Protein 6R1M (pdb70)

InterPro domains:
  IPR002314 Aminoacyl-tRNA synthetase, class II (G/ P/ S/T) [PF00587] (229-406)
  IPR002317 Serine-tRNA ligase, type1 [MF_00176] (1-428)
  IPR002317 Serine-tRNA ligase, type1 [PIRSF001529] (1-428)
  IPR002317 Serine-tRNA ligase, type1 [PR00981] (270-282)
  IPR002317 Serine-tRNA ligase, type1 [PR00981] (282-295)
  IPR002317 Serine-tRNA ligase, type1 [PR00981] (322-335)
  IPR002317 Serine-tRNA ligase, type1 [PR00981] (339-355)
  IPR002317 Serine-tRNA ligase, type1 [PR00981] (357-373)
  IPR002317 Serine-tRNA ligase, type1 [TIGR00414] (1-423)
  IPR006195 Aminoacyl-tRNA synthetase, class II [PS50862] (171-416)
  IPR010978 Class I and II aminoacyl-tRNA synthetase, tRNA-binding arm [SSF46589] (1-112)
  IPR015866 Serine-tRNA synthetase, type1, N-terminal [PF02403] (1-107)
  IPR033729 Serine-tRNA ligase catalytic core domain [cd00770] (119-423)
  IPR042103 Serine-tRNA synthetase, type1, N-terminal domain superfamily [G3DSA:1.10.287.40] (1-104)
  IPR045864 Class II Aminoacyl-tRNA synthetase/Biotinyl protein ligase (BPL) and lipoyl protein ligase (LPL) [G3DSA:3.30.930.10] (105-430)
  IPR045864 Class II Aminoacyl-tRNA synthetase/Biotinyl protein ligase (BPL) and lipoyl protein ligase (LPL) [SSF55681] (116-424)

Solvent-accessible surface area: 35567 Å² total

Foldseek 3Di:
DDDVCCCQPVVVVQQVQLVLQVDHQPNVVLNVLSVVLVVLVVVLVVLVVVLVVLVVVLVVCVVVPHDSVVSVVVNVVSVVVNVVSVVVNVVSVVVSVQSVLVAFDGADPPFARDAAQVRWFFDWWDADFDDDPADFDFPQVLCVVLVAWAQVVVCVVPRAQDIDGDDLLVLLLVLLLVLLVCCCVVPVPADEDDDDQKDFPLLCSLVSCPDPPPVFWAWDQADPVRNPTRRITGAQDVCSVVVLVLFPHAAAQVPPWHKHKYKDKGATPCPPCVPPCRDFNPGGRIFIFIKIKIWHALVCLVVVLVSVVVSLVVSCVLQNWIWTKIKGHSNHDDRQFNTKIFIWTDQVVVRDTHTWKIKGWSRQRSQVSRVRWYDPPDIDGITMIMMTSGGSRVVSSRQLRSQADNVSKGARRPSSCVSSVNDGISD/DDDVCCLQPVVVVQQVLLVLQVDHQPSVVLNVLVVVLVVLVVVLVVLVVVLVVLVVVLVVCVVVVHDCVVSVVVNVVSVVVNVVSVVVNVVSVVVSVVSVLVAFDRADPPFARDAAPVRWFFDWWDADQDDDPAQFDFPVVLCVVLVAWAQVVVCVVPRAQDIDGDDPLVLLLVLLLVLLVCCCVPPVPADEDDFDQKDFPLLCSLVSCPDPPPVFWAWDQDDPVCNPTRGITGAQDVCSVVVLVLFPHAAAQVPDWHKHKYKDKGATPCPPQVVNPRDFNPGGRIFIFIKIKIWHALVCQVVVLVSVVVSLVVSCVLQNWIWTKIKHHSNHDDRQFNTKIFIFTQQVVVRDTHTWKIKGWSRQRSQVSRVRWYAYCHDIDGITMIMMTSGGSRVVSSRQLRSQADNVSKGARRPSSCVSSVNDGISD

Structure (mmCIF, N/CA/C/O backbone):
data_6R1M
#
_entry.id   6R1M
#
_cell.length_a   63.070
_cell.length_b   63.520
_cell.length_c   75.890
_cell.angle_alpha   75.44
_cell.angle_beta   70.25
_cell.angle_gamma   89.20
#
_symmetry.space_group_name_H-M   'P 1'
#
loop_
_entity.id
_entity.type
_entity.pdbx_description
1 polymer 'Serine--tRNA ligase'
2 non-polymer "5'-O-(N-(L-SERYL)-SULFAMOYL)ADENOSINE"
3 non-polymer 'PHOSPHATE ION'
4 non-polymer 1,2-ETHANEDIOL
5 water water
#
loop_
_atom_site.group_PDB
_atom_site.id
_atom_site.type_symbol
_atom_site.label_atom_id
_atom_site.label_alt_id
_atom_site.label_comp_id
_atom_site.label_asym_id
_atom_site.label_entity_id
_atom_site.label_seq_id
_atom_site.pdbx_PDB_ins_code
_atom_site.Cartn_x
_atom_site.Cartn_y
_atom_site.Cartn_z
_atom_site.occupancy
_atom_site.B_iso_or_equiv
_atom_site.auth_seq_id
_atom_site.auth_comp_id
_atom_site.auth_asym_id
_atom_site.auth_atom_id
_atom_site.pdbx_PDB_model_num
ATOM 1 N N . MET A 1 1 ? -8.461 15.351 -23.909 1.00 22.33 1 MET A N 1
ATOM 2 C CA . MET A 1 1 ? -9.117 16.226 -24.896 1.00 24.30 1 MET A CA 1
ATOM 3 C C . MET A 1 1 ? -8.284 16.393 -26.129 1.00 23.38 1 MET A C 1
ATOM 4 O O . MET A 1 1 ? -7.069 16.547 -26.034 1.00 22.14 1 MET A O 1
ATOM 9 N N . LEU A 1 2 ? -8.948 16.457 -27.291 1.00 18.93 2 LEU A N 1
ATOM 10 C CA . LEU A 1 2 ? -8.275 16.772 -28.563 1.00 18.89 2 LEU A CA 1
ATOM 11 C C . LEU A 1 2 ? -8.031 18.280 -28.723 1.00 22.98 2 LEU A C 1
ATOM 12 O O . LEU A 1 2 ? -8.686 19.101 -28.071 1.00 23.30 2 LEU A O 1
ATOM 17 N N . ASP A 1 3 ? -7.131 18.632 -29.639 1.00 20.94 3 ASP A N 1
ATOM 18 C CA . ASP A 1 3 ? -6.854 20.026 -29.975 1.00 22.78 3 ASP A CA 1
ATOM 19 C C . ASP A 1 3 ? -8.182 20.681 -30.468 1.00 25.12 3 ASP A C 1
ATOM 20 O O . ASP A 1 3 ? -8.729 20.260 -31.509 1.00 23.79 3 ASP A O 1
ATOM 25 N N . PRO A 1 4 ? -8.706 21.703 -29.730 1.00 25.73 4 PRO A N 1
ATOM 26 C CA . PRO A 1 4 ? -9.960 22.349 -30.156 1.00 26.78 4 PRO A CA 1
ATOM 27 C C . PRO A 1 4 ? -9.884 22.931 -31.566 1.00 28.51 4 PRO A C 1
ATOM 28 O O . PRO A 1 4 ? -10.921 23.001 -32.225 1.00 27.73 4 PRO A O 1
ATOM 32 N N . ASN A 1 5 ? -8.662 23.304 -32.054 1.00 25.58 5 ASN A N 1
ATOM 33 C CA . ASN A 1 5 ? -8.517 23.858 -33.406 1.00 24.90 5 ASN A CA 1
ATOM 34 C C . ASN A 1 5 ? -8.869 22.806 -34.433 1.00 27.86 5 ASN A C 1
ATOM 35 O O . ASN A 1 5 ? -9.523 23.123 -35.430 1.00 28.02 5 ASN A O 1
ATOM 40 N N . LEU A 1 6 ? -8.473 21.538 -34.169 1.00 23.67 6 LEU A N 1
ATOM 41 C CA . LEU A 1 6 ? -8.745 20.425 -35.075 1.00 23.56 6 LEU A CA 1
ATOM 42 C C . LEU A 1 6 ? -10.234 20.118 -35.092 1.00 26.82 6 LEU A C 1
ATOM 43 O O . LEU A 1 6 ? -10.791 19.910 -36.172 1.00 26.74 6 LEU A O 1
ATOM 48 N N . LEU A 1 7 ? -10.891 20.083 -33.911 1.00 24.08 7 LEU A N 1
ATOM 49 C CA . LEU A 1 7 ? -12.330 19.814 -33.830 1.00 25.01 7 LEU A CA 1
ATOM 50 C C . LEU A 1 7 ? -13.154 20.903 -34.472 1.00 30.08 7 LEU A C 1
ATOM 51 O O . LEU A 1 7 ? -14.184 20.620 -35.089 1.00 30.39 7 LEU A O 1
ATOM 56 N N . ARG A 1 8 ? -12.725 22.162 -34.319 1.00 26.43 8 ARG A N 1
ATOM 57 C CA . ARG A 1 8 ? -13.494 23.245 -34.888 1.00 25.79 8 ARG A CA 1
ATOM 58 C C . ARG A 1 8 ? -13.267 23.391 -36.387 1.00 27.75 8 ARG A C 1
ATOM 59 O O . ARG A 1 8 ? -14.211 23.698 -37.113 1.00 27.29 8 ARG A O 1
ATOM 67 N N . ASN A 1 9 ? -12.010 23.215 -36.841 1.00 24.71 9 ASN A N 1
ATOM 68 C CA . ASN A 1 9 ? -11.659 23.553 -38.224 1.00 23.73 9 ASN A CA 1
ATOM 69 C C . ASN A 1 9 ? -11.360 22.389 -39.149 1.00 25.18 9 ASN A C 1
ATOM 70 O O . ASN A 1 9 ? -11.386 22.598 -40.358 1.00 26.39 9 ASN A O 1
ATOM 75 N N . GLU A 1 10 ? -11.189 21.161 -38.628 1.00 22.96 10 GLU A N 1
ATOM 76 C CA . GLU A 1 10 ? -11.106 20.017 -39.556 1.00 23.44 10 GLU A CA 1
ATOM 77 C C . GLU A 1 10 ? -11.888 18.832 -38.937 1.00 23.00 10 GLU A C 1
ATOM 78 O O . GLU A 1 10 ? -11.359 17.722 -38.792 1.00 22.16 10 GLU A O 1
ATOM 84 N N . PRO A 1 11 ? -13.159 19.085 -38.523 1.00 20.82 11 PRO A N 1
ATOM 85 C CA . PRO A 1 11 ? -13.942 18.040 -37.847 1.00 20.54 11 PRO A CA 1
ATOM 86 C C . PRO A 1 11 ? -14.112 16.775 -38.633 1.00 21.99 11 PRO A C 1
ATOM 87 O O . PRO A 1 11 ? -14.143 15.704 -38.037 1.00 21.33 11 PRO A O 1
ATOM 91 N N . ASP A 1 12 ? -14.287 16.886 -39.959 1.00 21.10 12 ASP A N 1
ATOM 92 C CA . ASP A 1 12 ? -14.463 15.684 -40.740 1.00 20.28 12 ASP A CA 1
ATOM 93 C C . ASP A 1 12 ? -13.182 14.831 -40.838 1.00 23.37 12 ASP A C 1
ATOM 94 O O . ASP A 1 12 ? -13.250 13.598 -40.903 1.00 23.34 12 ASP A O 1
ATOM 99 N N . ALA A 1 13 ? -12.020 15.479 -40.826 1.00 22.01 13 ALA A N 1
ATOM 100 C CA . ALA A 1 13 ? -10.739 14.756 -40.839 1.00 22.94 13 ALA A CA 1
ATOM 101 C C . ALA A 1 13 ? -10.534 14.080 -39.479 1.00 24.47 13 ALA A C 1
ATOM 102 O O . ALA A 1 13 ? -10.084 12.924 -39.423 1.00 22.84 13 ALA A O 1
ATOM 104 N N . VAL A 1 14 ? -10.898 14.783 -38.373 1.00 20.70 14 VAL A N 1
ATOM 105 C CA . VAL A 1 14 ? -10.833 14.167 -37.043 1.00 20.02 14 VAL A CA 1
ATOM 106 C C . VAL A 1 14 ? -11.820 12.967 -37.004 1.00 21.98 14 VAL A C 1
ATOM 107 O O . VAL A 1 14 ? -11.441 11.878 -36.546 1.00 21.88 14 VAL A O 1
ATOM 111 N N . ALA A 1 15 ? -13.057 13.146 -37.551 1.00 19.78 15 ALA A N 1
ATOM 112 C CA . ALA A 1 15 ? -14.050 12.060 -37.552 1.00 19.85 15 ALA A CA 1
ATOM 113 C C . ALA A 1 15 ? -13.544 10.839 -38.281 1.00 23.81 15 ALA A C 1
ATOM 114 O O . ALA A 1 15 ? -13.772 9.722 -37.825 1.00 24.04 15 ALA A O 1
ATOM 116 N N . GLU A 1 16 ? -12.831 11.046 -39.402 1.00 23.47 16 GLU A N 1
ATOM 117 C CA . GLU A 1 16 ? -12.269 9.967 -40.208 1.00 25.66 16 GLU A CA 1
ATOM 118 C C . GLU A 1 16 ? -11.284 9.138 -39.349 1.00 27.87 16 GLU A C 1
ATOM 119 O O . GLU A 1 16 ? -11.355 7.907 -39.320 1.00 28.64 16 GLU A O 1
ATOM 125 N N . LYS A 1 17 ? -10.428 9.819 -38.577 1.00 24.52 17 LYS A N 1
ATOM 126 C CA . LYS A 1 17 ? -9.461 9.126 -37.722 1.00 23.94 17 LYS A CA 1
ATOM 127 C C . LYS A 1 17 ? -10.135 8.410 -36.553 1.00 26.70 17 LYS A C 1
ATOM 128 O O . LYS A 1 17 ? -9.742 7.292 -36.209 1.00 27.51 17 LYS A O 1
ATOM 134 N N . LEU A 1 18 ? -11.124 9.071 -35.918 1.00 22.82 18 LEU A N 1
ATOM 135 C CA . LEU A 1 18 ? -11.881 8.477 -34.805 1.00 22.05 18 LEU A CA 1
ATOM 136 C C . LEU A 1 18 ? -12.685 7.258 -35.229 1.00 25.03 18 LEU A C 1
ATOM 137 O O . LEU A 1 18 ? -12.821 6.316 -34.448 1.00 24.26 18 LEU A O 1
ATOM 142 N N . ALA A 1 19 ? -13.226 7.250 -36.461 1.00 22.16 19 ALA A N 1
ATOM 143 C CA . ALA A 1 19 ? -13.995 6.096 -36.940 1.00 23.93 19 ALA A CA 1
ATOM 144 C C . ALA A 1 19 ? -13.133 4.837 -37.033 1.00 30.73 19 ALA A C 1
ATOM 145 O O . ALA A 1 19 ? -13.668 3.732 -36.873 1.00 30.89 19 ALA A O 1
ATOM 147 N N A ARG A 1 20 ? -11.799 5.011 -37.234 0.81 28.95 20 ARG A N 1
ATOM 148 N N B ARG A 1 20 ? -11.816 4.983 -37.288 0.19 27.90 20 ARG A N 1
ATOM 149 C CA A ARG A 1 20 ? -10.846 3.895 -37.340 0.81 31.34 20 ARG A CA 1
ATOM 150 C CA B ARG A 1 20 ? -10.920 3.827 -37.365 0.19 28.34 20 ARG A CA 1
ATOM 151 C C A ARG A 1 20 ? -10.678 3.202 -35.995 0.81 32.38 20 ARG A C 1
ATOM 152 C C B ARG A 1 20 ? -10.763 3.151 -35.998 0.19 31.82 20 ARG A C 1
ATOM 153 O O A ARG A 1 20 ? -10.322 2.028 -35.966 0.81 33.33 20 ARG A O 1
ATOM 154 O O B ARG A 1 20 ? -10.492 1.952 -35.952 0.19 31.91 20 ARG A O 1
ATOM 167 N N . ARG A 1 21 ? -11.031 3.892 -34.894 1.00 28.10 21 ARG A N 1
ATOM 168 C CA . ARG A 1 21 ? -10.986 3.336 -33.550 1.00 28.45 21 ARG A CA 1
ATOM 169 C C . ARG A 1 21 ? -12.426 3.011 -33.059 1.00 32.91 21 ARG A C 1
ATOM 170 O O . ARG A 1 21 ? -12.609 2.609 -31.918 1.00 35.09 21 ARG A O 1
ATOM 178 N N . GLY A 1 22 ? -13.404 3.074 -33.975 1.00 30.85 22 GLY A N 1
ATOM 179 C CA . GLY A 1 22 ? -14.793 2.703 -33.710 1.00 31.29 22 GLY A CA 1
ATOM 180 C C . GLY A 1 22 ? -15.645 3.752 -33.022 1.00 33.32 22 GLY A C 1
ATOM 181 O O . GLY A 1 22 ? -16.724 3.429 -32.509 1.00 33.85 22 GLY A O 1
ATOM 182 N N . PHE A 1 23 ? -15.212 5.024 -33.067 1.00 26.43 23 PHE A N 1
ATOM 183 C CA . PHE A 1 23 ? -15.937 6.111 -32.444 1.00 24.06 23 PHE A CA 1
ATOM 184 C C . PHE A 1 23 ? -16.526 6.993 -33.540 1.00 27.89 23 PHE A C 1
ATOM 185 O O . PHE A 1 23 ? -15.785 7.450 -34.419 1.00 26.43 23 PHE A O 1
ATOM 193 N N . LYS A 1 24 ? -17.838 7.269 -33.454 1.00 25.48 24 LYS A N 1
ATOM 194 C CA . LYS A 1 24 ? -18.545 8.096 -34.423 1.00 25.35 24 LYS A CA 1
ATOM 195 C C . LYS A 1 24 ? -18.689 9.508 -33.871 1.00 26.33 24 LYS A C 1
ATOM 196 O O . LYS A 1 24 ? -19.494 9.738 -32.972 1.00 27.27 24 LYS A O 1
ATOM 200 N N . LEU A 1 25 ? -17.879 10.437 -34.382 1.00 21.58 25 LEU A N 1
ATOM 201 C CA . LEU A 1 25 ? -17.957 11.827 -33.964 1.00 21.90 25 LEU A CA 1
ATOM 202 C C . LEU A 1 25 ? -19.237 12.456 -34.524 1.00 26.56 25 LEU A C 1
ATOM 203 O O . LEU A 1 25 ? -19.465 12.364 -35.730 1.00 26.21 25 LEU A O 1
ATOM 208 N N . ASP A 1 26 ? -20.068 13.105 -33.676 1.00 24.67 26 ASP A N 1
ATOM 209 C CA . ASP A 1 26 ? -21.276 13.758 -34.185 1.00 26.37 26 ASP A CA 1
ATOM 210 C C . ASP A 1 26 ? -20.864 15.147 -34.673 1.00 28.78 26 ASP A C 1
ATOM 211 O O . ASP A 1 26 ? -21.006 16.142 -33.958 1.00 28.98 26 ASP A O 1
ATOM 216 N N . VAL A 1 27 ? -20.345 15.196 -35.900 1.00 25.35 27 VAL A N 1
ATOM 217 C CA . VAL A 1 27 ? -19.877 16.441 -36.532 1.00 24.26 27 VAL A CA 1
ATOM 218 C C . VAL A 1 27 ? -21.018 17.451 -36.683 1.00 27.65 27 VAL A C 1
ATOM 219 O O . VAL A 1 27 ? -20.810 18.652 -36.478 1.00 25.59 27 VAL A O 1
ATOM 223 N N . ASP A 1 28 ? -22.231 16.981 -37.037 1.00 27.05 28 ASP A N 1
ATOM 224 C CA . ASP A 1 28 ? -23.379 17.886 -37.210 1.00 28.12 28 ASP A CA 1
ATOM 225 C C . ASP A 1 28 ? -23.740 18.636 -35.917 1.00 29.91 28 ASP A C 1
ATOM 226 O O . ASP A 1 28 ? -23.842 19.866 -35.944 1.00 28.60 28 ASP A O 1
ATOM 231 N N . LYS A 1 29 ? -23.867 17.900 -34.782 1.00 29.33 29 LYS A N 1
ATOM 232 C CA . LYS A 1 29 ? -24.195 18.491 -33.473 1.00 29.78 29 LYS A CA 1
ATOM 233 C C . LYS A 1 29 ? -23.125 19.505 -33.051 1.00 30.66 29 LYS A C 1
ATOM 234 O O . LYS A 1 29 ? -23.457 20.653 -32.714 1.00 29.46 29 LYS A O 1
ATOM 237 N N . LEU A 1 30 ? -21.840 19.096 -33.110 1.00 27.47 30 LEU A N 1
ATOM 238 C CA . LEU A 1 30 ? -20.736 19.986 -32.763 1.00 27.07 30 LEU A CA 1
ATOM 239 C C . LEU A 1 30 ? -20.690 21.242 -33.666 1.00 27.59 30 LEU A C 1
ATOM 240 O O . LEU A 1 30 ? -20.537 22.358 -33.171 1.00 26.80 30 LEU A O 1
ATOM 245 N N . GLY A 1 31 ? -20.890 21.050 -34.973 1.00 24.27 31 GLY A N 1
ATOM 246 C CA . GLY A 1 31 ? -20.861 22.132 -35.944 1.00 24.30 31 GLY A CA 1
ATOM 247 C C . GLY A 1 31 ? -21.957 23.139 -35.682 1.00 26.71 31 GLY A C 1
ATOM 248 O O . GLY A 1 31 ? -21.730 24.351 -35.807 1.00 26.29 31 GLY A O 1
ATOM 249 N N . ALA A 1 32 ? -23.143 22.649 -35.261 1.00 24.20 32 ALA A N 1
ATOM 250 C CA . ALA A 1 32 ? -24.280 23.542 -34.967 1.00 25.64 32 ALA A CA 1
ATOM 251 C C . ALA A 1 32 ? -23.994 24.398 -33.734 1.00 25.65 32 ALA A C 1
ATOM 252 O O . ALA A 1 32 ? -24.338 25.590 -33.717 1.00 25.26 32 ALA A O 1
ATOM 254 N N . LEU A 1 33 ? -23.341 23.798 -32.704 1.00 23.12 33 LEU A N 1
ATOM 255 C CA . LEU A 1 33 ? -22.996 24.528 -31.484 1.00 22.56 33 LEU A CA 1
ATOM 256 C C . LEU A 1 33 ? -21.910 25.553 -31.784 1.00 25.53 33 LEU A C 1
ATOM 257 O O . LEU A 1 33 ? -21.980 26.686 -31.302 1.00 25.11 33 LEU A O 1
ATOM 262 N N . GLU A 1 34 ? -20.900 25.158 -32.575 1.00 23.67 34 GLU A N 1
ATOM 263 C CA . GLU A 1 34 ? -19.813 26.060 -32.946 1.00 24.08 34 GLU A CA 1
ATOM 264 C C . GLU A 1 34 ? -20.326 27.259 -33.723 1.00 26.57 34 GLU A C 1
ATOM 265 O O . GLU A 1 34 ? -19.869 28.387 -33.492 1.00 26.47 34 GLU A O 1
ATOM 271 N N . GLU A 1 35 ? -21.336 27.046 -34.578 1.00 23.80 35 GLU A N 1
ATOM 272 C CA . GLU A 1 35 ? -21.883 28.179 -35.335 1.00 22.28 35 GLU A CA 1
ATOM 273 C C . GLU A 1 35 ? -22.648 29.102 -34.384 1.00 27.35 35 GLU A C 1
ATOM 274 O O . GLU A 1 35 ? -22.527 30.330 -34.498 1.00 27.70 35 GLU A O 1
ATOM 280 N N . ARG A 1 36 ? -23.410 28.522 -33.433 1.00 23.53 36 ARG A N 1
ATOM 281 C CA . ARG A 1 36 ? -24.160 29.332 -32.464 1.00 24.02 36 ARG A CA 1
ATOM 282 C C . ARG A 1 36 ? -23.178 30.138 -31.635 1.00 27.30 36 ARG A C 1
ATOM 283 O O . ARG A 1 36 ? -23.438 31.305 -31.365 1.00 25.32 36 ARG A O 1
ATOM 291 N N . ARG A 1 37 ? -22.006 29.540 -31.291 1.00 24.82 37 ARG A N 1
ATOM 292 C CA . ARG A 1 37 ? -20.965 30.227 -30.525 1.00 24.33 37 ARG A CA 1
ATOM 293 C C . ARG A 1 37 ? -20.419 31.444 -31.305 1.00 28.20 37 ARG A C 1
ATOM 294 O O . ARG A 1 37 ? -20.390 32.549 -30.751 1.00 27.84 37 ARG A O 1
ATOM 302 N N . LYS A 1 38 ? -20.020 31.249 -32.582 1.00 25.33 38 LYS A N 1
ATOM 303 C CA . LYS A 1 38 ? -19.473 32.325 -33.412 1.00 26.51 38 LYS A CA 1
ATOM 304 C C . LYS A 1 38 ? -20.505 33.445 -33.614 1.00 29.45 38 LYS A C 1
ATOM 305 O O . LYS A 1 38 ? -20.141 34.614 -33.512 1.00 28.57 38 LYS A O 1
ATOM 307 N N . VAL A 1 39 ? -21.797 33.083 -33.815 1.00 25.89 39 VAL A N 1
ATOM 308 C CA . VAL A 1 39 ? -22.904 34.050 -33.970 1.00 25.26 39 VAL A CA 1
ATOM 309 C C . VAL A 1 39 ? -23.094 34.869 -32.669 1.00 28.54 39 VAL A C 1
ATOM 310 O O . VAL A 1 39 ? -23.224 36.092 -32.731 1.00 28.87 39 VAL A O 1
ATOM 314 N N . LEU A 1 40 ? -23.042 34.209 -31.502 1.00 26.07 40 LEU A N 1
ATOM 315 C CA . LEU A 1 40 ? -23.211 34.886 -30.204 1.00 27.30 40 LEU A CA 1
ATOM 316 C C . LEU A 1 40 ? -22.030 35.832 -29.932 1.00 29.81 40 LEU A C 1
ATOM 317 O O . LEU A 1 40 ? -22.225 36.903 -29.348 1.00 28.11 40 LEU A O 1
ATOM 322 N N . GLN A 1 41 ? -20.796 35.413 -30.301 1.00 26.98 41 GLN A N 1
ATOM 323 C CA . GLN A 1 41 ? -19.595 36.235 -30.147 1.00 26.67 41 GLN A CA 1
ATOM 324 C C . GLN A 1 41 ? -19.759 37.523 -30.941 1.00 27.89 41 GLN A C 1
ATOM 325 O O . GLN A 1 41 ? -19.472 38.600 -30.418 1.00 27.88 41 GLN A O 1
ATOM 331 N N . VAL A 1 42 ? -20.289 37.425 -32.190 1.00 23.51 42 VAL A N 1
ATOM 332 C CA . VAL A 1 42 ? -20.533 38.611 -32.996 1.00 24.39 42 VAL A CA 1
ATOM 333 C C . VAL A 1 42 ? -21.650 39.460 -32.387 1.00 28.75 42 VAL A C 1
ATOM 334 O O . VAL A 1 42 ? -21.508 40.683 -32.309 1.00 28.22 42 VAL A O 1
ATOM 338 N N . LYS A 1 43 ? -22.733 38.823 -31.931 1.00 26.13 43 LYS A N 1
ATOM 339 C CA . LYS A 1 43 ? -23.853 39.541 -31.293 1.00 26.47 43 LYS A CA 1
ATOM 340 C C . LYS A 1 43 ? -23.346 40.349 -30.090 1.00 29.69 43 LYS A C 1
ATOM 341 O O . LYS A 1 43 ? -23.710 41.521 -29.957 1.00 29.21 43 LYS A O 1
ATOM 347 N N . THR A 1 44 ? -22.468 39.756 -29.261 1.00 25.76 44 THR A N 1
ATOM 348 C CA . THR A 1 44 ? -21.890 40.441 -28.082 1.00 25.45 44 THR A CA 1
ATOM 349 C C . THR A 1 44 ? -21.106 41.685 -28.549 1.00 30.12 44 THR A C 1
ATOM 350 O O . THR A 1 44 ? -21.230 42.759 -27.950 1.00 29.62 44 THR A O 1
ATOM 354 N N . GLU A 1 45 ? -20.323 41.537 -29.639 1.00 26.41 45 GLU A N 1
ATOM 355 C CA . GLU A 1 45 ? -19.553 42.645 -30.197 1.00 26.10 45 GLU A CA 1
ATOM 356 C C . GLU A 1 45 ? -20.484 43.753 -30.709 1.00 29.17 45 GLU A C 1
ATOM 357 O O . GLU A 1 45 ? -20.193 44.923 -30.460 1.00 29.62 45 GLU A O 1
ATOM 363 N N . ASN A 1 46 ? -21.597 43.395 -31.392 1.00 26.95 46 ASN A N 1
ATOM 364 C CA . ASN A 1 46 ? -22.572 44.380 -31.904 1.00 25.12 46 ASN A CA 1
ATOM 365 C C . ASN A 1 46 ? -23.110 45.140 -30.699 1.00 25.74 46 ASN A C 1
ATOM 366 O O . ASN A 1 46 ? -23.094 46.372 -30.679 1.00 25.27 46 ASN A O 1
ATOM 371 N N . LEU A 1 47 ? -23.574 44.389 -29.696 1.00 24.38 47 LEU A N 1
ATOM 372 C CA . LEU A 1 47 ? -24.162 45.000 -28.494 1.00 23.67 47 LEU A CA 1
ATOM 373 C C . LEU A 1 47 ? -23.210 45.930 -27.736 1.00 27.22 47 LEU A C 1
ATOM 374 O O . LEU A 1 47 ? -23.650 46.984 -27.257 1.00 25.00 47 LEU A O 1
ATOM 379 N N . GLN A 1 48 ? -21.915 45.545 -27.616 1.00 26.80 48 GLN A N 1
ATOM 380 C CA . GLN A 1 48 ? -20.939 46.364 -26.903 1.00 27.64 48 GLN A CA 1
ATOM 381 C C . GLN A 1 48 ? -20.664 47.662 -27.672 1.00 29.34 48 GLN A C 1
ATOM 382 O O . GLN A 1 48 ? -20.639 48.738 -27.078 1.00 28.12 48 GLN A O 1
ATOM 388 N N . ALA A 1 49 ? -20.559 47.577 -29.005 1.00 25.05 49 ALA A N 1
ATOM 389 C CA . ALA A 1 49 ? -20.364 48.776 -29.826 1.00 24.93 49 ALA A CA 1
ATOM 390 C C . ALA A 1 49 ? -21.548 49.732 -29.656 1.00 25.96 49 ALA A C 1
ATOM 391 O O . ALA A 1 49 ? -21.344 50.931 -29.525 1.00 24.26 49 ALA A O 1
ATOM 393 N N . GLU A 1 50 ? -22.790 49.191 -29.659 1.00 23.08 50 GLU A N 1
ATOM 394 C CA . GLU A 1 50 ? -24.011 49.980 -29.486 1.00 22.04 50 GLU A CA 1
ATOM 395 C C . GLU A 1 50 ? -24.063 50.605 -28.097 1.00 25.87 50 GLU A C 1
ATOM 396 O O . GLU A 1 50 ? -24.384 51.791 -27.977 1.00 24.84 50 GLU A O 1
ATOM 402 N N . ARG A 1 51 ? -23.688 49.842 -27.058 1.00 23.57 51 ARG A N 1
ATOM 403 C CA . ARG A 1 51 ? -23.699 50.369 -25.693 1.00 24.44 51 ARG A CA 1
ATOM 404 C C . ARG A 1 51 ? -22.690 51.525 -25.536 1.00 29.44 51 ARG A C 1
ATOM 405 O O . ARG A 1 51 ? -23.055 52.589 -25.023 1.00 28.61 51 ARG A O 1
ATOM 410 N N . ASN A 1 52 ? -21.462 51.358 -26.069 1.00 28.56 52 ASN A N 1
ATOM 411 C CA . ASN A 1 52 ? -20.429 52.408 -25.998 1.00 28.44 52 ASN A CA 1
ATOM 412 C C . ASN A 1 52 ? -20.853 53.642 -26.784 1.00 31.00 52 ASN A C 1
ATOM 413 O O . ASN A 1 52 ? -20.646 54.763 -26.320 1.00 31.46 52 ASN A O 1
ATOM 418 N N . SER A 1 53 ? -21.475 53.438 -27.969 1.00 26.39 53 SER A N 1
ATOM 419 C CA . SER A 1 53 ? -21.924 54.571 -28.786 1.00 25.22 53 SER A CA 1
ATOM 420 C C . SER A 1 53 ? -23.032 55.368 -28.074 1.00 29.36 53 SER A C 1
ATOM 421 O O . SER A 1 53 ? -22.979 56.603 -28.037 1.00 28.04 53 SER A O 1
ATOM 424 N N . ARG A 1 54 ? -24.042 54.666 -27.521 1.00 26.86 54 ARG A N 1
ATOM 425 C CA . ARG A 1 54 ? -25.143 55.324 -26.803 1.00 26.72 54 ARG A CA 1
ATOM 426 C C . ARG A 1 54 ? -24.661 56.002 -25.515 1.00 31.16 54 ARG A C 1
ATOM 427 O O . ARG A 1 54 ? -25.182 57.067 -25.167 1.00 30.87 54 ARG A O 1
ATOM 435 N N . SER A 1 55 ? -23.625 55.426 -24.851 1.00 29.45 55 SER A N 1
ATOM 436 C CA . SER A 1 55 ? -23.016 56.021 -23.639 1.00 30.15 55 SER A CA 1
ATOM 437 C C . SER A 1 55 ? -22.265 57.309 -23.999 1.00 38.02 55 SER A C 1
ATOM 438 O O . SER A 1 55 ? -22.306 58.283 -23.231 1.00 38.67 55 SER A O 1
ATOM 441 N N . LYS A 1 56 ? -21.581 57.315 -25.166 1.00 37.17 56 LYS A N 1
ATOM 442 C CA . LYS A 1 56 ? -20.871 58.491 -25.690 1.00 37.86 56 LYS A CA 1
ATOM 443 C C . LYS A 1 56 ? -21.894 59.598 -25.990 1.00 42.23 56 LYS A C 1
ATOM 444 O O . LYS A 1 56 ? -21.627 60.766 -25.697 1.00 42.65 56 LYS A O 1
ATOM 447 N N . SER A 1 57 ? -23.088 59.213 -26.520 1.00 38.01 57 SER A N 1
ATOM 448 C CA . SER A 1 57 ? -24.198 60.116 -26.836 1.00 38.13 57 SER A CA 1
ATOM 449 C C . SER A 1 57 ? -24.792 60.770 -25.575 1.00 45.13 57 SER A C 1
ATOM 450 O O . SER A 1 57 ? -25.200 61.931 -25.641 1.00 45.22 57 SER A O 1
ATOM 453 N N . ILE A 1 58 ? -24.798 60.052 -24.422 1.00 44.36 58 ILE A N 1
ATOM 454 C CA . ILE A 1 58 ? -25.281 60.579 -23.128 1.00 46.03 58 ILE A CA 1
ATOM 455 C C . ILE A 1 58 ? -24.431 61.782 -22.698 1.00 53.88 58 ILE A C 1
ATOM 456 O O . ILE A 1 58 ? -24.993 62.824 -22.357 1.00 53.15 58 ILE A O 1
ATOM 461 N N . GLY A 1 59 ? -23.104 61.617 -22.739 1.00 53.83 59 GLY A N 1
ATOM 462 C CA . GLY A 1 59 ? -22.132 62.646 -22.371 1.00 55.03 59 GLY A CA 1
ATOM 463 C C . GLY A 1 59 ? -22.279 63.929 -23.165 1.00 61.02 59 GLY A C 1
ATOM 464 O O . GLY A 1 59 ? -22.204 65.024 -22.595 1.00 61.47 59 GLY A O 1
ATOM 465 N N . GLN A 1 60 ? -22.519 63.793 -24.486 1.00 57.89 60 GLN A N 1
ATOM 466 C CA . GLN A 1 60 ? -22.733 64.905 -25.417 1.00 57.99 60 GLN A CA 1
ATOM 467 C C . GLN A 1 60 ? -24.044 65.632 -25.081 1.00 63.65 60 GLN A C 1
ATOM 468 O O . GLN A 1 60 ? -24.049 66.860 -24.971 1.00 63.33 60 GLN A O 1
ATOM 471 N N . ALA A 1 61 ? -25.142 64.867 -24.885 1.00 61.24 61 ALA A N 1
ATOM 472 C CA . ALA A 1 61 ? -26.466 65.402 -24.544 1.00 61.69 61 ALA A CA 1
ATOM 473 C C . ALA A 1 61 ? -26.509 66.024 -23.138 1.00 67.46 61 ALA A C 1
ATOM 474 O O . ALA A 1 61 ? -27.297 66.944 -22.906 1.00 67.61 61 ALA A O 1
ATOM 476 N N . LYS A 1 62 ? -25.658 65.529 -22.212 1.00 65.14 62 LYS A N 1
ATOM 477 C CA . LYS A 1 62 ? -25.546 66.026 -20.837 1.00 65.46 62 LYS A CA 1
ATOM 478 C C . LYS A 1 62 ? -24.852 67.387 -20.830 1.00 70.95 62 LYS A C 1
ATOM 479 O O . LYS A 1 62 ? -25.296 68.292 -20.121 1.00 70.05 62 LYS A O 1
ATOM 481 N N . ALA A 1 63 ? -23.772 67.529 -21.636 1.00 69.00 63 ALA A N 1
ATOM 482 C CA . ALA A 1 63 ? -23.000 68.766 -21.790 1.00 69.34 63 ALA A CA 1
ATOM 483 C C . ALA A 1 63 ? -23.840 69.863 -22.468 1.00 74.46 63 ALA A C 1
ATOM 484 O O . ALA A 1 63 ? -23.683 71.041 -22.141 1.00 74.28 63 ALA A O 1
ATOM 486 N N . ARG A 1 64 ? -24.734 69.463 -23.398 1.00 71.37 64 ARG A N 1
ATOM 487 C CA . ARG A 1 64 ? -25.629 70.360 -24.135 1.00 71.36 64 ARG A CA 1
ATOM 488 C C . ARG A 1 64 ? -26.866 70.765 -23.320 1.00 76.08 64 ARG A C 1
ATOM 489 O O . ARG A 1 64 ? -27.497 71.773 -23.641 1.00 76.19 64 ARG A O 1
ATOM 493 N N . GLY A 1 65 ? -27.200 69.978 -22.295 1.00 72.75 65 GLY A N 1
ATOM 494 C CA . GLY A 1 65 ? -28.340 70.225 -21.415 1.00 72.42 65 GLY A CA 1
ATOM 495 C C . GLY A 1 65 ? -29.643 69.559 -21.821 1.00 75.94 65 GLY A C 1
ATOM 496 O O . GLY A 1 65 ? -30.697 69.873 -21.260 1.00 75.51 65 GLY A O 1
ATOM 497 N N . GLU A 1 66 ? -29.579 68.625 -22.794 1.00 72.22 66 GLU A N 1
ATOM 498 C CA . GLU A 1 66 ? -30.730 67.877 -23.318 1.00 71.38 66 GLU A CA 1
ATOM 499 C C . GLU A 1 66 ? -31.173 66.785 -22.334 1.00 73.00 66 GLU A C 1
ATOM 500 O O . GLU A 1 66 ? -30.417 66.447 -21.420 1.00 73.02 66 GLU A O 1
ATOM 504 N N . ASP A 1 67 ? -32.396 66.234 -22.523 1.00 67.19 67 ASP A N 1
ATOM 505 C CA . ASP A 1 67 ? -32.945 65.161 -21.686 1.00 65.77 67 ASP A CA 1
ATOM 506 C C . ASP A 1 67 ? -32.173 63.858 -21.971 1.00 66.54 67 ASP A C 1
ATOM 507 O O . ASP A 1 67 ? -32.197 63.363 -23.102 1.00 66.23 67 ASP A O 1
ATOM 512 N N . ILE A 1 68 ? -31.446 63.343 -20.959 1.00 60.32 68 ILE A N 1
ATOM 513 C CA . ILE A 1 68 ? -30.622 62.134 -21.106 1.00 58.98 68 ILE A CA 1
ATOM 514 C C . ILE A 1 68 ? -31.353 60.852 -20.669 1.00 60.02 68 ILE A C 1
ATOM 515 O O . ILE A 1 68 ? -30.801 59.765 -20.854 1.00 59.03 68 ILE A O 1
ATOM 520 N N . GLU A 1 69 ? -32.583 60.975 -20.108 1.00 55.37 69 GLU A N 1
ATOM 521 C CA . GLU A 1 69 ? -33.391 59.842 -19.634 1.00 54.51 69 GLU A CA 1
ATOM 522 C C . GLU A 1 69 ? -33.628 58.742 -20.713 1.00 55.63 69 GLU A C 1
ATOM 523 O O . GLU A 1 69 ? -33.305 57.591 -20.410 1.00 55.52 69 GLU A O 1
ATOM 525 N N . PRO A 1 70 ? -34.127 59.026 -21.954 1.00 49.72 70 PRO A N 1
ATOM 526 C CA . PRO A 1 70 ? -34.324 57.937 -22.932 1.00 48.40 70 PRO A CA 1
ATOM 527 C C . PRO A 1 70 ? -33.044 57.181 -23.295 1.00 49.69 70 PRO A C 1
ATOM 528 O O . PRO A 1 70 ? -33.084 55.953 -23.420 1.00 47.93 70 PRO A O 1
ATOM 532 N N . LEU A 1 71 ? -31.909 57.903 -23.429 1.00 45.02 71 LEU A N 1
ATOM 533 C CA . LEU A 1 71 ? -30.606 57.300 -23.733 1.00 44.75 71 LEU A CA 1
ATOM 534 C C . LEU A 1 71 ? -30.117 56.442 -22.556 1.00 46.81 71 LEU A C 1
ATOM 535 O O . LEU A 1 71 ? -29.531 55.383 -22.786 1.00 44.45 71 LEU A O 1
ATOM 540 N N . ARG A 1 72 ? -30.393 56.875 -21.297 1.00 44.40 72 ARG A N 1
ATOM 541 C CA . ARG A 1 72 ? -30.008 56.106 -20.107 1.00 44.37 72 ARG A CA 1
ATOM 542 C C . ARG A 1 72 ? -30.711 54.738 -20.074 1.00 46.81 72 ARG A C 1
ATOM 543 O O . ARG A 1 72 ? -30.060 53.726 -19.784 1.00 46.30 72 ARG A O 1
ATOM 545 N N . LEU A 1 73 ? -32.024 54.711 -20.418 1.00 42.66 73 LEU A N 1
ATOM 546 C CA . LEU A 1 73 ? -32.829 53.481 -20.465 1.00 42.69 73 LEU A CA 1
ATOM 547 C C . LEU A 1 73 ? -32.319 52.539 -21.561 1.00 45.12 73 LEU A C 1
ATOM 548 O O . LEU A 1 73 ? -32.309 51.321 -21.369 1.00 45.17 73 LEU A O 1
ATOM 550 N N . GLU A 1 74 ? -31.908 53.113 -22.709 1.00 40.17 74 GLU A N 1
ATOM 551 C CA . GLU A 1 74 ? -31.356 52.386 -23.862 1.00 38.86 74 GLU A CA 1
ATOM 552 C C . GLU A 1 74 ? -30.035 51.713 -23.476 1.00 41.54 74 GLU A C 1
ATOM 553 O O . GLU A 1 74 ? -29.823 50.540 -23.809 1.00 39.67 74 GLU A O 1
ATOM 559 N N . VAL A 1 75 ? -29.164 52.449 -22.748 1.00 37.69 75 VAL A N 1
ATOM 560 C CA . VAL A 1 75 ? -27.878 51.935 -22.264 1.00 37.01 75 VAL A CA 1
ATOM 561 C C . VAL A 1 75 ? -28.131 50.762 -21.294 1.00 39.70 75 VAL A C 1
ATOM 562 O O . VAL A 1 75 ? -27.457 49.734 -21.393 1.00 36.57 75 VAL A O 1
ATOM 566 N N . ASN A 1 76 ? -29.147 50.896 -20.408 1.00 37.17 76 ASN A N 1
ATOM 567 C CA . ASN A 1 76 ? -29.515 49.819 -19.476 1.00 37.25 76 ASN A CA 1
ATOM 568 C C . ASN A 1 76 ? -30.030 48.578 -20.223 1.00 39.94 76 ASN A C 1
ATOM 569 O O . ASN A 1 76 ? -29.570 47.480 -19.929 1.00 40.30 76 ASN A O 1
ATOM 574 N N . LYS A 1 77 ? -30.932 48.758 -21.224 1.00 36.92 77 LYS A N 1
ATOM 575 C CA . LYS A 1 77 ? -31.464 47.660 -22.051 1.00 36.70 77 LYS A CA 1
ATOM 576 C C . LYS A 1 77 ? -30.319 46.940 -22.775 1.00 38.01 77 LYS A C 1
ATOM 577 O O . LYS A 1 77 ? -30.305 45.705 -22.835 1.00 36.40 77 LYS A O 1
ATOM 580 N N . LEU A 1 78 ? -29.342 47.713 -23.302 1.00 33.64 78 LEU A N 1
ATOM 581 C CA . LEU A 1 78 ? -28.172 47.133 -23.961 1.00 32.44 78 LEU A CA 1
ATOM 582 C C . LEU A 1 78 ? -27.307 46.345 -22.967 1.00 35.17 78 LEU A C 1
ATOM 583 O O . LEU A 1 78 ? -26.836 45.265 -23.302 1.00 33.85 78 LEU A O 1
ATOM 588 N N . GLY A 1 79 ? -27.187 46.848 -21.733 1.00 35.09 79 GLY A N 1
ATOM 589 C CA . GLY A 1 79 ? -26.452 46.159 -20.676 1.00 34.69 79 GLY A CA 1
ATOM 590 C C . GLY A 1 79 ? -27.064 44.807 -20.360 1.00 37.67 79 GLY A C 1
ATOM 591 O O . GLY A 1 79 ? -26.347 43.809 -20.231 1.00 36.28 79 GLY A O 1
ATOM 592 N N . GLU A 1 80 ? -28.415 44.762 -20.309 1.00 35.55 80 GLU A N 1
ATOM 593 C CA . GLU A 1 80 ? -29.204 43.546 -20.053 1.00 35.20 80 GLU A CA 1
ATOM 594 C C . GLU A 1 80 ? -29.040 42.557 -21.187 1.00 37.90 80 GLU A C 1
ATOM 595 O O . GLU A 1 80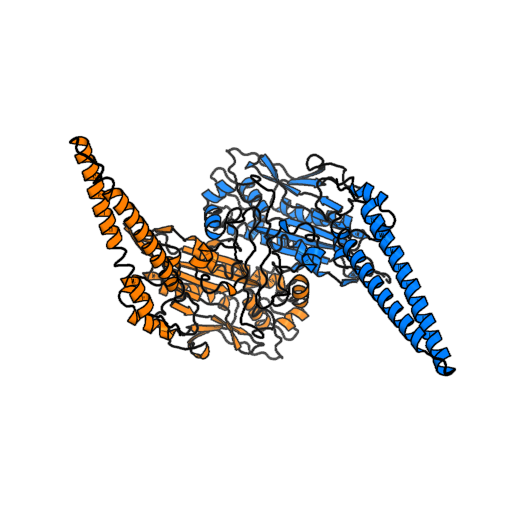 ? -28.888 41.360 -20.928 1.00 37.09 80 GLU A O 1
ATOM 601 N N . GLU A 1 81 ? -29.049 43.050 -22.443 1.00 33.82 81 GLU A N 1
ATOM 602 C CA . GLU A 1 81 ? -28.859 42.193 -23.626 1.00 33.22 81 GLU A CA 1
ATOM 603 C C . GLU A 1 81 ? -27.454 41.602 -23.628 1.00 36.04 81 GLU A C 1
ATOM 604 O O . GLU A 1 81 ? -27.285 40.417 -23.936 1.00 34.60 81 GLU A O 1
ATOM 610 N N . LEU A 1 82 ? -26.447 42.422 -23.260 1.00 33.46 82 LEU A N 1
ATOM 611 C CA . LEU A 1 82 ? -25.056 41.966 -23.147 1.00 33.73 82 LEU A CA 1
ATOM 612 C C . LEU A 1 82 ? -24.942 40.898 -22.071 1.00 38.70 82 LEU A C 1
ATOM 613 O O . LEU A 1 82 ? -24.256 39.894 -22.282 1.00 37.33 82 LEU A O 1
ATOM 618 N N . ASP A 1 83 ? -25.653 41.094 -20.935 1.00 35.90 83 ASP A N 1
ATOM 619 C CA . ASP A 1 83 ? -25.673 40.129 -19.834 1.00 35.64 83 ASP A CA 1
ATOM 620 C C . ASP A 1 83 ? -26.227 38.786 -20.309 1.00 37.91 83 ASP A C 1
ATOM 621 O O . ASP A 1 83 ? -25.593 37.758 -20.074 1.00 37.58 83 ASP A O 1
ATOM 626 N N . ALA A 1 84 ? -27.353 38.807 -21.047 1.00 34.25 84 ALA A N 1
ATOM 627 C CA . ALA A 1 84 ? -27.993 37.609 -21.589 1.00 33.61 84 ALA A CA 1
ATOM 628 C C . ALA A 1 84 ? -27.110 36.932 -22.639 1.00 35.66 84 ALA A C 1
ATOM 629 O O . ALA A 1 84 ? -27.003 35.708 -22.622 1.00 35.02 84 ALA A O 1
ATOM 631 N N . ALA A 1 85 ? -26.462 37.718 -23.531 1.00 31.72 85 ALA A N 1
ATOM 632 C CA . ALA A 1 85 ? -25.561 37.186 -24.574 1.00 31.05 85 ALA A CA 1
ATOM 633 C C . ALA A 1 85 ? -24.397 36.418 -23.927 1.00 36.15 85 ALA A C 1
ATOM 634 O O . ALA A 1 85 ? -24.152 35.267 -24.286 1.00 36.07 85 ALA A O 1
ATOM 636 N N . LYS A 1 86 ? -23.731 37.041 -22.939 1.00 34.55 86 LYS A N 1
ATOM 637 C CA . LYS A 1 86 ? -22.622 36.458 -22.170 1.00 35.16 86 LYS A CA 1
ATOM 638 C C . LYS A 1 86 ? -23.027 35.171 -21.456 1.00 39.59 86 LYS A C 1
ATOM 639 O O . LYS A 1 86 ? -22.268 34.203 -21.510 1.00 39.70 86 LYS A O 1
ATOM 642 N N . ALA A 1 87 ? -24.230 35.137 -20.828 1.00 35.65 87 ALA A N 1
ATOM 643 C CA . ALA A 1 87 ? -24.731 33.937 -20.138 1.00 35.89 87 ALA A CA 1
ATOM 644 C C . ALA A 1 87 ? -24.971 32.811 -21.134 1.00 37.67 87 ALA A C 1
ATOM 645 O O . ALA A 1 87 ? -24.569 31.674 -20.872 1.00 37.23 87 ALA A O 1
ATOM 647 N N . GLU A 1 88 ? -25.595 33.128 -22.293 1.00 32.87 88 GLU A N 1
ATOM 648 C CA . GLU A 1 88 ? -25.850 32.131 -23.324 1.00 31.87 88 GLU A CA 1
ATOM 649 C C . GLU A 1 88 ? -24.523 31.607 -23.885 1.00 34.64 88 GLU A C 1
ATOM 650 O O . GLU A 1 88 ? -24.389 30.401 -24.084 1.00 32.35 88 GLU A O 1
ATOM 656 N N . LEU A 1 89 ? -23.541 32.506 -24.114 1.00 32.01 89 LEU A N 1
ATOM 657 C CA . LEU A 1 89 ? -22.220 32.129 -24.628 1.00 31.98 89 LEU A CA 1
ATOM 658 C C . LEU A 1 89 ? -21.486 31.230 -23.629 1.00 34.45 89 LEU A C 1
ATOM 659 O O . LEU A 1 89 ? -20.927 30.212 -24.033 1.00 32.82 89 LEU A O 1
ATOM 664 N N . ASP A 1 90 ? -21.524 31.568 -22.329 1.00 32.77 90 ASP A N 1
ATOM 665 C CA . ASP A 1 90 ? -20.880 30.716 -21.326 1.00 32.95 90 ASP A CA 1
ATOM 666 C C . ASP A 1 90 ? -21.531 29.319 -21.279 1.00 36.59 90 ASP A C 1
ATOM 667 O O . ASP A 1 90 ? -20.818 28.317 -21.164 1.00 35.67 90 ASP A O 1
ATOM 672 N N . ALA A 1 91 ? -22.877 29.254 -21.399 1.00 33.27 91 ALA A N 1
ATOM 673 C CA . ALA A 1 91 ? -23.613 27.986 -21.372 1.00 33.43 91 ALA A CA 1
ATOM 674 C C . ALA A 1 91 ? -23.246 27.121 -22.582 1.00 36.43 91 ALA A C 1
ATOM 675 O O . ALA A 1 91 ? -23.029 25.911 -22.447 1.00 35.87 91 ALA A O 1
ATOM 677 N N . LEU A 1 92 ? -23.141 27.757 -23.756 1.00 31.23 92 LEU A N 1
ATOM 678 C CA . LEU A 1 92 ? -22.772 27.095 -24.988 1.00 30.63 92 LEU A CA 1
ATOM 679 C C . LEU A 1 92 ? -21.338 26.574 -24.928 1.00 32.71 92 LEU A C 1
ATOM 680 O O . LEU A 1 92 ? -21.087 25.425 -25.297 1.00 30.65 92 LEU A O 1
ATOM 685 N N . GLN A 1 93 ? -20.405 27.402 -24.441 1.00 29.37 93 GLN A N 1
ATOM 686 C CA . GLN A 1 93 ? -19.001 26.993 -24.311 1.00 29.89 93 GLN A CA 1
ATOM 687 C C . GLN A 1 93 ? -18.851 25.819 -23.362 1.00 31.66 93 GLN A C 1
ATOM 688 O O . GLN A 1 93 ? -18.062 24.919 -23.652 1.00 30.33 93 GLN A O 1
ATOM 694 N N . ALA A 1 94 ? -19.674 25.772 -22.289 1.00 30.21 94 ALA A N 1
ATOM 695 C CA . ALA A 1 94 ? -19.666 24.647 -21.345 1.00 31.03 94 ALA A CA 1
ATOM 696 C C . ALA A 1 94 ? -20.191 23.382 -22.050 1.00 34.29 94 ALA A C 1
ATOM 697 O O . ALA A 1 94 ? -19.625 22.298 -21.868 1.00 32.48 94 ALA A O 1
ATOM 699 N N . GLU A 1 95 ? -21.261 23.523 -22.859 1.00 30.54 95 GLU A N 1
ATOM 700 C CA . GLU A 1 95 ? -21.844 22.406 -23.612 1.00 29.36 95 GLU A CA 1
ATOM 701 C C . GLU A 1 95 ? -20.834 21.839 -24.615 1.00 31.15 95 GLU A C 1
ATOM 702 O O . GLU A 1 95 ? -20.703 20.614 -24.722 1.00 30.98 95 GLU A O 1
ATOM 708 N N . ILE A 1 96 ? -20.093 22.722 -25.316 1.00 25.78 96 ILE A N 1
ATOM 709 C CA . ILE A 1 96 ? -19.060 22.309 -26.273 1.00 24.12 96 ILE A CA 1
ATOM 710 C C . ILE A 1 96 ? -17.930 21.568 -25.527 1.00 26.37 96 ILE A C 1
ATOM 711 O O . ILE A 1 96 ? -17.519 20.498 -25.985 1.00 25.15 96 ILE A O 1
ATOM 716 N N A ARG A 1 97 ? -17.448 22.121 -24.390 0.81 24.80 97 ARG A N 1
ATOM 717 N N B ARG A 1 97 ? -17.461 22.125 -24.386 0.19 24.43 97 ARG A N 1
ATOM 718 C CA A ARG A 1 97 ? -16.383 21.468 -23.609 0.81 24.78 97 ARG A CA 1
ATOM 719 C CA B ARG A 1 97 ? -16.406 21.530 -23.558 0.19 24.82 97 ARG A CA 1
ATOM 720 C C A ARG A 1 97 ? -16.847 20.102 -23.101 0.81 29.07 97 ARG A C 1
ATOM 721 C C B ARG A 1 97 ? -16.828 20.154 -23.038 0.19 29.65 97 ARG A C 1
ATOM 722 O O A ARG A 1 97 ? -16.065 19.145 -23.142 0.81 27.32 97 ARG A O 1
ATOM 723 O O B ARG A 1 97 ? -16.004 19.240 -23.024 0.19 28.95 97 ARG A O 1
ATOM 738 N N . ASP A 1 98 ? -18.118 20.001 -22.656 1.00 27.25 98 ASP A N 1
ATOM 739 C CA . ASP A 1 98 ? -18.708 18.738 -22.171 1.00 29.69 98 ASP A CA 1
ATOM 740 C C . ASP A 1 98 ? -18.610 17.661 -23.239 1.00 30.56 98 ASP A C 1
ATOM 741 O O . ASP A 1 98 ? -18.290 16.530 -22.916 1.00 30.44 98 ASP A O 1
ATOM 746 N N . ILE A 1 99 ? -18.884 18.009 -24.500 1.00 27.08 99 ILE A N 1
ATOM 747 C CA . ILE A 1 99 ? -18.795 17.071 -25.619 1.00 23.95 99 ILE A CA 1
ATOM 748 C C . ILE A 1 99 ? -17.324 16.749 -25.885 1.00 24.79 99 ILE A C 1
ATOM 749 O O . ILE A 1 99 ? -16.974 15.589 -26.063 1.00 22.87 99 ILE A O 1
ATOM 754 N N . ALA A 1 100 ? -16.470 17.772 -25.917 1.00 21.62 100 ALA A N 1
ATOM 755 C CA . ALA A 1 100 ? -15.050 17.588 -26.203 1.00 22.75 100 ALA A CA 1
ATOM 756 C C . ALA A 1 100 ? -14.416 16.588 -25.206 1.00 23.27 100 ALA A C 1
ATOM 757 O O . ALA A 1 100 ? -13.545 15.798 -25.573 1.00 22.26 100 ALA A O 1
ATOM 759 N N . LEU A 1 101 ? -14.900 16.597 -23.956 1.00 20.84 101 LEU A N 1
ATOM 760 C CA . LEU A 1 101 ? -14.361 15.726 -22.918 1.00 21.24 101 LEU A CA 1
ATOM 761 C C . LEU A 1 101 ? -14.788 14.265 -23.053 1.00 22.40 101 LEU A C 1
ATOM 762 O O . LEU A 1 101 ? -14.329 13.431 -22.276 1.00 22.44 101 LEU A O 1
ATOM 767 N N . THR A 1 102 ? -15.672 13.958 -24.030 1.00 20.64 102 THR A N 1
ATOM 768 C CA . THR A 1 102 ? -16.143 12.564 -24.219 1.00 20.30 102 THR A CA 1
ATOM 769 C C . THR A 1 102 ? -15.428 11.883 -25.385 1.00 23.27 102 THR A C 1
ATOM 770 O O . THR A 1 102 ? -15.699 10.731 -25.677 1.00 22.23 102 THR A O 1
ATOM 774 N N . ILE A 1 103 ? -14.564 12.614 -26.088 1.00 19.12 103 ILE A N 1
ATOM 775 C CA . ILE A 1 103 ? -13.912 12.132 -27.306 1.00 18.18 103 ILE A CA 1
ATOM 776 C C . ILE A 1 103 ? -12.591 11.441 -27.014 1.00 20.09 103 ILE A C 1
ATOM 777 O O . ILE A 1 103 ? -11.728 12.009 -26.348 1.00 20.07 103 ILE A O 1
ATOM 782 N N . PRO A 1 104 ? -12.397 10.198 -27.514 1.00 17.93 104 PRO A N 1
ATOM 783 C CA . PRO A 1 104 ? -11.128 9.514 -27.269 1.00 18.01 104 PRO A CA 1
ATOM 784 C C . PRO A 1 104 ? -9.980 10.079 -28.083 1.00 18.05 104 PRO A C 1
ATOM 785 O O . PRO A 1 104 ? -10.197 10.876 -29.025 1.00 19.14 104 PRO A O 1
ATOM 789 N N . ASN A 1 105 ? -8.757 9.663 -27.699 1.00 18.00 105 ASN A N 1
ATOM 790 C CA . ASN A 1 105 ? -7.553 10.146 -28.372 1.00 18.53 105 ASN A CA 1
ATOM 791 C C . ASN A 1 105 ? -7.445 9.641 -29.810 1.00 21.85 105 ASN A C 1
ATOM 792 O O . ASN A 1 105 ? -8.029 8.610 -30.175 1.00 20.99 105 ASN A O 1
ATOM 797 N N . LEU A 1 106 ? -6.727 10.396 -30.641 1.00 20.40 106 LEU A N 1
ATOM 798 C CA . LEU A 1 106 ? -6.530 10.001 -32.026 1.00 20.74 106 LEU A CA 1
ATOM 799 C C . LEU A 1 106 ? -5.428 8.947 -32.066 1.00 22.19 106 LEU A C 1
ATOM 800 O O . LEU A 1 106 ? -4.335 9.163 -31.522 1.00 22.20 106 LEU A O 1
ATOM 805 N N . PRO A 1 107 ? -5.662 7.790 -32.689 1.00 21.20 107 PRO A N 1
ATOM 806 C CA . PRO A 1 107 ? -4.590 6.785 -32.754 1.00 20.55 107 PRO A CA 1
ATOM 807 C C . PRO A 1 107 ? -3.412 7.252 -33.597 1.00 22.26 107 PRO A C 1
ATOM 808 O O . PRO A 1 107 ? -3.608 7.979 -34.599 1.00 23.77 107 PRO A O 1
ATOM 812 N N . ALA A 1 108 ? -2.183 6.864 -33.182 1.00 20.48 108 ALA A N 1
ATOM 813 C CA . ALA A 1 108 ? -0.987 7.141 -33.978 1.00 21.92 108 ALA A CA 1
ATOM 814 C C . ALA A 1 108 ? -1.092 6.393 -35.324 1.00 25.03 108 ALA A C 1
ATOM 815 O O . ALA A 1 108 ? -1.776 5.359 -35.410 1.00 24.15 108 ALA A O 1
ATOM 817 N N . ASP A 1 109 ? -0.429 6.915 -36.369 1.00 26.01 109 ASP A N 1
ATOM 818 C CA . ASP A 1 109 ? -0.520 6.345 -37.715 1.00 26.06 109 ASP A CA 1
ATOM 819 C C . ASP A 1 109 ? -0.055 4.904 -37.839 1.00 28.00 109 ASP A C 1
ATOM 820 O O . ASP A 1 109 ? -0.599 4.167 -38.674 1.00 28.30 109 ASP A O 1
ATOM 825 N N . GLU A 1 110 ? 0.927 4.498 -37.030 1.00 24.36 110 GLU A N 1
ATOM 826 C CA . GLU A 1 110 ? 1.484 3.145 -37.072 1.00 24.79 110 GLU A CA 1
ATOM 827 C C . GLU A 1 110 ? 0.647 2.104 -36.325 1.00 27.19 110 GLU A C 1
ATOM 828 O O . GLU A 1 110 ? 0.974 0.915 -36.368 1.00 29.53 110 GLU A O 1
ATOM 834 N N . VAL A 1 111 ? -0.421 2.536 -35.634 1.00 21.63 111 VAL A N 1
ATOM 835 C CA . VAL A 1 111 ? -1.278 1.600 -34.898 1.00 19.91 111 VAL A CA 1
ATOM 836 C C . VAL A 1 111 ? -2.083 0.800 -35.920 1.00 23.35 111 VAL A C 1
ATOM 837 O O . VAL A 1 111 ? -2.737 1.405 -36.781 1.00 22.64 111 VAL A O 1
ATOM 841 N N . PRO A 1 112 ? -2.024 -0.549 -35.888 1.00 20.76 112 PRO A N 1
ATOM 842 C CA . PRO A 1 112 ? -2.795 -1.317 -36.884 1.00 20.83 112 PRO A CA 1
ATOM 843 C C . PRO A 1 112 ? -4.291 -1.091 -36.746 1.00 21.52 112 PRO A C 1
ATOM 844 O O . PRO A 1 112 ? -4.807 -0.989 -35.634 1.00 20.54 112 PRO A O 1
ATOM 848 N N . VAL A 1 113 ? -4.980 -0.963 -37.886 1.00 21.59 113 VAL A N 1
ATOM 849 C CA . VAL A 1 113 ? -6.413 -0.771 -37.837 1.00 21.95 113 VAL A CA 1
ATOM 850 C C . VAL A 1 113 ? -7.057 -2.114 -37.500 1.00 25.34 113 VAL A C 1
ATOM 851 O O . VAL A 1 113 ? -6.698 -3.150 -38.068 1.00 26.95 113 VAL A O 1
ATOM 855 N N . GLY A 1 114 ? -8.018 -2.080 -36.595 1.00 20.76 114 GLY A N 1
ATOM 856 C CA . GLY A 1 114 ? -8.719 -3.300 -36.213 1.00 22.16 114 GLY A CA 1
ATOM 857 C C . GLY A 1 114 ? -9.957 -2.991 -35.416 1.00 26.16 114 GLY A C 1
ATOM 858 O O . GLY A 1 114 ? -10.106 -1.883 -34.907 1.00 25.85 114 GLY A O 1
ATOM 859 N N . LYS A 1 115 ? -10.816 -3.997 -35.260 1.00 23.80 115 LYS A N 1
ATOM 860 C CA . LYS A 1 115 ? -12.114 -3.861 -34.618 1.00 23.39 115 LYS A CA 1
ATOM 861 C C . LYS A 1 115 ? -12.095 -4.149 -33.144 1.00 26.97 115 LYS A C 1
ATOM 862 O O . LYS A 1 115 ? -12.834 -3.512 -32.378 1.00 26.95 115 LYS A O 1
ATOM 868 N N . ASP A 1 116 ? -11.339 -5.190 -32.745 1.00 23.12 116 ASP A N 1
ATOM 869 C CA . ASP A 1 116 ? -11.337 -5.666 -31.376 1.00 23.37 116 ASP A CA 1
ATOM 870 C C . ASP A 1 116 ? -10.023 -6.389 -31.084 1.00 24.44 116 ASP A C 1
ATOM 871 O O . ASP A 1 116 ? -9.117 -6.372 -31.929 1.00 23.20 116 ASP A O 1
ATOM 876 N N . GLU A 1 117 ? -9.953 -7.078 -29.932 1.00 24.11 117 GLU A N 1
ATOM 877 C CA . GLU A 1 117 ? -8.743 -7.756 -29.469 1.00 24.70 117 GLU A CA 1
ATOM 878 C C . GLU A 1 117 ? -8.262 -8.840 -30.458 1.00 27.73 117 GLU A C 1
ATOM 879 O O . GLU A 1 117 ? -7.062 -9.115 -30.491 1.00 27.60 117 GLU A O 1
ATOM 885 N N . ASN A 1 118 ? -9.155 -9.385 -31.330 1.00 25.50 118 ASN A N 1
ATOM 886 C CA . ASN A 1 118 ? -8.705 -10.373 -32.307 1.00 25.28 118 ASN A CA 1
ATOM 887 C C . ASN A 1 118 ? -7.864 -9.759 -33.423 1.00 27.39 118 ASN A C 1
ATOM 888 O O . ASN A 1 118 ? -7.220 -10.487 -34.172 1.00 29.16 118 ASN A O 1
ATOM 893 N N . ASP A 1 119 ? -7.830 -8.408 -33.522 1.00 22.12 119 ASP A N 1
ATOM 894 C CA . ASP A 1 119 ? -7.047 -7.742 -34.545 1.00 21.28 119 ASP A CA 1
ATOM 895 C C . ASP A 1 119 ? -5.755 -7.140 -33.975 1.00 20.37 119 ASP A C 1
ATOM 896 O O . ASP A 1 119 ? -5.020 -6.476 -34.718 1.00 22.43 119 ASP A O 1
ATOM 901 N N . ASN A 1 120 ? -5.432 -7.453 -32.711 1.00 19.81 120 ASN A N 1
ATOM 902 C CA . ASN A 1 120 ? -4.165 -7.007 -32.129 1.00 18.89 120 ASN A CA 1
ATOM 903 C C . ASN A 1 120 ? -3.015 -7.747 -32.832 1.00 22.43 120 ASN A C 1
ATOM 904 O O . ASN A 1 120 ? -3.243 -8.804 -33.434 1.00 22.69 120 ASN A O 1
ATOM 909 N N . VAL A 1 121 ? -1.803 -7.164 -32.818 1.00 20.06 121 VAL A N 1
ATOM 910 C CA . VAL A 1 121 ? -0.673 -7.709 -33.590 1.00 20.09 121 VAL A CA 1
ATOM 911 C C . VAL A 1 121 ? 0.477 -8.013 -32.652 1.00 21.86 121 VAL A C 1
ATOM 912 O O . VAL A 1 121 ? 0.890 -7.162 -31.863 1.00 20.57 121 VAL A O 1
ATOM 916 N N . GLU A 1 122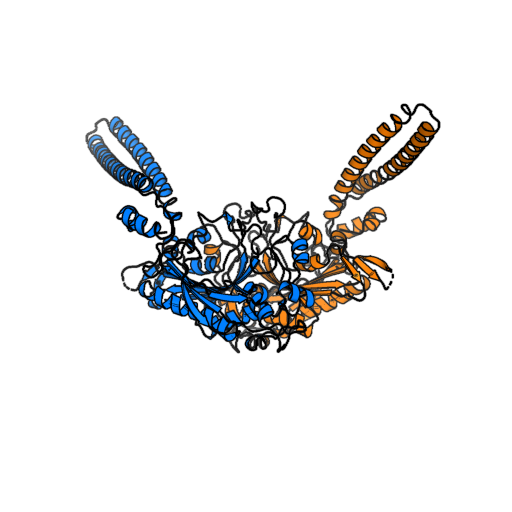 ? 0.984 -9.241 -32.718 1.00 19.76 122 GLU A N 1
ATOM 917 C CA . GLU A 1 122 ? 2.142 -9.612 -31.913 1.00 18.81 122 GLU A CA 1
ATOM 918 C C . GLU A 1 122 ? 3.402 -8.977 -32.514 1.00 23.52 122 GLU A C 1
ATOM 919 O O . GLU A 1 122 ? 3.651 -9.089 -33.731 1.00 23.43 122 GLU A O 1
ATOM 925 N N . VAL A 1 123 ? 4.187 -8.320 -31.647 1.00 20.26 123 VAL A N 1
ATOM 926 C CA . VAL A 1 123 ? 5.425 -7.635 -32.009 1.00 20.95 123 VAL A CA 1
ATOM 927 C C . VAL A 1 123 ? 6.630 -8.536 -31.738 1.00 24.27 123 VAL A C 1
ATOM 928 O O . VAL A 1 123 ? 7.566 -8.602 -32.551 1.00 24.59 123 VAL A O 1
ATOM 932 N N . SER A 1 124 ? 6.649 -9.169 -30.563 1.00 21.41 124 SER A N 1
ATOM 933 C CA . SER A 1 124 ? 7.793 -9.972 -30.168 1.00 20.13 124 SER A CA 1
ATOM 934 C C . SER A 1 124 ? 7.395 -10.927 -29.080 1.00 21.37 124 SER A C 1
ATOM 935 O O . SER A 1 124 ? 6.301 -10.840 -28.521 1.00 20.43 124 SER A O 1
ATOM 938 N N . ARG A 1 125 ? 8.267 -11.879 -28.806 1.00 20.71 125 ARG A N 1
ATOM 939 C CA . ARG A 1 125 ? 8.014 -12.817 -27.721 1.00 22.01 125 ARG A CA 1
ATOM 940 C C . ARG A 1 125 ? 9.347 -13.181 -27.093 1.00 23.69 125 ARG A C 1
ATOM 941 O O . ARG A 1 125 ? 10.389 -13.147 -27.765 1.00 24.12 125 ARG A O 1
ATOM 949 N N . TRP A 1 126 ? 9.313 -13.452 -25.806 1.00 19.04 126 TRP A N 1
ATOM 950 C CA . TRP A 1 126 ? 10.518 -13.773 -25.049 1.00 20.05 126 TRP A CA 1
ATOM 951 C C . TRP A 1 126 ? 10.260 -15.002 -24.206 1.00 22.04 126 TRP A C 1
ATOM 952 O O . TRP A 1 126 ? 9.200 -15.126 -23.582 1.00 21.66 126 TRP A O 1
ATOM 963 N N . GLY A 1 127 ? 11.237 -15.898 -24.191 1.00 19.90 127 GLY A N 1
ATOM 964 C CA . GLY A 1 127 ? 11.182 -17.097 -23.375 1.00 20.37 127 GLY A CA 1
ATOM 965 C C . GLY A 1 127 ? 10.317 -18.176 -23.973 1.00 25.06 127 GLY A C 1
ATOM 966 O O . GLY A 1 127 ? 9.677 -17.969 -25.012 1.00 27.06 127 GLY A O 1
ATOM 967 N N . THR A 1 128 ? 10.314 -19.345 -23.315 1.00 21.54 128 THR A N 1
ATOM 968 C CA . THR A 1 128 ? 9.562 -20.506 -23.755 1.00 20.28 128 THR A CA 1
ATOM 969 C C . THR A 1 128 ? 8.714 -21.032 -22.584 1.00 21.27 128 THR A C 1
ATOM 970 O O . THR A 1 128 ? 9.293 -21.342 -21.538 1.00 23.21 128 THR A O 1
ATOM 974 N N . PRO A 1 129 ? 7.372 -21.122 -22.746 1.00 20.31 129 PRO A N 1
ATOM 975 C CA . PRO A 1 129 ? 6.543 -21.680 -21.650 1.00 21.11 129 PRO A CA 1
ATOM 976 C C . PRO A 1 129 ? 7.076 -23.037 -21.183 1.00 25.80 129 PRO A C 1
ATOM 977 O O . PRO A 1 129 ? 7.446 -23.916 -21.996 1.00 25.52 129 PRO A O 1
ATOM 981 N N . ARG A 1 130 ? 7.122 -23.209 -19.871 1.00 23.51 130 ARG A N 1
ATOM 982 C CA . ARG A 1 130 ? 7.618 -24.420 -19.240 1.00 25.40 130 ARG A CA 1
ATOM 983 C C . ARG A 1 130 ? 6.765 -25.629 -19.596 1.00 28.99 130 ARG A C 1
ATOM 984 O O . ARG A 1 130 ? 5.546 -25.505 -19.773 1.00 28.50 130 ARG A O 1
ATOM 992 N N . GLU A 1 131 ? 7.416 -26.791 -19.746 1.00 27.26 131 GLU A N 1
ATOM 993 C CA . GLU A 1 131 ? 6.697 -28.026 -20.023 1.00 28.88 131 GLU A CA 1
ATOM 994 C C . GLU A 1 131 ? 6.683 -28.799 -18.732 1.00 34.03 131 GLU A C 1
ATOM 995 O O . GLU A 1 131 ? 7.737 -28.998 -18.123 1.00 36.23 131 GLU A O 1
ATOM 1001 N N . PHE A 1 132 ? 5.484 -29.195 -18.282 1.00 27.58 132 PHE A N 1
ATOM 1002 C CA . PHE A 1 132 ? 5.287 -29.840 -16.997 1.00 25.38 132 PHE A CA 1
ATOM 1003 C C . PHE A 1 132 ? 5.162 -31.343 -17.071 1.00 29.75 132 PHE A C 1
ATOM 1004 O O . PHE A 1 132 ? 4.427 -31.835 -17.921 1.00 29.98 132 PHE A O 1
ATOM 1012 N N . ASP A 1 133 ? 5.849 -32.047 -16.152 1.00 25.56 133 ASP A N 1
ATOM 1013 C CA . ASP A 1 133 ? 5.823 -33.519 -16.028 1.00 25.78 133 ASP A CA 1
ATOM 1014 C C . ASP A 1 133 ? 4.878 -34.001 -14.946 1.00 28.55 133 ASP A C 1
ATOM 1015 O O . ASP A 1 133 ? 5.100 -35.049 -14.342 1.00 29.31 133 ASP A O 1
ATOM 1020 N N . PHE A 1 134 ? 3.875 -33.177 -14.644 1.00 24.25 134 PHE A N 1
ATOM 1021 C CA . PHE A 1 134 ? 2.818 -33.451 -13.687 1.00 23.47 134 PHE A CA 1
ATOM 1022 C C . PHE A 1 134 ? 1.667 -32.520 -14.057 1.00 26.21 134 PHE A C 1
ATOM 1023 O O . PHE A 1 134 ? 1.843 -31.604 -14.866 1.00 25.72 134 PHE A O 1
ATOM 1031 N N . GLU A 1 135 ? 0.489 -32.755 -13.479 1.00 24.72 135 GLU A N 1
ATOM 1032 C CA . GLU A 1 135 ? -0.693 -31.946 -13.758 1.00 24.92 135 GLU A CA 1
ATOM 1033 C C . GLU A 1 135 ? -0.520 -30.584 -13.110 1.00 24.38 135 GLU A C 1
ATOM 1034 O O . GLU A 1 135 ? -0.306 -30.494 -11.898 1.00 24.29 135 GLU A O 1
ATOM 1039 N N . VAL A 1 136 ? -0.604 -29.527 -13.925 1.00 21.16 136 VAL A N 1
ATOM 1040 C CA . VAL A 1 136 ? -0.468 -28.151 -13.467 1.00 20.75 136 VAL A CA 1
ATOM 1041 C C . VAL A 1 136 ? -1.563 -27.797 -12.452 1.00 23.33 136 VAL A C 1
ATOM 1042 O O . VAL A 1 136 ? -2.740 -28.103 -12.679 1.00 23.66 136 VAL A O 1
ATOM 1046 N N . ARG A 1 137 ? -1.162 -27.146 -11.354 1.00 19.05 137 ARG A N 1
ATOM 1047 C CA . ARG A 1 137 ? -2.086 -26.606 -10.374 1.00 18.87 137 ARG A CA 1
ATOM 1048 C C . ARG A 1 137 ? -2.231 -25.108 -10.667 1.00 20.38 137 ARG A C 1
ATOM 1049 O O . ARG A 1 137 ? -1.265 -24.457 -11.075 1.00 19.44 137 ARG A O 1
ATOM 1057 N N . ASP A 1 138 ? -3.424 -24.555 -10.458 1.00 17.40 138 ASP A N 1
ATOM 1058 C CA . ASP A 1 138 ? -3.560 -23.129 -10.625 1.00 16.80 138 ASP A CA 1
ATOM 1059 C C . ASP A 1 138 ? -3.159 -22.395 -9.360 1.00 17.49 138 ASP A C 1
ATOM 1060 O O . ASP A 1 138 ? -2.962 -22.997 -8.304 1.00 18.63 138 ASP A O 1
ATOM 1065 N N . HIS A 1 139 ? -3.023 -21.068 -9.452 1.00 15.70 139 HIS A N 1
ATOM 1066 C CA . HIS A 1 139 ? -2.586 -20.278 -8.312 1.00 14.83 139 HIS A CA 1
ATOM 1067 C C . HIS A 1 139 ? -3.540 -20.368 -7.118 1.00 17.09 139 HIS A C 1
ATOM 1068 O O . HIS A 1 139 ? -3.107 -20.245 -5.973 1.00 17.10 139 HIS A O 1
ATOM 1075 N N . VAL A 1 140 ? -4.821 -20.578 -7.388 1.00 17.24 140 VAL A N 1
ATOM 1076 C CA . VAL A 1 140 ? -5.793 -20.691 -6.286 1.00 17.27 140 VAL A CA 1
ATOM 1077 C C . VAL A 1 140 ? -5.560 -21.983 -5.522 1.00 18.45 140 VAL A C 1
ATOM 1078 O O . VAL A 1 140 ? -5.476 -21.967 -4.290 1.00 19.23 140 VAL A O 1
ATOM 1082 N N . THR A 1 141 ? -5.369 -23.096 -6.244 1.00 16.55 141 THR A N 1
ATOM 1083 C CA . THR A 1 141 ? -5.111 -24.370 -5.571 1.00 16.72 141 THR A CA 1
ATOM 1084 C C . THR A 1 141 ? -3.778 -24.280 -4.790 1.00 18.11 141 THR A C 1
ATOM 1085 O O . THR A 1 141 ? -3.697 -24.720 -3.642 1.00 19.89 141 THR A O 1
ATOM 1089 N N . LEU A 1 142 ? -2.749 -23.687 -5.410 1.00 17.49 142 LEU A N 1
ATOM 1090 C CA . LEU A 1 142 ? -1.445 -23.548 -4.768 1.00 16.52 142 LEU A CA 1
ATOM 1091 C C . LEU A 1 142 ? -1.572 -22.678 -3.527 1.00 18.35 142 LEU A C 1
ATOM 1092 O O . LEU A 1 142 ? -1.005 -23.007 -2.475 1.00 20.08 142 LEU A O 1
ATOM 1097 N N . GLY A 1 143 ? -2.362 -21.614 -3.648 1.00 16.88 143 GLY A N 1
ATOM 1098 C CA . GLY A 1 143 ? -2.599 -20.717 -2.517 1.00 16.65 143 GLY A CA 1
ATOM 1099 C C . GLY A 1 143 ? -3.373 -21.362 -1.388 1.00 21.01 143 GLY A C 1
ATOM 1100 O O . GLY A 1 143 ? -3.143 -21.025 -0.222 1.00 22.40 143 GLY A O 1
ATOM 1101 N N . GLU A 1 144 ? -4.237 -22.357 -1.683 1.00 19.60 144 GLU A N 1
ATOM 1102 C CA . GLU A 1 144 ? -4.976 -23.050 -0.616 1.00 21.35 144 GLU A CA 1
ATOM 1103 C C . GLU A 1 144 ? -4.028 -23.986 0.136 1.00 27.02 144 GLU A C 1
ATOM 1104 O O . GLU A 1 144 ? -4.103 -24.070 1.360 1.00 27.60 144 GLU A O 1
ATOM 1110 N N . MET A 1 145 ? -3.181 -24.719 -0.611 1.00 26.47 145 MET A N 1
ATOM 1111 C CA . MET A 1 145 ? -2.252 -25.752 -0.124 1.00 27.22 145 MET A CA 1
ATOM 1112 C C . MET A 1 145 ? -1.273 -25.212 0.873 1.00 31.19 145 MET A C 1
ATOM 1113 O O . MET A 1 145 ? -0.927 -25.899 1.836 1.00 32.46 145 MET A O 1
ATOM 1118 N N . HIS A 1 146 ? -0.831 -23.973 0.648 1.00 26.93 146 HIS A N 1
ATOM 1119 C CA . HIS A 1 146 ? 0.129 -23.289 1.503 1.00 26.72 146 HIS A CA 1
ATOM 1120 C C . HIS A 1 146 ? -0.526 -22.322 2.468 1.00 30.07 146 HIS A C 1
ATOM 1121 O O . HIS A 1 146 ? 0.206 -21.584 3.146 1.00 31.16 146 HIS A O 1
ATOM 1128 N N . SER A 1 147 ? -1.888 -22.308 2.536 1.00 25.80 147 SER A N 1
ATOM 1129 C CA . SER A 1 147 ? -2.683 -21.433 3.420 1.00 23.56 147 SER A CA 1
ATOM 1130 C C . SER A 1 147 ? -2.233 -19.982 3.193 1.00 25.45 147 SER A C 1
ATOM 1131 O O . SER A 1 147 ? -2.014 -19.240 4.166 1.00 27.33 147 SER A O 1
ATOM 1134 N N . GLY A 1 148 ? -2.041 -19.629 1.924 1.00 18.83 148 GLY A N 1
ATOM 1135 C CA . GLY A 1 148 ? -1.467 -18.351 1.522 1.00 16.60 148 GLY A CA 1
ATOM 1136 C C . GLY A 1 148 ? -2.376 -17.403 0.768 1.00 18.70 148 GLY A C 1
ATOM 1137 O O . GLY A 1 148 ? -2.113 -16.201 0.739 1.00 16.56 148 GLY A O 1
ATOM 1138 N N . LEU A 1 149 ? -3.389 -17.938 0.071 1.00 16.92 149 LEU A N 1
ATOM 1139 C CA . LEU A 1 149 ? -4.409 -17.126 -0.589 1.00 16.27 149 LEU A CA 1
ATOM 1140 C C . LEU A 1 149 ? -5.721 -17.585 0.002 1.00 19.43 149 LEU A C 1
ATOM 1141 O O . LEU A 1 149 ? -6.083 -18.765 -0.127 1.00 21.16 149 LEU A O 1
ATOM 1146 N N . ASP A 1 150 ? -6.413 -16.685 0.662 1.00 16.77 150 ASP A N 1
ATOM 1147 C CA . ASP A 1 150 ? -7.676 -16.978 1.339 1.00 16.19 150 ASP A CA 1
ATOM 1148 C C . ASP A 1 150 ? -8.762 -16.057 0.810 1.00 19.05 150 ASP A C 1
ATOM 1149 O O . ASP A 1 150 ? -8.891 -14.901 1.233 1.00 18.13 150 ASP A O 1
ATOM 1154 N N . PHE A 1 151 ? -9.515 -16.543 -0.186 1.00 16.51 151 PHE A N 1
ATOM 1155 C CA . PHE A 1 151 ? -10.581 -15.727 -0.768 1.00 15.80 151 PHE A CA 1
ATOM 1156 C C . PHE A 1 151 ? -11.814 -15.747 0.129 1.00 17.62 151 PHE A C 1
ATOM 1157 O O . PHE A 1 151 ? -12.519 -14.728 0.204 1.00 18.83 151 PHE A O 1
ATOM 1165 N N . ALA A 1 152 ? -12.090 -16.882 0.794 1.00 17.13 152 ALA A N 1
ATOM 1166 C CA . ALA A 1 152 ? -13.276 -16.930 1.659 1.00 16.90 152 ALA A CA 1
ATOM 1167 C C . ALA A 1 152 ? -13.148 -15.942 2.828 1.00 19.03 152 ALA A C 1
ATOM 1168 O O . ALA A 1 152 ? -14.151 -15.340 3.229 1.00 18.85 152 ALA A O 1
ATOM 1170 N N . ALA A 1 153 ? -11.927 -15.773 3.362 1.00 17.05 153 ALA A N 1
ATOM 1171 C CA . ALA A 1 153 ? -11.738 -14.824 4.468 1.00 16.32 153 ALA A CA 1
ATOM 1172 C C . ALA A 1 153 ? -12.047 -13.411 3.953 1.00 16.57 153 ALA A C 1
ATOM 1173 O O . ALA A 1 153 ? -12.596 -12.580 4.690 1.00 15.85 153 ALA A O 1
ATOM 1175 N N . ALA A 1 154 ? -11.653 -13.103 2.697 1.00 15.01 154 ALA A N 1
ATOM 1176 C CA . ALA A 1 154 ? -11.909 -11.759 2.154 1.00 14.84 154 ALA A CA 1
ATOM 1177 C C . ALA A 1 154 ? -13.400 -11.535 1.924 1.00 16.06 154 ALA A C 1
ATOM 1178 O O . ALA A 1 154 ? -13.862 -10.399 2.077 1.00 16.20 154 ALA A O 1
ATOM 1180 N N . VAL A 1 155 ? -14.149 -12.582 1.539 1.00 14.08 155 VAL A N 1
ATOM 1181 C CA . VAL A 1 155 ? -15.587 -12.426 1.391 1.00 14.75 155 VAL A CA 1
ATOM 1182 C C . VAL A 1 155 ? -16.186 -12.082 2.760 1.00 17.04 155 VAL A C 1
ATOM 1183 O O . VAL A 1 155 ? -17.058 -11.214 2.845 1.00 17.98 155 VAL A O 1
ATOM 1187 N N . LYS A 1 156 ? -15.700 -12.760 3.798 1.00 15.27 156 LYS A N 1
ATOM 1188 C CA . LYS A 1 156 ? -16.189 -12.492 5.171 1.00 15.97 156 LYS A CA 1
ATOM 1189 C C . LYS A 1 156 ? -15.848 -11.054 5.586 1.00 17.72 156 LYS A C 1
ATOM 1190 O O . LYS A 1 156 ? -16.736 -10.361 6.064 1.00 17.92 156 LYS A O 1
ATOM 1196 N N . LEU A 1 157 ? -14.612 -10.607 5.358 1.00 14.96 157 LEU A N 1
ATOM 1197 C CA . LEU A 1 157 ? -14.243 -9.229 5.774 1.00 14.40 157 LEU A CA 1
ATOM 1198 C C . LEU A 1 157 ? -14.973 -8.180 4.944 1.00 15.57 157 LEU A C 1
ATOM 1199 O O . LEU A 1 157 ? -15.302 -7.115 5.471 1.00 16.26 157 LEU A O 1
ATOM 1204 N N . THR A 1 158 ? -15.036 -8.433 3.637 1.00 13.91 158 THR A N 1
ATOM 1205 C CA . THR A 1 158 ? -15.539 -7.428 2.677 1.00 14.17 158 THR A CA 1
ATOM 1206 C C . THR A 1 158 ? -16.610 -8.012 1.755 1.00 17.20 158 THR A C 1
ATOM 1207 O O . THR A 1 158 ? -17.783 -7.842 2.030 1.00 18.12 158 THR A O 1
ATOM 1211 N N . GLY A 1 159 ? -16.164 -8.680 0.700 1.00 15.62 159 GLY A N 1
ATOM 1212 C CA . GLY A 1 159 ? -17.085 -9.196 -0.322 1.00 16.03 159 GLY A CA 1
ATOM 1213 C C . GLY A 1 159 ? -16.321 -9.835 -1.456 1.00 17.83 159 GLY A C 1
ATOM 1214 O O . GLY A 1 159 ? -15.160 -10.156 -1.277 1.00 17.24 159 GLY A O 1
ATOM 1215 N N A SER A 1 160 ? -17.031 -10.168 -2.532 0.64 17.69 160 SER A N 1
ATOM 1216 N N B SER A 1 160 ? -17.031 -10.170 -2.527 0.36 16.67 160 SER A N 1
ATOM 1217 C CA A SER A 1 160 ? -16.370 -10.809 -3.665 0.64 17.48 160 SER A CA 1
ATOM 1218 C CA B SER A 1 160 ? -16.412 -10.805 -3.687 0.36 16.54 160 SER A CA 1
ATOM 1219 C C A SER A 1 160 ? -15.293 -9.938 -4.291 0.64 18.16 160 SER A C 1
ATOM 1220 C C B SER A 1 160 ? -15.334 -9.937 -4.329 0.36 18.88 160 SER A C 1
ATOM 1221 O O A SER A 1 160 ? -15.327 -8.709 -4.176 0.64 18.18 160 SER A O 1
ATOM 1222 O O B SER A 1 160 ? -15.388 -8.708 -4.228 0.36 18.74 160 SER A O 1
ATOM 1227 N N . ARG A 1 161 ? -14.347 -10.590 -4.983 1.00 16.10 161 ARG A N 1
ATOM 1228 C CA . ARG A 1 161 ? -13.245 -9.965 -5.718 1.00 16.59 161 ARG A CA 1
ATOM 1229 C C . ARG A 1 161 ? -12.258 -9.219 -4.808 1.00 17.04 161 ARG A C 1
ATOM 1230 O O . ARG A 1 161 ? -11.615 -8.247 -5.212 1.00 16.08 161 ARG A O 1
ATOM 1238 N N . PHE A 1 162 ? -12.117 -9.721 -3.575 1.00 15.63 162 PHE A N 1
ATOM 1239 C CA . PHE A 1 162 ? -11.065 -9.324 -2.652 1.00 14.18 162 PHE A CA 1
ATOM 1240 C C . PHE A 1 162 ? -10.295 -10.591 -2.213 1.00 15.76 162 PHE A C 1
ATOM 1241 O O . PHE A 1 162 ? -10.799 -11.717 -2.349 1.00 15.69 162 PHE A O 1
ATOM 1249 N N . VAL A 1 163 ? -9.101 -10.402 -1.630 1.00 14.15 163 VAL A N 1
ATOM 1250 C CA . VAL A 1 163 ? -8.328 -11.547 -1.153 1.00 13.84 163 VAL A CA 1
ATOM 1251 C C . VAL A 1 163 ? -7.596 -11.170 0.126 1.00 15.04 163 VAL A C 1
ATOM 1252 O O . VAL A 1 163 ? -7.285 -9.984 0.374 1.00 14.96 163 VAL A O 1
ATOM 1256 N N . VAL A 1 164 ? -7.308 -12.208 0.918 1.00 13.65 164 VAL A N 1
ATOM 1257 C CA . VAL A 1 164 ? -6.414 -12.109 2.062 1.00 13.29 164 VAL A CA 1
ATOM 1258 C C . VAL A 1 164 ? -5.229 -13.004 1.707 1.00 15.20 164 VAL A C 1
ATOM 1259 O O . VAL A 1 164 ? -5.432 -14.163 1.343 1.00 15.90 164 VAL A O 1
ATOM 1263 N N . MET A 1 165 ? -4.020 -12.479 1.765 1.00 13.51 165 MET A N 1
ATOM 1264 C CA . MET A 1 165 ? -2.831 -13.284 1.527 1.00 12.41 165 MET A CA 1
ATOM 1265 C C . MET A 1 165 ? -2.133 -13.457 2.850 1.00 14.93 165 MET A C 1
ATOM 1266 O O . MET A 1 165 ? -2.154 -12.539 3.669 1.00 15.37 165 MET A O 1
ATOM 1271 N N . LYS A 1 166 ? -1.492 -14.617 3.059 1.00 14.50 166 LYS A N 1
ATOM 1272 C CA . LYS A 1 166 ? -0.872 -14.882 4.360 1.00 13.95 166 LYS A CA 1
ATOM 1273 C C . LYS A 1 166 ? 0.482 -15.515 4.195 1.00 16.84 166 LYS A C 1
ATOM 1274 O O . LYS A 1 166 ? 0.739 -16.220 3.218 1.00 17.15 166 LYS A O 1
ATOM 1280 N N . GLY A 1 167 ? 1.342 -15.284 5.180 1.00 14.02 167 GLY A N 1
ATOM 1281 C CA . GLY A 1 167 ? 2.622 -15.988 5.272 1.00 14.45 167 GLY A CA 1
ATOM 1282 C C . GLY A 1 167 ? 3.565 -15.807 4.103 1.00 15.30 167 GLY A C 1
ATOM 1283 O O . GLY A 1 167 ? 3.712 -14.684 3.592 1.00 15.28 167 GLY A O 1
ATOM 1284 N N . GLN A 1 168 ? 4.187 -16.932 3.648 1.00 14.51 168 GLN A N 1
ATOM 1285 C CA . GLN A 1 168 ? 5.175 -16.842 2.561 1.00 14.01 168 GLN A CA 1
ATOM 1286 C C . GLN A 1 168 ? 4.624 -16.267 1.281 1.00 14.73 168 GLN A C 1
ATOM 1287 O O . GLN A 1 168 ? 5.351 -15.540 0.609 1.00 16.06 168 GLN A O 1
ATOM 1293 N N . ILE A 1 169 ? 3.366 -16.576 0.944 1.00 13.67 169 ILE A N 1
ATOM 1294 C CA . ILE A 1 169 ? 2.785 -16.010 -0.282 1.00 13.20 169 ILE A CA 1
ATOM 1295 C C . ILE A 1 169 ? 2.617 -14.485 -0.139 1.00 14.21 169 ILE A C 1
ATOM 1296 O O . ILE A 1 169 ? 2.944 -13.737 -1.083 1.00 13.45 169 ILE A O 1
ATOM 1301 N N . ALA A 1 170 ? 2.152 -14.011 1.045 1.00 13.47 170 ALA A N 1
ATOM 1302 C CA . ALA A 1 170 ? 2.064 -12.567 1.269 1.00 13.47 170 ALA A CA 1
ATOM 1303 C C . ALA A 1 170 ? 3.462 -11.928 1.181 1.00 14.33 170 ALA A C 1
ATOM 1304 O O . ALA A 1 170 ? 3.624 -10.857 0.573 1.00 14.90 170 ALA A O 1
ATOM 1306 N N . ARG A 1 171 ? 4.488 -12.590 1.757 1.00 12.84 171 ARG A N 1
ATOM 1307 C CA . ARG A 1 171 ? 5.859 -12.080 1.672 1.00 13.47 171 ARG A CA 1
ATOM 1308 C C . ARG A 1 171 ? 6.347 -12.037 0.216 1.00 14.93 171 ARG A C 1
ATOM 1309 O O . ARG A 1 171 ? 7.042 -11.088 -0.156 1.00 15.16 171 ARG A O 1
ATOM 1317 N N A MET A 1 172 ? 6.004 -13.047 -0.610 0.47 12.93 172 MET A N 1
ATOM 1318 N N B MET A 1 172 ? 5.989 -13.054 -0.610 0.53 13.06 172 MET A N 1
ATOM 1319 C CA A MET A 1 172 ? 6.440 -13.025 -2.014 0.47 12.44 172 MET A CA 1
ATOM 1320 C CA B MET A 1 172 ? 6.382 -13.074 -2.031 0.53 12.52 172 MET A CA 1
ATOM 1321 C C A MET A 1 172 ? 5.752 -11.888 -2.792 0.47 14.41 172 MET A C 1
ATOM 1322 C C B MET A 1 172 ? 5.753 -11.882 -2.767 0.53 14.21 172 MET A C 1
ATOM 1323 O O A MET A 1 172 ? 6.387 -11.252 -3.635 0.47 14.77 172 MET A O 1
ATOM 1324 O O B MET A 1 172 ? 6.416 -11.220 -3.567 0.53 14.69 172 MET A O 1
ATOM 1333 N N . HIS A 1 173 ? 4.465 -11.621 -2.490 1.00 12.37 173 HIS A N 1
ATOM 1334 C CA . HIS A 1 173 ? 3.755 -10.494 -3.107 1.00 12.83 173 HIS A CA 1
ATOM 1335 C C . HIS A 1 173 ? 4.468 -9.174 -2.747 1.00 14.54 173 HIS A C 1
ATOM 1336 O O . HIS A 1 173 ? 4.708 -8.328 -3.623 1.00 14.98 173 HIS A O 1
ATOM 1343 N N . ARG A 1 174 ? 4.870 -9.031 -1.482 1.00 12.18 174 ARG A N 1
ATOM 1344 C CA . ARG A 1 174 ? 5.578 -7.834 -1.064 1.00 13.06 174 ARG A CA 1
ATOM 1345 C C . ARG A 1 174 ? 6.938 -7.768 -1.767 1.00 15.54 174 ARG A C 1
ATOM 1346 O O . ARG A 1 174 ? 7.320 -6.704 -2.245 1.00 14.34 174 ARG A O 1
ATOM 1354 N N . ALA A 1 175 ? 7.671 -8.890 -1.817 1.00 12.39 175 ALA A N 1
ATOM 1355 C CA . ALA A 1 175 ? 9.000 -8.924 -2.426 1.00 12.89 175 ALA A CA 1
ATOM 1356 C C . ALA A 1 175 ? 8.910 -8.482 -3.887 1.00 14.20 175 ALA A C 1
ATOM 1357 O O . ALA A 1 175 ? 9.781 -7.768 -4.364 1.00 14.44 175 ALA A O 1
ATOM 1359 N N . LEU A 1 176 ? 7.861 -8.899 -4.597 1.00 12.72 176 LEU A N 1
ATOM 1360 C CA . LEU A 1 176 ? 7.688 -8.507 -5.993 1.00 12.13 176 LEU A CA 1
ATOM 1361 C C . LEU A 1 176 ? 7.644 -6.978 -6.099 1.00 13.90 176 LEU A C 1
ATOM 1362 O O . LEU A 1 176 ? 8.312 -6.412 -6.964 1.00 14.65 176 LEU A O 1
ATOM 1367 N N . SER A 1 177 ? 6.808 -6.317 -5.254 1.00 13.28 177 SER A N 1
ATOM 1368 C CA . SER A 1 177 ? 6.693 -4.866 -5.297 1.00 12.73 177 SER A CA 1
ATOM 1369 C C . SER A 1 177 ? 8.018 -4.190 -5.018 1.00 14.32 177 SER A C 1
ATOM 1370 O O . SER A 1 177 ? 8.343 -3.161 -5.644 1.00 15.17 177 SER A O 1
ATOM 1373 N N . GLN A 1 178 ? 8.789 -4.731 -4.042 1.00 13.57 178 GLN A N 1
ATOM 1374 C CA . GLN A 1 178 ? 10.063 -4.102 -3.667 1.00 13.69 178 GLN A CA 1
ATOM 1375 C C . GLN A 1 178 ? 11.096 -4.267 -4.748 1.00 17.40 178 GLN A C 1
ATOM 1376 O O . GLN A 1 178 ? 11.829 -3.311 -5.077 1.00 16.80 178 GLN A O 1
ATOM 1382 N N . PHE A 1 179 ? 11.147 -5.471 -5.344 1.00 13.56 179 PHE A N 1
ATOM 1383 C CA . PHE A 1 179 ? 12.051 -5.693 -6.460 1.00 13.74 179 PHE A CA 1
ATOM 1384 C C . PHE A 1 179 ? 11.750 -4.750 -7.632 1.00 16.45 179 PHE A C 1
ATOM 1385 O O . PHE A 1 179 ? 12.682 -4.179 -8.214 1.00 16.43 179 PHE A O 1
ATOM 1393 N N . MET A 1 180 ? 10.464 -4.565 -7.964 1.00 14.67 180 MET A N 1
ATOM 1394 C CA . MET A 1 180 ? 10.079 -3.708 -9.066 1.00 13.38 180 MET A CA 1
ATOM 1395 C C . MET A 1 180 ? 10.449 -2.262 -8.766 1.00 15.58 180 MET A C 1
ATOM 1396 O O . MET A 1 180 ? 11.051 -1.609 -9.618 1.00 15.67 180 MET A O 1
ATOM 1401 N N . LEU A 1 181 ? 10.127 -1.754 -7.544 1.00 14.32 181 LEU A N 1
ATOM 1402 C CA . LEU A 1 181 ? 10.494 -0.359 -7.248 1.00 14.37 181 LEU A CA 1
ATOM 1403 C C . LEU A 1 181 ? 11.998 -0.169 -7.275 1.00 15.77 181 LEU A C 1
ATOM 1404 O O . LEU A 1 181 ? 12.475 0.854 -7.798 1.00 16.99 181 LEU A O 1
ATOM 1409 N N . ASP A 1 182 ? 12.760 -1.098 -6.670 1.00 14.29 182 ASP A N 1
ATOM 1410 C CA . ASP A 1 182 ? 14.225 -0.955 -6.675 1.00 14.78 182 ASP A CA 1
ATOM 1411 C C . ASP A 1 182 ? 14.784 -1.004 -8.095 1.00 16.97 182 ASP A C 1
ATOM 1412 O O . ASP A 1 182 ? 15.668 -0.220 -8.407 1.00 16.99 182 ASP A O 1
ATOM 1417 N N . LEU A 1 183 ? 14.261 -1.868 -8.960 1.00 16.18 183 LEU A N 1
ATOM 1418 C CA . LEU A 1 183 ? 14.762 -1.903 -10.330 1.00 15.37 183 LEU A CA 1
ATOM 1419 C C . LEU A 1 183 ? 14.522 -0.555 -11.035 1.00 16.90 183 LEU A C 1
ATOM 1420 O O . LEU A 1 183 ? 15.445 0.009 -11.644 1.00 17.02 183 LEU A O 1
ATOM 1425 N N . HIS A 1 184 ? 13.285 -0.039 -10.938 1.00 14.07 184 HIS A N 1
ATOM 1426 C CA . HIS A 1 184 ? 12.965 1.189 -11.678 1.00 14.51 184 HIS A CA 1
ATOM 1427 C C . HIS A 1 184 ? 13.675 2.402 -11.138 1.00 16.67 184 HIS A C 1
ATOM 1428 O O . HIS A 1 184 ? 14.101 3.236 -11.927 1.00 18.27 184 HIS A O 1
ATOM 1435 N N . THR A 1 185 ? 13.842 2.467 -9.811 1.00 15.25 185 THR A N 1
ATOM 1436 C CA . THR A 1 185 ? 14.517 3.635 -9.243 1.00 15.74 185 THR A CA 1
ATOM 1437 C C . THR A 1 185 ? 16.039 3.565 -9.314 1.00 19.49 185 THR A C 1
ATOM 1438 O O . THR A 1 185 ? 16.697 4.601 -9.461 1.00 22.61 185 THR A O 1
ATOM 1442 N N . GLU A 1 186 ? 16.594 2.378 -9.192 1.00 17.41 186 GLU A N 1
ATOM 1443 C CA . GLU A 1 186 ? 18.064 2.227 -9.172 1.00 16.70 186 GLU A CA 1
ATOM 1444 C C . GLU A 1 186 ? 18.680 2.003 -10.547 1.00 21.58 186 GLU A C 1
ATOM 1445 O O . GLU A 1 186 ? 19.859 2.324 -10.719 1.00 22.18 186 GLU A O 1
ATOM 1451 N N . GLN A 1 187 ? 17.928 1.398 -11.505 1.00 20.34 187 GLN A N 1
ATOM 1452 C CA . GLN A 1 187 ? 18.481 1.100 -12.837 1.00 20.62 187 GLN A CA 1
ATOM 1453 C C . GLN A 1 187 ? 17.825 1.828 -13.982 1.00 23.56 187 GLN A C 1
ATOM 1454 O O . GLN A 1 187 ? 18.426 1.932 -15.054 1.00 24.61 187 GLN A O 1
ATOM 1460 N N . HIS A 1 188 ? 16.548 2.243 -13.812 1.00 19.00 188 HIS A N 1
ATOM 1461 C CA . HIS A 1 188 ? 15.788 2.815 -14.937 1.00 17.43 188 HIS A CA 1
ATOM 1462 C C . HIS A 1 188 ? 15.533 4.331 -14.852 1.00 20.38 188 HIS A C 1
ATOM 1463 O O . HIS A 1 188 ? 14.894 4.900 -15.741 1.00 21.58 188 HIS A O 1
ATOM 1470 N N . GLY A 1 189 ? 16.031 4.962 -13.809 1.00 19.47 189 GLY A N 1
ATOM 1471 C CA . GLY A 1 189 ? 15.965 6.415 -13.701 1.00 20.11 189 GLY A CA 1
ATOM 1472 C C . GLY A 1 189 ? 14.656 7.030 -13.269 1.00 22.78 189 GLY A C 1
ATOM 1473 O O . GLY A 1 189 ? 14.449 8.226 -13.472 1.00 21.47 189 GLY A O 1
ATOM 1474 N N . TYR A 1 190 ? 13.786 6.245 -12.624 1.00 17.47 190 TYR A N 1
ATOM 1475 C CA . TYR A 1 190 ? 12.538 6.789 -12.116 1.00 15.91 190 TYR A CA 1
ATOM 1476 C C . TYR A 1 190 ? 12.689 7.270 -10.696 1.00 18.81 190 TYR A C 1
ATOM 1477 O O . TYR A 1 190 ? 13.440 6.676 -9.896 1.00 20.38 190 TYR A O 1
ATOM 1486 N N . SER A 1 191 ? 11.959 8.348 -10.372 1.00 16.18 191 SER A N 1
ATOM 1487 C CA . SER A 1 191 ? 11.922 8.898 -9.019 1.00 16.09 191 SER A CA 1
ATOM 1488 C C . SER A 1 191 ? 10.713 8.279 -8.315 1.00 17.99 191 SER A C 1
ATOM 1489 O O . SER A 1 191 ? 9.602 8.308 -8.844 1.00 17.89 191 SER A O 1
ATOM 1492 N N . GLU A 1 192 ? 10.935 7.749 -7.123 1.00 17.50 192 GLU A N 1
ATOM 1493 C CA . GLU A 1 192 ? 9.915 7.131 -6.291 1.00 18.05 192 GLU A CA 1
ATOM 1494 C C . GLU A 1 192 ? 8.960 8.167 -5.698 1.00 17.23 192 GLU A C 1
ATOM 1495 O O . GLU A 1 192 ? 9.406 9.231 -5.247 1.00 16.87 192 GLU A O 1
ATOM 1501 N N . ASN A 1 193 ? 7.657 7.826 -5.645 1.00 16.16 193 ASN A N 1
ATOM 1502 C CA . ASN A 1 193 ? 6.695 8.717 -5.020 1.00 15.68 193 ASN A CA 1
ATOM 1503 C C . ASN A 1 193 ? 5.734 7.931 -4.164 1.00 16.96 193 ASN A C 1
ATOM 1504 O O . ASN A 1 193 ? 5.315 6.832 -4.542 1.00 18.44 193 ASN A O 1
ATOM 1509 N N . TYR A 1 194 ? 5.359 8.517 -3.030 1.00 14.09 194 TYR A N 1
ATOM 1510 C CA . TYR A 1 194 ? 4.251 8.051 -2.206 1.00 13.32 194 TYR A CA 1
ATOM 1511 C C . TYR A 1 194 ? 3.125 9.037 -2.546 1.00 15.16 194 TYR A C 1
ATOM 1512 O O . TYR A 1 194 ? 3.298 10.259 -2.430 1.00 14.73 194 TYR A O 1
ATOM 1521 N N . VAL A 1 195 ? 1.957 8.514 -2.921 1.00 14.63 195 VAL A N 1
ATOM 1522 C CA . VAL A 1 195 ? 0.857 9.363 -3.363 1.00 12.54 195 VAL A CA 1
ATOM 1523 C C . VAL A 1 195 ? -0.440 9.124 -2.592 1.00 15.23 195 VAL A C 1
ATOM 1524 O O . VAL A 1 195 ? -0.645 8.068 -2.004 1.00 14.60 195 VAL A O 1
ATOM 1528 N N . PRO A 1 196 ? -1.360 10.091 -2.655 1.00 13.89 196 PRO A N 1
ATOM 1529 C CA . PRO A 1 196 ? -2.710 9.843 -2.123 1.00 13.75 196 PRO A CA 1
ATOM 1530 C C . PRO A 1 196 ? -3.390 8.714 -2.915 1.00 15.34 196 PRO A C 1
ATOM 1531 O O . PRO A 1 196 ? -3.208 8.596 -4.133 1.00 14.84 196 PRO A O 1
ATOM 1535 N N . TYR A 1 197 ? -4.202 7.890 -2.217 1.00 12.85 197 TYR A N 1
ATOM 1536 C CA . TYR A 1 197 ? -4.997 6.821 -2.841 1.00 12.47 197 TYR A CA 1
ATOM 1537 C C . TYR A 1 197 ? -6.436 7.255 -3.062 1.00 14.94 197 TYR A C 1
ATOM 1538 O O . TYR A 1 197 ? -7.219 6.498 -3.638 1.00 14.36 197 TYR A O 1
ATOM 1547 N N . LEU A 1 198 ? -6.775 8.474 -2.573 1.00 13.67 198 LEU A N 1
ATOM 1548 C CA . LEU A 1 198 ? -8.038 9.154 -2.856 1.00 15.13 198 LEU A CA 1
ATOM 1549 C C . LEU A 1 198 ? -7.661 10.384 -3.658 1.00 15.68 198 LEU A C 1
ATOM 1550 O O . LEU A 1 198 ? -6.653 11.035 -3.318 1.00 14.69 198 LEU A O 1
ATOM 1555 N N . VAL A 1 199 ? -8.453 10.692 -4.714 1.00 13.69 199 VAL A N 1
ATOM 1556 C CA . VAL A 1 199 ? -8.202 11.893 -5.519 1.00 14.59 199 VAL A CA 1
ATOM 1557 C C . VAL A 1 199 ? -9.473 12.670 -5.761 1.00 15.46 199 VAL A C 1
ATOM 1558 O O . VAL A 1 199 ? -10.564 12.106 -5.651 1.00 15.67 199 VAL A O 1
ATOM 1562 N N . ASN A 1 200 ? -9.330 13.957 -6.081 1.00 16.44 200 ASN A N 1
ATOM 1563 C CA . ASN A 1 200 ? -10.483 14.811 -6.333 1.00 16.79 200 ASN A CA 1
ATOM 1564 C C . ASN A 1 200 ? -10.981 14.756 -7.792 1.00 19.86 200 ASN A C 1
ATOM 1565 O O . ASN A 1 200 ? -10.386 14.076 -8.647 1.00 18.12 200 ASN A O 1
ATOM 1570 N N . GLN A 1 201 ? -12.070 15.512 -8.076 1.00 17.67 201 GLN A N 1
ATOM 1571 C CA . GLN A 1 201 ? -12.668 15.467 -9.412 1.00 18.33 201 GLN A CA 1
ATOM 1572 C C . GLN A 1 201 ? -11.767 16.075 -10.483 1.00 20.71 201 GLN A C 1
ATOM 1573 O O . GLN A 1 201 ? -11.709 15.527 -11.590 1.00 20.15 201 GLN A O 1
ATOM 1579 N N . ASP A 1 202 ? -11.040 17.166 -10.163 1.00 20.06 202 ASP A N 1
ATOM 1580 C CA . ASP A 1 202 ? -10.148 17.791 -11.159 1.00 21.29 202 ASP A CA 1
ATOM 1581 C C . ASP A 1 202 ? -9.087 16.788 -11.616 1.00 21.08 202 ASP A C 1
ATOM 1582 O O . ASP A 1 202 ? -8.755 16.755 -12.791 1.00 19.52 202 ASP A O 1
ATOM 1587 N N . THR A 1 203 ? -8.532 15.990 -10.672 1.00 16.86 203 THR A N 1
ATOM 1588 C CA . THR A 1 203 ? -7.520 15.000 -10.979 1.00 15.94 203 THR A CA 1
ATOM 1589 C C . THR A 1 203 ? -8.093 13.945 -11.928 1.00 20.02 203 THR A C 1
ATOM 1590 O O . THR A 1 203 ? -7.435 13.576 -12.894 1.00 18.39 203 THR A O 1
ATOM 1594 N N . LEU A 1 204 ? -9.314 13.467 -11.646 1.00 17.81 204 LEU A N 1
ATOM 1595 C CA . LEU A 1 204 ? -9.969 12.446 -12.494 1.00 17.38 204 LEU A CA 1
ATOM 1596 C C . LEU A 1 204 ? -10.241 12.973 -13.891 1.00 20.02 204 LEU A C 1
ATOM 1597 O O . LEU A 1 204 ? -10.083 12.227 -14.865 1.00 20.69 204 LEU A O 1
ATOM 1602 N N . TYR A 1 205 ? -10.588 14.257 -14.015 1.00 18.45 205 TYR A N 1
ATOM 1603 C CA . TYR A 1 205 ? -10.768 14.827 -15.361 1.00 18.77 205 TYR A CA 1
ATOM 1604 C C . TYR A 1 205 ? -9.400 14.957 -16.050 1.00 21.33 205 TYR A C 1
ATOM 1605 O O . TYR A 1 205 ? -9.304 14.757 -17.266 1.00 20.65 205 TYR A O 1
ATOM 1614 N N . GLY A 1 206 ? -8.361 15.284 -15.281 1.00 18.51 206 GLY A N 1
ATOM 1615 C CA . GLY A 1 206 ? -7.015 15.467 -15.818 1.00 19.08 206 GLY A CA 1
ATOM 1616 C C . GLY A 1 206 ? -6.502 14.247 -16.564 1.00 20.71 206 GLY A C 1
ATOM 1617 O O . GLY A 1 206 ? -5.930 14.392 -17.647 1.00 20.92 206 GLY A O 1
ATOM 1618 N N . THR A 1 207 ? -6.732 13.032 -16.005 1.00 17.86 207 THR A N 1
ATOM 1619 C CA . THR A 1 207 ? -6.237 11.822 -16.648 1.00 16.61 207 THR A CA 1
ATOM 1620 C C . THR A 1 207 ? -7.274 11.085 -17.510 1.00 21.07 207 THR A C 1
ATOM 1621 O O . THR A 1 207 ? -6.913 10.110 -18.173 1.00 22.46 207 THR A O 1
ATOM 1625 N N . GLY A 1 208 ? -8.520 11.554 -17.508 1.00 18.15 208 GLY A N 1
ATOM 1626 C CA . GLY A 1 208 ? -9.528 11.008 -18.416 1.00 19.00 208 GLY A CA 1
ATOM 1627 C C . GLY A 1 208 ? -10.528 10.048 -17.823 1.00 23.04 208 GLY A C 1
ATOM 1628 O O . GLY A 1 208 ? -11.405 9.547 -18.536 1.00 22.16 208 GLY A O 1
ATOM 1629 N N . GLN A 1 209 ? -10.448 9.788 -16.509 1.00 20.39 209 GLN A N 1
ATOM 1630 C CA . GLN A 1 209 ? -11.439 8.906 -15.857 1.00 18.97 209 GLN A CA 1
ATOM 1631 C C . GLN A 1 209 ? -12.791 9.570 -15.882 1.00 21.61 209 GLN A C 1
ATOM 1632 O O . GLN A 1 209 ? -13.814 8.886 -15.982 1.00 22.44 209 GLN A O 1
ATOM 1638 N N . LEU A 1 210 ? -12.798 10.902 -15.803 1.00 20.20 210 LEU A N 1
ATOM 1639 C CA . LEU A 1 210 ? -14.004 11.684 -15.928 1.00 21.38 210 LEU A CA 1
ATOM 1640 C C . LEU A 1 210 ? -13.941 12.462 -17.246 1.00 25.98 210 LEU A C 1
ATOM 1641 O O . LEU A 1 210 ? -12.849 12.792 -17.711 1.00 23.79 210 LEU A O 1
ATOM 1646 N N . PRO A 1 211 ? -15.092 12.688 -17.911 1.00 24.75 211 PRO A N 1
ATOM 1647 C CA . PRO A 1 211 ? -16.461 12.430 -17.434 1.00 24.42 211 PRO A CA 1
ATOM 1648 C C . PRO A 1 211 ? -17.025 11.047 -17.668 1.00 26.61 211 PRO A C 1
ATOM 1649 O O . PRO A 1 211 ? -18.080 10.757 -17.103 1.00 27.33 211 PRO A O 1
ATOM 1653 N N . LYS A 1 212 ? -16.416 10.237 -18.540 1.00 23.18 212 LYS A N 1
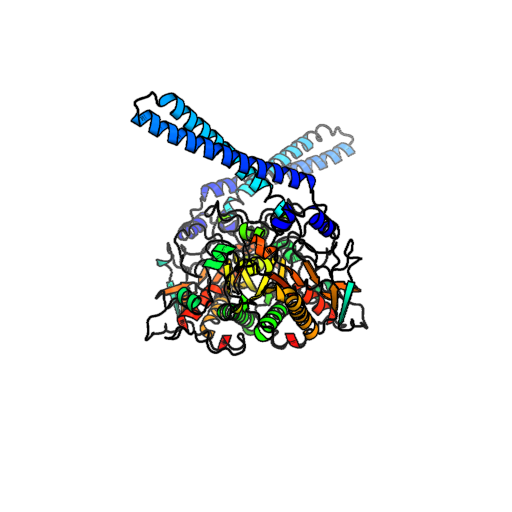ATOM 1654 C CA . LYS A 1 212 ? -17.067 9.020 -19.029 1.00 23.69 212 LYS A CA 1
ATOM 1655 C C . LYS A 1 212 ? -16.991 7.782 -18.182 1.00 25.33 212 LYS A C 1
ATOM 1656 O O . LYS A 1 212 ? -17.790 6.852 -18.418 1.00 26.84 212 LYS A O 1
ATOM 1662 N N . PHE A 1 213 ? -16.006 7.688 -17.276 1.00 21.19 213 PHE A N 1
ATOM 1663 C CA . PHE A 1 213 ? -15.788 6.409 -16.613 1.00 19.37 213 PHE A CA 1
ATOM 1664 C C . PHE A 1 213 ? -15.986 6.433 -15.101 1.00 19.26 213 PHE A C 1
ATOM 1665 O O . PHE A 1 213 ? -15.340 5.661 -14.382 1.00 19.80 213 PHE A O 1
ATOM 1673 N N . ALA A 1 214 ? -16.938 7.248 -14.614 1.00 19.60 214 ALA A N 1
ATOM 1674 C CA . ALA A 1 214 ? -17.187 7.310 -13.152 1.00 20.93 214 ALA A CA 1
ATOM 1675 C C . ALA A 1 214 ? -17.618 5.935 -12.619 1.00 21.95 214 ALA A C 1
ATOM 1676 O O . ALA A 1 214 ? -17.231 5.567 -11.507 1.00 21.42 214 ALA A O 1
ATOM 1678 N N . GLY A 1 215 ? -18.386 5.173 -13.422 1.00 20.36 215 GLY A N 1
ATOM 1679 C CA . GLY A 1 215 ? -18.849 3.844 -13.032 1.00 19.62 215 GLY A CA 1
ATOM 1680 C C . GLY A 1 215 ? -17.768 2.793 -12.860 1.00 20.88 215 GLY A C 1
ATOM 1681 O O . GLY A 1 215 ? -18.047 1.714 -12.341 1.00 20.71 215 GLY A O 1
ATOM 1682 N N . ASP A 1 216 ? -16.537 3.099 -13.293 1.00 18.17 216 ASP A N 1
ATOM 1683 C CA . ASP A 1 216 ? -15.394 2.197 -13.163 1.00 16.88 216 ASP A CA 1
ATOM 1684 C C . ASP A 1 216 ? -14.703 2.344 -11.786 1.00 17.60 216 ASP A C 1
ATOM 1685 O O . ASP A 1 216 ? -13.784 1.588 -11.465 1.00 17.17 216 ASP A O 1
ATOM 1690 N N . LEU A 1 217 ? -15.108 3.369 -11.013 1.00 16.23 217 LEU A N 1
ATOM 1691 C CA . LEU A 1 217 ? -14.433 3.704 -9.754 1.00 16.23 217 LEU A CA 1
ATOM 1692 C C . LEU A 1 217 ? -15.284 3.497 -8.525 1.00 18.44 217 LEU A C 1
ATOM 1693 O O . LEU A 1 217 ? -16.522 3.502 -8.596 1.00 18.84 217 LEU A O 1
ATOM 1698 N N . PHE A 1 218 ? -14.593 3.411 -7.371 1.00 16.29 218 PHE A N 1
ATOM 1699 C CA . PHE A 1 218 ? -15.230 3.480 -6.055 1.00 15.52 218 PHE A CA 1
ATOM 1700 C C . PHE A 1 218 ? -15.181 4.956 -5.696 1.00 18.48 218 PHE A C 1
ATOM 1701 O O . PHE A 1 218 ? -14.120 5.601 -5.837 1.00 17.36 218 PHE A O 1
ATOM 1709 N N . HIS A 1 219 ? -16.282 5.476 -5.182 1.00 16.69 219 HIS A N 1
ATOM 1710 C CA . HIS A 1 219 ? -16.378 6.882 -4.791 1.00 16.64 219 HIS A CA 1
ATOM 1711 C C . HIS A 1 219 ? -16.606 6.959 -3.308 1.00 19.06 219 HIS A C 1
ATOM 1712 O O . HIS A 1 219 ? -17.415 6.192 -2.775 1.00 17.75 219 HIS A O 1
ATOM 1719 N N . THR A 1 220 ? -15.939 7.911 -2.622 1.00 16.86 220 THR A N 1
ATOM 1720 C CA . THR A 1 220 ? -16.221 8.066 -1.204 1.00 17.02 220 THR A CA 1
ATOM 1721 C C . THR A 1 220 ? -17.222 9.171 -0.998 1.00 21.11 220 THR A C 1
ATOM 1722 O O . THR A 1 220 ? -17.235 10.178 -1.741 1.00 22.30 220 THR A O 1
ATOM 1726 N N . ARG A 1 221 ? -18.057 8.985 0.025 1.00 18.42 221 ARG A N 1
ATOM 1727 C CA . ARG A 1 221 ? -19.022 10.013 0.381 1.00 18.84 221 ARG A CA 1
ATOM 1728 C C . ARG A 1 221 ? -18.277 11.217 0.979 1.00 20.65 221 ARG A C 1
ATOM 1729 O O . ARG A 1 221 ? -17.277 11.052 1.710 1.00 19.05 221 ARG A O 1
ATOM 1737 N N . PRO A 1 222 ? -18.763 12.444 0.740 1.00 19.51 222 PRO A N 1
ATOM 1738 C CA . PRO A 1 222 ? -18.078 13.598 1.320 1.00 19.40 222 PRO A CA 1
ATOM 1739 C C . PRO A 1 222 ? -18.064 13.528 2.829 1.00 22.81 222 PRO A C 1
ATOM 1740 O O . PRO A 1 222 ? -18.973 12.955 3.442 1.00 23.32 222 PRO A O 1
ATOM 1744 N N . LEU A 1 223 ? -17.023 14.095 3.432 1.00 20.32 223 LEU A N 1
ATOM 1745 C CA . LEU A 1 223 ? -16.930 14.154 4.890 1.00 19.93 223 LEU A CA 1
ATOM 1746 C C . LEU A 1 223 ? -17.768 15.325 5.368 1.00 24.08 223 LEU A C 1
ATOM 1747 O O . LEU A 1 223 ? -17.764 16.378 4.723 1.00 23.61 223 LEU A O 1
ATOM 1752 N N . GLU A 1 224 ? -18.455 15.156 6.513 1.00 22.96 224 GLU A N 1
ATOM 1753 C CA . GLU A 1 224 ? -19.319 16.192 7.103 1.00 25.03 224 GLU A CA 1
ATOM 1754 C C . GLU A 1 224 ? -18.582 17.523 7.266 1.00 26.60 224 GLU A C 1
ATOM 1755 O O . GLU A 1 224 ? -19.177 18.568 7.027 1.00 27.61 224 GLU A O 1
ATOM 1761 N N . GLU A 1 225 ? -17.300 17.491 7.677 1.00 22.58 225 GLU A N 1
ATOM 1762 C CA . GLU A 1 225 ? -16.514 18.704 7.891 1.00 23.44 225 GLU A CA 1
ATOM 1763 C C . GLU A 1 225 ? -15.770 19.230 6.668 1.00 27.33 225 GLU A C 1
ATOM 1764 O O . GLU A 1 225 ? -15.111 20.265 6.773 1.00 27.97 225 GLU A O 1
ATOM 1770 N N . GLU A 1 226 ? -15.897 18.559 5.513 1.00 23.22 226 GLU A N 1
ATOM 1771 C CA . GLU A 1 226 ? -15.312 19.004 4.237 1.00 22.03 226 GLU A CA 1
ATOM 1772 C C . GLU A 1 226 ? -16.404 18.762 3.201 1.00 25.89 226 GLU A C 1
ATOM 1773 O O . GLU A 1 226 ? -16.144 18.208 2.141 1.00 23.93 226 GLU A O 1
ATOM 1779 N N . ALA A 1 227 ? -17.637 19.203 3.512 1.00 26.11 227 ALA A N 1
ATOM 1780 C CA . ALA A 1 227 ? -18.842 18.903 2.751 1.00 27.44 227 ALA A CA 1
ATOM 1781 C C . ALA A 1 227 ? -18.765 19.188 1.266 1.00 29.19 227 ALA A C 1
ATOM 1782 O O . ALA A 1 227 ? -19.328 18.419 0.486 1.00 28.51 227 ALA A O 1
ATOM 1784 N N . ASP A 1 228 ? -18.081 20.269 0.868 1.00 26.02 228 ASP A N 1
ATOM 1785 C CA . ASP A 1 228 ? -18.036 20.685 -0.542 1.00 25.43 228 ASP A CA 1
ATOM 1786 C C . ASP A 1 228 ? -16.724 20.419 -1.261 1.00 27.62 228 ASP A C 1
ATOM 1787 O O . ASP A 1 228 ? -16.582 20.772 -2.444 1.00 29.67 228 ASP A O 1
ATOM 1792 N N . THR A 1 229 ? -15.756 19.799 -0.564 1.00 23.11 229 THR A N 1
ATOM 1793 C CA . THR A 1 229 ? -14.420 19.604 -1.121 1.00 22.48 229 THR A CA 1
ATOM 1794 C C . THR A 1 229 ? -13.913 18.172 -1.001 1.00 25.44 229 THR A C 1
ATOM 1795 O O . THR A 1 229 ? -12.730 17.929 -1.252 1.00 25.87 229 THR A O 1
ATOM 1799 N N . SER A 1 230 ? -14.778 17.224 -0.591 1.00 20.75 230 SER A N 1
ATOM 1800 C CA . SER A 1 230 ? -14.285 15.864 -0.386 1.00 19.35 230 SER A CA 1
ATOM 1801 C C . SER A 1 230 ? -15.052 14.825 -1.180 1.00 20.37 230 SER A C 1
ATOM 1802 O O . SER A 1 230 ? -15.199 13.686 -0.723 1.00 19.71 230 SER A O 1
ATOM 1805 N N . ASN A 1 231 ? -15.506 15.200 -2.410 1.00 18.34 231 ASN A N 1
ATOM 1806 C CA . ASN A 1 231 ? -16.108 14.221 -3.304 1.00 18.48 231 ASN A CA 1
ATOM 1807 C C . ASN A 1 231 ? -14.893 13.547 -3.956 1.00 20.80 231 ASN A C 1
ATOM 1808 O O . ASN A 1 231 ? -14.348 14.063 -4.924 1.00 19.73 231 ASN A O 1
ATOM 1813 N N . TYR A 1 232 ? -14.424 12.438 -3.372 1.00 16.83 232 TYR A N 1
ATOM 1814 C CA . TYR A 1 232 ? -13.221 11.756 -3.825 1.00 15.74 232 TYR A CA 1
ATOM 1815 C C . TYR A 1 232 ? -13.511 10.404 -4.453 1.00 18.03 232 TYR A C 1
ATOM 1816 O O . TYR A 1 232 ? -14.608 9.846 -4.314 1.00 18.57 232 TYR A O 1
ATOM 1825 N N . ALA A 1 233 ? -12.516 9.888 -5.147 1.00 16.14 233 ALA A N 1
ATOM 1826 C CA . ALA A 1 233 ? -12.593 8.528 -5.667 1.00 15.26 233 ALA A CA 1
ATOM 1827 C C . ALA A 1 233 ? -11.295 7.847 -5.317 1.00 15.28 233 ALA A C 1
ATOM 1828 O O . ALA A 1 233 ? -10.237 8.484 -5.243 1.00 15.47 233 ALA A O 1
ATOM 1830 N N . LEU A 1 234 ? -11.378 6.540 -5.099 1.00 13.83 234 LEU A N 1
ATOM 1831 C CA . LEU A 1 234 ? -10.185 5.741 -4.906 1.00 13.02 234 LEU A CA 1
ATOM 1832 C C . LEU A 1 234 ? -9.470 5.608 -6.252 1.00 14.62 234 LEU A C 1
ATOM 1833 O O . LEU A 1 234 ? -10.093 5.499 -7.335 1.00 14.51 234 LEU A O 1
ATOM 1838 N N . ILE A 1 235 ? -8.147 5.629 -6.181 1.00 13.84 235 ILE A N 1
ATOM 1839 C CA . ILE A 1 235 ? -7.416 5.570 -7.445 1.00 13.03 235 ILE A CA 1
ATOM 1840 C C . ILE A 1 235 ? -7.495 4.221 -8.130 1.00 14.87 235 ILE A C 1
ATOM 1841 O O . ILE A 1 235 ? -7.331 3.188 -7.484 1.00 14.79 235 ILE A O 1
ATOM 1846 N N . PRO A 1 236 ? -7.703 4.214 -9.455 1.00 13.23 236 PRO A N 1
ATOM 1847 C CA . PRO A 1 236 ? -7.739 2.922 -10.175 1.00 13.11 236 PRO A CA 1
ATOM 1848 C C . PRO A 1 236 ? -6.336 2.472 -10.609 1.00 14.95 236 PRO A C 1
ATOM 1849 O O . PRO A 1 236 ? -6.158 1.358 -11.119 1.00 14.93 236 PRO A O 1
ATOM 1853 N N . THR A 1 237 ? -5.364 3.378 -10.491 1.00 14.32 237 THR A N 1
ATOM 1854 C CA . THR A 1 237 ? -3.966 3.208 -10.914 1.00 14.43 237 THR A CA 1
ATOM 1855 C C . THR A 1 237 ? -3.203 4.402 -10.425 1.00 14.42 237 THR A C 1
ATOM 1856 O O . THR A 1 237 ? -3.748 5.516 -10.430 1.00 15.91 237 THR A O 1
ATOM 1860 N N . ALA A 1 238 ? -1.895 4.217 -10.102 1.00 13.05 238 ALA A N 1
ATOM 1861 C CA . ALA A 1 238 ? -1.100 5.380 -9.710 1.00 14.43 238 ALA A CA 1
ATOM 1862 C C . ALA A 1 238 ? -0.904 6.344 -10.905 1.00 16.57 238 ALA A C 1
ATOM 1863 O O . ALA A 1 238 ? -0.466 7.483 -10.691 1.00 16.54 238 ALA A O 1
ATOM 1865 N N . GLU A 1 239 ? -1.238 5.932 -12.149 1.00 15.12 239 GLU A N 1
ATOM 1866 C CA . GLU A 1 239 ? -1.163 6.858 -13.293 1.00 15.36 239 GLU A CA 1
ATOM 1867 C C . GLU A 1 239 ? -1.940 8.156 -12.949 1.00 16.27 239 GLU A C 1
ATOM 1868 O O . GLU A 1 239 ? -1.552 9.257 -13.341 1.00 15.57 239 GLU A O 1
ATOM 1874 N N . VAL A 1 240 ? -3.050 8.015 -12.227 1.00 14.70 240 VAL A N 1
ATOM 1875 C CA . VAL A 1 240 ? -3.942 9.159 -11.966 1.00 14.18 240 VAL A CA 1
ATOM 1876 C C . VAL A 1 240 ? -3.237 10.198 -11.108 1.00 14.58 240 VAL A C 1
ATOM 1877 O O . VAL A 1 240 ? -3.004 11.314 -11.588 1.00 15.80 240 VAL A O 1
ATOM 1881 N N . PRO A 1 241 ? -2.787 9.894 -9.877 1.00 14.14 241 PRO A N 1
ATOM 1882 C CA . PRO A 1 241 ? -2.099 10.930 -9.110 1.00 14.26 241 PRO A CA 1
ATOM 1883 C C . PRO A 1 241 ? -0.754 11.320 -9.703 1.00 15.84 241 PRO A C 1
ATOM 1884 O O . PRO A 1 241 ? -0.467 12.510 -9.722 1.00 17.01 241 PRO A O 1
ATOM 1888 N N . LEU A 1 242 ? 0.042 10.367 -10.212 1.00 15.26 242 LEU A N 1
ATOM 1889 C CA . LEU A 1 242 ? 1.379 10.732 -10.735 1.00 15.06 242 LEU A CA 1
ATOM 1890 C C . LEU A 1 242 ? 1.318 11.693 -11.916 1.00 16.57 242 LEU A C 1
ATOM 1891 O O . LEU A 1 242 ? 2.055 12.683 -11.957 1.00 16.93 242 LEU A O 1
ATOM 1896 N N . THR A 1 243 ? 0.469 11.380 -12.904 1.00 15.94 243 THR A N 1
ATOM 1897 C CA . THR A 1 243 ? 0.425 12.245 -14.079 1.00 16.03 243 THR A CA 1
ATOM 1898 C C . THR A 1 243 ? -0.047 13.647 -13.725 1.00 19.48 243 THR A C 1
ATOM 1899 O O . THR A 1 243 ? 0.467 14.625 -14.256 1.00 18.50 243 THR A O 1
ATOM 1903 N N . ASN A 1 244 ? -0.970 13.748 -12.759 1.00 16.58 244 ASN A N 1
ATOM 1904 C CA . ASN A 1 244 ? -1.490 15.040 -12.320 1.00 17.22 244 ASN A CA 1
ATOM 1905 C C . ASN A 1 244 ? -0.513 15.863 -11.517 1.00 19.07 244 ASN A C 1
ATOM 1906 O O . ASN A 1 244 ? -0.806 17.032 -11.243 1.00 18.52 244 ASN A O 1
ATOM 1911 N N . LEU A 1 245 ? 0.663 15.290 -11.162 1.00 17.63 245 LEU A N 1
ATOM 1912 C CA . LEU A 1 245 ? 1.651 16.102 -10.446 1.00 17.62 245 LEU A CA 1
ATOM 1913 C C . LEU A 1 245 ? 2.164 17.275 -11.296 1.00 20.51 245 LEU A C 1
ATOM 1914 O O . LEU A 1 245 ? 2.643 18.268 -10.739 1.00 21.52 245 LEU A O 1
ATOM 1919 N N . VAL A 1 246 ? 2.031 17.201 -12.636 1.00 18.50 246 VAL A N 1
ATOM 1920 C CA . VAL A 1 246 ? 2.476 18.303 -13.500 1.00 18.80 246 VAL A CA 1
ATOM 1921 C C . VAL A 1 246 ? 1.304 19.199 -13.931 1.00 22.08 246 VAL A C 1
ATOM 1922 O O . VAL A 1 246 ? 1.497 20.096 -14.756 1.00 22.77 246 VAL A O 1
ATOM 1926 N N . ARG A 1 247 ? 0.100 18.975 -13.366 1.00 20.67 247 ARG A N 1
ATOM 1927 C CA . ARG A 1 247 ? -1.087 19.751 -13.728 1.00 22.45 247 ARG A CA 1
ATOM 1928 C C . ARG A 1 247 ? -0.857 21.244 -13.494 1.00 27.15 247 ARG A C 1
ATOM 1929 O O . ARG A 1 247 ? -0.364 21.642 -12.435 1.00 25.29 247 ARG A O 1
ATOM 1937 N N . GLY A 1 248 ? -1.132 22.039 -14.522 1.00 25.38 248 GLY A N 1
ATOM 1938 C CA . GLY A 1 248 ? -1.008 23.490 -14.451 1.00 26.12 248 GLY A CA 1
ATOM 1939 C C . GLY A 1 248 ? 0.395 24.051 -14.494 1.00 30.46 248 GLY A C 1
ATOM 1940 O O . GLY A 1 248 ? 0.581 25.255 -14.301 1.00 33.50 248 GLY A O 1
ATOM 1941 N N . GLU A 1 249 ? 1.389 23.217 -14.787 1.00 26.54 249 GLU A N 1
ATOM 1942 C CA . GLU A 1 249 ? 2.778 23.673 -14.801 1.00 25.43 249 GLU A CA 1
ATOM 1943 C C . GLU A 1 249 ? 3.354 23.996 -16.165 1.00 29.09 249 GLU A C 1
ATOM 1944 O O . GLU A 1 249 ? 2.892 23.462 -17.170 1.00 28.85 249 GLU A O 1
ATOM 1950 N N . ILE A 1 250 ? 4.359 24.901 -16.197 1.00 26.06 250 ILE A N 1
ATOM 1951 C CA . ILE A 1 250 ? 5.167 25.191 -17.363 1.00 24.78 250 ILE A CA 1
ATOM 1952 C C . ILE A 1 250 ? 6.564 24.731 -16.969 1.00 30.20 250 ILE A C 1
ATOM 1953 O O . ILE A 1 250 ? 7.203 25.349 -16.107 1.00 29.30 250 ILE A O 1
ATOM 1958 N N . ILE A 1 251 ? 7.032 23.662 -17.596 1.00 25.91 251 ILE A N 1
ATOM 1959 C CA . ILE A 1 251 ? 8.315 23.023 -17.307 1.00 25.19 251 ILE A CA 1
ATOM 1960 C C . ILE A 1 251 ? 9.378 23.359 -18.333 1.00 29.65 251 ILE A C 1
ATOM 1961 O O . ILE A 1 251 ? 9.113 23.339 -19.531 1.00 27.75 251 ILE A O 1
ATOM 1966 N N . ASP A 1 252 ? 10.594 23.657 -17.868 1.00 31.39 252 ASP A N 1
ATOM 1967 C CA . ASP A 1 252 ? 11.715 23.919 -18.763 1.00 31.90 252 ASP A CA 1
ATOM 1968 C C . ASP A 1 252 ? 12.051 22.567 -19.417 1.00 35.98 252 ASP A C 1
ATOM 1969 O O . ASP A 1 252 ? 12.133 21.568 -18.704 1.00 33.31 252 ASP A O 1
ATOM 1974 N N . GLU A 1 253 ? 12.199 22.520 -20.762 1.00 32.33 253 GLU A N 1
ATOM 1975 C CA . GLU A 1 253 ? 12.531 21.280 -21.475 1.00 32.12 253 GLU A CA 1
ATOM 1976 C C . GLU A 1 253 ? 13.813 20.612 -20.972 1.00 35.48 253 GLU A C 1
ATOM 1977 O O . GLU A 1 253 ? 13.929 19.384 -21.071 1.00 34.16 253 GLU A O 1
ATOM 1983 N N . ASP A 1 254 ? 14.770 21.405 -20.424 1.00 33.57 254 ASP A N 1
ATOM 1984 C CA . ASP A 1 254 ? 15.993 20.833 -19.854 1.00 34.11 254 ASP A CA 1
ATOM 1985 C C . ASP A 1 254 ? 15.678 20.012 -18.583 1.00 35.54 254 ASP A C 1
ATOM 1986 O O . ASP A 1 254 ? 16.515 19.216 -18.154 1.00 36.48 254 ASP A O 1
ATOM 1991 N N . ASP A 1 255 ? 14.476 20.204 -17.993 1.00 30.02 255 ASP A N 1
ATOM 1992 C CA . ASP A 1 255 ? 13.997 19.427 -16.824 1.00 28.69 255 ASP A CA 1
ATOM 1993 C C . ASP A 1 255 ? 13.162 18.212 -17.235 1.00 28.99 255 ASP A C 1
ATOM 1994 O O . ASP A 1 255 ? 12.676 17.462 -16.375 1.00 27.57 255 ASP A O 1
ATOM 1999 N N . LEU A 1 256 ? 13.002 18.012 -18.546 1.00 26.18 256 LEU A N 1
ATOM 2000 C CA . LEU A 1 256 ? 12.306 16.846 -19.079 1.00 24.32 256 LEU A CA 1
ATOM 2001 C C . LEU A 1 256 ? 13.369 15.876 -19.631 1.00 29.03 256 LEU A C 1
ATOM 2002 O O . LEU A 1 256 ? 14.442 16.314 -20.068 1.00 29.08 256 LEU A O 1
ATOM 2007 N N . PRO A 1 257 ? 13.146 14.567 -19.587 1.00 24.09 257 PRO A N 1
ATOM 2008 C CA . PRO A 1 257 ? 11.929 13.885 -19.096 1.00 22.19 257 PRO A CA 1
ATOM 2009 C C . PRO A 1 257 ? 11.841 13.832 -17.577 1.00 24.05 257 PRO A C 1
ATOM 2010 O O . PRO A 1 257 ? 12.864 13.789 -16.869 1.00 24.10 257 PRO A O 1
ATOM 2014 N N . ILE A 1 258 ? 10.589 13.834 -17.085 1.00 20.21 258 ILE A N 1
ATOM 2015 C CA . ILE A 1 258 ? 10.264 13.578 -15.674 1.00 19.00 258 ILE A CA 1
ATOM 2016 C C . ILE A 1 258 ? 9.821 12.112 -15.664 1.00 19.63 258 ILE A C 1
ATOM 2017 O O . ILE A 1 258 ? 8.941 11.717 -16.438 1.00 19.50 258 ILE A O 1
ATOM 2022 N N . LYS A 1 259 ? 10.472 11.292 -14.835 1.00 17.82 259 LYS A N 1
ATOM 2023 C CA . LYS A 1 259 ? 10.182 9.855 -14.777 1.00 17.03 259 LYS A CA 1
ATOM 2024 C C . LYS A 1 259 ? 9.811 9.521 -13.329 1.00 18.45 259 LYS A C 1
ATOM 2025 O O . LYS A 1 259 ? 10.646 9.671 -12.428 1.00 18.24 259 LYS A O 1
ATOM 2031 N N . MET A 1 260 ? 8.570 9.058 -13.118 1.00 15.62 260 MET A N 1
ATOM 2032 C CA . MET A 1 260 ? 8.069 8.797 -11.777 1.00 14.87 260 MET A CA 1
ATOM 2033 C C . MET A 1 260 ? 7.584 7.379 -11.663 1.00 16.33 260 MET A C 1
ATOM 2034 O O . MET A 1 260 ? 7.027 6.823 -12.619 1.00 16.16 260 MET A O 1
ATOM 2039 N N . THR A 1 261 ? 7.744 6.801 -10.460 1.00 14.94 261 THR A N 1
ATOM 2040 C CA . THR A 1 261 ? 7.194 5.465 -10.173 1.00 14.20 261 THR A CA 1
ATOM 2041 C C . THR A 1 261 ? 6.543 5.481 -8.802 1.00 15.97 261 THR A C 1
ATOM 2042 O O . THR A 1 261 ? 6.913 6.275 -7.928 1.00 15.96 261 THR A O 1
ATOM 2046 N N . ALA A 1 262 ? 5.556 4.612 -8.624 1.00 14.64 262 ALA A N 1
ATOM 2047 C CA . ALA A 1 262 ? 4.924 4.439 -7.322 1.00 14.44 262 ALA A CA 1
ATOM 2048 C C . ALA A 1 262 ? 4.390 3.031 -7.240 1.00 14.90 262 ALA A C 1
ATOM 2049 O O . ALA A 1 262 ? 4.021 2.445 -8.270 1.00 14.56 262 ALA A O 1
ATOM 2051 N N . HIS A 1 263 ? 4.246 2.542 -6.014 1.00 13.18 263 HIS A N 1
ATOM 2052 C CA . HIS A 1 263 ? 3.609 1.257 -5.724 1.00 12.30 263 HIS A CA 1
ATOM 2053 C C . HIS A 1 263 ? 2.365 1.584 -4.929 1.00 14.05 263 HIS A C 1
ATOM 2054 O O . HIS A 1 263 ? 2.461 2.161 -3.836 1.00 15.67 263 HIS A O 1
ATOM 2061 N N . THR A 1 264 ? 1.177 1.275 -5.484 1.00 13.50 264 THR A N 1
ATOM 2062 C CA . THR A 1 264 ? -0.035 1.597 -4.757 1.00 12.70 264 THR A CA 1
ATOM 2063 C C . THR A 1 264 ? -1.021 0.470 -4.905 1.00 14.67 264 THR A C 1
ATOM 2064 O O . THR A 1 264 ? -0.989 -0.277 -5.895 1.00 13.52 264 THR A O 1
ATOM 2068 N N . PRO A 1 265 ? -1.990 0.383 -3.977 1.00 12.84 265 PRO A N 1
ATOM 2069 C CA . PRO A 1 265 ? -3.180 -0.428 -4.240 1.00 13.28 265 PRO A CA 1
ATOM 2070 C C . PRO A 1 265 ? -3.975 0.342 -5.328 1.00 15.20 265 PRO A C 1
ATOM 2071 O O . PRO A 1 265 ? -3.840 1.581 -5.485 1.00 15.46 265 PRO A O 1
ATOM 2075 N N . CYS A 1 266 ? -4.785 -0.392 -6.085 1.00 12.98 266 CYS A N 1
ATOM 2076 C CA . CYS A 1 266 ? -5.569 0.113 -7.207 1.00 12.99 266 CYS A CA 1
ATOM 2077 C C . CYS A 1 266 ? -6.955 -0.445 -7.014 1.00 15.26 266 CYS A C 1
ATOM 2078 O O . CYS A 1 266 ? -7.081 -1.639 -6.752 1.00 14.31 266 CYS A O 1
ATOM 2081 N N . PHE A 1 267 ? -7.970 0.387 -7.164 1.00 12.33 267 PHE A N 1
ATOM 2082 C CA . PHE A 1 267 ? -9.345 0.024 -6.880 1.00 12.11 267 PHE A CA 1
ATOM 2083 C C . PHE A 1 267 ? -10.197 0.198 -8.098 1.00 14.72 267 PHE A C 1
ATOM 2084 O O . PHE A 1 267 ? -10.194 1.275 -8.689 1.00 15.37 267 PHE A O 1
ATOM 2092 N N . ARG A 1 268 ? -10.931 -0.853 -8.472 1.00 14.92 268 ARG A N 1
ATOM 2093 C CA . ARG A 1 268 ? -11.749 -0.819 -9.675 1.00 15.20 268 ARG A CA 1
ATOM 2094 C C . ARG A 1 268 ? -13.061 -1.508 -9.440 1.00 17.76 268 ARG A C 1
ATOM 2095 O O . ARG A 1 268 ? -13.093 -2.586 -8.844 1.00 16.23 268 ARG A O 1
ATOM 2103 N N . SER A 1 269 ? -14.159 -0.896 -9.934 1.00 15.10 269 SER A N 1
ATOM 2104 C CA . SER A 1 269 ? -15.470 -1.527 -9.776 1.00 15.96 269 SER A CA 1
ATOM 2105 C C . SER A 1 269 ? -15.608 -2.802 -10.610 1.00 19.00 269 SER A C 1
ATOM 2106 O O . SER A 1 269 ? -16.426 -3.666 -10.265 1.00 19.53 269 SER A O 1
ATOM 2109 N N . GLU A 1 270 ? -14.865 -2.903 -11.710 1.00 19.01 270 GLU A N 1
ATOM 2110 C CA . GLU A 1 270 ? -14.923 -4.039 -12.649 1.00 19.73 270 GLU A CA 1
ATOM 2111 C C . GLU A 1 270 ? -16.348 -4.271 -13.155 1.00 27.08 270 GLU A C 1
ATOM 2112 O O . GLU A 1 270 ? -16.792 -5.415 -13.285 1.00 27.85 270 GLU A O 1
ATOM 2118 N N . ALA A 1 271 ? -17.058 -3.173 -13.410 1.00 24.58 271 ALA A N 1
ATOM 2119 C CA . ALA A 1 271 ? -18.425 -3.225 -13.928 1.00 26.32 271 ALA A CA 1
ATOM 2120 C C . ALA A 1 271 ? -18.367 -3.865 -15.326 1.00 36.56 271 ALA A C 1
ATOM 2121 O O . ALA A 1 271 ? -17.387 -3.659 -16.044 1.00 37.62 271 ALA A O 1
ATOM 2123 N N . GLY A 1 272 ? -19.353 -4.703 -15.652 1.00 36.68 272 GLY A N 1
ATOM 2124 C CA . GLY A 1 272 ? -19.407 -5.397 -16.941 1.00 38.34 272 GLY A CA 1
ATOM 2125 C C . GLY A 1 272 ? -18.613 -6.693 -17.030 1.00 44.98 272 GLY A C 1
ATOM 2126 O O . GLY A 1 272 ? -18.515 -7.285 -18.110 1.00 43.65 272 GLY A O 1
ATOM 2127 N N . SER A 1 273 ? -18.051 -7.153 -15.900 1.00 44.65 273 SER A N 1
ATOM 2128 C CA . SER A 1 273 ? -17.221 -8.362 -15.812 1.00 46.05 273 SER A CA 1
ATOM 2129 C C . SER A 1 273 ? -17.985 -9.569 -15.230 1.00 54.53 273 SER A C 1
ATOM 2130 O O . SER A 1 273 ? -17.400 -10.340 -14.459 1.00 54.59 273 SER A O 1
ATOM 2133 N N . TYR A 1 274 ? -19.277 -9.752 -15.602 1.00 53.34 274 TYR A N 1
ATOM 2134 C CA . TYR A 1 274 ? -20.072 -10.861 -15.064 1.00 53.15 274 TYR A CA 1
ATOM 2135 C C . TYR A 1 274 ? -19.573 -12.219 -15.529 1.00 54.53 274 TYR A C 1
ATOM 2136 O O . TYR A 1 274 ? -19.629 -12.538 -16.719 1.00 54.22 274 TYR A O 1
ATOM 2141 N N . GLY A 1 275 ? -19.061 -12.989 -14.575 1.00 48.85 275 GLY A N 1
ATOM 2142 C CA . GLY A 1 275 ? -18.544 -14.329 -14.826 1.00 47.25 275 GLY A CA 1
ATOM 2143 C C . GLY A 1 275 ? -17.221 -14.381 -15.569 1.00 46.75 275 GLY A C 1
ATOM 2144 O O . GLY A 1 275 ? -16.855 -15.443 -16.077 1.00 47.61 275 GLY A O 1
ATOM 2145 N N . ARG A 1 276 ? -16.503 -13.241 -15.667 1.00 38.87 276 ARG A N 1
ATOM 2146 C CA . ARG A 1 276 ? -15.188 -13.212 -16.317 1.00 37.17 276 ARG A CA 1
ATOM 2147 C C . ARG A 1 276 ? -14.169 -13.221 -15.195 1.00 35.65 276 ARG A C 1
ATOM 2148 O O . ARG A 1 276 ? -14.245 -12.382 -14.279 1.00 34.91 276 ARG A O 1
ATOM 2152 N N . ASP A 1 277 ? -13.253 -14.219 -15.223 1.00 29.02 277 ASP A N 1
ATOM 2153 C CA . ASP A 1 277 ? -12.197 -14.379 -14.221 1.00 26.66 277 ASP A CA 1
ATOM 2154 C C . ASP A 1 277 ? -12.754 -14.383 -12.792 1.00 28.96 277 ASP A C 1
ATOM 2155 O O . ASP A 1 277 ? -12.296 -13.618 -11.922 1.00 26.52 277 ASP A O 1
ATOM 2160 N N . THR A 1 278 ? -13.791 -15.222 -12.574 1.00 27.69 278 THR A N 1
ATOM 2161 C CA . THR A 1 278 ? -14.476 -15.363 -11.283 1.00 28.20 278 THR A CA 1
ATOM 2162 C C . THR A 1 278 ? -13.525 -15.920 -10.208 1.00 32.70 278 THR A C 1
ATOM 2163 O O . THR A 1 278 ? -13.587 -15.516 -9.050 1.00 34.73 278 THR A O 1
ATOM 2167 N N . ARG A 1 279 ? -12.646 -16.837 -10.606 1.00 27.60 279 ARG A N 1
ATOM 2168 C CA . ARG A 1 279 ? -11.725 -17.513 -9.709 1.00 26.79 279 ARG A CA 1
ATOM 2169 C C . ARG A 1 279 ? -10.375 -16.839 -9.742 1.00 28.76 279 ARG A C 1
ATOM 2170 O O . ARG A 1 279 ? -9.806 -16.655 -10.808 1.00 28.81 279 ARG A O 1
ATOM 2178 N N . GLY A 1 280 ? -9.849 -16.543 -8.575 1.00 23.09 280 GLY A N 1
ATOM 2179 C CA . GLY A 1 280 ? -8.483 -16.070 -8.486 1.00 19.54 280 GLY A CA 1
ATOM 2180 C C . GLY A 1 280 ? -8.210 -14.597 -8.490 1.00 19.07 280 GLY A C 1
ATOM 2181 O O . GLY A 1 280 ? -9.094 -13.754 -8.279 1.00 19.59 280 GLY A O 1
ATOM 2182 N N . LEU A 1 281 ? -6.928 -14.310 -8.681 1.00 15.65 281 LEU A N 1
ATOM 2183 C CA . LEU A 1 281 ? -6.408 -12.955 -8.569 1.00 14.54 281 LEU A CA 1
ATOM 2184 C C . LEU A 1 281 ? -6.396 -12.135 -9.860 1.00 16.75 281 LEU A C 1
ATOM 2185 O O . LEU A 1 281 ? -5.978 -10.973 -9.830 1.00 16.40 281 LEU A O 1
ATOM 2190 N N . ILE A 1 282 ? -6.809 -12.688 -11.007 1.00 15.88 282 ILE A N 1
ATOM 2191 C CA . ILE A 1 282 ? -6.637 -11.922 -12.237 1.00 16.33 282 ILE A CA 1
ATOM 2192 C C . ILE A 1 282 ? -7.493 -10.653 -12.306 1.00 17.15 282 ILE A C 1
ATOM 2193 O O . ILE A 1 282 ? -7.022 -9.658 -12.845 1.00 16.57 282 ILE A O 1
ATOM 2198 N N . ARG A 1 283 ? -8.721 -10.698 -11.805 1.00 16.22 283 ARG A N 1
ATOM 2199 C CA . ARG A 1 283 ? -9.595 -9.503 -11.854 1.00 15.35 283 ARG A CA 1
ATOM 2200 C C . ARG A 1 283 ? -10.129 -9.265 -10.441 1.00 19.64 283 ARG A C 1
ATOM 2201 O O . ARG A 1 283 ? -11.049 -9.966 -10.035 1.00 20.60 283 ARG A O 1
ATOM 2209 N N . MET A 1 284 ? -9.604 -8.250 -9.763 1.00 15.94 284 MET A N 1
ATOM 2210 C CA . MET A 1 284 ? -9.968 -7.996 -8.350 1.00 14.76 284 MET A CA 1
ATOM 2211 C C . MET A 1 284 ? -10.438 -6.552 -8.192 1.00 16.71 284 MET A C 1
ATOM 2212 O O . MET A 1 284 ? -10.198 -5.764 -9.070 1.00 16.41 284 MET A O 1
ATOM 2217 N N . HIS A 1 285 ? -11.183 -6.277 -7.133 1.00 14.08 285 HIS A N 1
ATOM 2218 C CA . HIS A 1 285 ? -11.558 -4.875 -6.837 1.00 14.52 285 HIS A CA 1
ATOM 2219 C C . HIS A 1 285 ? -10.331 -4.099 -6.333 1.00 16.01 285 HIS A C 1
ATOM 2220 O O . HIS A 1 285 ? -10.349 -2.891 -6.422 1.00 14.98 285 HIS A O 1
ATOM 2227 N N . GLN A 1 286 ? -9.375 -4.800 -5.714 1.00 13.14 286 GLN A N 1
ATOM 2228 C CA . GLN A 1 286 ? -8.182 -4.186 -5.126 1.00 13.20 286 GLN A CA 1
ATOM 2229 C C . GLN A 1 286 ? -6.992 -5.009 -5.581 1.00 13.65 286 GLN A C 1
ATOM 2230 O O . GLN A 1 286 ? -6.950 -6.228 -5.336 1.00 14.90 286 GLN A O 1
ATOM 2236 N N . PHE A 1 287 ? -6.014 -4.356 -6.180 1.00 12.71 287 PHE A N 1
ATOM 2237 C CA . PHE A 1 287 ? -4.775 -5.020 -6.576 1.00 12.89 287 PHE A CA 1
ATOM 2238 C C . PHE A 1 287 ? -3.637 -4.045 -6.464 1.00 14.38 287 PHE A C 1
ATOM 2239 O O . PHE A 1 287 ? -3.831 -2.831 -6.638 1.00 14.90 287 PHE A O 1
ATOM 2247 N N . ASP A 1 288 ? -2.442 -4.556 -6.166 1.00 12.93 288 ASP A N 1
ATOM 2248 C CA . ASP A 1 288 ? -1.282 -3.674 -6.126 1.00 12.98 288 ASP A CA 1
ATOM 2249 C C . ASP A 1 288 ? -0.647 -3.570 -7.495 1.00 14.57 288 ASP A C 1
ATOM 2250 O O . ASP A 1 288 ? -0.638 -4.556 -8.263 1.00 14.23 288 ASP A O 1
ATOM 2255 N N . LYS A 1 289 ? -0.044 -2.423 -7.792 1.00 13.19 289 LYS A N 1
ATOM 2256 C CA . LYS A 1 289 ? 0.638 -2.248 -9.080 1.00 12.81 289 LYS A CA 1
ATOM 2257 C C . LYS A 1 289 ? 1.759 -1.247 -8.908 1.00 15.26 289 LYS A C 1
ATOM 2258 O O . LYS A 1 289 ? 1.608 -0.244 -8.181 1.00 14.21 289 LYS A O 1
ATOM 2264 N N . VAL A 1 290 ? 2.920 -1.564 -9.517 1.00 13.10 290 VAL A N 1
ATOM 2265 C CA . VAL A 1 290 ? 4.061 -0.640 -9.556 1.00 13.35 290 VAL A CA 1
ATOM 2266 C C . VAL A 1 290 ? 3.946 0.035 -10.913 1.00 15.60 290 VAL A C 1
ATOM 2267 O O . VAL A 1 290 ? 3.982 -0.634 -11.941 1.00 16.59 290 VAL A O 1
ATOM 2271 N N . GLU A 1 291 ? 3.685 1.341 -10.899 1.00 13.49 291 GLU A N 1
ATOM 2272 C CA . GLU A 1 291 ? 3.407 2.121 -12.086 1.00 14.09 291 GLU A CA 1
ATOM 2273 C C . GLU A 1 291 ? 4.615 2.951 -12.482 1.00 15.32 291 GLU A C 1
ATOM 2274 O O . GLU A 1 291 ? 5.313 3.489 -11.613 1.00 14.46 291 GLU A O 1
ATOM 2280 N N . MET A 1 292 ? 4.809 3.1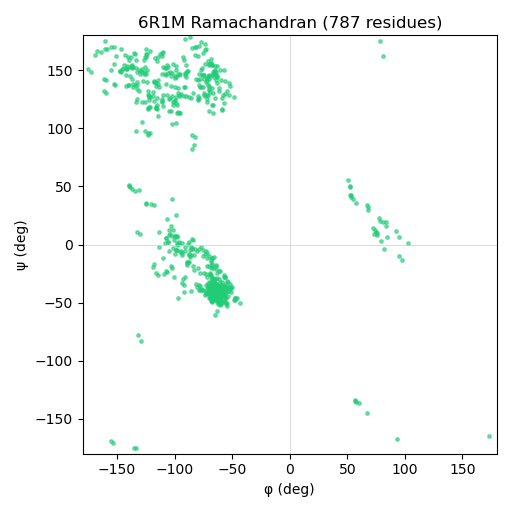09 -13.798 1.00 14.05 292 MET A N 1
ATOM 2281 C CA . MET A 1 292 ? 5.781 4.031 -14.375 1.00 14.27 292 MET A CA 1
ATOM 2282 C C . MET A 1 292 ? 5.042 5.136 -15.112 1.00 16.40 292 MET A C 1
ATOM 2283 O O . MET A 1 292 ? 4.105 4.829 -15.880 1.00 15.06 292 MET A O 1
ATOM 2288 N N . VAL A 1 293 ? 5.468 6.409 -14.937 1.00 15.32 293 VAL A N 1
ATOM 2289 C CA . VAL A 1 293 ? 4.870 7.525 -15.676 1.00 15.14 293 VAL A CA 1
ATOM 2290 C C . VAL A 1 293 ? 6.017 8.369 -16.194 1.00 16.82 293 VAL A C 1
ATOM 2291 O O . VAL A 1 293 ? 6.983 8.592 -15.447 1.00 17.50 293 VAL A O 1
ATOM 2295 N N . GLN A 1 294 ? 5.917 8.818 -17.461 1.00 15.99 294 GLN A N 1
ATOM 2296 C CA . GLN A 1 294 ? 6.898 9.747 -18.028 1.00 16.79 294 GLN A CA 1
ATOM 2297 C C . GLN A 1 294 ? 6.201 10.983 -18.546 1.00 20.41 294 GLN A C 1
ATOM 2298 O O . GLN A 1 294 ? 5.105 10.913 -19.131 1.00 18.77 294 GLN A O 1
ATOM 2304 N N . ILE A 1 295 ? 6.845 12.137 -18.310 1.00 16.62 295 ILE A N 1
ATOM 2305 C CA . ILE A 1 295 ? 6.392 13.423 -18.828 1.00 17.37 295 ILE A CA 1
ATOM 2306 C C . ILE A 1 295 ? 7.535 13.819 -19.754 1.00 20.53 295 ILE A C 1
ATOM 2307 O O . ILE A 1 295 ? 8.666 13.938 -19.286 1.00 20.42 295 ILE A O 1
ATOM 2312 N N . VAL A 1 296 ? 7.262 13.979 -21.055 1.00 18.94 296 VAL A N 1
ATOM 2313 C CA . VAL A 1 296 ? 8.331 14.216 -22.007 1.00 19.52 296 VAL A CA 1
ATOM 2314 C C . VAL A 1 296 ? 8.034 15.332 -22.977 1.00 22.76 296 VAL A C 1
ATOM 2315 O O . VAL A 1 296 ? 6.885 15.725 -23.140 1.00 22.69 296 VAL A O 1
ATOM 2319 N N . ARG A 1 297 ? 9.081 15.832 -23.663 1.00 22.28 297 ARG A N 1
ATOM 2320 C CA . ARG A 1 297 ? 8.869 16.795 -24.731 1.00 22.54 297 ARG A CA 1
ATOM 2321 C C . ARG A 1 297 ? 8.119 16.074 -25.892 1.00 26.57 297 ARG A C 1
ATOM 2322 O O . ARG A 1 297 ? 8.299 14.867 -26.093 1.00 24.54 297 ARG A O 1
ATOM 2330 N N . PRO A 1 298 ? 7.251 16.795 -26.632 1.00 24.64 298 PRO A N 1
ATOM 2331 C CA . PRO A 1 298 ? 6.466 16.150 -27.710 1.00 25.26 298 PRO A CA 1
ATOM 2332 C C . PRO A 1 298 ? 7.251 15.325 -28.732 1.00 29.45 298 PRO A C 1
ATOM 2333 O O . PRO A 1 298 ? 6.747 14.297 -29.198 1.00 30.17 298 PRO A O 1
ATOM 2337 N N . GLU A 1 299 ? 8.491 15.742 -29.054 1.00 26.34 299 GLU A N 1
ATOM 2338 C CA . GLU A 1 299 ? 9.308 15.030 -30.044 1.00 27.09 299 GLU A CA 1
ATOM 2339 C C . GLU A 1 299 ? 9.835 13.690 -29.575 1.00 28.92 299 GLU A C 1
ATOM 2340 O O . GLU A 1 299 ? 10.241 12.887 -30.412 1.00 28.99 299 GLU A O 1
ATOM 2346 N N . ASP A 1 300 ? 9.858 13.445 -28.242 1.00 25.20 300 ASP A N 1
ATOM 2347 C CA . ASP A 1 300 ? 10.482 12.262 -27.681 1.00 23.64 300 ASP A CA 1
ATOM 2348 C C . ASP A 1 300 ? 9.530 11.183 -27.184 1.00 23.87 300 ASP A C 1
ATOM 2349 O O . ASP A 1 300 ? 10.011 10.160 -26.688 1.00 23.56 300 ASP A O 1
ATOM 2354 N N . SER A 1 301 ? 8.213 11.372 -27.330 1.00 21.22 301 SER A N 1
ATOM 2355 C CA . SER A 1 301 ? 7.286 10.409 -26.732 1.00 20.72 301 SER A CA 1
ATOM 2356 C C . SER A 1 301 ? 7.282 9.025 -27.364 1.00 22.12 301 SER A C 1
ATOM 2357 O O . SER A 1 301 ? 7.120 8.051 -26.624 1.00 21.81 301 SER A O 1
ATOM 2360 N N . MET A 1 302 ? 7.478 8.901 -28.697 1.00 19.94 302 MET A N 1
ATOM 2361 C CA . MET A 1 302 ? 7.493 7.534 -29.240 1.00 20.64 302 MET A CA 1
ATOM 2362 C C . MET A 1 302 ? 8.729 6.773 -28.788 1.00 22.31 302 MET A C 1
ATOM 2363 O O . MET A 1 302 ? 8.639 5.584 -28.507 1.00 22.77 302 MET A O 1
ATOM 2368 N N . ALA A 1 303 ? 9.886 7.453 -28.696 1.00 21.66 303 ALA A N 1
ATOM 2369 C CA . ALA A 1 303 ? 11.094 6.782 -28.197 1.00 21.59 303 ALA A CA 1
ATOM 2370 C C . ALA A 1 303 ? 10.898 6.439 -26.714 1.00 22.86 303 ALA A C 1
ATOM 2371 O O . ALA A 1 303 ? 11.296 5.356 -26.280 1.00 21.96 303 ALA A O 1
ATOM 2373 N N . ALA A 1 304 ? 10.257 7.335 -25.947 1.00 20.47 304 ALA A N 1
ATOM 2374 C CA . ALA A 1 304 ? 9.996 7.094 -24.512 1.00 19.39 304 ALA A CA 1
ATOM 2375 C C . ALA A 1 304 ? 9.084 5.859 -24.326 1.00 21.14 304 ALA A C 1
ATOM 2376 O O . ALA A 1 304 ? 9.251 5.098 -23.374 1.00 20.87 304 ALA A O 1
ATOM 2378 N N . LEU A 1 305 ? 8.123 5.647 -25.244 1.00 18.60 305 LEU A N 1
ATOM 2379 C CA . LEU A 1 305 ? 7.272 4.469 -25.130 1.00 17.14 305 LEU A CA 1
ATOM 2380 C C . LEU A 1 305 ? 8.092 3.189 -25.281 1.00 21.43 305 LEU A C 1
ATOM 2381 O O . LEU A 1 305 ? 7.874 2.243 -24.530 1.00 20.00 305 LEU A O 1
ATOM 2386 N N . GLU A 1 306 ? 9.061 3.182 -26.231 1.00 18.69 306 GLU A N 1
ATOM 2387 C CA . GLU A 1 306 ? 9.885 1.978 -26.392 1.00 19.02 306 GLU A CA 1
ATOM 2388 C C . GLU A 1 306 ? 10.738 1.772 -25.138 1.00 20.64 306 GLU A C 1
ATOM 2389 O O . GLU A 1 306 ? 10.899 0.642 -24.679 1.00 19.55 306 GLU A O 1
ATOM 2395 N N . GLU A 1 307 ? 11.316 2.860 -24.597 1.00 19.96 307 GLU A N 1
ATOM 2396 C CA . GLU A 1 307 ? 12.144 2.759 -23.409 1.00 18.28 307 GLU A CA 1
ATOM 2397 C C . GLU A 1 307 ? 11.344 2.204 -22.211 1.00 19.30 307 GLU A C 1
ATOM 2398 O O . GLU A 1 307 ? 11.776 1.261 -21.565 1.00 19.04 307 GLU A O 1
ATOM 2404 N N . MET A 1 308 ? 10.173 2.782 -21.943 1.00 16.32 308 MET A N 1
ATOM 2405 C CA . MET A 1 308 ? 9.326 2.400 -20.813 1.00 15.70 308 MET A CA 1
ATOM 2406 C C . MET A 1 308 ? 8.816 0.970 -20.977 1.00 17.93 308 MET A C 1
ATOM 2407 O O . MET A 1 308 ? 8.797 0.217 -20.000 1.00 17.73 308 MET A O 1
ATOM 2412 N N . THR A 1 309 ? 8.412 0.579 -22.192 1.00 17.13 309 THR A N 1
ATOM 2413 C CA . THR A 1 309 ? 7.948 -0.805 -22.392 1.00 16.93 309 THR A CA 1
ATOM 2414 C C . THR A 1 309 ? 9.110 -1.764 -22.102 1.00 18.95 309 THR A C 1
ATOM 2415 O O . THR A 1 309 ? 8.907 -2.798 -21.488 1.00 19.38 309 THR A O 1
ATOM 2419 N N . GLY A 1 310 ? 10.325 -1.384 -22.507 1.00 18.03 310 GLY A N 1
ATOM 2420 C CA . GLY A 1 310 ? 11.520 -2.175 -22.228 1.00 17.73 310 GLY A CA 1
ATOM 2421 C C . GLY A 1 310 ? 11.755 -2.294 -20.733 1.00 19.08 310 GLY A C 1
ATOM 2422 O O . GLY A 1 310 ? 12.155 -3.355 -20.254 1.00 19.11 310 GLY A O 1
ATOM 2423 N N . HIS A 1 311 ? 11.438 -1.223 -19.962 1.00 15.69 311 HIS A N 1
ATOM 2424 C CA . HIS A 1 311 ? 11.589 -1.274 -18.507 1.00 17.00 311 HIS A CA 1
ATOM 2425 C C . HIS A 1 311 ? 10.676 -2.320 -17.899 1.00 17.28 311 HIS A C 1
ATOM 2426 O O . HIS A 1 311 ? 11.063 -3.013 -16.945 1.00 18.06 311 HIS A O 1
ATOM 2433 N N . ALA A 1 312 ? 9.432 -2.413 -18.418 1.00 15.40 312 ALA A N 1
ATOM 2434 C CA . ALA A 1 312 ? 8.487 -3.397 -17.917 1.00 15.93 312 ALA A CA 1
ATOM 2435 C C . ALA A 1 312 ? 8.925 -4.812 -18.366 1.00 17.23 312 ALA A C 1
ATOM 2436 O O . ALA A 1 312 ? 8.853 -5.756 -17.586 1.00 17.09 312 ALA A O 1
ATOM 2438 N N . GLU A 1 313 ? 9.382 -4.957 -19.630 1.00 15.47 313 GLU A N 1
ATOM 2439 C CA . GLU A 1 313 ? 9.876 -6.258 -20.120 1.00 16.30 313 GLU A CA 1
ATOM 2440 C C . GLU A 1 313 ? 11.022 -6.741 -19.238 1.00 18.24 313 GLU A C 1
ATOM 2441 O O . GLU A 1 313 ? 11.109 -7.937 -18.976 1.00 18.14 313 GLU A O 1
ATOM 2447 N N . LYS A 1 314 ? 11.909 -5.830 -18.780 1.00 16.55 314 LYS A N 1
ATOM 2448 C CA . LYS A 1 314 ? 13.039 -6.237 -17.947 1.00 15.84 314 LYS A CA 1
ATOM 2449 C C . LYS A 1 314 ? 12.574 -6.924 -16.641 1.00 18.15 314 LYS A C 1
ATOM 2450 O O . LYS A 1 314 ? 13.243 -7.843 -16.149 1.00 18.28 314 LYS A O 1
ATOM 2456 N N . VAL A 1 315 ? 11.441 -6.472 -16.062 1.00 14.96 315 VAL A N 1
ATOM 2457 C CA . VAL A 1 315 ? 10.927 -7.107 -14.845 1.00 14.54 315 VAL A CA 1
ATOM 2458 C C . VAL A 1 315 ? 10.612 -8.582 -15.168 1.00 16.19 315 VAL A C 1
ATOM 2459 O O . VAL A 1 315 ? 10.994 -9.469 -14.407 1.00 17.68 315 VAL A O 1
ATOM 2463 N N . LEU A 1 316 ? 9.920 -8.834 -16.287 1.00 15.11 316 LEU A N 1
ATOM 2464 C CA . LEU A 1 316 ? 9.564 -10.200 -16.685 1.00 15.10 316 LEU A CA 1
ATOM 2465 C C . LEU A 1 316 ? 10.793 -11.050 -16.986 1.00 17.64 316 LEU A C 1
ATOM 2466 O O . LEU A 1 316 ? 10.889 -12.198 -16.531 1.00 18.00 316 LEU A O 1
ATOM 2471 N N . GLN A 1 317 ? 11.758 -10.483 -17.725 1.00 16.72 317 GLN A N 1
ATOM 2472 C CA . GLN A 1 317 ? 12.976 -11.224 -18.042 1.00 14.96 317 GLN A CA 1
ATOM 2473 C C . GLN A 1 317 ? 13.735 -11.604 -16.775 1.00 16.50 317 GLN A C 1
ATOM 2474 O O . GLN A 1 317 ? 14.152 -12.747 -16.621 1.00 18.78 317 GLN A O 1
ATOM 2480 N N . LEU A 1 318 ? 13.894 -10.648 -15.848 1.00 16.07 318 LEU A N 1
ATOM 2481 C CA . LEU A 1 318 ? 14.628 -10.918 -14.617 1.00 16.67 318 LEU A CA 1
ATOM 2482 C C . LEU A 1 318 ? 13.944 -11.958 -13.736 1.00 18.36 318 LEU A C 1
ATOM 2483 O O . LEU A 1 318 ? 14.633 -12.742 -13.068 1.00 17.47 318 LEU A O 1
ATOM 2488 N N . LEU A 1 319 ? 12.606 -12.025 -13.813 1.00 16.32 319 LEU A N 1
ATOM 2489 C CA . LEU A 1 319 ? 11.823 -13.019 -13.082 1.00 16.76 319 LEU A CA 1
ATOM 2490 C C . LEU A 1 319 ? 11.727 -14.348 -13.841 1.00 18.77 319 LEU A C 1
ATOM 2491 O O . LEU A 1 319 ? 11.114 -15.268 -13.305 1.00 18.40 319 LEU A O 1
ATOM 2496 N N . GLY A 1 320 ? 12.294 -14.436 -15.061 1.00 17.50 320 GLY A N 1
ATOM 2497 C CA . GLY A 1 320 ? 12.271 -15.670 -15.848 1.00 17.77 320 GLY A CA 1
ATOM 2498 C C . GLY A 1 320 ? 10.874 -16.054 -16.312 1.00 20.08 320 GLY A C 1
ATOM 2499 O O . GLY A 1 320 ? 10.567 -17.249 -16.450 1.00 20.79 320 GLY A O 1
ATOM 2500 N N . LEU A 1 321 ? 10.032 -15.050 -16.603 1.00 16.34 321 LEU A N 1
ATOM 2501 C CA . LEU A 1 321 ? 8.648 -15.300 -17.007 1.00 16.09 321 LEU A CA 1
ATOM 2502 C C . LEU A 1 321 ? 8.434 -15.084 -18.508 1.00 17.62 321 LEU A C 1
ATOM 2503 O O . LEU A 1 321 ? 8.568 -13.944 -18.991 1.00 17.76 321 LEU A O 1
ATOM 2508 N N . PRO A 1 322 ? 8.104 -16.148 -19.259 1.00 15.70 322 PRO A N 1
ATOM 2509 C CA . PRO A 1 322 ? 7.837 -15.993 -20.701 1.00 14.80 322 PRO A CA 1
ATOM 2510 C C . PRO A 1 322 ? 6.680 -15.039 -20.951 1.00 18.40 322 PRO A C 1
ATOM 2511 O O . PRO A 1 322 ? 5.705 -15.023 -20.207 1.00 17.41 322 PRO A O 1
ATOM 2515 N N . TYR A 1 323 ? 6.808 -14.222 -21.996 1.00 16.22 323 TYR A N 1
ATOM 2516 C CA . TYR A 1 323 ? 5.774 -13.244 -22.314 1.00 15.84 323 TYR A CA 1
ATOM 2517 C C . TYR A 1 323 ? 5.779 -12.944 -23.794 1.00 19.23 323 TYR A C 1
ATOM 2518 O O . TYR A 1 323 ? 6.693 -13.344 -24.521 1.00 19.71 323 TYR A O 1
ATOM 2527 N N . ARG A 1 324 ? 4.751 -12.233 -24.226 1.00 17.69 324 ARG A N 1
ATOM 2528 C CA . ARG A 1 324 ? 4.658 -11.720 -25.587 1.00 17.06 324 ARG A CA 1
ATOM 2529 C C . ARG A 1 324 ? 4.336 -10.245 -25.473 1.00 19.87 324 ARG A C 1
ATOM 2530 O O . ARG A 1 324 ? 3.654 -9.805 -24.527 1.00 18.43 324 ARG A O 1
ATOM 2538 N N . LYS A 1 325 ? 4.808 -9.483 -26.462 1.00 17.19 325 LYS A N 1
ATOM 2539 C CA . LYS A 1 325 ? 4.543 -8.048 -26.551 1.00 16.57 325 LYS A CA 1
ATOM 2540 C C . LYS A 1 325 ? 3.619 -7.882 -27.743 1.00 20.21 325 LYS A C 1
ATOM 2541 O O . LYS A 1 325 ? 3.963 -8.283 -28.859 1.00 19.92 325 LYS A O 1
ATOM 2547 N N . ILE A 1 326 ? 2.457 -7.283 -27.489 1.00 17.25 326 ILE A N 1
ATOM 2548 C CA . ILE A 1 326 ? 1.426 -7.077 -28.516 1.00 16.91 326 ILE A CA 1
ATOM 2549 C C . ILE A 1 326 ? 1.195 -5.587 -28.694 1.00 19.49 326 ILE A C 1
ATOM 2550 O O . ILE A 1 326 ? 1.168 -4.871 -27.692 1.00 20.12 326 ILE A O 1
ATOM 2555 N N . ILE A 1 327 ? 0.991 -5.115 -29.930 1.00 17.29 327 ILE A N 1
ATOM 2556 C CA . ILE A 1 327 ? 0.544 -3.738 -30.142 1.00 16.09 327 ILE A CA 1
ATOM 2557 C C . ILE A 1 327 ? -0.989 -3.831 -30.289 1.00 17.98 327 ILE A C 1
ATOM 2558 O O . ILE A 1 327 ? -1.500 -4.681 -31.032 1.00 17.52 327 ILE A O 1
ATOM 2563 N N . LEU A 1 328 ? -1.720 -3.023 -29.530 1.00 17.03 328 LEU A N 1
ATOM 2564 C CA . LEU A 1 328 ? -3.177 -3.047 -29.634 1.00 17.12 328 LEU A CA 1
ATOM 2565 C C . LEU A 1 328 ? -3.603 -2.358 -30.922 1.00 20.20 328 LEU A C 1
ATOM 2566 O O . LEU A 1 328 ? -3.028 -1.339 -31.343 1.00 19.10 328 LEU A O 1
ATOM 2571 N N . CYS A 1 329 ? -4.639 -2.908 -31.543 1.00 18.27 329 CYS A N 1
ATOM 2572 C CA . CYS A 1 329 ? -5.164 -2.264 -32.743 1.00 18.19 329 CYS A CA 1
ATOM 2573 C C . CYS A 1 329 ? -6.029 -1.072 -32.329 1.00 20.86 329 CYS A C 1
ATOM 2574 O O . CYS A 1 329 ? -6.366 -0.911 -31.149 1.00 19.80 329 CYS A O 1
ATOM 2577 N N . THR A 1 330 ? -6.430 -0.272 -33.319 1.00 20.00 330 THR A N 1
ATOM 2578 C CA . THR A 1 330 ? -7.219 0.931 -33.063 1.00 19.96 330 THR A CA 1
ATOM 2579 C C . THR A 1 330 ? -8.476 0.671 -32.247 1.00 24.77 330 THR A C 1
ATOM 2580 O O . THR A 1 330 ? -8.770 1.436 -31.336 1.00 27.04 330 THR A O 1
ATOM 2584 N N . GLY A 1 331 ? -9.211 -0.395 -32.580 1.00 21.45 331 GLY A N 1
ATOM 2585 C CA . GLY A 1 331 ? -10.464 -0.711 -31.910 1.00 21.80 331 GLY A CA 1
ATOM 2586 C C . GLY A 1 331 ? -10.341 -1.312 -30.531 1.00 25.25 331 GLY A C 1
ATOM 2587 O O . GLY A 1 331 ? -11.354 -1.446 -29.855 1.00 25.25 331 GLY A O 1
ATOM 2588 N N . ASP A 1 332 ? -9.115 -1.697 -30.098 1.00 21.13 332 ASP A N 1
ATOM 2589 C CA . ASP A 1 332 ? -8.936 -2.296 -28.777 1.00 19.98 332 ASP A CA 1
ATOM 2590 C C . ASP A 1 332 ? -8.200 -1.392 -27.773 1.00 23.77 332 ASP A C 1
ATOM 2591 O O . ASP A 1 332 ? -7.884 -1.820 -26.673 1.00 23.74 332 ASP A O 1
ATOM 2596 N N A MET A 1 333 ? -8.019 -0.137 -28.128 0.40 20.72 333 MET A N 1
ATOM 2597 N N B MET A 1 333 ? -7.892 -0.142 -28.164 0.60 21.83 333 MET A N 1
ATOM 2598 C CA A MET A 1 333 ? -7.300 0.794 -27.283 0.40 19.65 333 MET A CA 1
ATOM 2599 C CA B MET A 1 333 ? -7.173 0.775 -27.271 0.60 20.89 333 MET A CA 1
ATOM 2600 C C A MET A 1 333 ? -8.159 1.466 -26.246 0.40 24.11 333 MET A C 1
ATOM 2601 C C B MET A 1 333 ? -8.102 1.443 -26.269 0.60 24.49 333 MET A C 1
ATOM 2602 O O A MET A 1 333 ? -9.359 1.653 -26.462 0.40 24.33 333 MET A O 1
ATOM 2603 O O B MET A 1 333 ? -9.293 1.614 -26.547 0.60 24.66 333 MET A O 1
ATOM 2612 N N . GLY A 1 334 ? -7.527 1.828 -25.133 1.00 21.31 334 GLY A N 1
ATOM 2613 C CA . GLY A 1 334 ? -8.184 2.552 -24.063 1.00 21.05 334 GLY A CA 1
ATOM 2614 C C . GLY A 1 334 ? -8.395 3.991 -24.511 1.00 26.40 334 GLY A C 1
ATOM 2615 O O . GLY A 1 334 ? -7.728 4.473 -25.442 1.00 27.20 334 GLY A O 1
ATOM 2616 N N . PHE A 1 335 ? -9.313 4.674 -23.835 1.00 20.70 335 PHE A N 1
ATOM 2617 C CA . PHE A 1 335 ? -9.792 6.029 -24.165 1.00 19.19 335 PHE A CA 1
ATOM 2618 C C . PHE A 1 335 ? -8.692 7.073 -24.444 1.00 21.95 335 PHE A C 1
ATOM 2619 O O . PHE A 1 335 ? -8.786 7.793 -25.441 1.00 22.33 335 PHE A O 1
ATOM 2627 N N . GLY A 1 336 ? -7.692 7.154 -23.579 1.00 20.30 336 GLY A N 1
ATOM 2628 C CA . GLY A 1 336 ? -6.695 8.208 -23.719 1.00 19.30 336 GLY A CA 1
ATOM 2629 C C . GLY A 1 336 ? -5.452 7.855 -24.491 1.00 20.81 336 GLY A C 1
ATOM 2630 O O . GLY A 1 336 ? -4.669 8.743 -24.791 1.00 19.88 336 GLY A O 1
ATOM 2631 N N . ALA A 1 337 ? -5.271 6.579 -24.864 1.00 20.15 337 ALA A N 1
ATOM 2632 C CA . ALA A 1 337 ? -4.034 6.197 -25.546 1.00 20.89 337 ALA A CA 1
ATOM 2633 C C . ALA A 1 337 ? -4.037 6.567 -27.019 1.00 21.55 337 ALA A C 1
ATOM 2634 O O . ALA A 1 337 ? -5.076 6.470 -27.686 1.00 21.45 337 ALA A O 1
ATOM 2636 N N . CYS A 1 338 ? -2.842 6.918 -27.546 1.00 19.12 338 CYS A N 1
ATOM 2637 C CA . CYS A 1 338 ? -2.662 7.029 -28.994 1.00 18.17 338 CYS A CA 1
ATOM 2638 C C . CYS A 1 338 ? -1.910 5.798 -29.518 1.00 20.02 338 CYS A C 1
ATOM 2639 O O . CYS A 1 338 ? -2.013 5.484 -30.704 1.00 18.82 338 CYS A O 1
ATOM 2642 N N . LYS A 1 339 ? -1.216 5.052 -28.629 1.00 17.71 339 LYS A N 1
ATOM 2643 C CA . LYS A 1 339 ? -0.501 3.827 -29.010 1.00 17.88 339 LYS A CA 1
ATOM 2644 C C . LYS A 1 339 ? -0.261 3.066 -27.713 1.00 18.94 339 LYS A C 1
ATOM 2645 O O . LYS A 1 339 ? 0.178 3.669 -26.721 1.00 17.89 339 LYS A O 1
ATOM 2651 N N . THR A 1 340 ? -0.564 1.766 -27.713 1.00 17.01 340 THR A N 1
ATOM 2652 C CA . THR A 1 340 ? -0.396 0.933 -26.543 1.00 16.27 340 THR A CA 1
ATOM 2653 C C . THR A 1 340 ? 0.238 -0.413 -26.856 1.00 18.17 340 THR A C 1
ATOM 2654 O O . THR A 1 340 ? -0.176 -1.082 -27.798 1.00 17.70 340 THR A O 1
ATOM 2658 N N . TYR A 1 341 ? 1.198 -0.818 -26.029 1.00 16.54 341 TYR A N 1
ATOM 2659 C CA . TYR A 1 341 ? 1.719 -2.177 -26.065 1.00 17.72 341 TYR A CA 1
ATOM 2660 C C . TYR A 1 341 ? 1.182 -2.905 -24.866 1.00 20.27 341 TYR A C 1
ATOM 2661 O O . TYR A 1 341 ? 1.208 -2.379 -23.746 1.00 20.34 341 TYR A O 1
ATOM 2670 N N A ASP A 1 342 ? 0.684 -4.151 -25.084 0.55 16.86 342 ASP A N 1
ATOM 2671 N N B ASP A 1 342 ? 0.759 -4.124 -25.066 0.45 16.60 342 ASP A N 1
ATOM 2672 C CA A ASP A 1 342 ? 0.172 -5.100 -24.084 0.55 16.79 342 ASP A CA 1
ATOM 2673 C CA B ASP A 1 342 ? 0.418 -4.914 -23.924 0.45 16.12 342 ASP A CA 1
ATOM 2674 C C A ASP A 1 342 ? 1.274 -6.158 -23.841 0.55 19.20 342 ASP A C 1
ATOM 2675 C C B ASP A 1 342 ? 1.461 -5.971 -23.830 0.45 17.68 342 ASP A C 1
ATOM 2676 O O A ASP A 1 342 ? 1.559 -6.936 -24.765 0.55 20.00 342 ASP A O 1
ATOM 2677 O O B ASP A 1 342 ? 1.964 -6.473 -24.843 0.45 15.82 342 ASP A O 1
ATOM 2686 N N . LEU A 1 343 ? 1.870 -6.221 -22.614 1.00 16.11 343 LEU A N 1
ATOM 2687 C CA . LEU A 1 343 ? 2.794 -7.313 -22.316 1.00 15.06 343 LEU A CA 1
ATOM 2688 C C . LEU A 1 343 ? 1.923 -8.386 -21.698 1.00 18.16 343 LEU A C 1
ATOM 2689 O O . LEU A 1 343 ? 1.202 -8.104 -20.734 1.00 18.95 343 LEU A O 1
ATOM 2694 N N . GLU A 1 344 ? 1.964 -9.606 -22.235 1.00 16.05 344 GLU A N 1
ATOM 2695 C CA . GLU A 1 344 ? 1.141 -10.692 -21.704 1.00 15.22 344 GLU A CA 1
ATOM 2696 C C . GLU A 1 344 ? 2.015 -11.842 -21.286 1.00 18.24 344 GLU A C 1
ATOM 2697 O O . GLU A 1 344 ? 2.898 -12.260 -22.051 1.00 17.29 344 GLU A O 1
ATOM 2703 N N . VAL A 1 345 ? 1.819 -12.303 -20.046 1.00 15.95 345 VAL A N 1
ATOM 2704 C CA . VAL A 1 345 ? 2.664 -13.306 -19.431 1.00 14.13 345 VAL A CA 1
ATOM 2705 C C . VAL A 1 345 ? 2.035 -14.692 -19.518 1.00 17.20 345 VAL A C 1
ATOM 2706 O O . VAL A 1 345 ? 0.806 -14.829 -19.474 1.00 16.95 345 VAL A O 1
ATOM 2710 N N . TRP A 1 346 ? 2.871 -15.729 -19.583 1.00 15.99 346 TRP A N 1
ATOM 2711 C CA . TRP A 1 346 ? 2.394 -17.097 -19.664 1.00 16.57 346 TRP A CA 1
ATOM 2712 C C . TRP A 1 346 ? 1.787 -17.545 -18.350 1.00 17.38 346 TRP A C 1
ATOM 2713 O O . TRP A 1 346 ? 2.416 -17.367 -17.302 1.00 16.03 346 TRP A O 1
ATOM 2724 N N . ILE A 1 347 ? 0.553 -18.090 -18.425 1.00 17.26 347 ILE A N 1
ATOM 2725 C CA . ILE A 1 347 ? -0.185 -18.572 -17.242 1.00 14.87 347 ILE A CA 1
ATOM 2726 C C . ILE A 1 347 ? -0.462 -20.063 -17.496 1.00 17.59 347 ILE A C 1
ATOM 2727 O O . ILE A 1 347 ? -1.423 -20.422 -18.207 1.00 18.45 347 ILE A O 1
ATOM 2732 N N . PRO A 1 348 ? 0.419 -20.931 -16.944 1.00 17.01 348 PRO A N 1
ATOM 2733 C CA . PRO A 1 348 ? 0.306 -22.380 -17.190 1.00 17.94 348 PRO A CA 1
ATOM 2734 C C . PRO A 1 348 ? -1.074 -22.979 -17.017 1.00 21.13 348 PRO A C 1
ATOM 2735 O O . PRO A 1 348 ? -1.483 -23.740 -17.891 1.00 20.87 348 PRO A O 1
ATOM 2739 N N . ALA A 1 349 ? -1.783 -22.674 -15.907 1.00 19.22 349 ALA A N 1
ATOM 2740 C CA . ALA A 1 349 ? -3.100 -23.319 -15.690 1.00 19.06 349 ALA A CA 1
ATOM 2741 C C . ALA A 1 349 ? -4.175 -22.902 -16.663 1.00 21.56 349 ALA A C 1
ATOM 2742 O O . ALA A 1 349 ? -5.178 -23.609 -16.811 1.00 24.09 349 ALA A O 1
ATOM 2744 N N . GLN A 1 350 ? -3.971 -21.767 -17.347 1.00 19.03 350 GLN A N 1
ATOM 2745 C CA . GLN A 1 350 ? -4.931 -21.285 -18.335 1.00 19.82 350 GLN A CA 1
ATOM 2746 C C . GLN A 1 350 ? -4.495 -21.633 -19.750 1.00 22.26 350 GLN A C 1
ATOM 2747 O O . GLN A 1 350 ? -5.254 -21.402 -20.691 1.00 22.78 350 GLN A O 1
ATOM 2753 N N . ASN A 1 351 ? -3.258 -22.151 -19.908 1.00 19.29 351 ASN A N 1
ATOM 2754 C CA . ASN A 1 351 ? -2.684 -22.506 -21.222 1.00 20.08 351 ASN A CA 1
ATOM 2755 C C . ASN A 1 351 ? -2.760 -21.328 -22.204 1.00 22.94 351 ASN A C 1
ATOM 2756 O O . ASN A 1 351 ? -3.062 -21.489 -23.393 1.00 21.93 351 ASN A O 1
ATOM 2761 N N . THR A 1 352 ? -2.466 -20.105 -21.690 1.00 18.55 352 THR A N 1
ATOM 2762 C CA . THR A 1 352 ? -2.501 -18.923 -22.530 1.00 17.94 352 THR A CA 1
ATOM 2763 C C . THR A 1 352 ? -1.695 -17.841 -21.851 1.00 19.36 352 THR A C 1
ATOM 2764 O O . THR A 1 352 ? -1.235 -17.994 -20.709 1.00 18.61 352 THR A O 1
ATOM 2768 N N . TYR A 1 353 ? -1.552 -16.733 -22.538 1.00 18.21 353 TYR A N 1
ATOM 2769 C CA . TYR A 1 353 ? -0.900 -15.568 -21.976 1.00 16.35 353 TYR A CA 1
ATOM 2770 C C . TYR A 1 353 ? -1.999 -14.604 -21.489 1.00 19.55 353 TYR A C 1
ATOM 2771 O O . TYR A 1 353 ? -3.048 -14.468 -22.146 1.00 19.72 353 TYR A O 1
ATOM 2780 N N . ARG A 1 354 ? -1.739 -13.902 -20.369 1.00 16.62 354 ARG A N 1
ATOM 2781 C CA . ARG A 1 354 ? -2.675 -12.918 -19.812 1.00 16.43 354 ARG A CA 1
ATOM 2782 C C . ARG A 1 354 ? -1.936 -11.619 -19.639 1.00 17.50 354 ARG A C 1
ATOM 2783 O O . ARG A 1 354 ? -0.754 -11.618 -19.257 1.00 17.14 354 ARG A O 1
ATOM 2791 N N A GLU A 1 355 ? -2.613 -10.501 -19.923 0.67 15.90 355 GLU A N 1
ATOM 2792 N N B GLU A 1 355 ? -2.636 -10.496 -19.837 0.33 15.06 355 GLU A N 1
ATOM 2793 C CA A GLU A 1 355 ? -1.971 -9.194 -19.805 0.67 15.01 355 GLU A CA 1
ATOM 2794 C CA B GLU A 1 355 ? -2.080 -9.143 -19.742 0.33 14.53 355 GLU A CA 1
ATOM 2795 C C A GLU A 1 355 ? -1.429 -8.978 -18.398 0.67 17.16 355 GLU A C 1
ATOM 2796 C C B GLU A 1 355 ? -1.498 -8.773 -18.364 0.33 16.19 355 GLU A C 1
ATOM 2797 O O A GLU A 1 355 ? -2.107 -9.278 -17.409 0.67 16.69 355 GLU A O 1
ATOM 2798 O O B GLU A 1 355 ? -2.236 -8.667 -17.377 0.33 13.39 355 GLU A O 1
ATOM 2809 N N . ILE A 1 356 ? -0.183 -8.488 -18.321 1.00 13.89 356 ILE A N 1
ATOM 2810 C CA . ILE A 1 356 ? 0.506 -8.159 -17.066 1.00 14.38 356 ILE A CA 1
ATOM 2811 C C . ILE A 1 356 ? 0.925 -6.688 -17.015 1.00 17.18 356 ILE A C 1
ATOM 2812 O O . ILE A 1 356 ? 1.229 -6.166 -15.937 1.00 17.58 356 ILE A O 1
ATOM 2817 N N . SER A 1 357 ? 0.958 -6.039 -18.194 1.00 16.04 357 SER A N 1
ATOM 2818 C CA . SER A 1 357 ? 1.239 -4.614 -18.281 1.00 15.42 357 SER A CA 1
ATOM 2819 C C . SER A 1 357 ? 0.619 -4.036 -19.525 1.00 17.70 357 SER A C 1
ATOM 2820 O O . SER A 1 357 ? 0.556 -4.694 -20.572 1.00 17.26 357 SER A O 1
ATOM 2823 N N A SER A 1 358 ? 0.205 -2.779 -19.426 0.60 16.17 358 SER A N 1
ATOM 2824 N N B SER A 1 358 ? 0.218 -2.756 -19.451 0.40 15.90 358 SER A N 1
ATOM 2825 C CA A SER A 1 358 ? -0.238 -1.974 -20.559 0.60 15.97 358 SER A CA 1
ATOM 2826 C CA B SER A 1 358 ? -0.239 -1.978 -20.609 0.40 15.70 358 SER A CA 1
ATOM 2827 C C A SER A 1 358 ? 0.721 -0.786 -20.523 0.60 17.71 358 SER A C 1
ATOM 2828 C C B SER A 1 358 ? 0.609 -0.700 -20.600 0.40 18.22 358 SER A C 1
ATOM 2829 O O A SER A 1 358 ? 0.912 -0.184 -19.447 0.60 17.49 358 SER A O 1
ATOM 2830 O O B SER A 1 358 ? 0.594 0.066 -19.627 0.40 17.83 358 SER A O 1
ATOM 2835 N N . CYS A 1 359 ? 1.383 -0.497 -21.663 1.00 15.47 359 CYS A N 1
ATOM 2836 C CA . CYS A 1 359 ? 2.307 0.653 -21.781 1.00 15.49 359 CYS A CA 1
ATOM 2837 C C . CYS A 1 359 ? 1.776 1.560 -22.888 1.00 17.01 359 CYS A C 1
ATOM 2838 O O . CYS A 1 359 ? 1.627 1.124 -24.029 1.00 16.44 359 CYS A O 1
ATOM 2841 N N . SER A 1 360 ? 1.499 2.828 -22.559 1.00 15.53 360 SER A N 1
ATOM 2842 C CA . SER A 1 360 ? 0.890 3.733 -23.523 1.00 15.57 360 SER A CA 1
ATOM 2843 C C . SER A 1 360 ? 1.560 5.072 -23.691 1.00 18.12 360 SER A C 1
ATOM 2844 O O . SER A 1 360 ? 2.010 5.694 -22.701 1.00 17.83 360 SER A O 1
ATOM 2847 N N . ASN A 1 361 ? 1.486 5.555 -24.928 1.00 15.90 361 ASN A N 1
ATOM 2848 C CA . ASN A 1 361 ? 1.838 6.956 -25.230 1.00 16.86 361 ASN A CA 1
ATOM 2849 C C . ASN A 1 361 ? 0.476 7.652 -25.270 1.00 19.07 361 ASN A C 1
ATOM 2850 O O . ASN A 1 361 ? -0.387 7.213 -26.031 1.00 18.51 361 ASN A O 1
ATOM 2855 N N . VAL A 1 362 ? 0.283 8.664 -24.434 1.00 16.98 362 VAL A N 1
ATOM 2856 C CA . VAL A 1 362 ? -1.030 9.358 -24.357 1.00 17.13 362 VAL A CA 1
ATOM 2857 C C . VAL A 1 362 ? -0.990 10.631 -25.202 1.00 19.62 362 VAL A C 1
ATOM 2858 O O . VAL A 1 362 ? -1.974 11.349 -25.208 1.00 18.70 362 VAL A O 1
ATOM 2862 N N . TRP A 1 363 ? 0.142 10.881 -25.861 1.00 17.47 363 TRP A N 1
ATOM 2863 C CA . TRP A 1 363 ? 0.346 12.104 -26.683 1.00 18.60 363 TRP A CA 1
ATOM 2864 C C . TRP A 1 363 ? 0.114 13.331 -25.788 1.00 21.19 363 TRP A C 1
ATOM 2865 O O . TRP A 1 363 ? 0.609 13.339 -24.654 1.00 19.29 363 TRP A O 1
ATOM 2876 N N . ASP A 1 364 ? -0.643 14.311 -26.271 1.00 20.13 364 ASP A N 1
ATOM 2877 C CA . ASP A 1 364 ? -0.894 15.556 -25.501 1.00 19.09 364 ASP A CA 1
ATOM 2878 C C . ASP A 1 364 ? -2.313 15.562 -24.919 1.00 22.24 364 ASP A C 1
ATOM 2879 O O . ASP A 1 364 ? -2.760 16.606 -24.492 1.00 21.93 364 ASP A O 1
ATOM 2884 N N . PHE A 1 365 ? -2.991 14.420 -24.946 1.00 19.30 365 PHE A N 1
ATOM 2885 C CA . PHE A 1 365 ? -4.409 14.298 -24.529 1.00 18.22 365 PHE A CA 1
ATOM 2886 C C . PHE A 1 365 ? -4.648 14.615 -23.043 1.00 20.55 365 PHE A C 1
ATOM 2887 O O . PHE A 1 365 ? -5.541 15.391 -22.749 1.00 20.18 365 PHE A O 1
ATOM 2895 N N . GLN A 1 366 ? -3.866 14.028 -22.143 1.00 16.80 366 GLN A N 1
ATOM 2896 C CA . GLN A 1 366 ? -4.002 14.383 -20.726 1.00 17.47 366 GLN A CA 1
ATOM 2897 C C . GLN A 1 366 ? -3.351 15.739 -20.488 1.00 20.65 366 GLN A C 1
ATOM 2898 O O . GLN A 1 366 ? -3.872 16.531 -19.701 1.00 20.39 366 GLN A O 1
ATOM 2904 N N . ALA A 1 367 ? -2.193 16.010 -21.134 1.00 18.52 367 ALA A N 1
ATOM 2905 C CA . ALA A 1 367 ? -1.527 17.312 -20.931 1.00 19.45 367 ALA A CA 1
ATOM 2906 C C . ALA A 1 367 ? -2.506 18.444 -21.244 1.00 22.08 367 ALA A C 1
ATOM 2907 O O . ALA A 1 367 ? -2.449 19.474 -20.570 1.00 22.59 367 ALA A O 1
ATOM 2909 N N . ARG A 1 368 ? -3.377 18.291 -22.283 1.00 19.98 368 ARG A N 1
ATOM 2910 C CA . ARG A 1 368 ? -4.333 19.340 -22.629 1.00 20.09 368 ARG A CA 1
ATOM 2911 C C . ARG A 1 368 ? -5.357 19.539 -21.508 1.00 23.28 368 ARG A C 1
ATOM 2912 O O . ARG A 1 368 ? -5.660 20.673 -21.119 1.00 24.55 368 ARG A O 1
ATOM 2920 N N . ARG A 1 369 ? -5.882 18.431 -20.984 1.00 21.82 369 ARG A N 1
ATOM 2921 C CA . ARG A 1 369 ? -6.849 18.493 -19.901 1.00 20.53 369 ARG A CA 1
ATOM 2922 C C . ARG A 1 369 ? -6.243 19.139 -18.657 1.00 23.53 369 ARG A C 1
ATOM 2923 O O . ARG A 1 369 ? -6.941 19.858 -17.950 1.00 25.70 369 ARG A O 1
ATOM 2931 N N . MET A 1 370 ? -4.946 18.885 -18.413 1.00 21.51 370 MET A N 1
ATOM 2932 C CA . MET A 1 370 ? -4.262 19.367 -17.210 1.00 20.51 370 MET A CA 1
ATOM 2933 C C . MET A 1 370 ? -3.559 20.695 -17.417 1.00 26.25 370 MET A C 1
ATOM 2934 O O . MET A 1 370 ? -3.011 21.242 -16.459 1.00 26.34 370 MET A O 1
ATOM 2939 N N . GLN A 1 371 ? -3.476 21.166 -18.669 1.00 24.60 371 GLN A N 1
ATOM 2940 C CA . GLN A 1 371 ? -2.702 22.347 -19.058 1.00 25.75 371 GLN A CA 1
ATOM 2941 C C . GLN A 1 371 ? -1.239 22.254 -18.548 1.00 26.67 371 GLN A C 1
ATOM 2942 O O . GLN A 1 371 ? -0.700 23.176 -17.904 1.00 28.98 371 GLN A O 1
ATOM 2948 N N . ALA A 1 372 ? -0.619 21.097 -18.831 1.00 22.37 372 ALA A N 1
ATOM 2949 C CA . ALA A 1 372 ? 0.764 20.769 -18.481 1.00 22.68 372 ALA A CA 1
ATOM 2950 C C . ALA A 1 372 ? 1.601 21.085 -19.722 1.00 25.52 372 ALA A C 1
ATOM 2951 O O . ALA A 1 372 ? 1.411 20.480 -20.782 1.00 24.21 372 ALA A O 1
ATOM 2953 N N . ARG A 1 373 ? 2.462 22.101 -19.621 1.00 26.70 373 ARG A N 1
ATOM 2954 C CA . ARG A 1 373 ? 3.215 22.621 -20.769 1.00 27.32 373 ARG A CA 1
ATOM 2955 C C . ARG A 1 373 ? 4.722 22.639 -20.533 1.00 29.67 373 ARG A C 1
ATOM 2956 O O . ARG A 1 373 ? 5.169 22.471 -19.405 1.00 27.86 373 ARG A O 1
ATOM 2964 N N . CYS A 1 374 ? 5.498 22.860 -21.598 1.00 28.62 374 CYS A N 1
ATOM 2965 C CA . CYS A 1 374 ? 6.947 22.987 -21.504 1.00 28.25 374 CYS A CA 1
ATOM 2966 C C . CYS A 1 374 ? 7.432 24.135 -22.386 1.00 33.03 374 CYS A C 1
ATOM 2967 O O . CYS A 1 374 ? 6.765 24.498 -23.359 1.00 32.45 374 CYS A O 1
ATOM 2970 N N . ARG A 1 375 ? 8.568 24.724 -22.013 1.00 31.92 375 ARG A N 1
ATOM 2971 C CA . ARG A 1 375 ? 9.176 25.848 -22.739 1.00 34.43 375 ARG A CA 1
ATOM 2972 C C . ARG A 1 375 ? 10.612 25.466 -23.146 1.00 43.62 375 ARG A C 1
ATOM 2973 O O . ARG A 1 375 ? 11.380 24.968 -22.317 1.00 42.39 375 ARG A O 1
ATOM 2981 N N . SER A 1 376 ? 10.961 25.701 -24.422 1.00 47.13 376 SER A N 1
ATOM 2982 C CA . SER A 1 376 ? 12.285 25.412 -24.986 1.00 48.96 376 SER A CA 1
ATOM 2983 C C . SER A 1 376 ? 13.221 26.611 -24.885 1.00 54.60 376 SER A C 1
ATOM 2984 O O . SER A 1 376 ? 12.785 27.745 -25.067 1.00 53.54 376 SER A O 1
ATOM 2986 N N . LYS A 1 377 ? 14.413 26.389 -24.317 1.00 53.32 377 LYS A N 1
ATOM 2987 N N . LYS A 1 380 ? 10.618 31.930 -24.722 1.00 61.35 380 LYS A N 1
ATOM 2988 C CA . LYS A 1 380 ? 10.133 31.422 -26.005 1.00 60.44 380 LYS A CA 1
ATOM 2989 C C . LYS A 1 380 ? 8.626 31.077 -25.917 1.00 62.88 380 LYS A C 1
ATOM 2990 O O . LYS A 1 380 ? 7.933 31.617 -25.052 1.00 64.59 380 LYS A O 1
ATOM 2995 N N . LYS A 1 381 ? 8.121 30.221 -26.827 1.00 54.62 381 LYS A N 1
ATOM 2996 C CA . LYS A 1 381 ? 6.727 29.771 -26.871 1.00 52.37 381 LYS A CA 1
ATOM 2997 C C . LYS A 1 381 ? 6.558 28.499 -26.022 1.00 49.68 381 LYS A C 1
ATOM 2998 O O . LYS A 1 381 ? 7.529 27.748 -25.823 1.00 49.42 381 LYS A O 1
ATOM 3001 N N . THR A 1 382 ? 5.331 28.259 -25.517 1.00 40.03 382 THR A N 1
ATOM 3002 C CA . THR A 1 382 ? 5.057 27.038 -24.748 1.00 36.33 382 THR A CA 1
ATOM 3003 C C . THR A 1 382 ? 4.243 26.053 -25.580 1.00 34.69 382 THR A C 1
ATOM 3004 O O . THR A 1 382 ? 3.501 26.435 -26.493 1.00 34.33 382 THR A O 1
ATOM 3008 N N . ARG A 1 383 ? 4.393 24.781 -25.268 1.00 28.43 383 ARG A N 1
ATOM 3009 C CA . ARG A 1 383 ? 3.600 23.748 -25.927 1.00 26.98 383 ARG A CA 1
ATOM 3010 C C . ARG A 1 383 ? 3.259 22.690 -24.917 1.00 27.83 383 ARG A C 1
ATOM 3011 O O . ARG A 1 383 ? 3.882 22.607 -23.859 1.00 27.20 383 ARG A O 1
ATOM 3019 N N . LEU A 1 384 ? 2.280 21.874 -25.236 1.00 25.35 384 LEU A N 1
ATOM 3020 C CA . LEU A 1 384 ? 1.877 20.823 -24.319 1.00 22.37 384 LEU A CA 1
ATOM 3021 C C . LEU A 1 384 ? 2.905 19.713 -24.283 1.00 25.14 384 LEU A C 1
ATOM 3022 O O . LEU A 1 384 ? 3.480 19.347 -25.314 1.00 25.25 384 LEU A O 1
ATOM 3027 N N . VAL A 1 385 ? 3.163 19.187 -23.087 1.00 21.67 385 VAL A N 1
ATOM 3028 C CA . VAL A 1 385 ? 4.045 18.036 -22.968 1.00 21.19 385 VAL A CA 1
ATOM 3029 C C . VAL A 1 385 ? 3.290 16.801 -23.466 1.00 22.25 385 VAL A C 1
ATOM 3030 O O . VAL A 1 385 ? 2.078 16.858 -23.735 1.00 21.48 385 VAL A O 1
ATOM 3034 N N . HIS A 1 386 ? 4.001 15.687 -23.571 1.00 19.54 386 HIS A N 1
ATOM 3035 C CA . HIS A 1 386 ? 3.356 14.407 -23.801 1.00 18.40 386 HIS A CA 1
ATOM 3036 C C . HIS A 1 386 ? 3.451 13.596 -22.503 1.00 19.50 386 HIS A C 1
ATOM 3037 O O . HIS A 1 386 ? 4.383 13.789 -21.696 1.00 19.74 386 HIS A O 1
ATOM 3044 N N . THR A 1 387 ? 2.482 12.692 -22.297 1.00 18.03 387 THR A N 1
ATOM 3045 C CA . THR A 1 387 ? 2.504 11.861 -21.104 1.00 16.55 387 THR A CA 1
ATOM 3046 C C . THR A 1 387 ? 2.468 10.406 -21.522 1.00 17.49 387 THR A C 1
ATOM 3047 O O . THR A 1 387 ? 1.917 10.067 -22.566 1.00 18.28 387 THR A O 1
ATOM 3051 N N . LEU A 1 388 ? 3.067 9.546 -20.706 1.00 16.03 388 LEU A N 1
ATOM 3052 C CA . LEU A 1 388 ? 3.086 8.100 -20.957 1.00 15.84 388 LEU A CA 1
ATOM 3053 C C . LEU A 1 388 ? 2.916 7.422 -19.618 1.00 16.23 388 LEU A C 1
ATOM 3054 O O . LEU A 1 388 ? 3.329 7.939 -18.582 1.00 16.29 388 LEU A O 1
ATOM 3059 N N . ASN A 1 389 ? 2.347 6.224 -19.642 1.00 15.25 389 ASN A N 1
ATOM 3060 C CA . ASN A 1 389 ? 2.204 5.433 -18.436 1.00 15.93 389 ASN A CA 1
ATOM 3061 C C . ASN A 1 389 ? 2.310 3.970 -18.778 1.00 16.74 389 ASN A C 1
ATOM 3062 O O . ASN A 1 389 ? 1.968 3.573 -19.901 1.00 16.67 389 ASN A O 1
ATOM 3067 N N . GLY A 1 390 ? 2.823 3.199 -17.839 1.00 15.15 390 GLY A N 1
ATOM 3068 C CA . GLY A 1 390 ? 3.018 1.777 -18.076 1.00 15.88 390 GLY A CA 1
ATOM 3069 C C . GLY A 1 390 ? 3.147 0.978 -16.810 1.00 16.74 390 GLY A C 1
ATOM 3070 O O . GLY A 1 390 ? 3.773 1.441 -15.841 1.00 16.72 390 GLY A O 1
ATOM 3071 N N . SER A 1 391 ? 2.558 -0.230 -16.791 1.00 14.30 391 SER A N 1
ATOM 3072 C CA . SER A 1 391 ? 2.677 -1.049 -15.567 1.00 13.24 391 SER A CA 1
ATOM 3073 C C . SER A 1 391 ? 4.062 -1.693 -15.523 1.00 16.66 391 SER A C 1
ATOM 3074 O O . SER A 1 391 ? 4.524 -2.233 -16.536 1.00 17.03 391 SER A O 1
ATOM 3077 N N . GLY A 1 392 ? 4.704 -1.667 -14.350 1.00 14.52 392 GLY A N 1
ATOM 3078 C CA . GLY A 1 392 ? 6.009 -2.304 -14.259 1.00 14.83 392 GLY A CA 1
ATOM 3079 C C . GLY A 1 392 ? 6.232 -3.103 -12.981 1.00 15.97 392 GLY A C 1
ATOM 3080 O O . GLY A 1 392 ? 7.250 -2.892 -12.323 1.00 16.67 392 GLY A O 1
ATOM 3081 N N . LEU A 1 393 ? 5.318 -4.003 -12.551 1.00 14.25 393 LEU A N 1
ATOM 3082 C CA . LEU A 1 393 ? 4.130 -4.519 -13.244 1.00 13.79 393 LEU A CA 1
ATOM 3083 C C . LEU A 1 393 ? 2.912 -4.496 -12.309 1.00 16.42 393 LEU A C 1
ATOM 3084 O O . LEU A 1 393 ? 2.997 -4.066 -11.158 1.00 14.73 393 LEU A O 1
ATOM 3089 N N . ALA A 1 394 ? 1.777 -5.043 -12.779 1.00 15.26 394 ALA A N 1
ATOM 3090 C CA . ALA A 1 394 ? 0.633 -5.328 -11.888 1.00 16.01 394 ALA A CA 1
ATOM 3091 C C . ALA A 1 394 ? 1.133 -6.470 -10.969 1.00 14.78 394 ALA A C 1
ATOM 3092 O O . ALA A 1 394 ? 1.545 -7.552 -11.440 1.00 15.64 394 ALA A O 1
ATOM 3094 N N . VAL A 1 395 ? 1.161 -6.234 -9.643 1.00 13.54 395 VAL A N 1
ATOM 3095 C CA . VAL A 1 395 ? 1.796 -7.165 -8.706 1.00 12.88 395 VAL A CA 1
ATOM 3096 C C . VAL A 1 395 ? 0.996 -8.462 -8.495 1.00 14.01 395 VAL A C 1
ATOM 3097 O O . VAL A 1 395 ? 1.588 -9.528 -8.458 1.00 14.80 395 VAL A O 1
ATOM 3101 N N . GLY A 1 396 ? -0.323 -8.359 -8.390 1.00 13.36 396 GLY A N 1
ATOM 3102 C CA . GLY A 1 396 ? -1.156 -9.541 -8.206 1.00 13.27 396 GLY A CA 1
ATOM 3103 C C . GLY A 1 396 ? -1.010 -10.498 -9.382 1.00 14.85 396 GLY A C 1
ATOM 3104 O O . GLY A 1 396 ? -0.798 -11.702 -9.182 1.00 14.04 396 GLY A O 1
ATOM 3105 N N . ARG A 1 397 ? -1.092 -9.983 -10.621 1.00 14.01 397 ARG A N 1
ATOM 3106 C CA . ARG A 1 397 ? -0.947 -10.873 -11.782 1.00 14.12 397 ARG A CA 1
ATOM 3107 C C . ARG A 1 397 ? 0.476 -11.404 -11.875 1.00 14.85 397 ARG A C 1
ATOM 3108 O O . ARG A 1 397 ? 0.682 -12.519 -12.364 1.00 15.98 397 ARG A O 1
ATOM 3116 N N . THR A 1 398 ? 1.474 -10.631 -11.386 1.00 13.34 398 THR A N 1
ATOM 3117 C CA . THR A 1 398 ? 2.832 -11.154 -11.416 1.00 13.20 398 THR A CA 1
ATOM 3118 C C . THR A 1 398 ? 2.920 -12.307 -10.434 1.00 15.32 398 THR A C 1
ATOM 3119 O O . THR A 1 398 ? 3.607 -13.301 -10.701 1.00 14.43 398 THR A O 1
ATOM 3123 N N . LEU A 1 399 ? 2.267 -12.165 -9.274 1.00 12.95 399 LEU A N 1
ATOM 3124 C CA . LEU A 1 399 ? 2.266 -13.259 -8.305 1.00 12.90 399 LEU A CA 1
ATOM 3125 C C . LEU A 1 399 ? 1.638 -14.511 -8.901 1.00 14.43 399 LEU A C 1
ATOM 3126 O O . LEU A 1 399 ? 2.168 -15.611 -8.702 1.00 15.10 399 LEU A O 1
ATOM 3131 N N . VAL A 1 400 ? 0.502 -14.366 -9.623 1.00 13.41 400 VAL A N 1
ATOM 3132 C CA . VAL A 1 400 ? -0.128 -15.516 -10.287 1.00 13.33 400 VAL A CA 1
ATOM 3133 C C . VAL A 1 400 ? 0.933 -16.188 -11.182 1.00 14.96 400 VAL A C 1
ATOM 3134 O O . VAL A 1 400 ? 1.108 -17.415 -11.139 1.00 15.57 400 VAL A O 1
ATOM 3138 N N . ALA A 1 401 ? 1.614 -15.382 -12.024 1.00 14.38 401 ALA A N 1
ATOM 3139 C CA . ALA A 1 401 ? 2.589 -15.934 -12.963 1.00 14.75 401 ALA A CA 1
ATOM 3140 C C . ALA A 1 401 ? 3.757 -16.610 -12.241 1.00 15.08 401 ALA A C 1
ATOM 3141 O O . ALA A 1 401 ? 4.205 -17.675 -12.693 1.00 16.00 401 ALA A O 1
ATOM 3143 N N . VAL A 1 402 ? 4.250 -16.026 -11.130 1.00 14.17 402 VAL A N 1
ATOM 3144 C CA . VAL A 1 402 ? 5.347 -16.669 -10.421 1.00 14.42 402 VAL A CA 1
ATOM 3145 C C . VAL A 1 402 ? 4.884 -17.979 -9.793 1.00 16.25 402 VAL A C 1
ATOM 3146 O O . VAL A 1 402 ? 5.538 -19.014 -9.957 1.00 16.19 402 VAL A O 1
ATOM 3150 N N . MET A 1 403 ? 3.739 -17.951 -9.081 1.00 13.14 403 MET A N 1
ATOM 3151 C CA . MET A 1 403 ? 3.257 -19.172 -8.445 1.00 12.88 403 MET A CA 1
ATOM 3152 C C . MET A 1 403 ? 3.066 -20.312 -9.443 1.00 16.19 403 MET A C 1
ATOM 3153 O O . MET A 1 403 ? 3.467 -21.432 -9.174 1.00 17.33 403 MET A O 1
ATOM 3158 N N . GLU A 1 404 ? 2.455 -20.029 -10.586 1.00 14.73 404 GLU A N 1
ATOM 3159 C CA . GLU A 1 404 ? 2.163 -21.113 -11.533 1.00 14.78 404 GLU A CA 1
ATOM 3160 C C . GLU A 1 404 ? 3.376 -21.551 -12.323 1.00 18.35 404 GLU A C 1
ATOM 3161 O O . GLU A 1 404 ? 3.513 -22.747 -12.581 1.00 18.60 404 GLU A O 1
ATOM 3167 N N . ASN A 1 405 ? 4.225 -20.614 -12.738 1.00 15.72 405 ASN A N 1
ATOM 3168 C CA . ASN A 1 405 ? 5.385 -21.012 -13.526 1.00 16.03 405 ASN A CA 1
ATOM 3169 C C . ASN A 1 405 ? 6.479 -21.676 -12.694 1.00 17.76 405 ASN A C 1
ATOM 3170 O O . ASN A 1 405 ? 7.296 -22.425 -13.247 1.00 17.40 405 ASN A O 1
ATOM 3175 N N . TYR A 1 406 ? 6.526 -21.383 -11.379 1.00 15.88 406 TYR A N 1
ATOM 3176 C CA . TYR A 1 406 ? 7.610 -21.930 -10.545 1.00 15.81 406 TYR A CA 1
ATOM 3177 C C . TYR A 1 406 ? 7.175 -23.075 -9.641 1.00 18.04 406 TYR A C 1
ATOM 3178 O O . TYR A 1 406 ? 7.960 -23.540 -8.802 1.00 17.64 406 TYR A O 1
ATOM 3187 N N . GLN A 1 407 ? 5.938 -23.555 -9.829 1.00 15.77 407 GLN A N 1
ATOM 3188 C CA . GLN A 1 407 ? 5.419 -24.666 -9.023 1.00 15.29 407 GLN A CA 1
ATOM 3189 C C . GLN A 1 407 ? 6.216 -25.940 -9.261 1.00 19.22 407 GLN A C 1
ATOM 3190 O O . GLN A 1 407 ? 6.706 -26.181 -10.371 1.00 19.57 407 GLN A O 1
ATOM 3196 N N . GLN A 1 408 ? 6.299 -26.758 -8.206 1.00 18.29 408 GLN A N 1
ATOM 3197 C CA . GLN A 1 408 ? 7.003 -28.056 -8.238 1.00 18.58 408 GLN A CA 1
ATOM 3198 C C . GLN A 1 408 ? 5.978 -29.171 -8.163 1.00 20.31 408 GLN A C 1
ATOM 3199 O O . GLN A 1 408 ? 4.837 -28.910 -7.800 1.00 19.17 408 GLN A O 1
ATOM 3205 N N . ALA A 1 409 ? 6.373 -30.415 -8.470 1.00 20.61 409 ALA A N 1
ATOM 3206 C CA . ALA A 1 409 ? 5.409 -31.515 -8.443 1.00 21.69 409 ALA A CA 1
ATOM 3207 C C . ALA A 1 409 ? 4.654 -31.657 -7.117 1.00 25.71 409 ALA A C 1
ATOM 3208 O O . ALA A 1 409 ? 3.464 -31.971 -7.129 1.00 25.62 409 ALA A O 1
ATOM 3210 N N . ASP A 1 410 ? 5.333 -31.400 -5.992 1.00 23.87 410 ASP A N 1
ATOM 3211 C CA . ASP A 1 410 ? 4.720 -31.551 -4.682 1.00 24.35 410 ASP A CA 1
ATOM 3212 C C . ASP A 1 410 ? 3.929 -30.326 -4.205 1.00 26.59 410 ASP A C 1
ATOM 3213 O O . ASP A 1 410 ? 3.402 -30.324 -3.087 1.00 28.42 410 ASP A O 1
ATOM 3218 N N . GLY A 1 411 ? 3.804 -29.321 -5.051 1.00 21.85 411 GLY A N 1
ATOM 3219 C CA . GLY A 1 411 ? 3.050 -28.133 -4.680 1.00 21.37 411 GLY A CA 1
ATOM 3220 C C . GLY A 1 411 ? 3.904 -27.016 -4.128 1.00 22.58 411 GLY A C 1
ATOM 3221 O O . GLY A 1 411 ? 3.399 -25.906 -3.972 1.00 22.48 411 GLY A O 1
ATOM 3222 N N . ARG A 1 412 ? 5.200 -27.273 -3.836 1.00 19.66 412 ARG A N 1
ATOM 3223 C CA . ARG A 1 412 ? 6.068 -26.173 -3.385 1.00 19.60 412 ARG A CA 1
ATOM 3224 C C . ARG A 1 412 ? 6.262 -25.224 -4.561 1.00 20.16 412 ARG A C 1
ATOM 3225 O O . ARG A 1 412 ? 6.006 -25.595 -5.715 1.00 20.19 412 ARG A O 1
ATOM 3233 N N . ILE A 1 413 ? 6.652 -23.979 -4.281 1.00 17.05 413 ILE A N 1
ATOM 3234 C CA . ILE A 1 413 ? 6.902 -23.022 -5.352 1.00 16.77 413 ILE A CA 1
ATOM 3235 C C . ILE A 1 413 ? 8.326 -22.535 -5.204 1.00 19.84 413 ILE A C 1
ATOM 3236 O O . ILE A 1 413 ? 8.694 -22.016 -4.152 1.00 19.74 413 ILE A O 1
ATOM 3241 N N . GLU A 1 414 ? 9.124 -22.664 -6.244 1.00 18.76 414 GLU A N 1
ATOM 3242 C CA . GLU A 1 414 ? 10.504 -22.166 -6.199 1.00 18.20 414 GLU A CA 1
ATOM 3243 C C . GLU A 1 414 ? 10.462 -20.649 -6.199 1.00 17.97 414 GLU A C 1
ATOM 3244 O O . GLU A 1 414 ? 9.731 -20.040 -7.005 1.00 17.10 414 GLU A O 1
ATOM 3250 N N . VAL A 1 415 ? 11.224 -20.027 -5.303 1.00 16.06 415 VAL A N 1
ATOM 3251 C CA . VAL A 1 415 ? 11.292 -18.578 -5.286 1.00 16.37 415 VAL A CA 1
ATOM 3252 C C . VAL A 1 415 ? 12.258 -18.130 -6.404 1.00 18.65 415 VAL A C 1
ATOM 3253 O O . VAL A 1 415 ? 13.435 -18.549 -6.409 1.00 18.03 415 VAL A O 1
ATOM 3257 N N . PRO A 1 416 ? 11.800 -17.260 -7.336 1.00 17.64 416 PRO A N 1
ATOM 3258 C CA . PRO A 1 416 ? 12.708 -16.741 -8.369 1.00 16.97 416 PRO A CA 1
ATOM 3259 C C . PRO A 1 416 ? 13.951 -16.140 -7.742 1.00 19.73 416 PRO A C 1
ATOM 3260 O O . PRO A 1 416 ? 13.853 -15.465 -6.708 1.00 18.14 416 PRO A O 1
ATOM 3264 N N . GLU A 1 417 ? 15.112 -16.400 -8.369 1.00 19.53 417 GLU A N 1
ATOM 3265 C CA . GLU A 1 417 ? 16.404 -15.970 -7.843 1.00 20.79 417 GLU A CA 1
ATOM 3266 C C . GLU A 1 417 ? 16.434 -14.499 -7.403 1.00 22.60 417 GLU A C 1
ATOM 3267 O O . GLU A 1 417 ? 16.912 -14.186 -6.297 1.00 22.40 417 GLU A O 1
ATOM 3273 N N . VAL A 1 418 ? 15.894 -13.595 -8.245 1.00 19.83 418 VAL A N 1
ATOM 3274 C CA . VAL A 1 418 ? 15.953 -12.150 -7.963 1.00 19.25 418 VAL A CA 1
ATOM 3275 C C . VAL A 1 418 ? 15.119 -11.748 -6.733 1.00 21.88 418 VAL A C 1
ATOM 3276 O O . VAL A 1 418 ? 15.358 -10.677 -6.167 1.00 22.25 418 VAL A O 1
ATOM 3280 N N . LEU A 1 419 ? 14.148 -12.587 -6.332 1.00 18.76 419 LEU A N 1
ATOM 3281 C CA . LEU A 1 419 ? 13.336 -12.289 -5.146 1.00 17.49 419 LEU A CA 1
ATOM 3282 C C . LEU A 1 419 ? 13.942 -12.831 -3.855 1.00 19.61 419 LEU A C 1
ATOM 3283 O O . LEU A 1 419 ? 13.539 -12.398 -2.780 1.00 18.90 419 LEU A O 1
ATOM 3288 N N . ARG A 1 420 ? 14.887 -13.788 -3.929 1.00 18.48 420 ARG A N 1
ATOM 3289 C CA . ARG A 1 420 ? 15.446 -14.375 -2.705 1.00 19.77 420 ARG A CA 1
ATOM 3290 C C . ARG A 1 420 ? 16.041 -13.332 -1.744 1.00 22.25 420 ARG A C 1
ATOM 3291 O O . ARG A 1 420 ? 15.720 -13.407 -0.546 1.00 22.09 420 ARG A O 1
ATOM 3299 N N . PRO A 1 421 ? 16.774 -12.282 -2.217 1.00 20.64 421 PRO A N 1
ATOM 3300 C CA . PRO A 1 421 ? 17.263 -11.247 -1.286 1.00 20.74 421 PRO A CA 1
ATOM 3301 C C . PRO A 1 421 ? 16.159 -10.439 -0.609 1.00 23.02 421 PRO A C 1
ATOM 3302 O O . PRO A 1 421 ? 16.428 -9.792 0.405 1.00 24.63 421 PRO A O 1
ATOM 3306 N N . TYR A 1 422 ? 14.928 -10.469 -1.169 1.00 18.87 422 TYR A N 1
ATOM 3307 C CA . TYR A 1 422 ? 13.778 -9.751 -0.593 1.00 18.75 422 TYR A CA 1
ATOM 3308 C C . TYR A 1 422 ? 12.917 -10.669 0.250 1.00 21.63 422 TYR A C 1
ATOM 3309 O O . TYR A 1 422 ? 11.902 -10.223 0.805 1.00 22.12 422 TYR A O 1
ATOM 3318 N N A MET A 1 423 ? 13.306 -11.953 0.359 0.73 18.30 423 MET A N 1
ATOM 3319 N N B MET A 1 423 ? 13.290 -11.962 0.302 0.27 17.05 423 MET A N 1
ATOM 3320 C CA A MET A 1 423 ? 12.547 -12.935 1.126 0.73 17.58 423 MET A CA 1
ATOM 3321 C CA B MET A 1 423 ? 12.577 -13.033 0.994 0.27 16.08 423 MET A CA 1
ATOM 3322 C C A MET A 1 423 ? 13.420 -13.622 2.157 0.73 22.34 423 MET A C 1
ATOM 3323 C C B MET A 1 423 ? 13.403 -13.631 2.141 0.27 22.24 423 MET A C 1
ATOM 3324 O O A MET A 1 423 ? 13.216 -14.792 2.487 0.73 22.45 423 MET A O 1
ATOM 3325 O O B MET A 1 423 ? 13.133 -14.769 2.536 0.27 22.12 423 MET A O 1
ATOM 3334 N N . ASN A 1 424 ? 14.409 -12.886 2.677 1.00 21.08 424 ASN A N 1
ATOM 3335 C CA . ASN A 1 424 ? 15.312 -13.392 3.723 1.00 22.32 424 ASN A CA 1
ATOM 3336 C C . ASN A 1 424 ? 15.996 -14.740 3.271 1.00 25.88 424 ASN A C 1
ATOM 3337 O O . ASN A 1 424 ? 16.188 -15.664 4.079 1.00 26.67 424 ASN A O 1
ATOM 3342 N N . GLY A 1 425 ? 16.282 -14.825 1.960 1.00 22.70 425 GLY A N 1
ATOM 3343 C CA . GLY A 1 425 ? 16.936 -15.956 1.306 1.00 22.62 425 GLY A CA 1
ATOM 3344 C C . GLY A 1 425 ? 16.091 -17.205 1.124 1.00 25.33 425 GLY A C 1
ATOM 3345 O O . GLY A 1 425 ? 16.634 -18.252 0.751 1.00 26.29 425 GLY A O 1
ATOM 3346 N N . LEU A 1 426 ? 14.766 -17.117 1.332 1.00 19.76 426 LEU A N 1
ATOM 3347 C CA . LEU A 1 426 ? 13.887 -18.286 1.160 1.00 19.20 426 LEU A CA 1
ATOM 3348 C C . LEU A 1 426 ? 14.027 -18.880 -0.255 1.00 21.13 426 LEU A C 1
ATOM 3349 O O . LEU A 1 426 ? 13.924 -18.134 -1.237 1.00 22.20 426 LEU A O 1
ATOM 3354 N N . GLU A 1 427 ? 14.244 -20.212 -0.343 1.00 20.25 427 GLU A N 1
ATOM 3355 C CA . GLU A 1 427 ? 14.401 -20.865 -1.656 1.00 20.95 427 GLU A CA 1
ATOM 3356 C C . GLU A 1 427 ? 13.083 -21.397 -2.229 1.00 21.69 427 GLU A C 1
ATOM 3357 O O . GLU A 1 427 ? 12.910 -21.427 -3.449 1.00 20.89 427 GLU A O 1
ATOM 3363 N N . TYR A 1 428 ? 12.197 -21.869 -1.355 1.00 20.26 428 TYR A N 1
ATOM 3364 C CA . TYR A 1 428 ? 10.914 -22.405 -1.764 1.00 19.68 428 TYR A CA 1
ATOM 3365 C C . TYR A 1 428 ? 9.809 -22.024 -0.814 1.00 22.81 428 TYR A C 1
ATOM 3366 O O . TYR A 1 428 ? 10.015 -21.977 0.416 1.00 23.05 428 TYR A O 1
ATOM 3375 N N A ILE A 1 429 ? 8.621 -21.818 -1.383 0.70 18.90 429 ILE A N 1
ATOM 3376 N N B ILE A 1 429 ? 8.611 -21.818 -1.355 0.30 19.59 429 ILE A N 1
ATOM 3377 C CA A ILE A 1 429 ? 7.366 -21.645 -0.654 0.70 18.08 429 ILE A CA 1
ATOM 3378 C CA B ILE A 1 429 ? 7.431 -21.595 -0.531 0.30 19.34 429 ILE A CA 1
ATOM 3379 C C A ILE A 1 429 ? 6.972 -23.081 -0.293 0.70 21.47 429 ILE A C 1
ATOM 3380 C C B ILE A 1 429 ? 6.844 -22.982 -0.293 0.30 22.89 429 ILE A C 1
ATOM 3381 O O A ILE A 1 429 ? 6.901 -23.934 -1.191 0.70 19.77 429 ILE A O 1
ATOM 3382 O O B ILE A 1 429 ? 6.607 -23.724 -1.250 0.30 22.39 429 ILE A O 1
ATOM 3391 N N . GLY A 1 430 ? 6.687 -23.328 0.978 1.00 19.67 430 GLY A N 1
ATOM 3392 C CA . GLY A 1 430 ? 6.199 -24.629 1.427 1.00 26.46 430 GLY A CA 1
ATOM 3393 C C . GLY A 1 430 ? 6.976 -25.181 2.595 1.00 67.82 430 GLY A C 1
ATOM 3394 O O . GLY A 1 430 ? 8.178 -25.391 2.475 1.00 49.50 430 GLY A O 1
ATOM 3395 N N . MET B 1 1 ? -18.722 -5.635 22.868 1.00 17.61 1 MET B N 1
ATOM 3396 C CA . MET B 1 1 ? -19.787 -5.916 23.829 1.00 18.81 1 MET B CA 1
ATOM 3397 C C . MET B 1 1 ? -19.269 -6.520 25.109 1.00 21.54 1 MET B C 1
ATOM 3398 O O . MET B 1 1 ? -18.423 -7.424 25.066 1.00 18.82 1 MET B O 1
ATOM 3403 N N . LEU B 1 2 ? -19.893 -6.131 26.242 1.00 18.95 2 LEU B N 1
ATOM 3404 C CA . LEU B 1 2 ? -19.570 -6.710 27.538 1.00 19.40 2 LEU B CA 1
ATOM 3405 C C . LEU B 1 2 ? -20.321 -8.030 27.694 1.00 23.72 2 LEU B C 1
ATOM 3406 O O . LEU B 1 2 ? -21.331 -8.286 27.009 1.00 22.73 2 LEU B O 1
ATOM 3411 N N . ASP B 1 3 ? -19.869 -8.831 28.654 1.00 21.88 3 ASP B N 1
ATOM 3412 C CA . ASP B 1 3 ? -20.511 -10.090 29.001 1.00 22.99 3 ASP B CA 1
ATOM 3413 C C . ASP B 1 3 ? -21.965 -9.807 29.420 1.00 28.99 3 ASP B C 1
ATOM 3414 O O . ASP B 1 3 ? -22.158 -9.109 30.424 1.00 28.22 3 ASP B O 1
ATOM 3419 N N . PRO B 1 4 ? -22.995 -10.295 28.679 1.00 29.03 4 PRO B N 1
ATOM 3420 C CA . PRO B 1 4 ? -24.390 -10.013 29.100 1.00 31.11 4 PRO B CA 1
ATOM 3421 C C . PRO B 1 4 ? -24.682 -10.500 30.526 1.00 36.97 4 PRO B C 1
ATOM 3422 O O . PRO B 1 4 ? -25.490 -9.878 31.216 1.00 36.61 4 PRO B O 1
ATOM 3426 N N . ASN B 1 5 ? -23.968 -11.550 30.998 1.00 34.80 5 ASN B N 1
ATOM 3427 C CA . ASN B 1 5 ? -24.132 -12.050 32.381 1.00 34.57 5 ASN B CA 1
ATOM 3428 C C . ASN B 1 5 ? -23.640 -11.045 33.417 1.00 37.29 5 ASN B C 1
ATOM 3429 O O . ASN B 1 5 ? -24.232 -10.980 34.497 1.00 36.70 5 ASN B O 1
ATOM 3434 N N . LEU B 1 6 ? -22.603 -10.234 33.095 1.00 32.94 6 LEU B N 1
ATOM 3435 C CA . LEU B 1 6 ? -22.137 -9.188 34.013 1.00 31.83 6 LEU B CA 1
ATOM 3436 C C . LEU B 1 6 ? -23.179 -8.071 34.039 1.00 35.12 6 LEU B C 1
ATOM 3437 O O . LEU B 1 6 ? -23.450 -7.537 35.114 1.00 34.97 6 LEU B O 1
ATOM 3442 N N . LEU B 1 7 ? -23.791 -7.763 32.862 1.00 31.60 7 LEU B N 1
ATOM 3443 C CA . LEU B 1 7 ? -24.829 -6.737 32.723 1.00 31.26 7 LEU B CA 1
ATOM 3444 C C . LEU B 1 7 ? -26.131 -7.134 33.414 1.00 37.55 7 LEU B C 1
ATOM 3445 O O . LEU B 1 7 ? -26.843 -6.257 33.890 1.00 37.99 7 LEU B O 1
ATOM 3450 N N . ARG B 1 8 ? -26.459 -8.438 33.442 1.00 35.37 8 ARG B N 1
ATOM 3451 C CA . ARG B 1 8 ? -27.692 -8.906 34.105 1.00 35.85 8 ARG B CA 1
ATOM 3452 C C . ARG B 1 8 ? -27.484 -9.142 35.603 1.00 41.94 8 ARG B C 1
ATOM 3453 O O . ARG B 1 8 ? -28.395 -8.849 36.395 1.00 42.57 8 ARG B O 1
ATOM 3461 N N . ASN B 1 9 ? -26.318 -9.707 36.000 1.00 38.96 9 ASN B N 1
ATOM 3462 C CA . ASN B 1 9 ? -26.056 -10.088 37.395 1.00 39.96 9 ASN B CA 1
ATOM 3463 C C . ASN B 1 9 ? -25.354 -9.043 38.253 1.00 42.21 9 ASN B C 1
ATOM 3464 O O . ASN B 1 9 ? -25.575 -9.022 39.467 1.00 41.76 9 ASN B O 1
ATOM 3469 N N . GLU B 1 10 ? -24.516 -8.196 37.658 1.00 37.98 10 GLU B N 1
ATOM 3470 C CA . GLU B 1 10 ? -23.839 -7.132 38.399 1.00 37.48 10 GLU B CA 1
ATOM 3471 C C . GLU B 1 10 ? -24.024 -5.786 37.635 1.00 35.30 10 GLU B C 1
ATOM 3472 O O . GLU B 1 10 ? -23.019 -5.102 37.448 1.00 34.40 10 GLU B O 1
ATOM 3477 N N . PRO B 1 11 ? -25.252 -5.388 37.159 1.00 31.63 11 PRO B N 1
ATOM 3478 C CA . PRO B 1 11 ? -25.377 -4.103 36.431 1.00 31.45 11 PRO B CA 1
ATOM 3479 C C . PRO B 1 11 ? -24.861 -2.893 37.186 1.00 33.70 11 PRO B C 1
ATOM 3480 O O . PRO B 1 11 ? -24.276 -2.012 36.563 1.00 31.30 11 PRO B O 1
ATOM 3484 N N . ASP B 1 12 ? -25.087 -2.827 38.512 1.00 32.19 12 ASP B N 1
ATOM 3485 C CA . ASP B 1 12 ? -24.630 -1.662 39.276 1.00 31.78 12 ASP B CA 1
ATOM 3486 C C . ASP B 1 12 ? -23.089 -1.587 39.349 1.00 35.58 12 ASP B C 1
ATOM 3487 O O . ASP B 1 12 ? -22.535 -0.495 39.174 1.00 34.09 12 ASP B O 1
ATOM 3492 N N . ALA B 1 13 ? -22.401 -2.734 39.569 1.00 33.36 13 ALA B N 1
ATOM 3493 C CA . ALA B 1 13 ? -20.923 -2.786 39.623 1.00 33.34 13 ALA B CA 1
ATOM 3494 C C . ALA B 1 13 ? -20.309 -2.456 38.259 1.00 33.07 13 ALA B C 1
ATOM 3495 O O . ALA B 1 13 ? -19.276 -1.785 38.197 1.00 31.59 13 ALA B O 1
ATOM 3497 N N . VAL B 1 14 ? -20.987 -2.875 37.174 1.00 28.20 14 VAL B N 1
ATOM 3498 C CA . VAL B 1 14 ? -20.567 -2.579 35.797 1.00 25.07 14 VAL B CA 1
ATOM 3499 C C . VAL B 1 14 ? -20.726 -1.065 35.558 1.00 27.34 14 VAL B C 1
ATOM 3500 O O . VAL B 1 14 ? -19.789 -0.426 35.085 1.00 24.18 14 VAL B O 1
ATOM 3504 N N . ALA B 1 15 ? -21.892 -0.480 35.940 1.00 27.14 15 ALA B N 1
ATOM 3505 C CA . ALA B 1 15 ? -22.122 0.957 35.779 1.00 27.32 15 ALA B CA 1
ATOM 3506 C C . ALA B 1 15 ? -21.025 1.780 36.482 1.00 30.69 15 ALA B C 1
ATOM 3507 O O . ALA B 1 15 ? -20.550 2.762 35.914 1.00 29.37 15 ALA B O 1
ATOM 3509 N N . GLU B 1 16 ? -20.605 1.363 37.695 1.00 30.60 16 GLU B N 1
ATOM 3510 C CA . GLU B 1 16 ? -19.579 2.042 38.491 1.00 31.79 16 GLU B CA 1
ATOM 3511 C C . GLU B 1 16 ? -18.228 2.089 37.776 1.00 33.95 16 GLU B C 1
ATOM 3512 O O . GLU B 1 16 ? -17.584 3.143 37.726 1.00 33.59 16 GLU B O 1
ATOM 3515 N N . LYS B 1 17 ? -17.810 0.955 37.192 1.00 28.78 17 LYS B N 1
ATOM 3516 C CA . LYS B 1 17 ? -16.548 0.873 36.449 1.00 27.45 17 LYS B CA 1
ATOM 3517 C C . LYS B 1 17 ? -16.642 1.708 35.189 1.00 27.26 17 LYS B C 1
ATOM 3518 O O . LYS B 1 17 ? -15.682 2.399 34.838 1.00 25.99 17 LYS B O 1
ATOM 3524 N N . LEU B 1 18 ? -17.823 1.692 34.525 1.00 24.07 18 LEU B N 1
ATOM 3525 C CA . LEU B 1 18 ? -18.007 2.502 33.321 1.00 22.49 18 LEU B CA 1
ATOM 3526 C C . LEU B 1 18 ? -17.970 4.006 33.609 1.00 25.44 18 LEU B C 1
ATOM 3527 O O . LEU B 1 18 ? -17.456 4.767 32.776 1.00 24.14 18 LEU B O 1
ATOM 3532 N N . ALA B 1 19 ? -18.467 4.435 34.788 1.00 24.21 19 ALA B N 1
ATOM 3533 C CA . ALA B 1 19 ? -18.454 5.853 35.184 1.00 25.00 19 ALA B CA 1
ATOM 3534 C C . ALA B 1 19 ? -17.020 6.411 35.208 1.00 29.35 19 ALA B C 1
ATOM 3535 O O . ALA B 1 19 ? -16.820 7.585 34.892 1.00 30.15 19 ALA B O 1
ATOM 3537 N N . ARG B 1 20 ? -16.026 5.557 35.548 1.00 26.03 20 ARG B N 1
ATOM 3538 C CA . ARG B 1 20 ? -14.595 5.913 35.585 1.00 27.86 20 ARG B CA 1
ATOM 3539 C C . ARG B 1 20 ? -14.078 6.305 34.200 1.00 29.48 20 ARG B C 1
ATOM 3540 O O . ARG B 1 20 ? -13.101 7.044 34.096 1.00 27.84 20 ARG B O 1
ATOM 3545 N N . ARG B 1 21 ? -14.742 5.812 33.135 1.00 25.80 21 ARG B N 1
ATOM 3546 C CA . ARG B 1 21 ? -14.448 6.138 31.724 1.00 25.88 21 ARG B CA 1
ATOM 3547 C C . ARG B 1 21 ? -15.247 7.326 31.244 1.00 31.61 21 ARG B C 1
ATOM 3548 O O . ARG B 1 21 ? -15.115 7.710 30.082 1.00 33.18 21 ARG B O 1
ATOM 3556 N N . GLY B 1 22 ? -16.156 7.825 32.083 1.00 27.50 22 GLY B N 1
ATOM 3557 C CA . GLY B 1 22 ? -17.039 8.917 31.702 1.00 28.48 22 GLY B CA 1
ATOM 3558 C C . GLY B 1 22 ? -18.253 8.412 30.946 1.00 31.07 22 GLY B C 1
ATOM 3559 O O . GLY B 1 22 ? -18.900 9.191 30.239 1.00 32.95 22 GLY B O 1
ATOM 3560 N N . PHE B 1 23 ? -18.579 7.098 31.075 1.00 24.47 23 PHE B N 1
ATOM 3561 C CA . PHE B 1 23 ? -19.752 6.549 30.408 1.00 22.84 23 PHE B CA 1
ATOM 3562 C C . PHE B 1 23 ? -20.837 6.297 31.434 1.00 26.95 23 PHE B C 1
ATOM 3563 O O . PHE B 1 23 ? -20.577 5.607 32.422 1.00 25.85 23 PHE B O 1
ATOM 3571 N N . LYS B 1 24 ? -22.062 6.805 31.179 1.00 26.48 24 LYS B N 1
ATOM 3572 C CA . LYS B 1 24 ? -23.201 6.625 32.078 1.00 26.08 24 LYS B CA 1
ATOM 3573 C C . LYS B 1 24 ? -24.131 5.553 31.532 1.00 30.67 24 LYS B C 1
ATOM 3574 O O . LYS B 1 24 ? -24.835 5.784 30.548 1.00 31.00 24 LYS B O 1
ATOM 3577 N N . LEU B 1 25 ? -24.069 4.360 32.127 1.00 26.83 25 LEU B N 1
ATOM 3578 C CA . LEU B 1 25 ? -24.949 3.283 31.708 1.00 27.12 25 LEU B CA 1
ATOM 3579 C C . LEU B 1 25 ? -26.276 3.411 32.452 1.00 29.50 25 LEU B C 1
ATOM 3580 O O . LEU B 1 25 ? -26.320 3.501 33.686 1.00 27.17 25 LEU B O 1
ATOM 3585 N N . ASP B 1 26 ? -27.365 3.443 31.687 1.00 27.91 26 ASP B N 1
ATOM 3586 C CA . ASP B 1 26 ? -28.686 3.542 32.272 1.00 28.18 26 ASP B CA 1
ATOM 3587 C C . ASP B 1 26 ? -29.124 2.134 32.671 1.00 30.67 26 ASP B C 1
ATOM 3588 O O . ASP B 1 26 ? -29.837 1.461 31.914 1.00 30.32 26 ASP B O 1
ATOM 3593 N N . VAL B 1 27 ? -28.724 1.722 33.885 1.00 28.03 27 VAL B N 1
ATOM 3594 C CA . VAL B 1 27 ? -29.010 0.407 34.494 1.00 28.39 27 VAL B CA 1
ATOM 3595 C C . VAL B 1 27 ? -30.520 0.111 34.542 1.00 28.53 27 VAL B C 1
ATOM 3596 O O . VAL B 1 27 ? -30.954 -1.008 34.237 1.00 26.06 27 VAL B O 1
ATOM 3600 N N . ASP B 1 28 ? -31.318 1.097 34.979 1.00 23.97 28 ASP B N 1
ATOM 3601 C CA . ASP B 1 28 ? -32.739 0.864 35.151 1.00 23.15 28 ASP B CA 1
ATOM 3602 C C . ASP B 1 28 ? -33.496 0.722 33.833 1.00 26.28 28 ASP B C 1
ATOM 3603 O O . ASP B 1 28 ? -34.410 -0.100 33.765 1.00 26.48 28 ASP B O 1
ATOM 3608 N N . LYS B 1 29 ? -33.073 1.440 32.783 1.00 23.85 29 LYS B N 1
ATOM 3609 C CA . LYS B 1 29 ? -33.714 1.282 31.458 1.00 24.18 29 LYS B CA 1
ATOM 3610 C C . LYS B 1 29 ? -33.388 -0.131 30.929 1.00 24.41 29 LYS B C 1
ATOM 3611 O O . LYS B 1 29 ? -34.285 -0.851 30.489 1.00 23.57 29 LYS B O 1
ATOM 3617 N N . LEU B 1 30 ? -32.110 -0.517 30.964 1.00 22.29 30 LEU B N 1
ATOM 3618 C CA . LEU B 1 30 ? -31.710 -1.848 30.479 1.00 21.75 30 LEU B CA 1
ATOM 3619 C C . LEU B 1 30 ? -32.374 -2.959 31.312 1.00 25.43 30 LEU B C 1
ATOM 3620 O O . LEU B 1 30 ? -32.877 -3.931 30.738 1.00 25.71 30 LEU B O 1
ATOM 3625 N N . GLY B 1 31 ? -32.424 -2.786 32.634 1.00 23.38 31 GLY B N 1
ATOM 3626 C CA . GLY B 1 31 ? -33.038 -3.763 33.537 1.00 25.04 31 GLY B CA 1
ATOM 3627 C C . GLY B 1 31 ? -34.500 -4.003 33.223 1.00 25.74 31 GLY B C 1
ATOM 3628 O O . GLY B 1 31 ? -34.970 -5.159 33.208 1.00 25.90 31 GLY B O 1
ATOM 3629 N N . ALA B 1 32 ? -35.226 -2.917 32.890 1.00 23.25 32 ALA B N 1
ATOM 3630 C CA . ALA B 1 32 ? -36.657 -3.031 32.540 1.00 23.13 32 ALA B CA 1
ATOM 3631 C C . ALA B 1 32 ? -36.828 -3.808 31.224 1.00 25.31 32 ALA B C 1
ATOM 3632 O O . ALA B 1 32 ? -37.750 -4.619 31.085 1.00 24.64 32 ALA B O 1
ATOM 3634 N N . LEU B 1 33 ? -35.913 -3.585 30.264 1.00 20.25 33 LEU B N 1
ATOM 3635 C CA . LEU B 1 33 ? -35.975 -4.321 29.003 1.00 20.51 33 LEU B CA 1
ATOM 3636 C C . LEU B 1 33 ? -35.632 -5.794 29.254 1.00 22.89 33 LEU B C 1
ATOM 3637 O O . LEU B 1 33 ? -36.268 -6.680 28.673 1.00 21.88 33 LEU B O 1
ATOM 3642 N N . GLU B 1 34 ? -34.633 -6.059 30.115 1.00 22.85 34 GLU B N 1
ATOM 3643 C CA . GLU B 1 34 ? -34.231 -7.443 30.424 1.00 22.87 34 GLU B CA 1
ATOM 3644 C C . GLU B 1 34 ? -35.362 -8.199 31.090 1.00 26.60 34 GLU B C 1
ATOM 3645 O O . GLU B 1 34 ? -35.591 -9.360 30.746 1.00 25.67 34 GLU B O 1
ATOM 3651 N N . GLU B 1 35 ? -36.105 -7.528 31.992 1.00 24.56 35 GLU B N 1
ATOM 3652 C CA . GLU B 1 35 ? -37.269 -8.115 32.676 1.00 24.89 35 GLU B CA 1
ATOM 3653 C C . GLU B 1 35 ? -38.368 -8.461 31.660 1.00 26.04 35 GLU B C 1
ATOM 3654 O O . GLU B 1 35 ? -38.915 -9.575 31.691 1.00 25.92 35 GLU B O 1
ATOM 3656 N N . ARG B 1 36 ? -38.659 -7.538 30.721 1.00 23.12 36 ARG B N 1
ATOM 3657 C CA . ARG B 1 36 ? -39.643 -7.774 29.652 1.00 22.40 36 ARG B CA 1
ATOM 3658 C C . ARG B 1 36 ? -39.210 -8.934 28.755 1.00 25.42 36 ARG B C 1
ATOM 3659 O O . ARG B 1 36 ? -40.062 -9.740 28.348 1.00 24.11 36 ARG B O 1
ATOM 3667 N N A ARG B 1 37 ? -37.892 -9.034 28.446 0.70 21.89 37 ARG B N 1
ATOM 3668 N N B ARG B 1 37 ? -37.890 -9.028 28.469 0.30 22.03 37 ARG B N 1
ATOM 3669 C CA A ARG B 1 37 ? -37.362 -10.130 27.624 0.70 21.28 37 ARG B CA 1
ATOM 3670 C CA B ARG B 1 37 ? -37.279 -10.087 27.663 0.30 21.70 37 ARG B CA 1
ATOM 3671 C C A ARG B 1 37 ? -37.580 -11.471 28.331 0.70 24.24 37 ARG B C 1
ATOM 3672 C C B ARG B 1 37 ? -37.523 -11.447 28.322 0.30 25.26 37 ARG B C 1
ATOM 3673 O O A ARG B 1 37 ? -38.071 -12.402 27.696 0.70 24.26 37 ARG B O 1
ATOM 3674 O O B ARG B 1 37 ? -37.981 -12.363 27.643 0.30 25.00 37 ARG B O 1
ATOM 3689 N N . LYS B 1 38 ? -37.266 -11.558 29.646 1.00 22.63 38 LYS B N 1
ATOM 3690 C CA . LYS B 1 38 ? -37.467 -12.812 30.421 1.00 22.41 38 LYS B CA 1
ATOM 3691 C C . LYS B 1 38 ? -38.946 -13.229 30.389 1.00 25.71 38 LYS B C 1
ATOM 3692 O O . LYS B 1 38 ? -39.228 -14.401 30.127 1.00 25.81 38 LYS B O 1
ATOM 3695 N N . VAL B 1 39 ? -39.874 -12.270 30.589 1.00 23.15 39 VAL B N 1
ATOM 3696 C CA . VAL B 1 39 ? -41.325 -12.558 30.531 1.00 22.51 39 VAL B CA 1
ATOM 3697 C C . VAL B 1 39 ? -41.728 -13.104 29.151 1.00 22.87 39 VAL B C 1
ATOM 3698 O O . VAL B 1 39 ? -42.492 -14.090 29.063 1.00 22.11 39 VAL B O 1
ATOM 3702 N N . LEU B 1 40 ? -41.209 -12.478 28.072 1.00 20.45 40 LEU B N 1
ATOM 3703 C CA . LEU B 1 40 ? -41.515 -12.917 26.710 1.00 20.98 40 LEU B CA 1
ATOM 3704 C C . LEU B 1 40 ? -40.897 -14.274 26.372 1.00 24.16 40 LEU B C 1
ATOM 3705 O O . LEU B 1 40 ? -41.511 -15.052 25.638 1.00 22.28 40 LEU B O 1
ATOM 3710 N N A GLN B 1 41 ? -39.696 -14.566 26.914 0.44 20.83 41 GLN B N 1
ATOM 3711 N N B GLN B 1 41 ? -39.698 -14.579 26.917 0.56 20.91 41 GLN B N 1
ATOM 3712 C CA A GLN B 1 41 ? -39.037 -15.852 26.689 0.44 20.98 41 GLN B CA 1
ATOM 3713 C CA B GLN B 1 41 ? -39.062 -15.879 26.676 0.56 21.15 41 GLN B CA 1
ATOM 3714 C C A GLN B 1 41 ? -39.879 -16.970 27.308 0.44 24.78 41 GLN B C 1
ATOM 3715 C C B GLN B 1 41 ? -39.895 -16.984 27.306 0.56 24.55 41 GLN B C 1
ATOM 3716 O O A GLN B 1 41 ? -40.103 -17.992 26.657 0.44 24.55 41 GLN B O 1
ATOM 3717 O O B GLN B 1 41 ? -40.137 -18.006 26.664 0.56 24.20 41 GLN B O 1
ATOM 3728 N N . VAL B 1 42 ? -40.379 -16.756 28.547 1.00 22.43 42 VAL B N 1
ATOM 3729 C CA . VAL B 1 42 ? -41.215 -17.740 29.244 1.00 22.62 42 VAL B CA 1
ATOM 3730 C C . VAL B 1 42 ? -42.519 -17.919 28.469 1.00 23.62 42 VAL B C 1
ATOM 3731 O O . VAL B 1 42 ? -42.944 -19.057 28.234 1.00 23.07 42 VAL B O 1
ATOM 3735 N N . LYS B 1 43 ? -43.107 -16.797 28.008 1.00 20.81 43 LYS B N 1
ATOM 3736 C CA . LYS B 1 43 ? -44.373 -16.827 27.254 1.00 20.72 43 LYS B CA 1
ATOM 3737 C C . LYS B 1 43 ? -44.233 -17.636 25.963 1.00 23.47 43 LYS B C 1
ATOM 3738 O O . LYS B 1 43 ? -45.098 -18.468 25.666 1.00 21.77 43 LYS B O 1
ATOM 3744 N N . THR B 1 44 ? -43.133 -17.427 25.215 1.00 20.92 44 THR B N 1
ATOM 3745 C CA . THR B 1 44 ? -42.917 -18.162 23.971 1.00 20.08 44 THR B CA 1
ATOM 3746 C C . THR B 1 44 ? -42.757 -19.663 24.252 1.00 22.72 44 THR B C 1
ATOM 3747 O O . THR B 1 44 ? -43.339 -20.486 23.554 1.00 21.89 44 THR B O 1
ATOM 3751 N N . GLU B 1 45 ? -42.039 -20.018 25.329 1.00 21.58 45 GLU B N 1
ATOM 3752 C CA . GLU B 1 45 ? -41.873 -21.433 25.683 1.00 21.15 45 GLU B CA 1
ATOM 3753 C C . GLU B 1 45 ? -43.214 -22.057 26.060 1.00 22.48 45 GLU B C 1
ATOM 3754 O O . GLU B 1 45 ? -43.499 -23.204 25.665 1.00 21.63 45 GLU B O 1
ATOM 3760 N N . ASN B 1 46 ? -44.060 -21.308 26.802 1.00 20.11 46 ASN B N 1
ATOM 3761 C CA . ASN B 1 46 ? -45.379 -21.815 27.216 1.00 20.30 46 ASN B CA 1
ATOM 3762 C C . ASN B 1 46 ? -46.267 -22.009 26.006 1.00 19.92 46 ASN B C 1
ATOM 3763 O O . ASN B 1 46 ? -46.956 -23.039 25.886 1.00 20.10 46 ASN B O 1
ATOM 3768 N N . LEU B 1 47 ? -46.268 -21.010 25.108 1.00 18.29 47 LEU B N 1
ATOM 3769 C CA . LEU B 1 47 ? -47.094 -21.089 23.888 1.00 18.55 47 LEU B CA 1
ATOM 3770 C C . LEU B 1 47 ? -46.649 -22.258 23.011 1.00 21.28 47 LEU B C 1
ATOM 3771 O O . LEU B 1 47 ? -47.488 -22.973 22.472 1.00 20.95 47 LEU B O 1
ATOM 3776 N N . GLN B 1 48 ? -45.343 -22.481 22.903 1.00 19.95 48 GLN B N 1
ATOM 3777 C CA . GLN B 1 48 ? -44.830 -23.586 22.094 1.00 20.62 48 GLN B CA 1
ATOM 3778 C C . GLN B 1 48 ? -45.237 -24.944 22.689 1.00 21.54 48 GLN B C 1
ATOM 3779 O O . GLN B 1 48 ? -45.691 -25.824 21.943 1.00 23.04 48 GLN B O 1
ATOM 3784 N N . ALA B 1 49 ? -45.154 -25.097 24.015 1.00 20.32 49 ALA B N 1
ATOM 3785 C CA . ALA B 1 49 ? -45.557 -26.364 24.652 1.00 21.08 49 ALA B CA 1
ATOM 3786 C C . ALA B 1 49 ? -47.054 -26.596 24.494 1.00 23.47 49 ALA B C 1
ATOM 3787 O O . ALA B 1 49 ? -47.500 -27.720 24.229 1.00 23.10 49 ALA B O 1
ATOM 3789 N N . GLU B 1 50 ? -47.834 -25.532 24.665 1.00 20.58 50 GLU B N 1
ATOM 3790 C CA . GLU B 1 50 ? -49.279 -25.622 24.548 1.00 21.95 50 GLU B CA 1
ATOM 3791 C C . GLU B 1 50 ? -49.695 -25.941 23.102 1.00 24.11 50 GLU B C 1
ATOM 3792 O O . GLU B 1 50 ? -50.494 -26.869 22.877 1.00 23.16 50 GLU B O 1
ATOM 3798 N N . ARG B 1 51 ? -49.086 -25.253 22.112 1.00 21.48 51 ARG B N 1
ATOM 3799 C CA . ARG B 1 51 ? -49.380 -25.504 20.695 1.00 21.71 51 ARG B CA 1
ATOM 3800 C C . ARG B 1 51 ? -49.015 -26.949 20.302 1.00 25.59 51 ARG B C 1
ATOM 3801 O O . ARG B 1 51 ? -49.783 -27.617 19.586 1.00 24.76 51 ARG B O 1
ATOM 3809 N N . ASN B 1 52 ? -47.844 -27.424 20.742 1.00 21.99 52 ASN B N 1
ATOM 3810 C CA . ASN B 1 52 ? -47.391 -28.790 20.441 1.00 22.62 52 ASN B CA 1
ATOM 3811 C C . ASN B 1 52 ? -48.346 -29.842 21.019 1.00 25.14 52 ASN B C 1
ATOM 3812 O O . ASN B 1 52 ? -48.641 -30.851 20.361 1.00 23.93 52 ASN B O 1
ATOM 3817 N N . SER B 1 53 ? -48.851 -29.595 22.239 1.00 22.08 53 SER B N 1
ATOM 3818 C CA . SER B 1 53 ? -49.778 -30.529 22.885 1.00 20.99 53 SER B CA 1
ATOM 3819 C C . SER B 1 53 ? -51.109 -30.538 22.120 1.00 21.93 53 SER B C 1
ATOM 3820 O O . SER B 1 53 ? -51.679 -31.617 21.859 1.00 21.52 53 SER B O 1
ATOM 3823 N N . ARG B 1 54 ? -51.593 -29.342 21.723 1.00 20.35 54 ARG B N 1
ATOM 3824 C CA . ARG B 1 54 ? -52.866 -29.269 21.000 1.00 19.61 54 ARG B CA 1
ATOM 3825 C C . ARG B 1 54 ? -52.723 -29.926 19.611 1.00 23.08 54 ARG B C 1
ATOM 3826 O O . ARG B 1 54 ? -53.658 -30.572 19.158 1.00 21.44 54 ARG B O 1
ATOM 3834 N N . SER B 1 55 ? -51.528 -29.878 18.999 1.00 22.80 55 SER B N 1
ATOM 3835 C CA . SER B 1 55 ? -51.286 -30.530 17.699 1.00 24.98 55 SER B CA 1
ATOM 3836 C C . SER B 1 55 ? -51.341 -32.042 17.853 1.00 26.83 55 SER B C 1
ATOM 3837 O O . SER B 1 55 ? -51.963 -32.739 17.020 1.00 25.92 55 SER B O 1
ATOM 3840 N N . LYS B 1 56 ? -50.765 -32.575 18.956 1.00 22.63 56 LYS B N 1
ATOM 3841 C CA . LYS B 1 56 ? -50.839 -34.019 19.256 1.00 23.07 56 LYS B CA 1
ATOM 3842 C C . LYS B 1 56 ? -52.312 -34.419 19.509 1.00 25.67 56 LYS B C 1
ATOM 3843 O O . LYS B 1 56 ? -52.767 -35.495 19.064 1.00 25.65 56 LYS B O 1
ATOM 3848 N N . SER B 1 57 ? -53.084 -33.533 20.181 1.00 20.97 57 SER B N 1
ATOM 3849 C CA . SER B 1 57 ? -54.511 -33.799 20.410 1.00 19.35 57 SER B CA 1
ATOM 3850 C C . SER B 1 57 ? -55.288 -33.870 19.102 1.00 22.00 57 SER B C 1
ATOM 3851 O O . SER B 1 57 ? -56.228 -34.654 19.014 1.00 20.58 57 SER B O 1
ATOM 3854 N N . ILE B 1 58 ? -54.920 -33.043 18.097 1.00 19.79 58 ILE B N 1
ATOM 3855 C CA . ILE B 1 58 ? -55.586 -33.115 16.790 1.00 19.18 58 ILE B CA 1
ATOM 3856 C C . ILE B 1 58 ? -55.381 -34.495 16.183 1.00 21.50 58 ILE B C 1
ATOM 3857 O O . ILE B 1 58 ? -56.334 -35.080 15.649 1.00 20.38 58 ILE B O 1
ATOM 3862 N N . GLY B 1 59 ? -54.140 -34.987 16.241 1.00 19.61 59 GLY B N 1
ATOM 3863 C CA . GLY B 1 59 ? -53.825 -36.286 15.640 1.00 19.66 59 GLY B CA 1
ATOM 3864 C C . GLY B 1 59 ? -54.651 -37.390 16.256 1.00 20.36 59 GLY B C 1
ATOM 3865 O O . GLY B 1 59 ? -55.195 -38.254 15.550 1.00 20.88 59 GLY B O 1
ATOM 3866 N N . GLN B 1 60 ? -54.777 -37.340 17.586 1.00 17.67 60 GLN B N 1
ATOM 3867 C CA . GLN B 1 60 ? -55.550 -38.346 18.314 1.00 16.87 60 GLN B CA 1
ATOM 3868 C C . GLN B 1 60 ? -57.044 -38.213 18.034 1.00 19.51 60 GLN B C 1
ATOM 3869 O O . GLN B 1 60 ? -57.694 -39.229 17.781 1.00 18.96 60 GLN B O 1
ATOM 3875 N N . ALA B 1 61 ? -57.588 -36.983 18.081 1.00 18.46 61 ALA B N 1
ATOM 3876 C CA . ALA B 1 61 ? -59.015 -36.773 17.805 1.00 18.32 61 ALA B CA 1
ATOM 3877 C C . ALA B 1 61 ? -59.356 -37.222 16.383 1.00 20.40 61 ALA B C 1
ATOM 3878 O O . ALA B 1 61 ? -60.361 -37.912 16.175 1.00 21.85 61 ALA B O 1
ATOM 3880 N N . LYS B 1 62 ? -58.478 -36.913 15.401 1.00 17.37 62 LYS B N 1
ATOM 3881 C CA . LYS B 1 62 ? -58.684 -37.309 14.014 1.00 17.70 62 LYS B CA 1
ATOM 3882 C C . LYS B 1 62 ? -58.729 -38.836 13.907 1.00 18.88 62 LYS B C 1
ATOM 3883 O O . LYS B 1 62 ? -59.672 -39.383 13.328 1.00 21.05 62 LYS B O 1
ATOM 3889 N N . ALA B 1 63 ? -57.753 -39.523 14.528 1.00 18.47 63 ALA B N 1
ATOM 3890 C CA . ALA B 1 63 ? -57.713 -40.988 14.485 1.00 17.08 63 ALA B CA 1
ATOM 3891 C C . ALA B 1 63 ? -58.934 -41.627 15.167 1.00 20.41 63 ALA B C 1
ATOM 3892 O O . ALA B 1 63 ? -59.388 -42.704 14.736 1.00 21.47 63 ALA B O 1
ATOM 3894 N N . ARG B 1 64 ? -59.450 -40.991 16.234 1.00 20.01 64 ARG B N 1
ATOM 3895 C CA . ARG B 1 64 ? -60.635 -41.480 16.964 1.00 20.27 64 ARG B CA 1
ATOM 3896 C C . ARG B 1 64 ? -61.950 -41.131 16.231 1.00 24.03 64 ARG B C 1
ATOM 3897 O O . ARG B 1 64 ? -63.020 -41.538 16.687 1.00 25.46 64 ARG B O 1
ATOM 3905 N N . GLY B 1 65 ? -61.870 -40.394 15.130 1.00 21.29 65 GLY B N 1
ATOM 3906 C CA . GLY B 1 65 ? -63.064 -40.023 14.368 1.00 21.21 65 GLY B CA 1
ATOM 3907 C C . GLY B 1 65 ? -63.849 -38.884 14.998 1.00 24.86 65 GLY B C 1
ATOM 3908 O O . GLY B 1 65 ? -65.053 -38.720 14.733 1.00 24.47 65 GLY B O 1
ATOM 3909 N N . GLU B 1 66 ? -63.172 -38.076 15.832 1.00 22.80 66 GLU B N 1
ATOM 3910 C CA . GLU B 1 66 ? -63.828 -36.988 16.523 1.00 23.10 66 GLU B CA 1
ATOM 3911 C C . GLU B 1 66 ? -63.710 -35.708 15.728 1.00 28.50 66 GLU B C 1
A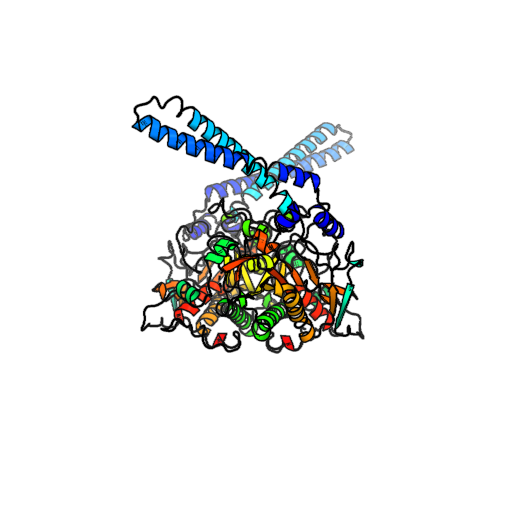TOM 3912 O O . GLU B 1 66 ? -62.853 -35.598 14.850 1.00 27.50 66 GLU B O 1
ATOM 3918 N N . ASP B 1 67 ? -64.573 -34.733 16.036 1.00 26.19 67 ASP B N 1
ATOM 3919 C CA . ASP B 1 67 ? -64.548 -33.422 15.399 1.00 27.31 67 ASP B CA 1
ATOM 3920 C C . ASP B 1 67 ? -63.217 -32.726 15.770 1.00 29.72 67 ASP B C 1
ATOM 3921 O O . ASP B 1 67 ? -62.851 -32.664 16.950 1.00 29.22 67 ASP B O 1
ATOM 3926 N N . ILE B 1 68 ? -62.469 -32.278 14.753 1.00 25.50 68 ILE B N 1
ATOM 3927 C CA . ILE B 1 68 ? -61.164 -31.638 15.010 1.00 24.08 68 ILE B CA 1
ATOM 3928 C C . ILE B 1 68 ? -61.231 -30.139 14.836 1.00 28.63 68 ILE B C 1
ATOM 3929 O O . ILE B 1 68 ? -60.234 -29.481 15.100 1.00 26.43 68 ILE B O 1
ATOM 3934 N N . GLU B 1 69 ? -62.381 -29.611 14.376 1.00 27.65 69 GLU B N 1
ATOM 3935 C CA . GLU B 1 69 ? -62.565 -28.160 14.204 1.00 27.11 69 GLU B CA 1
ATOM 3936 C C . GLU B 1 69 ? -62.281 -27.357 15.501 1.00 30.45 69 GLU B C 1
ATOM 3937 O O . GLU B 1 69 ? -61.454 -26.439 15.427 1.00 30.85 69 GLU B O 1
ATOM 3943 N N . PRO B 1 70 ? -62.853 -27.661 16.703 1.00 28.91 70 PRO B N 1
ATOM 3944 C CA . PRO B 1 70 ? -62.481 -26.878 17.915 1.00 28.49 70 PRO B CA 1
ATOM 3945 C C . PRO B 1 70 ? -60.977 -26.848 18.208 1.00 29.11 70 PRO B C 1
ATOM 3946 O O . PRO B 1 70 ? -60.443 -25.805 18.616 1.00 28.82 70 PRO B O 1
ATOM 3950 N N . LEU B 1 71 ? -60.285 -27.986 17.984 1.00 23.73 71 LEU B N 1
ATOM 3951 C CA . LEU B 1 71 ? -58.837 -28.064 18.188 1.00 23.00 71 LEU B CA 1
ATOM 3952 C C . LEU B 1 71 ? -58.087 -27.294 17.118 1.00 26.51 71 LEU B C 1
ATOM 3953 O O . LEU B 1 71 ? -57.094 -26.637 17.443 1.00 25.76 71 LEU B O 1
ATOM 3958 N N A ARG B 1 72 ? -58.544 -27.356 15.848 0.74 25.08 72 ARG B N 1
ATOM 3959 N N B ARG B 1 72 ? -58.559 -27.355 15.849 0.26 24.68 72 ARG B N 1
ATOM 3960 C CA A ARG B 1 72 ? -57.890 -26.621 14.765 0.74 25.80 72 ARG B CA 1
ATOM 3961 C CA B ARG B 1 72 ? -57.960 -26.637 14.719 0.26 25.26 72 ARG B CA 1
ATOM 3962 C C A ARG B 1 72 ? -57.949 -25.118 15.045 0.74 29.94 72 ARG B C 1
ATOM 3963 C C B ARG B 1 72 ? -57.982 -25.134 14.996 0.26 30.29 72 ARG B C 1
ATOM 3964 O O A ARG B 1 72 ? -56.937 -24.428 14.892 0.74 30.06 72 ARG B O 1
ATOM 3965 O O B ARG B 1 72 ? -56.990 -24.453 14.734 0.26 30.34 72 ARG B O 1
ATOM 3970 N N . LEU B 1 73 ? -59.099 -24.639 15.572 1.00 27.93 73 LEU B N 1
ATOM 3971 C CA . LEU B 1 73 ? -59.291 -23.218 15.954 1.00 30.05 73 LEU B CA 1
ATOM 3972 C C . LEU B 1 73 ? -58.272 -22.834 17.038 1.00 32.45 73 LEU B C 1
ATOM 3973 O O . LEU B 1 73 ? -57.625 -21.786 16.922 1.00 32.03 73 LEU B O 1
ATOM 3978 N N . GLU B 1 74 ? -58.076 -23.708 18.054 1.00 27.54 74 GLU B N 1
ATOM 3979 C CA . GLU B 1 74 ? -57.111 -23.469 19.128 1.00 27.75 74 GLU B CA 1
ATOM 3980 C C . GLU B 1 74 ? -55.679 -23.453 18.604 1.00 28.31 74 GLU B C 1
ATOM 3981 O O . GLU B 1 74 ? -54.909 -22.574 18.979 1.00 26.99 74 GLU B O 1
ATOM 3987 N N . VAL B 1 75 ? -55.307 -24.413 17.754 1.00 23.45 75 VAL B N 1
ATOM 3988 C CA . VAL B 1 75 ? -53.950 -24.489 17.213 1.00 22.35 75 VAL B CA 1
ATOM 3989 C C . VAL B 1 75 ? -53.628 -23.272 16.361 1.00 24.35 75 VAL B C 1
ATOM 3990 O O . VAL B 1 75 ? -52.532 -22.719 16.458 1.00 22.43 75 VAL B O 1
ATOM 3994 N N . ASN B 1 76 ? -54.624 -22.817 15.577 1.00 23.22 76 ASN B N 1
ATOM 3995 C CA . ASN B 1 76 ? -54.434 -21.613 14.786 1.00 23.78 76 ASN B CA 1
ATOM 3996 C C . ASN B 1 76 ? -54.248 -20.418 15.698 1.00 26.94 76 ASN B C 1
ATOM 3997 O O . ASN B 1 76 ? -53.358 -19.599 15.438 1.00 27.61 76 ASN B O 1
ATOM 4002 N N . LYS B 1 77 ? -55.086 -20.302 16.760 1.00 24.11 77 LYS B N 1
ATOM 4003 C CA . LYS B 1 77 ? -54.986 -19.184 17.732 1.00 25.22 77 LYS B CA 1
ATOM 4004 C C . LYS B 1 77 ? -53.582 -19.144 18.347 1.00 26.83 77 LYS B C 1
ATOM 4005 O O . LYS B 1 77 ? -52.919 -18.088 18.431 1.00 25.01 77 LYS B O 1
ATOM 4010 N N . LEU B 1 78 ? -53.132 -20.306 18.802 1.00 22.94 78 LEU B N 1
ATOM 4011 C CA . LEU B 1 78 ? -51.838 -20.429 19.457 1.00 21.07 78 LEU B CA 1
ATOM 4012 C C . LEU B 1 78 ? -50.684 -20.124 18.520 1.00 22.38 78 LEU B C 1
ATOM 4013 O O . LEU B 1 78 ? -49.717 -19.508 18.947 1.00 21.45 78 LEU B O 1
ATOM 4018 N N . GLY B 1 79 ? -50.821 -20.483 17.232 1.00 21.59 79 GLY B N 1
ATOM 4019 C CA . GLY B 1 79 ? -49.760 -20.193 16.276 1.00 21.21 79 GLY B CA 1
ATOM 4020 C C . GLY B 1 79 ? -49.605 -18.694 16.084 1.00 22.31 79 GLY B C 1
ATOM 4021 O O . GLY B 1 79 ? -48.492 -18.173 15.986 1.00 22.76 79 GLY B O 1
ATOM 4022 N N . GLU B 1 80 ? -50.741 -17.988 16.043 1.00 20.10 80 GLU B N 1
ATOM 4023 C CA . GLU B 1 80 ? -50.697 -16.536 15.886 1.00 18.41 80 GLU B CA 1
ATOM 4024 C C . GLU B 1 80 ? -50.181 -15.854 17.144 1.00 21.58 80 GLU B C 1
ATOM 4025 O O . GLU B 1 80 ? -49.411 -14.904 17.038 1.00 21.20 80 GLU B O 1
ATOM 4031 N N . GLU B 1 81 ? -50.556 -16.386 18.328 1.00 20.17 81 GLU B N 1
ATOM 4032 C CA . GLU B 1 81 ? -50.046 -15.819 19.601 1.00 18.97 81 GLU B CA 1
ATOM 4033 C C . GLU B 1 81 ? -48.527 -16.020 19.658 1.00 21.75 81 GLU B C 1
ATOM 4034 O O . GLU B 1 81 ? -47.787 -15.126 20.087 1.00 21.74 81 GLU B O 1
ATOM 4040 N N . LEU B 1 82 ? -48.060 -17.197 19.214 1.00 20.28 82 LEU B N 1
ATOM 4041 C CA . LEU B 1 82 ? -46.631 -17.499 19.151 1.00 21.44 82 LEU B CA 1
ATOM 4042 C C . LEU B 1 82 ? -45.922 -16.565 18.149 1.00 25.04 82 LEU B C 1
ATOM 4043 O O . LEU B 1 82 ? -44.887 -15.990 18.490 1.00 23.79 82 LEU B O 1
ATOM 4048 N N . ASP B 1 83 ? -46.552 -16.281 16.980 1.00 22.17 83 ASP B N 1
ATOM 4049 C CA . ASP B 1 83 ? -45.980 -15.317 16.041 1.00 23.54 83 ASP B CA 1
ATOM 4050 C C . ASP B 1 83 ? -45.917 -13.910 16.649 1.00 24.28 83 ASP B C 1
ATOM 4051 O O . ASP B 1 83 ? -44.909 -13.215 16.487 1.00 24.38 83 ASP B O 1
ATOM 4056 N N . ALA B 1 84 ? -46.960 -13.498 17.392 1.00 20.84 84 ALA B N 1
ATOM 4057 C CA . ALA B 1 84 ? -46.919 -12.178 18.038 1.00 18.64 84 ALA B CA 1
ATOM 4058 C C . ALA B 1 84 ? -45.806 -12.137 19.113 1.00 21.20 84 ALA B C 1
ATOM 4059 O O . ALA B 1 84 ? -45.073 -11.149 19.209 1.00 19.87 84 ALA B O 1
ATOM 4061 N N . ALA B 1 85 ? -45.703 -13.191 19.929 1.00 20.04 85 ALA B N 1
ATOM 4062 C CA . ALA B 1 85 ? -44.716 -13.196 21.020 1.00 20.23 85 ALA B CA 1
ATOM 4063 C C . ALA B 1 85 ? -43.312 -13.246 20.445 1.00 24.26 85 ALA B C 1
ATOM 4064 O O . ALA B 1 85 ? -42.401 -12.585 20.974 1.00 22.10 85 ALA B O 1
ATOM 4066 N N . LYS B 1 86 ? -43.118 -13.985 19.345 1.00 25.21 86 LYS B N 1
ATOM 4067 C CA . LYS B 1 86 ? -41.797 -14.046 18.708 1.00 26.03 86 LYS B CA 1
ATOM 4068 C C . LYS B 1 86 ? -41.405 -12.692 18.098 1.00 30.42 86 LYS B C 1
ATOM 4069 O O . LYS B 1 86 ? -40.261 -12.247 18.290 1.00 30.96 86 LYS B O 1
ATOM 4075 N N . ALA B 1 87 ? -42.366 -11.985 17.458 1.00 26.02 87 ALA B N 1
ATOM 4076 C CA . ALA B 1 87 ? -42.119 -10.644 16.883 1.00 25.73 87 ALA B CA 1
ATOM 4077 C C . ALA B 1 87 ? -41.742 -9.659 18.011 1.00 26.98 87 ALA B C 1
ATOM 4078 O O . ALA B 1 87 ? -40.792 -8.876 17.871 1.00 27.54 87 ALA B O 1
ATOM 4080 N N . GLU B 1 88 ? -42.450 -9.730 19.153 1.00 22.35 88 GLU B N 1
ATOM 4081 C CA . GLU B 1 88 ? -42.162 -8.839 20.281 1.00 21.97 88 GLU B CA 1
ATOM 4082 C C . GLU B 1 88 ? -40.803 -9.142 20.899 1.00 25.43 88 GLU B C 1
ATOM 4083 O O . GLU B 1 88 ? -40.064 -8.205 21.259 1.00 24.40 88 GLU B O 1
ATOM 4089 N N . LEU B 1 89 ? -40.482 -10.446 21.052 1.00 20.87 89 LEU B N 1
ATOM 4090 C CA . LEU B 1 89 ? -39.191 -10.857 21.635 1.00 21.96 89 LEU B CA 1
ATOM 4091 C C . LEU B 1 89 ? -38.050 -10.433 20.737 1.00 27.46 89 LEU B C 1
ATOM 4092 O O . LEU B 1 89 ? -37.058 -9.916 21.259 1.00 27.10 89 LEU B O 1
ATOM 4097 N N . ASP B 1 90 ? -38.180 -10.604 19.400 1.00 25.99 90 ASP B N 1
ATOM 4098 C CA . ASP B 1 90 ? -37.156 -10.187 18.435 1.00 26.92 90 ASP B CA 1
ATOM 4099 C C . ASP B 1 90 ? -36.954 -8.671 18.490 1.00 29.05 90 ASP B C 1
ATOM 4100 O O . ASP B 1 90 ? -35.820 -8.224 18.460 1.00 27.17 90 ASP B O 1
ATOM 4105 N N . ALA B 1 91 ? -38.043 -7.882 18.600 1.00 25.88 91 ALA B N 1
ATOM 4106 C CA . ALA B 1 91 ? -37.929 -6.418 18.693 1.00 26.07 91 ALA B CA 1
ATOM 4107 C C . ALA B 1 91 ? -37.204 -6.010 19.978 1.00 29.51 91 ALA B C 1
ATOM 4108 O O . ALA B 1 91 ? -36.350 -5.116 19.947 1.00 28.60 91 ALA B O 1
ATOM 4110 N N . LEU B 1 92 ? -37.515 -6.681 21.091 1.00 25.32 92 LEU B N 1
ATOM 4111 C CA . LEU B 1 92 ? -36.892 -6.414 22.387 1.00 26.56 92 LEU B CA 1
ATOM 4112 C C . LEU B 1 92 ? -35.402 -6.781 22.385 1.00 26.28 92 LEU B C 1
ATOM 4113 O O . LEU B 1 92 ? -34.562 -6.016 22.867 1.00 25.20 92 LEU B O 1
ATOM 4118 N N . GLN B 1 93 ? -35.082 -7.970 21.874 1.00 22.59 93 GLN B N 1
ATOM 4119 C CA . GLN B 1 93 ? -33.683 -8.404 21.795 1.00 21.49 93 GLN B CA 1
ATOM 4120 C C . GLN B 1 93 ? -32.868 -7.427 20.946 1.00 25.61 93 GLN B C 1
ATOM 4121 O O . GLN B 1 93 ? -31.734 -7.121 21.314 1.00 26.03 93 GLN B O 1
ATOM 4127 N N . ALA B 1 94 ? -33.462 -6.883 19.862 1.00 24.48 94 ALA B N 1
ATOM 4128 C CA . ALA B 1 94 ? -32.811 -5.898 18.985 1.00 26.02 94 ALA B CA 1
ATOM 4129 C C . ALA B 1 94 ? -32.524 -4.618 19.760 1.00 29.13 94 ALA B C 1
ATOM 4130 O O . ALA B 1 94 ? -31.416 -4.094 19.664 1.00 28.26 94 ALA B O 1
ATOM 4132 N N . GLU B 1 95 ? -33.518 -4.135 20.557 1.00 24.59 95 GLU B N 1
ATOM 4133 C CA . GLU B 1 95 ? -33.398 -2.936 21.383 1.00 24.43 95 GLU B CA 1
ATOM 4134 C C . GLU B 1 95 ? -32.290 -3.113 22.413 1.00 25.84 95 GLU B C 1
ATOM 4135 O O . GLU B 1 95 ? -31.479 -2.201 22.602 1.00 24.55 95 GLU B O 1
ATOM 4141 N N . ILE B 1 96 ? -32.252 -4.280 23.081 1.00 21.26 96 ILE B N 1
ATOM 4142 C CA . ILE B 1 96 ? -31.211 -4.593 24.062 1.00 19.75 96 ILE B CA 1
ATOM 4143 C C . ILE B 1 96 ? -29.840 -4.629 23.383 1.00 23.22 96 ILE B C 1
ATOM 4144 O O . ILE B 1 96 ? -28.888 -4.053 23.926 1.00 22.49 96 ILE B O 1
ATOM 4149 N N A ARG B 1 97 ? -29.741 -5.290 22.210 0.46 20.49 97 ARG B N 1
ATOM 4150 N N B ARG B 1 97 ? -29.738 -5.292 22.208 0.54 20.88 97 ARG B N 1
ATOM 4151 C CA A ARG B 1 97 ? -28.485 -5.379 21.453 0.46 20.87 97 ARG B CA 1
ATOM 4152 C CA B ARG B 1 97 ? -28.474 -5.377 21.458 0.54 21.48 97 ARG B CA 1
ATOM 4153 C C A ARG B 1 97 ? -27.990 -3.987 21.051 0.46 25.26 97 ARG B C 1
ATOM 4154 C C B ARG B 1 97 ? -27.986 -3.983 21.051 0.54 25.43 97 ARG B C 1
ATOM 4155 O O A ARG B 1 97 ? -26.795 -3.713 21.176 0.46 24.65 97 ARG B O 1
ATOM 4156 O O B ARG B 1 97 ? -26.793 -3.703 21.173 0.54 24.73 97 ARG B O 1
ATOM 4171 N N . ASP B 1 98 ? -28.903 -3.095 20.620 1.00 23.21 98 ASP B N 1
ATOM 4172 C CA . ASP B 1 98 ? -28.552 -1.719 20.242 1.00 23.79 98 ASP B CA 1
ATOM 4173 C C . ASP B 1 98 ? -27.902 -0.983 21.426 1.00 26.79 98 ASP B C 1
ATOM 4174 O O . ASP B 1 98 ? -26.860 -0.347 21.245 1.00 26.36 98 ASP B O 1
ATOM 4179 N N . ILE B 1 99 ? -28.471 -1.125 22.650 1.00 21.15 99 ILE B N 1
ATOM 4180 C CA . ILE B 1 99 ? -27.861 -0.511 23.828 1.00 19.67 99 ILE B CA 1
ATOM 4181 C C . ILE B 1 99 ? -26.501 -1.174 24.115 1.00 20.75 99 ILE B C 1
ATOM 4182 O O . ILE B 1 99 ? -25.513 -0.481 24.345 1.00 20.86 99 ILE B O 1
ATOM 4187 N N . ALA B 1 100 ? -26.452 -2.527 24.100 1.00 18.95 100 ALA B N 1
ATOM 4188 C CA . ALA B 1 100 ? -25.242 -3.281 24.423 1.00 18.81 100 ALA B CA 1
ATOM 4189 C C . ALA B 1 100 ? -24.080 -2.874 23.515 1.00 19.91 100 ALA B C 1
ATOM 4190 O O . ALA B 1 100 ? -22.932 -2.808 23.951 1.00 20.28 100 ALA B O 1
ATOM 4192 N N . LEU B 1 101 ? -24.395 -2.581 22.255 1.00 17.18 101 LEU B N 1
ATOM 4193 C CA . LEU B 1 101 ? -23.343 -2.219 21.284 1.00 17.59 101 LEU B CA 1
ATOM 4194 C C . LEU B 1 101 ? -22.762 -0.805 21.492 1.00 19.23 101 LEU B C 1
ATOM 4195 O O . LEU B 1 101 ? -21.792 -0.461 20.814 1.00 20.14 101 LEU B O 1
ATOM 4200 N N . THR B 1 102 ? -23.359 0.011 22.390 1.00 17.67 102 THR B N 1
ATOM 4201 C CA . THR B 1 102 ? -22.842 1.368 22.642 1.00 17.37 102 THR B CA 1
ATOM 4202 C C . THR B 1 102 ? -21.910 1.403 23.849 1.00 21.01 102 THR B C 1
ATOM 4203 O O . THR B 1 102 ? -21.322 2.441 24.137 1.00 20.36 102 THR B O 1
ATOM 4207 N N . ILE B 1 103 ? -21.786 0.289 24.579 1.00 17.18 103 ILE B N 1
ATOM 4208 C CA . ILE B 1 103 ? -21.084 0.308 25.842 1.00 15.51 103 ILE B CA 1
ATOM 4209 C C . ILE B 1 103 ? -19.599 0.072 25.646 1.00 17.28 103 ILE B C 1
ATOM 4210 O O . ILE B 1 103 ? -19.207 -0.929 25.036 1.00 18.34 103 ILE B O 1
ATOM 4215 N N . PRO B 1 104 ? -18.728 0.959 26.175 1.00 16.95 104 PRO B N 1
ATOM 4216 C CA . PRO B 1 104 ? -17.279 0.723 26.036 1.00 16.49 104 PRO B CA 1
ATOM 4217 C C . PRO B 1 104 ? -16.800 -0.421 26.932 1.00 19.03 104 PRO B C 1
ATOM 4218 O O . PRO B 1 104 ? -17.512 -0.865 27.828 1.00 18.53 104 PRO B O 1
ATOM 4222 N N . ASN B 1 105 ? -15.562 -0.870 26.686 1.00 16.36 105 ASN B N 1
ATOM 4223 C CA . ASN B 1 105 ? -15.030 -1.982 27.467 1.00 16.92 105 ASN B CA 1
ATOM 4224 C C . ASN B 1 105 ? -14.781 -1.613 28.928 1.00 18.93 105 ASN B C 1
ATOM 4225 O O . ASN B 1 105 ? -14.555 -0.447 29.259 1.00 18.82 105 ASN B O 1
ATOM 4230 N N . LEU B 1 106 ? -14.798 -2.604 29.799 1.00 17.75 106 LEU B N 1
ATOM 4231 C CA . LEU B 1 106 ? -14.515 -2.343 31.208 1.00 18.06 106 LEU B CA 1
ATOM 4232 C C . LEU B 1 106 ? -13.000 -2.204 31.418 1.00 20.91 106 LEU B C 1
ATOM 4233 O O . LEU B 1 106 ? -12.247 -3.117 31.053 1.00 20.26 106 LEU B O 1
ATOM 4238 N N . PRO B 1 107 ? -12.506 -1.107 32.027 1.00 18.45 107 PRO B N 1
ATOM 4239 C CA . PRO B 1 107 ? -11.054 -1.022 32.248 1.00 19.14 107 PRO B CA 1
ATOM 4240 C C . PRO B 1 107 ? -10.558 -2.088 33.221 1.00 20.02 107 PRO B C 1
ATOM 4241 O O . PRO B 1 107 ? -11.275 -2.470 34.172 1.00 19.80 107 PRO B O 1
ATOM 4245 N N . ALA B 1 108 ? -9.321 -2.553 33.002 1.00 19.08 108 ALA B N 1
ATOM 4246 C CA . ALA B 1 108 ? -8.682 -3.475 33.944 1.00 20.18 108 ALA B CA 1
ATOM 4247 C C . ALA B 1 108 ? -8.489 -2.710 35.282 1.00 23.53 108 ALA B C 1
ATOM 4248 O O . ALA B 1 108 ? -8.348 -1.482 35.275 1.00 21.90 108 ALA B O 1
ATOM 4250 N N . ASP B 1 109 ? -8.437 -3.433 36.415 1.00 24.95 109 ASP B N 1
ATOM 4251 C CA . ASP B 1 109 ? -8.283 -2.785 37.730 1.00 25.26 109 ASP B CA 1
ATOM 4252 C C . ASP B 1 109 ? -7.045 -1.903 37.871 1.00 29.22 109 ASP B C 1
ATOM 4253 O O . ASP B 1 109 ? -7.117 -0.868 38.543 1.00 29.75 109 ASP B O 1
ATOM 4258 N N . GLU B 1 110 ? -5.915 -2.297 37.258 1.00 24.00 110 GLU B N 1
ATOM 4259 C CA . GLU B 1 110 ? -4.676 -1.514 37.373 1.00 23.75 110 GLU B CA 1
ATOM 4260 C C . GLU B 1 110 ? -4.647 -0.275 36.506 1.00 26.51 110 GLU B C 1
ATOM 4261 O O . GLU B 1 110 ? -3.651 0.454 36.524 1.00 29.54 110 GLU B O 1
ATOM 4267 N N . VAL B 1 111 ? -5.706 -0.028 35.690 1.00 20.07 111 VAL B N 1
ATOM 4268 C CA . VAL B 1 111 ? -5.696 1.171 34.870 1.00 19.01 111 VAL B CA 1
ATOM 4269 C C . VAL B 1 111 ? -5.957 2.343 35.825 1.00 23.68 111 VAL B C 1
ATOM 4270 O O . VAL B 1 111 ? -6.917 2.267 36.603 1.00 22.84 111 VAL B O 1
ATOM 4274 N N . PRO B 1 112 ? -5.100 3.391 35.820 1.00 21.52 112 PRO B N 1
ATOM 4275 C CA . PRO B 1 112 ? -5.321 4.491 36.777 1.00 21.90 112 PRO B CA 1
ATOM 4276 C C . PRO B 1 112 ? -6.575 5.255 36.408 1.00 22.28 112 PRO B C 1
ATOM 4277 O O . PRO B 1 112 ? -6.872 5.408 35.229 1.00 20.37 112 PRO B O 1
ATOM 4281 N N . VAL B 1 113 ? -7.305 5.736 37.415 1.00 22.84 113 VAL B N 1
ATOM 4282 C CA . VAL B 1 113 ? -8.525 6.503 37.160 1.00 23.10 113 VAL B CA 1
ATOM 4283 C C . VAL B 1 113 ? -8.103 7.909 36.728 1.00 26.33 113 VAL B C 1
ATOM 4284 O O . VAL B 1 113 ? -7.192 8.510 37.314 1.00 27.14 113 VAL B O 1
ATOM 4288 N N . GLY B 1 114 ? -8.753 8.409 35.700 1.00 23.74 114 GLY B N 1
ATOM 4289 C CA . GLY B 1 114 ? -8.455 9.734 35.190 1.00 24.17 114 GLY B CA 1
ATOM 4290 C C . GLY B 1 114 ? -9.473 10.204 34.192 1.00 28.43 114 GLY B C 1
ATOM 4291 O O . GLY B 1 114 ? -10.215 9.387 33.646 1.00 26.64 114 GLY B O 1
ATOM 4292 N N . LYS B 1 115 ? -9.503 11.516 33.921 1.00 27.25 115 LYS B N 1
ATOM 4293 C CA . LYS B 1 115 ? -10.513 12.058 33.007 1.00 27.68 115 LYS B CA 1
ATOM 4294 C C . LYS B 1 115 ? -10.012 12.326 31.607 1.00 33.27 115 LYS B C 1
ATOM 4295 O O . LYS B 1 115 ? -10.821 12.292 30.675 1.00 34.36 115 LYS B O 1
ATOM 4298 N N . ASP B 1 116 ? -8.701 12.614 31.444 1.00 29.08 116 ASP B N 1
ATOM 4299 C CA . ASP B 1 116 ? -8.120 12.916 30.137 1.00 29.18 116 ASP B CA 1
ATOM 4300 C C . ASP B 1 116 ? -6.633 12.587 30.068 1.00 30.86 116 ASP B C 1
ATOM 4301 O O . ASP B 1 116 ? -6.086 11.987 31.006 1.00 30.14 116 ASP B O 1
ATOM 4306 N N . GLU B 1 117 ? -5.966 13.001 28.973 1.00 29.33 117 GLU B N 1
ATOM 4307 C CA . GLU B 1 117 ? -4.547 12.709 28.747 1.00 29.85 117 GLU B CA 1
ATOM 4308 C C . GLU B 1 117 ? -3.621 13.190 29.872 1.00 30.74 117 GLU B C 1
ATOM 4309 O O . GLU B 1 117 ? -2.592 12.548 30.086 1.00 28.94 117 GLU B O 1
ATOM 4312 N N . ASN B 1 118 ? -3.995 14.264 30.625 1.00 27.71 118 ASN B N 1
ATOM 4313 C CA . ASN B 1 118 ? -3.156 14.769 31.715 1.00 27.54 118 ASN B CA 1
ATOM 4314 C C . ASN B 1 118 ? -3.071 13.806 32.891 1.00 29.54 118 ASN B C 1
ATOM 4315 O O . ASN B 1 118 ? -2.206 13.968 33.756 1.00 30.55 118 ASN B O 1
ATOM 4320 N N . ASP B 1 119 ? -3.975 12.809 32.938 1.00 23.77 119 ASP B N 1
ATOM 4321 C CA . ASP B 1 119 ? -4.036 11.840 34.021 1.00 21.17 119 ASP B CA 1
ATOM 4322 C C . ASP B 1 119 ? -3.376 10.495 33.664 1.00 20.52 119 ASP B C 1
ATOM 4323 O O . ASP B 1 119 ? -3.394 9.575 34.476 1.00 20.83 119 ASP B O 1
ATOM 4328 N N . ASN B 1 120 ? -2.770 10.402 32.473 1.00 20.51 120 ASN B N 1
ATOM 4329 C CA . ASN B 1 120 ? -2.033 9.206 32.058 1.00 20.02 120 ASN B CA 1
ATOM 4330 C C . ASN B 1 120 ? -0.744 9.140 32.897 1.00 23.77 120 ASN B C 1
ATOM 4331 O O . ASN B 1 120 ? -0.312 10.165 33.445 1.00 24.01 120 ASN B O 1
ATOM 4336 N N . VAL B 1 121 ? -0.151 7.949 33.031 1.00 17.46 121 VAL B N 1
ATOM 4337 C CA . VAL B 1 121 ? 1.015 7.759 33.891 1.00 17.46 121 VAL B CA 1
ATOM 4338 C C . VAL B 1 121 ? 2.184 7.195 33.120 1.00 20.09 121 VAL B C 1
ATOM 4339 O O . VAL B 1 121 ? 2.090 6.127 32.527 1.00 18.21 121 VAL B O 1
ATOM 4343 N N . GLU B 1 122 ? 3.346 7.846 33.250 1.00 18.15 122 GLU B N 1
ATOM 4344 C CA . GLU B 1 122 ? 4.548 7.313 32.627 1.00 17.61 122 GLU B CA 1
ATOM 4345 C C . GLU B 1 122 ? 5.034 6.104 33.433 1.00 18.25 122 GLU B C 1
ATOM 4346 O O . GLU B 1 122 ? 5.184 6.170 34.675 1.00 18.92 122 GLU B O 1
ATOM 4352 N N . VAL B 1 123 ? 5.276 4.982 32.725 1.00 17.01 123 VAL B N 1
ATOM 4353 C CA . VAL B 1 123 ? 5.753 3.774 33.403 1.00 17.01 123 VAL B CA 1
ATOM 4354 C C . VAL B 1 123 ? 7.225 3.468 33.124 1.00 21.16 123 VAL B C 1
ATOM 4355 O O . VAL B 1 123 ? 7.850 2.749 33.918 1.00 22.82 123 VAL B O 1
ATOM 4359 N N . SER B 1 124 ? 7.767 3.975 32.003 1.00 17.87 124 SER B N 1
ATOM 4360 C CA . SER B 1 124 ? 9.197 3.812 31.681 1.00 17.98 124 SER B CA 1
ATOM 4361 C C . SER B 1 124 ? 9.621 4.791 30.583 1.00 21.25 124 SER B C 1
ATOM 4362 O O . SER B 1 124 ? 8.778 5.442 29.971 1.00 19.81 124 SER B O 1
ATOM 4365 N N . ARG B 1 125 ? 10.925 4.961 30.405 1.00 19.85 125 ARG B N 1
ATOM 4366 C CA . ARG B 1 125 ? 11.509 5.826 29.371 1.00 19.34 125 ARG B CA 1
ATOM 4367 C C . ARG B 1 125 ? 12.735 5.091 28.864 1.00 21.68 125 ARG B C 1
ATOM 4368 O O . ARG B 1 125 ? 13.356 4.315 29.605 1.00 23.01 125 ARG B O 1
ATOM 4376 N N . TRP B 1 126 ? 13.106 5.374 27.613 1.00 17.70 126 TRP B N 1
ATOM 4377 C CA . TRP B 1 126 ? 14.304 4.803 27.026 1.00 17.38 126 TRP B CA 1
ATOM 4378 C C . TRP B 1 126 ? 14.974 5.848 26.157 1.00 21.08 126 TRP B C 1
ATOM 4379 O O . TRP B 1 126 ? 14.299 6.544 25.378 1.00 18.69 126 TRP B O 1
ATOM 4390 N N . GLY B 1 127 ? 16.303 5.935 26.267 1.00 21.34 127 GLY B N 1
ATOM 4391 C CA . GLY B 1 127 ? 17.066 6.841 25.417 1.00 21.55 127 GLY B CA 1
ATOM 4392 C C . GLY B 1 127 ? 17.053 8.273 25.896 1.00 24.97 127 GLY B C 1
ATOM 4393 O O . GLY B 1 127 ? 16.197 8.669 26.694 1.00 25.05 127 GLY B O 1
ATOM 4394 N N . THR B 1 128 ? 18.005 9.058 25.393 1.00 21.43 128 THR B N 1
ATOM 4395 C CA . THR B 1 128 ? 18.160 10.453 25.768 1.00 20.99 128 THR B CA 1
ATOM 4396 C C . THR B 1 128 ? 17.925 11.378 24.581 1.00 23.03 128 THR B C 1
ATOM 4397 O O . THR B 1 128 ? 18.666 11.302 23.591 1.00 23.47 128 THR B O 1
ATOM 4401 N N . PRO B 1 129 ? 16.890 12.251 24.654 1.00 21.05 129 PRO B N 1
ATOM 4402 C CA . PRO B 1 129 ? 16.673 13.231 23.566 1.00 20.99 129 PRO B CA 1
ATOM 4403 C C . PRO B 1 129 ? 17.965 13.978 23.191 1.00 24.37 129 PRO B C 1
ATOM 4404 O O . PRO B 1 129 ? 18.702 14.451 24.067 1.00 24.34 129 PRO B O 1
ATOM 4408 N N . ARG B 1 130 ? 18.300 13.957 21.891 1.00 23.98 130 ARG B N 1
ATOM 4409 C CA . ARG B 1 130 ? 19.505 14.567 21.325 1.00 23.42 130 ARG B CA 1
ATOM 4410 C C . ARG B 1 130 ? 19.631 16.043 21.683 1.00 27.70 130 ARG B C 1
ATOM 4411 O O . ARG B 1 130 ? 18.647 16.798 21.629 1.00 26.08 130 ARG B O 1
ATOM 4419 N N . GLU B 1 131 ? 20.827 16.426 22.141 1.00 28.20 131 GLU B N 1
ATOM 4420 C CA . GLU B 1 131 ? 21.112 17.814 22.450 1.00 28.67 131 GLU B CA 1
ATOM 4421 C C . GLU B 1 131 ? 21.770 18.367 21.207 1.00 32.07 131 GLU B C 1
ATOM 4422 O O . GLU B 1 131 ? 22.825 17.873 20.786 1.00 34.07 131 GLU B O 1
ATOM 4428 N N . PHE B 1 132 ? 21.075 19.291 20.532 1.00 26.52 132 PHE B N 1
ATOM 4429 C CA . PHE B 1 132 ? 21.552 19.872 19.277 1.00 26.03 132 PHE B CA 1
ATOM 4430 C C . PHE B 1 132 ? 22.395 21.112 19.481 1.00 31.93 132 PHE B C 1
ATOM 4431 O O . PHE B 1 132 ? 22.068 21.937 20.334 1.00 32.79 132 PHE B O 1
ATOM 4439 N N . ASP B 1 133 ? 23.421 21.278 18.639 1.00 30.69 133 ASP B N 1
ATOM 4440 C CA . ASP B 1 133 ? 24.292 22.460 18.676 1.00 31.44 133 ASP B CA 1
ATOM 4441 C C . ASP B 1 133 ? 23.972 23.475 17.546 1.00 33.39 133 ASP B C 1
ATOM 4442 O O . ASP B 1 133 ? 24.768 24.375 17.257 1.00 33.21 133 ASP B O 1
ATOM 4447 N N . PHE B 1 134 ? 22.784 23.327 16.923 1.00 27.91 134 PHE B N 1
ATOM 4448 C CA . PHE B 1 134 ? 22.285 24.220 15.889 1.00 25.67 134 PHE B CA 1
ATOM 4449 C C . PHE B 1 134 ? 20.760 24.280 16.030 1.00 29.26 134 PHE B C 1
ATOM 4450 O O . PHE B 1 134 ? 20.174 23.461 16.766 1.00 28.22 134 PHE B O 1
ATOM 4458 N N . GLU B 1 135 ? 20.127 25.239 15.332 1.00 28.78 135 GLU B N 1
ATOM 4459 C CA . GLU B 1 135 ? 18.687 25.433 15.377 1.00 28.93 135 GLU B CA 1
ATOM 4460 C C . GLU B 1 135 ? 18.026 24.301 14.613 1.00 26.45 135 GLU B C 1
ATOM 4461 O O . GLU B 1 135 ? 18.293 24.098 13.420 1.00 28.05 135 GLU B O 1
ATOM 4466 N N A VAL B 1 136 ? 17.170 23.580 15.311 0.42 22.29 136 VAL B N 1
ATOM 4467 N N B VAL B 1 136 ? 17.200 23.509 15.314 0.58 22.83 136 VAL B N 1
ATOM 4468 C CA A VAL B 1 136 ? 16.443 22.409 14.836 0.42 20.82 136 VAL B CA 1
ATOM 4469 C CA B VAL B 1 136 ? 16.561 22.378 14.641 0.58 21.17 136 VAL B CA 1
ATOM 4470 C C A VAL B 1 136 ? 15.390 22.788 13.778 0.42 23.57 136 VAL B C 1
ATOM 4471 C C B VAL B 1 136 ? 15.491 22.832 13.686 0.58 23.67 136 VAL B C 1
ATOM 4472 O O A VAL B 1 136 ? 14.673 23.766 13.976 0.42 23.11 136 VAL B O 1
ATOM 4473 O O B VAL B 1 136 ? 14.855 23.875 13.871 0.58 23.54 136 VAL B O 1
ATOM 4480 N N . ARG B 1 137 ? 15.297 22.012 12.665 1.00 20.08 137 ARG B N 1
ATOM 4481 C CA . ARG B 1 137 ? 14.278 22.202 11.635 1.00 19.52 137 ARG B CA 1
ATOM 4482 C C . ARG B 1 137 ? 13.234 21.109 11.842 1.00 22.41 137 ARG B C 1
ATOM 4483 O O . ARG B 1 137 ? 13.583 19.997 12.256 1.00 20.43 137 ARG B O 1
ATOM 4491 N N . ASP B 1 138 ? 11.953 21.411 11.571 1.00 18.29 138 ASP B N 1
ATOM 4492 C CA . ASP B 1 138 ? 10.947 20.376 11.653 1.00 17.79 138 ASP B CA 1
ATOM 4493 C C . ASP B 1 138 ? 10.919 19.530 10.365 1.00 18.74 138 ASP B C 1
ATOM 4494 O O . ASP B 1 138 ? 11.581 19.884 9.385 1.00 18.24 138 ASP B O 1
ATOM 4499 N N . HIS B 1 139 ? 10.175 18.412 10.388 1.00 15.75 139 HIS B N 1
ATOM 4500 C CA . HIS B 1 139 ? 10.186 17.537 9.227 1.00 14.53 139 HIS B CA 1
ATOM 4501 C C . HIS B 1 139 ? 9.634 18.182 7.969 1.00 18.38 139 HIS B C 1
ATOM 4502 O O . HIS B 1 139 ? 10.024 17.793 6.868 1.00 17.59 139 HIS B O 1
ATOM 4509 N N . VAL B 1 140 ? 8.709 19.144 8.123 1.00 16.50 140 VAL B N 1
ATOM 4510 C CA . VAL B 1 140 ? 8.114 19.819 6.945 1.00 16.36 140 VAL B CA 1
ATOM 4511 C C . VAL B 1 140 ? 9.220 20.656 6.291 1.00 18.39 140 VAL B C 1
ATOM 4512 O O . VAL B 1 140 ? 9.419 20.584 5.063 1.00 19.09 140 VAL B O 1
ATOM 4516 N N . THR B 1 141 ? 9.953 21.456 7.098 1.00 17.11 141 THR B N 1
ATOM 4517 C CA . THR B 1 141 ? 11.033 22.264 6.544 1.00 17.21 141 THR B CA 1
ATOM 4518 C C . THR B 1 141 ? 12.089 21.360 5.885 1.00 19.12 141 THR B C 1
ATOM 4519 O O . THR B 1 141 ? 12.529 21.631 4.770 1.00 20.12 141 THR B O 1
ATOM 4523 N N . LEU B 1 142 ? 12.484 20.274 6.585 1.00 18.49 142 LEU B N 1
ATOM 4524 C CA . LEU B 1 142 ? 13.464 19.341 6.034 1.00 18.69 142 LEU B CA 1
ATOM 4525 C C . LEU B 1 142 ? 12.987 18.726 4.726 1.00 21.56 142 LEU B C 1
ATOM 4526 O O . LEU B 1 142 ? 13.769 18.565 3.800 1.00 20.76 142 LEU B O 1
ATOM 4531 N N . GLY B 1 143 ? 11.711 18.377 4.673 1.00 19.48 143 GLY B N 1
ATOM 4532 C CA . GLY B 1 143 ? 11.125 17.784 3.470 1.00 19.89 143 GLY B CA 1
ATOM 4533 C C . GLY B 1 143 ? 11.016 18.746 2.309 1.00 23.76 143 GLY B C 1
ATOM 4534 O O . GLY B 1 143 ? 11.005 18.314 1.159 1.00 24.09 143 GLY B O 1
ATOM 4535 N N . GLU B 1 144 ? 10.927 20.063 2.571 1.00 22.20 144 GLU B N 1
ATOM 4536 C CA . GLU B 1 144 ? 10.851 21.035 1.492 1.00 24.11 144 GLU B CA 1
ATOM 4537 C C . GLU B 1 144 ? 12.229 21.181 0.895 1.00 31.30 144 GLU B C 1
ATOM 4538 O O . GLU B 1 144 ? 12.359 21.310 -0.330 1.00 31.16 144 GLU B O 1
ATOM 4541 N N . MET B 1 145 ? 13.264 21.175 1.777 1.00 31.63 145 MET B N 1
ATOM 4542 C CA . MET B 1 145 ? 14.677 21.375 1.423 1.00 32.82 145 MET B CA 1
ATOM 4543 C C . MET B 1 145 ? 15.163 20.317 0.470 1.00 38.22 145 MET B C 1
ATOM 4544 O O . MET B 1 145 ? 15.924 20.605 -0.450 1.00 38.92 145 MET B O 1
ATOM 4549 N N . HIS B 1 146 ? 14.712 19.090 0.695 1.00 34.73 146 HIS B N 1
ATOM 4550 C CA . HIS B 1 146 ? 15.083 17.929 -0.108 1.00 34.91 146 HIS B CA 1
ATOM 4551 C C . HIS B 1 146 ? 14.067 17.608 -1.191 1.00 37.73 146 HIS B C 1
ATOM 4552 O O . HIS B 1 146 ? 14.269 16.622 -1.902 1.00 40.52 146 HIS B O 1
ATOM 4559 N N . SER B 1 147 ? 12.984 18.430 -1.326 1.00 31.09 147 SER B N 1
ATOM 4560 C CA . SER B 1 147 ? 11.896 18.279 -2.325 1.00 28.11 147 SER B CA 1
ATOM 4561 C C . SER B 1 147 ? 11.264 16.874 -2.146 1.00 28.64 147 SER B C 1
ATOM 4562 O O . SER B 1 147 ? 10.895 16.208 -3.120 1.00 30.23 147 SER B O 1
ATOM 4565 N N . GLY B 1 148 ? 11.202 16.444 -0.899 1.00 21.04 148 GLY B N 1
ATOM 4566 C CA . GLY B 1 148 ? 10.771 15.100 -0.522 1.00 18.46 148 GLY B CA 1
ATOM 4567 C C . GLY B 1 148 ? 9.400 15.000 0.110 1.00 20.38 148 GLY B C 1
ATOM 4568 O O . GLY B 1 148 ? 8.830 13.912 0.121 1.00 17.20 148 GLY B O 1
ATOM 4569 N N . LEU B 1 149 ? 8.889 16.100 0.716 1.00 17.02 149 LEU B N 1
ATOM 4570 C CA . LEU B 1 149 ? 7.521 16.141 1.280 1.00 17.18 149 LEU B CA 1
ATOM 4571 C C . LEU B 1 149 ? 6.838 17.304 0.583 1.00 20.30 149 LEU B C 1
ATOM 4572 O O . LEU B 1 149 ? 7.304 18.457 0.694 1.00 20.61 149 LEU B O 1
ATOM 4577 N N . ASP B 1 150 ? 5.770 17.006 -0.191 1.00 18.13 150 ASP B N 1
ATOM 4578 C CA . ASP B 1 150 ? 5.059 18.009 -0.966 1.00 17.73 150 ASP B CA 1
ATOM 4579 C C . ASP B 1 150 ? 3.589 17.968 -0.626 1.00 19.80 150 ASP B C 1
ATOM 4580 O O . ASP B 1 150 ? 2.825 17.147 -1.155 1.00 19.72 150 ASP B O 1
ATOM 4585 N N . PHE B 1 151 ? 3.190 18.866 0.273 1.00 18.52 151 PHE B N 1
ATOM 4586 C CA . PHE B 1 151 ? 1.812 18.939 0.744 1.00 16.86 151 PHE B CA 1
ATOM 4587 C C . PHE B 1 151 ? 0.963 19.696 -0.264 1.00 18.92 151 PHE B C 1
ATOM 4588 O O . PHE B 1 151 ? -0.210 19.353 -0.425 1.00 19.47 151 PHE B O 1
ATOM 4596 N N . ALA B 1 152 ? 1.534 20.742 -0.896 1.00 18.79 152 ALA B N 1
ATOM 4597 C CA . ALA B 1 152 ? 0.808 21.537 -1.885 1.00 18.59 152 ALA B CA 1
ATOM 4598 C C . ALA B 1 152 ? 0.362 20.657 -3.049 1.00 20.91 152 ALA B C 1
ATOM 4599 O O . ALA B 1 152 ? -0.787 20.771 -3.497 1.00 20.79 152 ALA B O 1
ATOM 4601 N N . ALA B 1 153 ? 1.237 19.742 -3.471 1.00 17.99 153 ALA B N 1
ATOM 4602 C CA . ALA B 1 153 ? 0.912 18.805 -4.575 1.00 17.47 153 ALA B CA 1
ATOM 4603 C C . ALA B 1 153 ? -0.273 17.933 -4.179 1.00 18.92 153 ALA B C 1
ATOM 4604 O O . ALA B 1 153 ? -1.133 17.661 -5.021 1.00 18.37 153 ALA B O 1
ATOM 4606 N N . ALA B 1 154 ? -0.307 17.450 -2.936 1.00 16.79 154 ALA B N 1
ATOM 4607 C CA . ALA B 1 154 ? -1.392 16.598 -2.462 1.00 15.76 154 ALA B CA 1
ATOM 4608 C C . ALA B 1 154 ? -2.708 17.387 -2.377 1.00 17.79 154 ALA B C 1
ATOM 4609 O O . ALA B 1 154 ? -3.777 16.806 -2.575 1.00 17.00 154 ALA B O 1
ATOM 4611 N N . VAL B 1 155 ? -2.649 18.704 -2.040 1.00 16.71 155 VAL B N 1
ATOM 4612 C CA . VAL B 1 155 ? -3.882 19.499 -2.021 1.00 17.01 155 VAL B CA 1
ATOM 4613 C C . VAL B 1 155 ? -4.446 19.573 -3.462 1.00 19.51 155 VAL B C 1
ATOM 4614 O O . VAL B 1 155 ? -5.660 19.432 -3.664 1.00 21.97 155 VAL B O 1
ATOM 4618 N N . LYS B 1 156 ? -3.552 19.752 -4.431 1.00 17.89 156 LYS B N 1
ATOM 4619 C CA . LYS B 1 156 ? -3.963 19.836 -5.857 1.00 17.56 156 LYS B CA 1
ATOM 4620 C C . LYS B 1 156 ? -4.589 18.504 -6.279 1.00 19.65 156 LYS B C 1
ATOM 4621 O O . LYS B 1 156 ? -5.672 18.516 -6.846 1.00 20.11 156 LYS B O 1
ATOM 4627 N N . LEU B 1 157 ? -3.933 17.396 -5.950 1.00 16.47 157 LEU B N 1
ATOM 4628 C CA . LEU B 1 157 ? -4.452 16.056 -6.335 1.00 15.97 157 LEU B CA 1
ATOM 4629 C C . LEU B 1 157 ? -5.743 15.728 -5.597 1.00 16.87 157 LEU B C 1
ATOM 4630 O O . LEU B 1 157 ? -6.610 15.111 -6.192 1.00 17.96 157 LEU B O 1
ATOM 4635 N N . THR B 1 158 ? -5.784 16.034 -4.302 1.00 16.28 158 THR B N 1
ATOM 4636 C CA . THR B 1 158 ? -6.902 15.574 -3.444 1.00 15.72 158 THR B CA 1
ATOM 4637 C C . THR B 1 158 ? -7.467 16.708 -2.587 1.00 18.31 158 THR B C 1
ATOM 4638 O O . THR B 1 158 ? -8.495 17.259 -2.947 1.00 17.87 158 THR B O 1
ATOM 4642 N N . GLY B 1 159 ? -6.769 17.040 -1.509 1.00 16.97 159 GLY B N 1
ATOM 4643 C CA . GLY B 1 159 ? -7.256 18.071 -0.579 1.00 16.79 159 GLY B CA 1
ATOM 4644 C C . GLY B 1 159 ? -6.368 18.137 0.645 1.00 19.19 159 GLY B C 1
ATOM 4645 O O . GLY B 1 159 ? -5.299 17.555 0.624 1.00 18.77 159 GLY B O 1
ATOM 4646 N N . SER B 1 160 ? -6.849 18.781 1.700 1.00 18.32 160 SER B N 1
ATOM 4647 C CA . SER B 1 160 ? -6.061 18.909 2.949 1.00 17.56 160 SER B CA 1
ATOM 4648 C C . SER B 1 160 ? -5.873 17.555 3.643 1.00 17.51 160 SER B C 1
ATOM 4649 O O . SER B 1 160 ? -6.677 16.659 3.459 1.00 17.21 160 SER B O 1
ATOM 4652 N N . ARG B 1 161 ? -4.796 17.464 4.415 1.00 16.88 161 ARG B N 1
ATOM 4653 C CA . ARG B 1 161 ? -4.423 16.297 5.213 1.00 15.52 161 ARG B CA 1
ATOM 4654 C C . ARG B 1 161 ? -4.012 15.096 4.359 1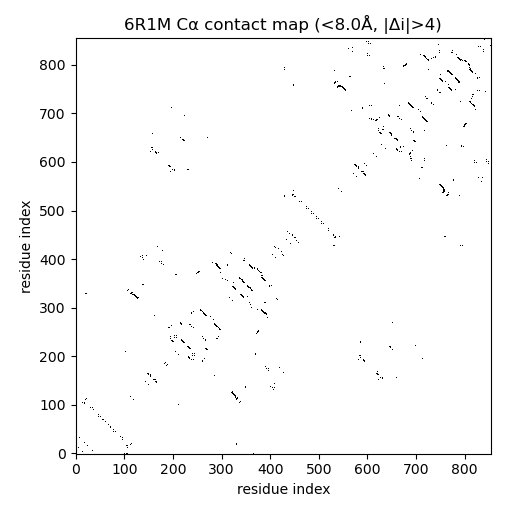.00 16.36 161 ARG B C 1
ATOM 4655 O O . ARG B 1 161 ? -4.152 13.943 4.768 1.00 16.11 161 ARG B O 1
ATOM 4663 N N . PHE B 1 162 ? -3.450 15.393 3.175 1.00 15.04 162 PHE B N 1
ATOM 4664 C CA . PHE B 1 162 ? -2.785 14.411 2.331 1.00 13.87 162 PHE B CA 1
ATOM 4665 C C . PHE B 1 162 ? -1.369 14.882 2.029 1.00 15.79 162 PHE B C 1
ATOM 4666 O O . PHE B 1 162 ? -1.063 16.083 2.168 1.00 16.93 162 PHE B O 1
ATOM 4674 N N . VAL B 1 163 ? -0.502 13.944 1.594 1.00 14.94 163 VAL B N 1
ATOM 4675 C CA . VAL B 1 163 ? 0.868 14.298 1.235 1.00 13.37 163 VAL B CA 1
ATOM 4676 C C . VAL B 1 163 ? 1.332 13.517 0.003 1.00 16.16 163 VAL B C 1
ATOM 4677 O O . VAL B 1 163 ? 0.871 12.393 -0.238 1.00 16.11 163 VAL B O 1
ATOM 4681 N N . VAL B 1 164 ? 2.248 14.130 -0.762 1.00 14.64 164 VAL B N 1
ATOM 4682 C CA . VAL B 1 164 ? 2.993 13.448 -1.791 1.00 14.37 164 VAL B CA 1
ATOM 4683 C C . VAL B 1 164 ? 4.449 13.390 -1.286 1.00 16.68 164 VAL B C 1
ATOM 4684 O O . VAL B 1 164 ? 5.009 14.431 -0.924 1.00 16.62 164 VAL B O 1
ATOM 4688 N N . MET B 1 165 ? 5.032 12.202 -1.194 1.00 14.32 165 MET B N 1
ATOM 4689 C CA . MET B 1 165 ? 6.447 12.087 -0.824 1.00 13.61 165 MET B CA 1
ATOM 4690 C C . MET B 1 165 ? 7.225 11.736 -2.068 1.00 17.14 165 MET B C 1
ATOM 4691 O O . MET B 1 165 ? 6.734 10.990 -2.914 1.00 18.01 165 MET B O 1
ATOM 4696 N N . LYS B 1 166 ? 8.462 12.210 -2.162 1.00 16.32 166 LYS B N 1
ATOM 4697 C CA . LYS B 1 166 ? 9.265 11.987 -3.358 1.00 16.49 166 LYS B CA 1
ATOM 4698 C C . LYS B 1 166 ? 10.693 11.611 -3.037 1.00 18.08 166 LYS B C 1
ATOM 4699 O O . LYS B 1 166 ? 11.231 12.035 -2.006 1.00 18.23 166 LYS B O 1
ATOM 4704 N N . GLY B 1 167 ? 11.306 10.854 -3.945 1.00 16.11 167 GLY B N 1
ATOM 4705 C CA . GLY B 1 167 ? 12.736 10.549 -3.922 1.00 16.34 167 GLY B CA 1
ATOM 4706 C C . GLY B 1 167 ? 13.236 9.895 -2.663 1.00 17.10 167 GLY B C 1
ATOM 4707 O O . GLY B 1 167 ? 12.591 8.968 -2.175 1.00 16.83 167 GLY B O 1
ATOM 4708 N N . GLN B 1 168 ? 14.378 10.374 -2.117 1.00 17.06 168 GLN B N 1
ATOM 4709 C CA . GLN B 1 168 ? 14.979 9.729 -0.945 1.00 16.49 168 GLN B CA 1
ATOM 4710 C C . GLN B 1 168 ? 14.083 9.655 0.286 1.00 18.12 168 GLN B C 1
ATOM 4711 O O . GLN B 1 168 ? 14.102 8.638 0.990 1.00 17.95 168 GLN B O 1
ATOM 4717 N N . ILE B 1 169 ? 13.275 10.701 0.524 1.00 15.58 169 ILE B N 1
ATOM 4718 C CA . ILE B 1 169 ? 12.330 10.666 1.651 1.00 15.64 169 ILE B CA 1
ATOM 4719 C C . ILE B 1 169 ? 11.251 9.578 1.418 1.00 16.54 169 ILE B C 1
ATOM 4720 O O . ILE B 1 169 ? 10.873 8.867 2.370 1.00 16.49 169 ILE B O 1
ATOM 4725 N N . ALA B 1 170 ? 10.723 9.479 0.165 1.00 14.16 170 ALA B N 1
ATOM 4726 C CA . ALA B 1 170 ? 9.745 8.411 -0.106 1.00 13.13 170 ALA B CA 1
ATOM 4727 C C . ALA B 1 170 ? 10.415 7.043 0.086 1.00 16.13 170 ALA B C 1
ATOM 4728 O O . ALA B 1 170 ? 9.815 6.134 0.685 1.00 15.45 170 ALA B O 1
ATOM 4730 N N . ARG B 1 171 ? 11.668 6.915 -0.354 1.00 15.00 171 ARG B N 1
ATOM 4731 C CA . ARG B 1 171 ? 12.409 5.641 -0.174 1.00 15.10 171 ARG B CA 1
ATOM 4732 C C . ARG B 1 171 ? 12.565 5.343 1.323 1.00 15.51 171 ARG B C 1
ATOM 4733 O O . ARG B 1 171 ? 12.448 4.189 1.687 1.00 15.67 171 ARG B O 1
ATOM 4741 N N . MET B 1 172 ? 12.855 6.358 2.135 1.00 14.17 172 MET B N 1
ATOM 4742 C CA . MET B 1 172 ? 13.028 6.119 3.589 1.00 13.78 172 MET B CA 1
ATOM 4743 C C . MET B 1 172 ? 11.701 5.685 4.222 1.00 16.65 172 MET B C 1
ATOM 4744 O O . MET B 1 172 ? 11.734 4.871 5.123 1.00 15.54 172 MET B O 1
ATOM 4749 N N . HIS B 1 173 ? 10.598 6.290 3.783 1.00 13.50 173 HIS B N 1
ATOM 4750 C CA . HIS B 1 173 ? 9.261 5.903 4.302 1.00 13.52 173 HIS B CA 1
ATOM 4751 C C . HIS B 1 173 ? 9.022 4.427 3.947 1.00 15.40 173 HIS B C 1
ATOM 4752 O O . HIS B 1 173 ? 8.601 3.680 4.789 1.00 14.37 173 HIS B O 1
ATOM 4759 N N . ARG B 1 174 ? 9.353 4.034 2.726 1.00 12.69 174 ARG B N 1
ATOM 4760 C CA . ARG B 1 174 ? 9.204 2.645 2.324 1.00 13.10 174 ARG B CA 1
ATOM 4761 C C . ARG B 1 174 ? 10.118 1.742 3.171 1.00 14.36 174 ARG B C 1
ATOM 4762 O O . ARG B 1 174 ? 9.658 0.701 3.682 1.00 13.82 174 ARG B O 1
ATOM 4770 N N . ALA B 1 175 ? 11.389 2.146 3.341 1.00 13.18 175 ALA B N 1
ATOM 4771 C CA . ALA B 1 175 ? 12.349 1.352 4.099 1.00 13.12 175 ALA B CA 1
ATOM 4772 C C . ALA B 1 175 ? 11.842 1.122 5.535 1.00 15.36 175 ALA B C 1
ATOM 4773 O O . ALA B 1 175 ? 11.994 0.035 6.068 1.00 14.41 175 ALA B O 1
ATOM 4775 N N . LEU B 1 176 ? 11.229 2.156 6.142 1.00 13.48 176 LEU B N 1
ATOM 4776 C CA . LEU B 1 176 ? 10.710 1.990 7.504 1.00 12.10 176 LEU B CA 1
ATOM 4777 C C . LEU B 1 176 ? 9.657 0.884 7.534 1.00 12.99 176 LEU B C 1
ATOM 4778 O O . LEU B 1 176 ? 9.716 0.027 8.411 1.00 14.22 176 LEU B O 1
ATOM 4783 N N . SER B 1 177 ? 8.701 0.871 6.569 1.00 11.49 177 SER B N 1
ATOM 4784 C CA . SER B 1 177 ? 7.666 -0.172 6.591 1.00 11.34 177 SER B CA 1
ATOM 4785 C C . SER B 1 177 ? 8.276 -1.568 6.402 1.00 13.43 177 SER B C 1
ATOM 4786 O O . SER B 1 177 ? 7.823 -2.548 7.036 1.00 13.70 177 SER B O 1
ATOM 4789 N N . GLN B 1 178 ? 9.327 -1.663 5.555 1.00 12.25 178 GLN B N 1
ATOM 4790 C CA . GLN B 1 178 ? 9.947 -2.965 5.263 1.00 12.71 178 GLN B CA 1
ATOM 4791 C C . GLN B 1 178 ? 10.729 -3.469 6.456 1.00 13.97 178 GLN B C 1
ATOM 4792 O O . GLN B 1 178 ? 10.673 -4.666 6.786 1.00 14.68 178 GLN B O 1
ATOM 4798 N N . PHE B 1 179 ? 11.461 -2.565 7.120 1.00 12.57 179 PHE B N 1
ATOM 4799 C CA . PHE B 1 179 ? 12.196 -2.940 8.320 1.00 11.88 179 PHE B CA 1
ATOM 4800 C C . PHE B 1 179 ? 11.222 -3.432 9.401 1.00 14.40 179 PHE B C 1
ATOM 4801 O O . PHE B 1 179 ? 11.469 -4.461 10.036 1.00 14.10 179 PHE B O 1
ATOM 4809 N N . MET B 1 180 ? 10.108 -2.703 9.595 1.00 12.51 180 MET B N 1
ATOM 4810 C CA . MET B 1 180 ? 9.110 -3.102 10.571 1.00 11.91 180 MET B CA 1
ATOM 4811 C C . MET B 1 180 ? 8.530 -4.474 10.274 1.00 12.87 180 MET B C 1
ATOM 4812 O O . MET B 1 180 ? 8.498 -5.319 11.174 1.00 13.65 180 MET B O 1
ATOM 4817 N N . LEU B 1 181 ? 8.071 -4.698 9.035 1.00 11.62 181 LEU B N 1
ATOM 4818 C CA . LEU B 1 181 ? 7.485 -6.022 8.716 1.00 11.53 181 LEU B CA 1
ATOM 4819 C C . LEU B 1 181 ? 8.523 -7.116 8.894 1.00 14.16 181 LEU B C 1
ATOM 4820 O O . LEU B 1 181 ? 8.215 -8.196 9.404 1.00 13.94 181 LEU B O 1
ATOM 4825 N N . ASP B 1 182 ? 9.742 -6.885 8.420 1.00 12.70 182 ASP B N 1
ATOM 4826 C CA . ASP B 1 182 ? 10.770 -7.923 8.576 1.00 13.07 182 ASP B CA 1
ATOM 4827 C C . ASP B 1 182 ? 11.062 -8.223 10.041 1.00 14.99 182 ASP B C 1
ATOM 4828 O O . ASP B 1 182 ? 11.199 -9.399 10.397 1.00 15.44 182 ASP B O 1
ATOM 4833 N N . LEU B 1 183 ? 11.165 -7.197 10.879 1.00 13.73 183 LEU B N 1
ATOM 4834 C CA . LEU B 1 183 ? 11.456 -7.451 12.287 1.00 13.31 183 LEU B CA 1
ATOM 4835 C C . LEU B 1 183 ? 10.326 -8.273 12.917 1.00 13.98 183 LEU B C 1
ATOM 4836 O O . LEU B 1 183 ? 10.594 -9.256 13.607 1.00 13.87 183 LEU B O 1
ATOM 4841 N N . HIS B 1 184 ? 9.056 -7.881 12.653 1.00 12.65 184 HIS B N 1
ATOM 4842 C CA . HIS B 1 184 ? 7.973 -8.613 13.298 1.00 11.67 184 HIS B CA 1
ATOM 4843 C C . HIS B 1 184 ? 7.819 -10.046 12.778 1.00 14.36 184 HIS B C 1
ATOM 4844 O O . HIS B 1 184 ? 7.488 -10.940 13.564 1.00 14.46 184 HIS B O 1
ATOM 4851 N N . THR B 1 185 ? 8.079 -10.252 11.478 1.00 13.26 185 THR B N 1
ATOM 4852 C CA . THR B 1 185 ? 7.878 -11.603 10.898 1.00 12.67 185 THR B CA 1
ATOM 4853 C C . THR B 1 185 ? 9.091 -12.487 10.998 1.00 15.55 185 THR B C 1
ATOM 4854 O O . THR B 1 185 ? 8.951 -13.688 10.747 1.00 16.65 185 THR B O 1
ATOM 4858 N N . GLU B 1 186 ? 10.283 -11.936 11.287 1.00 13.91 186 GLU B N 1
ATOM 4859 C CA . GLU B 1 186 ? 11.500 -12.766 11.394 1.00 14.45 186 GLU B CA 1
ATOM 4860 C C . GLU B 1 186 ? 11.995 -12.885 12.827 1.00 16.84 186 GLU B C 1
ATOM 4861 O O . GLU B 1 186 ? 12.660 -13.875 13.139 1.00 17.48 186 GLU B O 1
ATOM 4867 N N . GLN B 1 187 ? 11.673 -11.902 13.693 1.00 14.36 187 GLN B N 1
ATOM 4868 C CA . GLN B 1 187 ? 12.175 -11.941 15.074 1.00 14.43 187 GLN B CA 1
ATOM 4869 C C . GLN B 1 187 ? 11.102 -12.010 16.125 1.00 17.69 187 GLN B C 1
ATOM 4870 O O . GLN B 1 187 ? 11.440 -12.290 17.287 1.00 18.46 187 GLN B O 1
ATOM 4876 N N . HIS B 1 188 ? 9.854 -11.641 15.780 1.00 13.83 188 HIS B N 1
ATOM 4877 C CA . HIS B 1 188 ? 8.798 -11.522 16.798 1.00 13.01 188 HIS B CA 1
ATOM 4878 C C . HIS B 1 188 ? 7.675 -12.522 16.669 1.00 15.94 188 HIS B C 1
ATOM 4879 O O . HIS B 1 188 ? 6.774 -12.491 17.517 1.00 17.15 188 HIS B O 1
ATOM 4886 N N . GLY B 1 189 ? 7.713 -13.367 15.645 1.00 14.76 189 GLY B N 1
ATOM 4887 C CA . GLY B 1 189 ? 6.753 -14.454 15.521 1.00 15.40 189 GLY B CA 1
ATOM 4888 C C . GLY B 1 189 ? 5.415 -14.128 14.899 1.00 16.22 189 GLY B C 1
ATOM 4889 O O . GLY B 1 189 ? 4.486 -14.937 15.035 1.00 16.98 189 GLY B O 1
ATOM 4890 N N . TYR B 1 190 ? 5.293 -12.977 14.201 1.00 13.52 190 TYR B N 1
ATOM 4891 C CA . TYR B 1 190 ? 4.033 -12.651 13.529 1.00 12.68 190 TYR B CA 1
ATOM 4892 C C . TYR B 1 190 ? 4.040 -13.205 12.117 1.00 15.32 190 TYR B C 1
ATOM 4893 O O . TYR B 1 190 ? 5.083 -13.261 11.473 1.00 16.84 190 TYR B O 1
ATOM 4902 N N . SER B 1 191 ? 2.862 -13.586 11.629 1.00 12.98 191 SER B N 1
ATOM 4903 C CA . SER B 1 191 ? 2.703 -14.019 10.259 1.00 14.00 191 SER B CA 1
ATOM 4904 C C . SER B 1 191 ? 2.205 -12.797 9.473 1.00 16.34 191 SER B C 1
ATOM 4905 O O . SER B 1 191 ? 1.253 -12.115 9.883 1.00 15.50 191 SER B O 1
ATOM 4908 N N . GLU B 1 192 ? 2.798 -12.562 8.294 1.00 14.53 192 GLU B N 1
ATOM 4909 C CA . GLU B 1 192 ? 2.442 -11.431 7.457 1.00 14.95 192 GLU B CA 1
ATOM 4910 C C . GLU B 1 192 ? 1.118 -11.663 6.727 1.00 15.06 192 GLU B C 1
ATOM 4911 O O . GLU B 1 192 ? 0.826 -12.775 6.309 1.00 14.21 192 GLU B O 1
ATOM 4917 N N . ASN B 1 193 ? 0.359 -10.589 6.539 1.00 14.39 193 ASN B N 1
ATOM 4918 C CA . ASN B 1 193 ? -0.890 -10.688 5.799 1.00 14.88 193 ASN B CA 1
ATOM 4919 C C . ASN B 1 193 ? -1.025 -9.489 4.882 1.00 15.42 193 ASN B C 1
ATOM 4920 O O . ASN B 1 193 ? -0.697 -8.361 5.287 1.00 16.25 193 ASN B O 1
ATOM 4925 N N . TYR B 1 194 ? -1.612 -9.712 3.716 1.00 12.47 194 TYR B N 1
ATOM 4926 C CA . TYR B 1 194 ? -2.080 -8.696 2.772 1.00 12.19 194 TYR B CA 1
ATOM 4927 C C . TYR B 1 194 ? -3.606 -8.720 2.951 1.00 12.71 194 TYR B C 1
ATOM 4928 O O . TYR B 1 194 ? -4.223 -9.794 2.867 1.00 14.15 194 TYR B O 1
ATOM 4937 N N . VAL B 1 195 ? -4.209 -7.565 3.240 1.00 12.35 195 VAL B N 1
ATOM 4938 C CA . VAL B 1 195 ? -5.632 -7.531 3.537 1.00 12.35 195 VAL B CA 1
ATOM 4939 C C . VAL B 1 195 ? -6.397 -6.571 2.639 1.00 14.34 195 VAL B C 1
ATOM 4940 O O . VAL B 1 195 ? -5.820 -5.628 2.102 1.00 13.74 195 VAL B O 1
ATOM 4944 N N . PRO B 1 196 ? -7.731 -6.711 2.603 1.00 13.00 196 PRO B N 1
ATOM 4945 C CA . PRO B 1 196 ? -8.545 -5.707 1.917 1.00 12.46 196 PRO B CA 1
ATOM 4946 C C . PRO B 1 196 ? -8.453 -4.371 2.684 1.00 14.20 196 PRO B C 1
ATOM 4947 O O . PRO B 1 196 ? -8.391 -4.338 3.936 1.00 13.83 196 PRO B O 1
ATOM 4951 N N . TYR B 1 197 ? -8.490 -3.262 1.924 1.00 12.50 197 TYR B N 1
ATOM 4952 C CA . TYR B 1 197 ? -8.458 -1.929 2.510 1.00 12.16 197 TYR B CA 1
ATOM 4953 C C . TYR B 1 197 ? -9.861 -1.332 2.598 1.00 14.20 197 TYR B C 1
ATOM 4954 O O . TYR B 1 197 ? -10.026 -0.213 3.121 1.00 13.61 197 TYR B O 1
ATOM 4963 N N . LEU B 1 198 ? -10.840 -2.067 2.048 1.00 13.32 198 LEU B N 1
ATOM 4964 C CA . LEU B 1 198 ? -12.261 -1.774 2.157 1.00 12.21 198 LEU B CA 1
ATOM 4965 C C . LEU B 1 198 ? -12.836 -2.932 2.959 1.00 14.56 198 LEU B C 1
ATOM 4966 O O . LEU B 1 198 ? -12.460 -4.090 2.712 1.00 14.60 198 LEU B O 1
ATOM 4971 N N . VAL B 1 199 ? -13.804 -2.642 3.863 1.00 13.27 199 VAL B N 1
ATOM 4972 C CA . VAL B 1 199 ? -14.433 -3.707 4.659 1.00 13.07 199 VAL B CA 1
ATOM 4973 C C . VAL B 1 199 ? -15.915 -3.482 4.740 1.00 15.36 199 VAL B C 1
ATOM 4974 O O . VAL B 1 199 ? -16.383 -2.345 4.558 1.00 15.52 199 VAL B O 1
ATOM 4978 N N . ASN B 1 200 ? -16.659 -4.552 5.091 1.00 14.35 200 ASN B N 1
ATOM 4979 C CA . ASN B 1 200 ? -18.109 -4.474 5.173 1.00 14.59 200 ASN B CA 1
ATOM 4980 C C . ASN B 1 200 ? -18.590 -4.079 6.605 1.00 15.39 200 ASN B C 1
ATOM 4981 O O . ASN B 1 200 ? -17.800 -3.910 7.554 1.00 16.05 200 ASN B O 1
ATOM 4986 N N . GLN B 1 201 ? -19.930 -3.919 6.734 1.00 16.32 201 GLN B N 1
ATOM 4987 C CA . GLN B 1 201 ? -20.496 -3.498 8.026 1.00 16.13 201 GLN B CA 1
ATOM 4988 C C . GLN B 1 201 ? -20.309 -4.555 9.111 1.00 17.70 201 GLN B C 1
ATOM 4989 O O . GLN B 1 201 ? -20.072 -4.171 10.254 1.00 18.30 201 GLN B O 1
ATOM 4995 N N . ASP B 1 202 ? -20.387 -5.872 8.768 1.00 17.32 202 ASP B N 1
ATOM 4996 C CA . ASP B 1 202 ? -20.198 -6.923 9.785 1.00 16.65 202 ASP B CA 1
ATOM 4997 C C . ASP B 1 202 ? -18.821 -6.752 10.422 1.00 18.63 202 ASP B C 1
ATOM 4998 O O . ASP B 1 202 ? -18.694 -6.859 11.638 1.00 17.79 202 ASP B O 1
ATOM 5003 N N . THR B 1 203 ? -17.791 -6.469 9.600 1.00 15.12 203 THR B N 1
ATOM 5004 C CA . THR B 1 203 ? -16.420 -6.278 10.080 1.00 13.19 203 THR B CA 1
ATOM 5005 C C . THR B 1 203 ? -16.341 -5.049 10.993 1.00 14.66 203 THR B C 1
ATOM 5006 O O . THR B 1 203 ? -15.712 -5.110 12.060 1.00 15.87 203 THR B O 1
ATOM 5010 N N . LEU B 1 204 ? -16.984 -3.967 10.609 1.00 14.27 204 LEU B N 1
ATOM 5011 C CA . LEU B 1 204 ? -16.954 -2.756 11.442 1.00 14.72 204 LEU B CA 1
ATOM 5012 C C . LEU B 1 204 ? -17.654 -2.965 12.778 1.00 17.16 204 LEU B C 1
ATOM 5013 O O . LEU B 1 204 ? -17.155 -2.453 13.789 1.00 17.04 204 LEU B O 1
ATOM 5018 N N . TYR B 1 205 ? -18.752 -3.742 12.808 1.00 15.28 205 TYR B N 1
ATOM 5019 C CA . TYR B 1 205 ? -19.340 -4.070 14.111 1.00 15.97 205 TYR B CA 1
ATOM 5020 C C . TYR B 1 205 ? -18.416 -4.985 14.907 1.00 18.47 205 TYR B C 1
ATOM 5021 O O . TYR B 1 205 ? -18.316 -4.835 16.127 1.00 18.36 205 TYR B O 1
ATOM 5030 N N . GLY B 1 206 ? -17.717 -5.888 14.216 1.00 16.07 206 GLY B N 1
ATOM 5031 C CA . GLY B 1 206 ? -16.828 -6.849 14.869 1.00 16.93 206 GLY B CA 1
ATOM 5032 C C . GLY B 1 206 ? -15.775 -6.179 15.727 1.00 16.84 206 GLY B C 1
ATOM 5033 O O . GLY B 1 206 ? -15.518 -6.608 16.865 1.00 18.34 206 GLY B O 1
ATOM 5034 N N . THR B 1 207 ? -15.132 -5.130 15.183 1.00 15.79 207 THR B N 1
ATOM 5035 C CA . THR B 1 207 ? -14.059 -4.484 15.926 1.00 14.72 207 THR B CA 1
ATOM 5036 C C . THR B 1 207 ? -14.494 -3.218 16.669 1.00 18.51 207 THR B C 1
ATOM 5037 O O . THR B 1 207 ? -13.655 -2.618 17.361 1.00 19.43 207 THR B O 1
ATOM 5041 N N . GLY B 1 208 ? -15.768 -2.847 16.565 1.00 16.33 208 GLY B N 1
ATOM 5042 C CA . GLY B 1 208 ? -16.286 -1.731 17.351 1.00 15.96 208 GLY B CA 1
ATOM 5043 C C . GLY B 1 208 ? -16.310 -0.358 16.709 1.00 20.24 208 GLY B C 1
ATOM 5044 O O . GLY B 1 208 ? -16.729 0.611 17.359 1.00 20.17 208 GLY B O 1
ATOM 5045 N N . GLN B 1 209 ? -15.978 -0.261 15.410 1.00 17.89 209 GLN B N 1
ATOM 5046 C CA . GLN B 1 209 ? -16.113 1.024 14.697 1.00 17.35 209 GLN B CA 1
ATOM 5047 C C . GLN B 1 209 ? -17.593 1.353 14.640 1.00 19.70 209 GLN B C 1
ATOM 5048 O O . GLN B 1 209 ? -17.955 2.540 14.685 1.00 20.61 209 GLN B O 1
ATOM 5054 N N . LEU B 1 210 ? -18.455 0.322 14.494 1.00 17.12 210 LEU B N 1
ATOM 5055 C CA . LEU B 1 210 ? -19.917 0.486 14.514 1.00 17.23 210 LEU B CA 1
ATOM 5056 C C . LEU B 1 210 ? -20.449 -0.078 15.822 1.00 22.43 210 LEU B C 1
ATOM 5057 O O . LEU B 1 210 ? -19.860 -1.013 16.359 1.00 20.37 210 LEU B O 1
ATOM 5062 N N . PRO B 1 211 ? -21.509 0.515 16.391 1.00 20.47 211 PRO B N 1
ATOM 5063 C CA . PRO B 1 211 ? -22.361 1.565 15.812 1.00 20.76 211 PRO B CA 1
ATOM 5064 C C . PRO B 1 211 ? -21.939 3.003 16.025 1.00 23.76 211 PRO B C 1
ATOM 5065 O O . PRO B 1 211 ? -22.531 3.852 15.359 1.00 24.47 211 PRO B O 1
ATOM 5069 N N . LYS B 1 212 ? -21.025 3.300 16.959 1.00 19.65 212 LYS B N 1
ATOM 5070 C CA . LYS B 1 212 ? -20.785 4.687 17.382 1.00 21.00 212 LYS B CA 1
ATOM 5071 C C . LYS B 1 212 ? -19.849 5.540 16.567 1.00 25.24 212 LYS B C 1
ATOM 5072 O O . LYS B 1 212 ? -19.875 6.771 16.738 1.00 26.29 212 LYS B O 1
ATOM 5078 N N . PHE B 1 213 ? -18.992 4.936 15.731 1.00 20.01 213 PHE B N 1
ATOM 5079 C CA . PHE B 1 213 ? -17.945 5.738 15.114 1.00 18.46 213 PHE B CA 1
ATOM 5080 C C . PHE B 1 213 ? -17.970 5.763 13.587 1.00 19.46 213 PHE B C 1
ATOM 5081 O O . PHE B 1 213 ? -16.904 5.936 12.974 1.00 18.72 213 PHE B O 1
ATOM 5089 N N . ALA B 1 214 ? -19.166 5.731 12.978 1.00 19.40 214 ALA B N 1
ATOM 5090 C CA . ALA B 1 214 ? -19.236 5.790 11.503 1.00 19.22 214 ALA B CA 1
ATOM 5091 C C . ALA B 1 214 ? -18.611 7.090 10.991 1.00 20.05 214 ALA B C 1
ATOM 5092 O O . ALA B 1 214 ? -17.972 7.098 9.936 1.00 19.74 214 ALA B O 1
ATOM 5094 N N . GLY B 1 215 ? -18.787 8.173 11.752 1.00 18.46 215 GLY B N 1
ATOM 5095 C CA . GLY B 1 215 ? -18.283 9.485 11.351 1.00 19.21 215 GLY B CA 1
ATOM 5096 C C . GLY B 1 215 ? -16.777 9.610 11.322 1.00 20.15 215 GLY B C 1
ATOM 5097 O O . GLY B 1 215 ? -16.257 10.614 10.822 1.00 19.33 215 GLY B O 1
ATOM 5098 N N . ASP B 1 216 ? -16.067 8.619 11.880 1.00 18.04 216 ASP B N 1
ATOM 5099 C CA . ASP B 1 216 ? -14.615 8.606 11.907 1.00 16.21 216 ASP B CA 1
ATOM 5100 C C . ASP B 1 216 ? -14.030 7.996 10.633 1.00 17.16 216 ASP B C 1
ATOM 5101 O O . ASP B 1 216 ? -12.805 7.999 10.471 1.00 16.85 216 ASP B O 1
ATOM 5106 N N . LEU B 1 217 ? -14.902 7.485 9.747 1.00 15.97 217 LEU B N 1
ATOM 5107 C CA . LEU B 1 217 ? -14.486 6.763 8.566 1.00 15.82 217 LEU B CA 1
ATOM 5108 C C . LEU B 1 217 ? -14.863 7.406 7.272 1.00 17.80 217 LEU B C 1
ATOM 5109 O O . LEU B 1 217 ? -15.820 8.210 7.188 1.00 18.86 217 LEU B O 1
ATOM 5114 N N . PHE B 1 218 ? -14.141 6.973 6.226 1.00 15.18 218 PHE B N 1
ATOM 5115 C CA . PHE B 1 218 ? -14.535 7.240 4.846 1.00 14.18 218 PHE B CA 1
ATOM 5116 C C . PHE B 1 218 ? -15.404 6.052 4.409 1.00 17.12 218 PHE B C 1
ATOM 5117 O O . PHE B 1 218 ? -15.028 4.880 4.621 1.00 15.73 218 PHE B O 1
ATOM 5125 N N . HIS B 1 219 ? -16.524 6.356 3.745 1.00 16.28 219 HIS B N 1
ATOM 5126 C CA . HIS B 1 219 ? -17.438 5.306 3.287 1.00 16.05 219 HIS B CA 1
ATOM 5127 C C . HIS B 1 219 ? -17.501 5.334 1.790 1.00 19.56 219 HIS B C 1
ATOM 5128 O O . HIS B 1 219 ? -17.567 6.423 1.220 1.00 19.14 219 HIS B O 1
ATOM 5135 N N . THR B 1 220 ? -17.533 4.15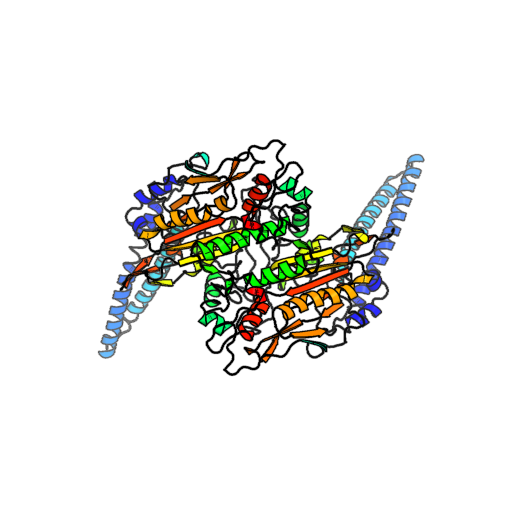6 1.152 1.00 16.14 220 THR B N 1
ATOM 5136 C CA . THR B 1 220 ? -17.685 4.152 -0.299 1.00 15.51 220 THR B CA 1
ATOM 5137 C C . THR B 1 220 ? -19.129 3.951 -0.685 1.00 19.08 220 THR B C 1
ATOM 5138 O O . THR B 1 220 ? -19.845 3.199 -0.021 1.00 19.68 220 THR B O 1
ATOM 5142 N N . ARG B 1 221 ? -19.551 4.585 -1.789 1.00 17.06 221 ARG B N 1
ATOM 5143 C CA . ARG B 1 221 ? -20.917 4.381 -2.268 1.00 17.61 221 ARG B CA 1
ATOM 5144 C C . ARG B 1 221 ? -21.038 2.959 -2.830 1.00 21.51 221 ARG B C 1
ATOM 5145 O O . ARG B 1 221 ? -20.088 2.446 -3.441 1.00 19.87 221 ARG B O 1
ATOM 5153 N N . PRO B 1 222 ? -22.197 2.286 -2.675 1.00 21.05 222 PRO B N 1
ATOM 5154 C CA . PRO B 1 222 ? -22.325 0.951 -3.274 1.00 20.92 222 PRO B CA 1
ATOM 5155 C C . PRO B 1 222 ? -22.077 0.961 -4.786 1.00 21.73 222 PRO B C 1
ATOM 5156 O O . PRO B 1 222 ? -22.367 1.943 -5.487 1.00 21.99 222 PRO B O 1
ATOM 5160 N N . LEU B 1 223 ? -21.566 -0.157 -5.288 1.00 19.46 223 LEU B N 1
ATOM 5161 C CA . LEU B 1 223 ? -21.368 -0.359 -6.728 1.00 19.46 223 LEU B CA 1
ATOM 5162 C C . LEU B 1 223 ? -22.700 -0.748 -7.332 1.00 23.42 223 LEU B C 1
ATOM 5163 O O . LEU B 1 223 ? -23.444 -1.525 -6.738 1.00 22.82 223 LEU B O 1
ATOM 5168 N N . GLU B 1 224 ? -22.986 -0.252 -8.537 1.00 22.75 224 GLU B N 1
ATOM 5169 C CA . GLU B 1 224 ? -24.243 -0.557 -9.217 1.00 24.04 224 GLU B CA 1
ATOM 5170 C C . GLU B 1 224 ? -24.517 -2.078 -9.345 1.00 27.56 224 GLU B C 1
ATOM 5171 O O . GLU B 1 224 ? -25.667 -2.509 -9.179 1.00 28.75 224 GLU B O 1
ATOM 5177 N N . GLU B 1 225 ? -23.474 -2.880 -9.646 1.00 24.01 225 GLU B N 1
ATOM 5178 C CA . GLU B 1 225 ? -23.635 -4.329 -9.830 1.00 24.62 225 GLU B CA 1
ATOM 5179 C C . GLU B 1 225 ? -23.564 -5.139 -8.527 1.00 25.82 225 GLU B C 1
ATOM 5180 O O . GLU B 1 225 ? -23.710 -6.362 -8.562 1.00 25.50 225 GLU B O 1
ATOM 5186 N N . GLU B 1 226 ? -23.325 -4.460 -7.389 1.00 21.62 226 GLU B N 1
ATOM 5187 C CA . GLU B 1 226 ? -23.323 -5.093 -6.056 1.00 20.56 226 GLU B CA 1
ATOM 5188 C C . GLU B 1 226 ? -24.133 -4.167 -5.145 1.00 24.33 226 GLU B C 1
ATOM 5189 O O . GLU B 1 226 ? -23.720 -3.853 -4.033 1.00 23.88 226 GLU B O 1
ATOM 5195 N N . ALA B 1 227 ? -25.311 -3.709 -5.639 1.00 25.40 227 ALA B N 1
ATOM 5196 C CA . ALA B 1 227 ? -26.118 -2.682 -4.993 1.00 25.93 227 ALA B CA 1
ATOM 5197 C C . ALA B 1 227 ? -26.413 -2.889 -3.519 1.00 27.50 227 ALA B C 1
ATOM 5198 O O . ALA B 1 227 ? -26.439 -1.907 -2.779 1.00 26.30 227 ALA B O 1
ATOM 5200 N N . ASP B 1 228 ? -26.632 -4.138 -3.090 1.00 23.96 228 ASP B N 1
ATOM 5201 C CA . ASP B 1 228 ? -27.008 -4.414 -1.704 1.00 24.73 228 ASP B CA 1
ATOM 5202 C C . ASP B 1 228 ? -25.915 -5.053 -0.862 1.00 26.95 228 ASP B C 1
ATOM 5203 O O . ASP B 1 228 ? -26.169 -5.398 0.295 1.00 27.62 228 ASP B O 1
ATOM 5208 N N . THR B 1 229 ? -24.688 -5.192 -1.410 1.00 21.56 229 THR B N 1
ATOM 5209 C CA . THR B 1 229 ? -23.631 -5.887 -0.693 1.00 20.35 229 THR B CA 1
ATOM 5210 C C . THR B 1 229 ? -22.306 -5.113 -0.702 1.00 21.99 229 THR B C 1
ATOM 5211 O O . THR B 1 229 ? -21.295 -5.658 -0.264 1.00 23.22 229 THR B O 1
ATOM 5215 N N . SER B 1 230 ? -22.313 -3.857 -1.144 1.00 18.60 230 SER B N 1
ATOM 5216 C CA . SER B 1 230 ? -21.060 -3.104 -1.218 1.00 18.22 230 SER B CA 1
ATOM 5217 C C . SER B 1 230 ? -21.083 -1.768 -0.469 1.00 19.58 230 SER B C 1
ATOM 5218 O O . SER B 1 230 ? -20.420 -0.804 -0.869 1.00 18.22 230 SER B O 1
ATOM 5221 N N . ASN B 1 231 ? -21.776 -1.726 0.678 1.00 17.67 231 ASN B N 1
ATOM 5222 C CA . ASN B 1 231 ? -21.703 -0.546 1.526 1.00 17.89 231 ASN B CA 1
ATOM 5223 C C . ASN B 1 231 ? -20.434 -0.791 2.367 1.00 19.77 231 ASN B C 1
ATOM 5224 O O . ASN B 1 231 ? -20.465 -1.508 3.378 1.00 18.55 231 ASN B O 1
ATOM 5229 N N . TYR B 1 232 ? -19.309 -0.242 1.890 1.00 15.54 232 TYR B N 1
ATOM 5230 C CA . TYR B 1 232 ? -18.009 -0.484 2.497 1.00 15.64 232 TYR B CA 1
ATOM 5231 C C . TYR B 1 232 ? -17.441 0.761 3.128 1.00 18.03 232 TYR B C 1
ATOM 5232 O O . TYR B 1 232 ? -17.891 1.880 2.866 1.00 16.70 232 TYR B O 1
ATOM 5241 N N . ALA B 1 233 ? -16.430 0.568 3.974 1.00 15.34 233 ALA B N 1
ATOM 5242 C CA . ALA B 1 233 ? -15.684 1.695 4.509 1.00 15.28 233 ALA B CA 1
ATOM 5243 C C . ALA B 1 233 ? -14.209 1.406 4.328 1.00 15.32 233 ALA B C 1
ATOM 5244 O O . ALA B 1 233 ? -13.780 0.245 4.320 1.00 14.02 233 ALA B O 1
ATOM 5246 N N . LEU B 1 234 ? -13.442 2.467 4.160 1.00 13.07 234 LEU B N 1
ATOM 5247 C CA . LEU B 1 234 ? -11.987 2.310 4.117 1.00 13.37 234 LEU B CA 1
ATOM 5248 C C . LEU B 1 234 ? -11.486 1.988 5.507 1.00 14.67 234 LEU B C 1
ATOM 5249 O O . LEU B 1 234 ? -11.998 2.507 6.495 1.00 14.34 234 LEU B O 1
ATOM 5254 N N . ILE B 1 235 ? -10.475 1.122 5.598 1.00 12.58 235 ILE B N 1
ATOM 5255 C CA . ILE B 1 235 ? -10.024 0.740 6.924 1.00 11.86 235 ILE B CA 1
ATOM 5256 C C . ILE B 1 235 ? -9.300 1.877 7.624 1.00 12.60 235 ILE B C 1
ATOM 5257 O O . ILE B 1 235 ? -8.447 2.546 7.016 1.00 12.61 235 ILE B O 1
ATOM 5262 N N . PRO B 1 236 ? -9.581 2.087 8.935 1.00 11.94 236 PRO B N 1
ATOM 5263 C CA . PRO B 1 236 ? -8.857 3.129 9.690 1.00 11.87 236 PRO B CA 1
ATOM 5264 C C . PRO B 1 236 ? -7.556 2.625 10.310 1.00 13.09 236 PRO B C 1
ATOM 5265 O O . PRO B 1 236 ? -6.773 3.398 10.875 1.00 13.10 236 PRO B O 1
ATOM 5269 N N . THR B 1 237 ? -7.340 1.293 10.228 1.00 12.33 237 THR B N 1
ATOM 5270 C CA . THR B 1 237 ? -6.180 0.580 10.782 1.00 11.83 237 THR B CA 1
ATOM 5271 C C . THR B 1 237 ? -6.318 -0.858 10.346 1.00 13.03 237 THR B C 1
ATOM 5272 O O . THR B 1 237 ? -7.437 -1.364 10.251 1.00 13.32 237 THR B O 1
ATOM 5276 N N . ALA B 1 238 ? -5.178 -1.569 10.192 1.00 11.36 238 ALA B N 1
ATOM 5277 C CA . ALA B 1 238 ? -5.251 -2.998 9.846 1.00 12.36 238 ALA B CA 1
ATOM 5278 C C . ALA B 1 238 ? -5.824 -3.819 11.016 1.00 13.01 238 ALA B C 1
ATOM 5279 O O . ALA B 1 238 ? -6.161 -4.981 10.808 1.00 13.93 238 ALA B O 1
ATOM 5281 N N . GLU B 1 239 ? -5.933 -3.260 12.243 1.00 11.71 239 GLU B N 1
ATOM 5282 C CA . GLU B 1 239 ? -6.597 -3.971 13.336 1.00 12.07 239 GLU B CA 1
ATOM 5283 C C . GLU B 1 239 ? -7.978 -4.466 12.847 1.00 13.74 239 GLU B C 1
ATOM 5284 O O . GLU B 1 239 ? -8.403 -5.564 13.191 1.00 14.01 239 GLU B O 1
ATOM 5290 N N . VAL B 1 240 ? -8.706 -3.644 12.071 1.00 12.64 240 VAL B N 1
ATOM 5291 C CA . VAL B 1 240 ? -10.077 -4.004 11.675 1.00 11.31 240 VAL B CA 1
ATOM 5292 C C . VAL B 1 240 ? -10.128 -5.282 10.799 1.00 13.44 240 VAL B C 1
ATOM 5293 O O . VAL B 1 240 ? -10.737 -6.284 11.220 1.00 14.12 240 VAL B O 1
ATOM 5297 N N . PRO B 1 241 ? -9.431 -5.357 9.638 1.00 12.17 241 PRO B N 1
ATOM 5298 C CA . PRO B 1 241 ? -9.501 -6.622 8.884 1.00 12.34 241 PRO B CA 1
ATOM 5299 C C . PRO B 1 241 ? -8.779 -7.771 9.593 1.00 14.47 241 PRO B C 1
ATOM 5300 O O . PRO B 1 241 ? -9.312 -8.904 9.633 1.00 14.47 241 PRO B O 1
ATOM 5304 N N . LEU B 1 242 ? -7.602 -7.512 10.199 1.00 13.61 242 LEU B N 1
ATOM 5305 C CA . LEU B 1 242 ? -6.871 -8.634 10.837 1.00 11.94 242 LEU B CA 1
ATOM 5306 C C . LEU B 1 242 ? -7.670 -9.286 11.961 1.00 13.73 242 LEU B C 1
ATOM 5307 O O . LEU B 1 242 ? -7.744 -10.512 12.049 1.00 14.09 242 LEU B O 1
ATOM 5312 N N . THR B 1 243 ? -8.219 -8.457 12.866 1.00 13.13 243 THR B N 1
ATOM 5313 C CA . THR B 1 243 ? -8.918 -9.053 14.011 1.00 13.73 243 THR B CA 1
ATOM 5314 C C . THR B 1 243 ? -10.109 -9.855 13.540 1.00 16.07 243 THR B C 1
ATOM 5315 O O . THR B 1 243 ? -10.409 -10.920 14.096 1.00 15.46 243 THR B O 1
ATOM 5319 N N . ASN B 1 244 ? -10.784 -9.357 12.471 1.00 14.56 244 ASN B N 1
ATOM 5320 C CA . ASN B 1 244 ? -11.961 -10.033 11.942 1.00 14.59 244 ASN B CA 1
ATOM 5321 C C . ASN B 1 244 ? -11.646 -11.316 11.189 1.00 15.74 244 ASN B C 1
ATOM 5322 O O . ASN B 1 244 ? -12.585 -12.042 10.835 1.00 15.53 244 ASN B O 1
ATOM 5327 N N . LEU B 1 245 ? -10.339 -11.649 10.977 1.00 14.22 245 LEU B N 1
ATOM 5328 C CA . LEU B 1 245 ? -10.057 -12.928 10.319 1.00 14.47 245 LEU B CA 1
ATOM 5329 C C . LEU B 1 245 ? -10.570 -14.133 11.143 1.00 17.42 245 LEU B C 1
ATOM 5330 O O . LEU B 1 245 ? -10.885 -15.194 10.563 1.00 17.24 245 LEU B O 1
ATOM 5335 N N . VAL B 1 246 ? -10.749 -13.956 12.475 1.00 15.11 246 VAL B N 1
ATOM 5336 C CA . VAL B 1 246 ? -11.239 -15.039 13.328 1.00 14.08 246 VAL B CA 1
ATOM 5337 C C . VAL B 1 246 ? -12.721 -14.949 13.595 1.00 18.67 246 VAL B C 1
ATOM 5338 O O . VAL B 1 246 ? -13.255 -15.740 14.388 1.00 18.25 246 VAL B O 1
ATOM 5342 N N . ARG B 1 247 ? -13.405 -14.003 12.928 1.00 16.13 247 ARG B N 1
ATOM 5343 C CA . ARG B 1 247 ? -14.827 -13.838 13.169 1.00 16.25 247 ARG B CA 1
ATOM 5344 C C . ARG B 1 247 ? -15.593 -15.112 12.791 1.00 19.66 247 ARG B C 1
ATOM 5345 O O . ARG B 1 247 ? -15.332 -15.715 11.743 1.00 19.23 247 ARG B O 1
ATOM 5353 N N . GLY B 1 248 ? -16.469 -15.541 13.692 1.00 17.83 248 GLY B N 1
ATOM 5354 C CA . GLY B 1 248 ? -17.299 -16.716 13.463 1.00 18.97 248 GLY B CA 1
ATOM 5355 C C . GLY B 1 248 ? -16.578 -18.047 13.575 1.00 25.16 248 GLY B C 1
ATOM 5356 O O . GLY B 1 248 ? -17.152 -19.079 13.242 1.00 27.55 248 GLY B O 1
ATOM 5357 N N . GLU B 1 249 ? -15.353 -18.055 14.078 1.00 21.11 249 GLU B N 1
ATOM 5358 C CA . GLU B 1 249 ? -14.581 -19.290 14.169 1.00 21.35 249 GLU B CA 1
ATOM 5359 C C . GLU B 1 249 ? -14.457 -19.834 15.564 1.00 23.91 249 GLU B C 1
ATOM 5360 O O . GLU B 1 249 ? -14.540 -19.085 16.532 1.00 22.70 249 GLU B O 1
ATOM 5366 N N . ILE B 1 250 ? -14.251 -21.165 15.667 1.00 22.08 250 ILE B N 1
ATOM 5367 C CA . ILE B 1 250 ? -13.912 -21.844 16.909 1.00 22.66 250 ILE B CA 1
ATOM 5368 C C . ILE B 1 250 ? -12.514 -22.395 16.645 1.00 26.16 250 ILE B C 1
ATOM 5369 O O . ILE B 1 250 ? -12.321 -23.205 15.725 1.00 26.75 250 ILE B O 1
ATOM 5374 N N . ILE B 1 251 ? -11.549 -21.930 17.419 1.00 22.34 251 ILE B N 1
ATOM 5375 C CA . ILE B 1 251 ? -10.150 -22.305 17.273 1.00 21.09 251 ILE B CA 1
ATOM 5376 C C . ILE B 1 251 ? -9.723 -23.219 18.397 1.00 24.00 251 ILE B C 1
ATOM 5377 O O . ILE B 1 251 ? -9.982 -22.911 19.556 1.00 23.40 251 ILE B O 1
ATOM 5382 N N . ASP B 1 252 ? -8.953 -24.269 18.086 1.00 24.77 252 ASP B N 1
ATOM 5383 C CA . ASP B 1 252 ? -8.449 -25.105 19.184 1.00 24.34 252 ASP B CA 1
ATOM 5384 C C . ASP B 1 252 ? -7.454 -24.264 19.973 1.00 25.04 252 ASP B C 1
ATOM 5385 O O . ASP B 1 252 ? -6.617 -23.598 19.362 1.00 23.67 252 ASP B O 1
ATOM 5390 N N . GLU B 1 253 ? -7.542 -24.279 21.326 1.00 24.53 253 GLU B N 1
ATOM 5391 C CA . GLU B 1 253 ? -6.624 -23.486 22.164 1.00 23.77 253 GLU B CA 1
ATOM 5392 C C . GLU B 1 253 ? -5.160 -23.771 21.878 1.00 25.12 253 GLU B C 1
ATOM 5393 O O . GLU B 1 253 ? -4.333 -22.862 22.000 1.00 23.71 253 GLU B O 1
ATOM 5399 N N . ASP B 1 254 ? -4.833 -25.024 21.483 1.00 24.33 254 ASP B N 1
ATOM 5400 C CA . ASP B 1 254 ? -3.445 -25.372 21.184 1.00 25.66 254 ASP B CA 1
ATOM 5401 C C . ASP B 1 254 ? -2.947 -24.714 19.895 1.00 26.13 254 ASP B C 1
ATOM 5402 O O . ASP B 1 254 ? -1.740 -24.719 19.648 1.00 26.29 254 ASP B O 1
ATOM 5406 N N . ASP B 1 255 ? -3.861 -24.087 19.097 1.00 21.87 255 ASP B N 1
ATOM 5407 C CA . ASP B 1 255 ? -3.500 -23.357 17.877 1.00 21.51 255 ASP B CA 1
ATOM 5408 C C . ASP B 1 255 ? -3.406 -21.846 18.131 1.00 24.31 255 ASP B C 1
ATOM 5409 O O . ASP B 1 255 ? -3.259 -21.076 17.176 1.00 25.39 255 ASP B O 1
ATOM 5414 N N . LEU B 1 256 ? -3.499 -21.444 19.416 1.00 19.60 256 LEU B N 1
ATOM 5415 C CA . LEU B 1 256 ? -3.328 -20.048 19.863 1.00 18.35 256 LEU B CA 1
ATOM 5416 C C . LEU B 1 256 ? -1.973 -19.953 20.580 1.00 19.96 256 LEU B C 1
ATOM 5417 O O . LEU B 1 256 ? -1.506 -20.948 21.165 1.00 21.43 256 LEU B O 1
ATOM 5422 N N . PRO B 1 257 ? -1.324 -18.783 20.583 1.00 17.27 257 PRO B N 1
ATOM 5423 C CA . PRO B 1 257 ? -1.796 -17.510 19.986 1.00 17.61 257 PRO B CA 1
ATOM 5424 C C . PRO B 1 257 ? -1.671 -17.475 18.477 1.00 19.56 257 PRO B C 1
ATOM 5425 O O . PRO B 1 257 ? -0.781 -18.127 17.895 1.00 20.57 257 PRO B O 1
ATOM 5429 N N . ILE B 1 258 ? -2.550 -16.699 17.847 1.00 16.22 258 ILE B N 1
ATOM 5430 C CA . ILE B 1 258 ? -2.458 -16.356 16.425 1.00 15.58 258 ILE B CA 1
ATOM 5431 C C . ILE B 1 258 ? -1.886 -14.941 16.434 1.00 17.15 258 ILE B C 1
ATOM 5432 O O . ILE B 1 258 ? -2.420 -14.054 17.122 1.00 16.92 258 ILE B O 1
ATOM 5437 N N . LYS B 1 259 ? -0.752 -14.755 15.759 1.00 14.34 259 LYS B N 1
ATOM 5438 C CA . LYS B 1 259 ? -0.046 -13.459 15.742 1.00 13.79 259 LYS B CA 1
ATOM 5439 C C . LYS B 1 259 ? 0.069 -12.990 14.316 1.00 14.39 259 LYS B C 1
ATOM 5440 O O . LYS B 1 259 ? 0.673 -13.672 13.493 1.00 15.06 259 LYS B O 1
ATOM 5446 N N . MET B 1 260 ? -0.545 -11.830 14.012 1.00 12.42 260 MET B N 1
ATOM 5447 C CA . MET B 1 260 ? -0.586 -11.354 12.633 1.00 11.94 260 MET B CA 1
ATOM 5448 C C . MET B 1 260 ? -0.045 -9.969 12.506 1.00 13.31 260 MET B C 1
ATOM 5449 O O . MET B 1 260 ? -0.241 -9.140 13.392 1.00 13.58 260 MET B O 1
ATOM 5454 N N . THR B 1 261 ? 0.565 -9.665 11.352 1.00 11.75 261 THR B N 1
ATOM 5455 C CA . THR B 1 261 ? 0.992 -8.280 11.077 1.00 11.78 261 THR B CA 1
ATOM 5456 C C . THR B 1 261 ? 0.644 -7.932 9.654 1.00 12.46 261 THR B C 1
ATOM 5457 O O . THR B 1 261 ? 0.563 -8.806 8.809 1.00 14.69 261 THR B O 1
ATOM 5461 N N . ALA B 1 262 ? 0.461 -6.645 9.388 1.00 11.63 262 ALA B N 1
ATOM 5462 C CA . ALA B 1 262 ? 0.193 -6.164 8.016 1.00 11.41 262 ALA B CA 1
ATOM 5463 C C . ALA B 1 262 ? 0.633 -4.720 7.940 1.00 14.31 262 ALA B C 1
ATOM 5464 O O . ALA B 1 262 ? 0.628 -4.000 8.940 1.00 13.85 262 ALA B O 1
ATOM 5466 N N . HIS B 1 263 ? 1.046 -4.316 6.762 1.00 12.49 263 HIS B N 1
ATOM 5467 C CA . HIS B 1 263 ? 1.374 -2.915 6.474 1.00 11.60 263 HIS B CA 1
ATOM 5468 C C . HIS B 1 263 ? 0.272 -2.436 5.552 1.00 14.40 263 HIS B C 1
ATOM 5469 O O . HIS B 1 263 ? 0.129 -2.945 4.426 1.00 15.70 263 HIS B O 1
ATOM 5476 N N . THR B 1 264 ? -0.476 -1.424 5.987 1.00 12.59 264 THR B N 1
ATOM 5477 C CA . THR B 1 264 ? -1.538 -0.935 5.134 1.00 11.55 264 THR B CA 1
ATOM 5478 C C . THR B 1 264 ? -1.586 0.581 5.235 1.00 13.81 264 THR B C 1
ATOM 5479 O O . THR B 1 264 ? -1.195 1.177 6.248 1.00 12.53 264 THR B O 1
ATOM 5483 N N . PRO B 1 265 ? -2.220 1.217 4.247 1.00 13.02 265 PRO B N 1
ATOM 5484 C CA . PRO B 1 265 ? -2.636 2.611 4.434 1.00 12.78 265 PRO B CA 1
ATOM 5485 C C . PRO B 1 265 ? -3.834 2.545 5.395 1.00 13.57 265 PRO B C 1
ATOM 5486 O O . PRO B 1 265 ? -4.519 1.497 5.534 1.00 14.50 265 PRO B O 1
ATOM 5490 N N . CYS B 1 266 ? -4.046 3.657 6.099 1.00 12.75 266 CYS B N 1
ATOM 5491 C CA . CYS B 1 266 ? -5.092 3.808 7.115 1.00 12.44 266 CYS B CA 1
ATOM 5492 C C . CYS B 1 266 ? -5.782 5.097 6.780 1.00 13.13 266 CYS B C 1
ATOM 5493 O O . CYS B 1 266 ? -5.102 6.109 6.582 1.00 14.08 266 CYS B O 1
ATOM 5496 N N . PHE B 1 267 ? -7.108 5.074 6.741 1.00 12.15 267 PHE B N 1
ATOM 5497 C CA . PHE B 1 267 ? -7.914 6.224 6.338 1.00 12.59 267 PHE B CA 1
ATOM 5498 C C . PHE B 1 267 ? -8.816 6.666 7.450 1.00 13.67 267 PHE B C 1
ATOM 5499 O O . PHE B 1 267 ? -9.560 5.838 7.990 1.00 14.33 267 PHE B O 1
ATOM 5507 N N . ARG B 1 268 ? -8.764 7.962 7.794 1.00 13.41 268 ARG B N 1
ATOM 5508 C CA . ARG B 1 268 ? -9.556 8.472 8.906 1.00 13.77 268 ARG B CA 1
ATOM 5509 C C . ARG B 1 268 ? -10.128 9.812 8.548 1.00 15.37 268 ARG B C 1
ATOM 5510 O O . ARG B 1 268 ? -9.407 10.641 8.005 1.00 15.11 268 ARG B O 1
ATOM 5518 N N . SER B 1 269 ? -11.405 10.042 8.893 1.00 14.81 269 SER B N 1
ATOM 5519 C CA . SER B 1 269 ? -11.993 11.344 8.588 1.00 15.35 269 SER B CA 1
ATOM 5520 C C . SER B 1 269 ? -11.386 12.460 9.449 1.00 17.56 269 SER B C 1
ATOM 5521 O O . SER B 1 269 ? -11.479 13.641 9.080 1.00 19.74 269 SER B O 1
ATOM 5524 N N . GLU B 1 270 ? -10.845 12.110 10.636 1.00 16.09 270 GLU B N 1
ATOM 5525 C CA . GLU B 1 270 ? -10.310 13.086 11.583 1.00 16.40 270 GLU B CA 1
ATOM 5526 C C . GLU B 1 270 ? -11.325 14.191 11.890 1.00 20.73 270 GLU B C 1
ATOM 5527 O O . GLU B 1 270 ? -10.971 15.372 11.952 1.00 22.16 270 GLU B O 1
ATOM 5533 N N . ALA B 1 271 ? -12.582 13.789 12.082 1.00 20.36 271 ALA B N 1
ATOM 5534 C CA . ALA B 1 271 ? -13.653 14.693 12.477 1.00 21.72 271 ALA B CA 1
ATOM 5535 C C . ALA B 1 271 ? -13.321 15.211 13.882 1.00 27.08 271 ALA B C 1
ATOM 5536 O O . ALA B 1 271 ? -12.610 14.537 14.632 1.00 28.12 271 ALA B O 1
ATOM 5538 N N . GLY B 1 272 ? -13.769 16.425 14.191 1.00 25.26 272 GLY B N 1
ATOM 5539 C CA . GLY B 1 272 ? -13.508 17.051 15.485 1.00 26.47 272 GLY B CA 1
ATOM 5540 C C . GLY B 1 272 ? -12.091 17.583 15.650 1.00 33.37 272 GLY B C 1
ATOM 5541 O O . GLY B 1 272 ? -11.719 18.021 16.743 1.00 34.96 272 GLY B O 1
ATOM 5542 N N . SER B 1 273 ? -11.299 17.576 14.556 1.00 30.25 273 SER B N 1
ATOM 5543 C CA . SER B 1 273 ? -9.898 18.014 14.535 1.00 30.16 273 SER B CA 1
ATOM 5544 C C . SER B 1 273 ? -9.666 19.357 13.836 1.00 35.93 273 SER B C 1
ATOM 5545 O O . SER B 1 273 ? -8.531 19.630 13.426 1.00 34.36 273 SER B O 1
ATOM 5548 N N . TYR B 1 274 ? -10.708 20.222 13.712 1.00 35.03 274 TYR B N 1
ATOM 5549 C CA . TYR B 1 274 ? -10.482 21.528 13.088 1.00 35.47 274 TYR B CA 1
ATOM 5550 C C . TYR B 1 274 ? -9.377 22.246 13.873 1.00 36.84 274 TYR B C 1
ATOM 5551 O O . TYR B 1 274 ? -9.477 22.393 15.100 1.00 35.64 274 TYR B O 1
ATOM 5556 N N . GLY B 1 275 ? -8.309 22.599 13.163 1.00 32.01 275 GLY B N 1
ATOM 5557 C CA . GLY B 1 275 ? -7.162 23.296 13.737 1.00 32.04 275 GLY B CA 1
ATOM 5558 C C . GLY B 1 275 ? -6.258 22.461 14.630 1.00 33.90 275 GLY B C 1
ATOM 5559 O O . GLY B 1 275 ? -5.402 23.023 15.321 1.00 35.80 275 GLY B O 1
ATOM 5560 N N . ARG B 1 276 ? -6.460 21.139 14.676 1.00 27.44 276 ARG B N 1
ATOM 5561 C CA . ARG B 1 276 ? -5.654 20.232 15.495 1.00 26.41 276 ARG B CA 1
ATOM 5562 C C . ARG B 1 276 ? -4.591 19.593 14.578 1.00 26.84 276 ARG B C 1
ATOM 5563 O O . ARG B 1 276 ? -4.953 19.037 13.532 1.00 23.72 276 ARG B O 1
ATOM 5571 N N . ASP B 1 277 ? -3.295 19.683 14.959 1.00 21.99 277 ASP B N 1
ATOM 5572 C CA . ASP B 1 277 ? -2.199 19.044 14.220 1.00 20.14 277 ASP B CA 1
ATOM 5573 C C . ASP B 1 277 ? -2.230 19.367 12.721 1.00 21.08 277 ASP B C 1
ATOM 5574 O O . ASP B 1 277 ? -2.257 18.447 11.897 1.00 20.02 277 ASP B O 1
ATOM 5579 N N . THR B 1 278 ? -2.229 20.653 12.365 1.00 20.81 278 THR B N 1
ATOM 5580 C CA . THR B 1 278 ? -2.288 21.046 10.962 1.00 21.67 278 THR B CA 1
ATOM 5581 C C . THR B 1 278 ? -0.933 21.069 10.263 1.00 25.73 278 THR B C 1
ATOM 5582 O O . THR B 1 278 ? -0.864 21.362 9.068 1.00 27.76 278 THR B O 1
ATOM 5586 N N . ARG B 1 279 ? 0.138 20.807 11.018 1.00 22.50 279 ARG B N 1
ATOM 5587 C CA . ARG B 1 279 ? 1.475 20.852 10.481 1.00 22.16 279 ARG B CA 1
ATOM 5588 C C . ARG B 1 279 ? 1.972 19.481 10.106 1.00 22.90 279 ARG B C 1
ATOM 5589 O O . ARG B 1 279 ? 2.080 18.605 10.945 1.00 24.90 279 ARG B O 1
ATOM 5597 N N . GLY B 1 280 ? 2.301 19.316 8.835 1.00 18.27 280 GLY B N 1
ATOM 5598 C CA . GLY B 1 280 ? 2.980 18.111 8.408 1.00 16.21 280 GLY B CA 1
ATOM 5599 C C . GLY B 1 280 ? 2.245 16.803 8.470 1.00 19.08 280 GLY B C 1
ATOM 5600 O O . GLY B 1 280 ? 1.030 16.748 8.271 1.00 18.70 280 GLY B O 1
ATOM 5601 N N . LEU B 1 281 ? 3.003 15.748 8.789 1.00 15.37 281 LEU B N 1
ATOM 5602 C CA . LEU B 1 281 ? 2.493 14.381 8.750 1.00 13.19 281 LEU B CA 1
ATOM 5603 C C . LEU B 1 281 ? 1.799 13.874 10.016 1.00 15.15 281 LEU B C 1
ATOM 5604 O O . LEU B 1 281 ? 1.431 12.704 10.120 1.00 15.27 281 LEU B O 1
ATOM 5609 N N . ILE B 1 282 ? 1.685 14.719 11.025 1.00 15.64 282 ILE B N 1
ATOM 5610 C CA . ILE B 1 282 ? 1.144 14.239 12.289 1.00 15.93 282 ILE B CA 1
ATOM 5611 C C . ILE B 1 282 ? -0.262 13.701 12.264 1.00 16.01 282 ILE B C 1
ATOM 5612 O O . ILE B 1 282 ? -0.525 12.665 12.880 1.00 16.26 282 ILE B O 1
ATOM 5617 N N . ARG B 1 283 ? -1.158 14.407 11.574 1.00 14.38 283 ARG B N 1
ATOM 5618 C CA . ARG B 1 283 ? -2.580 13.977 11.524 1.00 13.26 283 ARG B CA 1
ATOM 5619 C C . ARG B 1 283 ? -3.068 14.039 10.077 1.00 15.80 283 ARG B C 1
ATOM 5620 O O . ARG B 1 283 ? -3.514 15.089 9.676 1.00 16.29 283 ARG B O 1
ATOM 5628 N N . MET B 1 284 ? -3.070 12.901 9.391 1.00 14.29 284 MET B N 1
ATOM 5629 C CA . MET B 1 284 ? -3.420 12.818 7.955 1.00 14.01 284 MET B CA 1
ATOM 5630 C C . MET B 1 284 ? -4.691 12.000 7.740 1.00 16.04 284 MET B C 1
ATOM 5631 O O . MET B 1 284 ? -5.083 11.278 8.628 1.00 15.49 284 MET B O 1
ATOM 5636 N N . HIS B 1 285 ? -5.347 12.226 6.606 1.00 13.40 285 HIS B N 1
ATOM 5637 C CA . HIS B 1 285 ? -6.509 11.380 6.246 1.00 13.18 285 HIS B CA 1
ATOM 5638 C C . HIS B 1 285 ? -6.001 9.996 5.819 1.00 15.52 285 HIS B C 1
ATOM 5639 O O . HIS B 1 285 ? -6.771 9.066 5.877 1.00 15.45 285 HIS B O 1
ATOM 5646 N N . GLN B 1 286 ? -4.758 9.924 5.339 1.00 13.06 286 GLN B N 1
ATOM 5647 C CA . GLN B 1 286 ? -4.138 8.686 4.875 1.00 13.09 286 GLN B CA 1
ATOM 5648 C C . GLN B 1 286 ? -2.755 8.589 5.466 1.00 14.02 286 GLN B C 1
ATOM 5649 O O . GLN B 1 286 ? -1.907 9.484 5.249 1.00 14.19 286 GLN B O 1
ATOM 5655 N N . PHE B 1 287 ? -2.512 7.498 6.188 1.00 12.68 287 PHE B N 1
ATOM 5656 C CA . PHE B 1 287 ? -1.154 7.277 6.715 1.00 11.97 287 PHE B CA 1
ATOM 5657 C C . PHE B 1 287 ? -0.889 5.787 6.695 1.00 13.91 287 PHE B C 1
ATOM 5658 O O . PHE B 1 287 ? -1.808 4.968 6.842 1.00 13.97 287 PHE B O 1
ATOM 5666 N N . ASP B 1 288 ? 0.375 5.409 6.548 1.00 13.80 288 ASP B N 1
ATOM 5667 C CA . ASP B 1 288 ? 0.714 4.005 6.571 1.00 12.42 288 ASP B CA 1
ATOM 5668 C C . ASP B 1 288 ? 1.006 3.573 8.001 1.00 13.51 288 ASP B C 1
ATOM 5669 O O . ASP B 1 288 ? 1.555 4.342 8.795 1.00 13.13 288 ASP B O 1
ATOM 5674 N N . LYS B 1 289 ? 0.719 2.298 8.306 1.00 11.58 289 LYS B N 1
ATOM 5675 C CA . LYS B 1 289 ? 1.002 1.769 9.646 1.00 11.43 289 LYS B CA 1
ATOM 5676 C C . LYS B 1 289 ? 1.241 0.284 9.543 1.00 13.69 289 LYS B C 1
ATOM 5677 O O . LYS B 1 289 ? 0.517 -0.420 8.795 1.00 12.84 289 LYS B O 1
ATOM 5683 N N . VAL B 1 290 ? 2.262 -0.186 10.290 1.00 10.75 290 VAL B N 1
ATOM 5684 C CA . VAL B 1 290 ? 2.522 -1.609 10.420 1.00 11.22 290 VAL B CA 1
ATOM 5685 C C . VAL B 1 290 ? 1.888 -2.032 11.720 1.00 13.28 290 VAL B C 1
ATOM 5686 O O . VAL B 1 290 ? 2.271 -1.558 12.794 1.00 14.16 290 VAL B O 1
ATOM 5690 N N . GLU B 1 291 ? 0.844 -2.859 11.617 1.00 11.97 291 GLU B N 1
ATOM 5691 C CA . GLU B 1 291 ? 0.034 -3.249 12.759 1.00 11.90 291 GLU B CA 1
ATOM 5692 C C . GLU B 1 291 ? 0.379 -4.644 13.239 1.00 12.52 291 GLU B C 1
ATOM 5693 O O . GLU B 1 291 ? 0.660 -5.524 12.417 1.00 12.43 291 GLU B O 1
ATOM 5699 N N . MET B 1 292 ? 0.265 -4.875 14.564 1.00 11.63 292 MET B N 1
ATOM 5700 C CA . MET B 1 292 ? 0.378 -6.194 15.166 1.00 12.26 292 MET B CA 1
ATOM 5701 C C . MET B 1 292 ? -0.963 -6.533 15.783 1.00 13.77 292 MET B C 1
ATOM 5702 O O . MET B 1 292 ? -1.551 -5.675 16.446 1.00 12.82 292 MET B O 1
ATOM 5707 N N . VAL B 1 293 ? -1.438 -7.779 15.593 1.00 12.22 293 VAL B N 1
ATOM 5708 C CA . VAL B 1 293 ? -2.668 -8.234 16.240 1.00 12.06 293 VAL B CA 1
ATOM 5709 C C . VAL B 1 293 ? -2.382 -9.595 16.835 1.00 14.77 293 VAL B C 1
ATOM 5710 O O . VAL B 1 293 ? -1.730 -10.427 16.192 1.00 14.63 293 VAL B O 1
ATOM 5714 N N . GLN B 1 294 ? -2.900 -9.852 18.037 1.00 13.15 294 GLN B N 1
ATOM 5715 C CA . GLN B 1 294 ? -2.775 -11.199 18.624 1.00 13.37 294 GLN B CA 1
ATOM 5716 C C . GLN B 1 294 ? -4.147 -11.671 19.026 1.00 15.90 294 GLN B C 1
ATOM 5717 O O . GLN B 1 294 ? -4.972 -10.889 19.506 1.00 13.79 294 GLN B O 1
ATOM 5723 N N . ILE B 1 295 ? -4.400 -12.973 18.787 1.00 13.30 295 ILE B N 1
ATOM 5724 C CA . ILE B 1 295 ? -5.625 -13.659 19.214 1.00 13.03 295 ILE B CA 1
ATOM 5725 C C . ILE B 1 295 ? -5.086 -14.671 20.210 1.00 15.81 295 ILE B C 1
ATOM 5726 O O . ILE B 1 295 ? -4.271 -15.528 19.820 1.00 14.84 295 ILE B O 1
ATOM 5731 N N . VAL B 1 296 ? -5.545 -14.593 21.480 1.00 14.25 296 VAL B N 1
ATOM 5732 C CA . VAL B 1 296 ? -4.962 -15.432 22.525 1.00 14.12 296 VAL B CA 1
ATOM 5733 C C . VAL B 1 296 ? -6.017 -16.066 23.408 1.00 16.62 296 VAL B C 1
ATOM 5734 O O . VAL B 1 296 ? -7.163 -15.606 23.441 1.00 16.87 296 VAL B O 1
ATOM 5738 N N . ARG B 1 297 ? -5.603 -17.092 24.192 1.00 17.21 297 ARG B N 1
ATOM 5739 C CA . ARG B 1 297 ? -6.485 -17.668 25.196 1.00 16.83 297 ARG B CA 1
ATOM 5740 C C . ARG B 1 297 ? -6.715 -16.587 26.284 1.00 18.98 297 ARG B C 1
ATOM 5741 O O . ARG B 1 297 ? -5.827 -15.759 26.543 1.00 18.24 297 ARG B O 1
ATOM 5749 N N . PRO B 1 298 ? -7.887 -16.564 26.928 1.00 18.86 298 PRO B N 1
ATOM 5750 C CA . PRO B 1 298 ? -8.159 -15.517 27.943 1.00 20.09 298 PRO B CA 1
ATOM 5751 C C . PRO B 1 298 ? -7.134 -15.370 29.065 1.00 23.70 298 PRO B C 1
ATOM 5752 O O . PRO B 1 298 ? -6.828 -14.245 29.476 1.00 25.05 298 PRO B O 1
ATOM 5756 N N . GLU B 1 299 ? -6.494 -16.482 29.465 1.00 19.58 299 GLU B N 1
ATOM 5757 C CA . GLU B 1 299 ? -5.508 -16.435 30.542 1.00 19.20 299 GLU B CA 1
ATOM 5758 C C . GLU B 1 299 ? -4.241 -15.720 30.158 1.00 22.69 299 GLU B C 1
ATOM 5759 O O . GLU B 1 299 ? -3.448 -15.398 31.034 1.00 24.87 299 GLU B O 1
ATOM 5765 N N . ASP B 1 300 ? -3.989 -15.560 28.856 1.00 19.29 300 ASP B N 1
ATOM 5766 C CA . ASP B 1 300 ? -2.703 -15.067 28.382 1.00 18.27 300 ASP B CA 1
ATOM 5767 C C . ASP B 1 300 ? -2.683 -13.655 27.836 1.00 18.98 300 ASP B C 1
ATOM 5768 O O . ASP B 1 300 ? -1.626 -13.211 27.402 1.00 18.19 300 ASP B O 1
ATOM 5773 N N . SER B 1 301 ? -3.799 -12.917 27.917 1.00 16.20 301 SER B N 1
ATOM 5774 C CA . SER B 1 301 ? -3.808 -11.602 27.275 1.00 15.30 301 SER B CA 1
ATOM 5775 C C . SER B 1 301 ? -2.983 -10.517 27.987 1.00 17.22 301 SER B C 1
ATOM 5776 O O . SER B 1 301 ? -2.392 -9.673 27.292 1.00 17.36 301 SER B O 1
ATOM 5779 N N . MET B 1 302 ? -2.929 -10.519 29.334 1.00 15.92 302 MET B N 1
ATOM 5780 C CA . MET B 1 302 ? -2.115 -9.486 29.971 1.00 15.40 302 MET B CA 1
ATOM 5781 C C . MET B 1 302 ? -0.649 -9.715 29.687 1.00 17.07 302 MET B C 1
ATOM 5782 O O . MET B 1 302 ? 0.104 -8.750 29.501 1.00 17.57 302 MET B O 1
ATOM 5787 N N . ALA B 1 303 ? -0.250 -11.008 29.623 1.00 16.74 303 ALA B N 1
ATOM 5788 C CA . ALA B 1 303 ? 1.140 -11.335 29.262 1.00 16.32 303 ALA B CA 1
ATOM 5789 C C . ALA B 1 303 ? 1.411 -10.954 27.795 1.00 17.43 303 ALA B C 1
ATOM 5790 O O . ALA B 1 303 ? 2.467 -10.394 27.472 1.00 17.75 303 ALA B O 1
ATOM 5792 N N . ALA B 1 304 ? 0.449 -11.235 26.903 1.00 16.05 304 ALA B N 1
ATOM 5793 C CA . ALA B 1 304 ? 0.616 -10.906 25.485 1.00 15.07 304 ALA B CA 1
ATOM 5794 C C . ALA B 1 304 ? 0.721 -9.369 25.276 1.00 16.74 304 ALA B C 1
ATOM 5795 O O . ALA B 1 304 ? 1.463 -8.901 24.400 1.00 15.57 304 ALA B O 1
ATOM 5797 N N . LEU B 1 305 ? 0.016 -8.588 26.100 1.00 14.83 305 LEU B N 1
ATOM 5798 C CA . LEU B 1 305 ? 0.121 -7.132 26.000 1.00 14.24 305 LEU B CA 1
ATOM 5799 C C . LEU B 1 305 ? 1.555 -6.667 26.230 1.00 15.37 305 LEU B C 1
ATOM 5800 O O . LEU B 1 305 ? 2.064 -5.827 25.474 1.00 14.14 305 LEU B O 1
ATOM 5805 N N . GLU B 1 306 ? 2.213 -7.219 27.260 1.00 15.50 306 GLU B N 1
ATOM 5806 C CA . GLU B 1 306 ? 3.589 -6.838 27.529 1.00 15.06 306 GLU B CA 1
ATOM 5807 C C . GLU B 1 306 ? 4.514 -7.246 26.399 1.00 17.02 306 GLU B C 1
ATOM 5808 O O . GLU B 1 306 ? 5.383 -6.457 25.991 1.00 16.96 306 GLU B O 1
ATOM 5814 N N . GLU B 1 307 ? 4.320 -8.468 25.885 1.00 14.73 307 GLU B N 1
ATOM 5815 C CA . GLU B 1 307 ? 5.153 -8.962 24.784 1.00 14.41 307 GLU B CA 1
ATOM 5816 C C . GLU B 1 307 ? 4.988 -8.049 23.551 1.00 14.52 307 GLU B C 1
ATOM 5817 O O . GLU B 1 307 ? 5.976 -7.632 22.954 1.00 14.98 307 GLU B O 1
ATOM 5823 N N . MET B 1 308 ? 3.732 -7.746 23.173 1.00 12.40 308 MET B N 1
ATOM 5824 C CA . MET B 1 308 ? 3.460 -6.962 21.978 1.00 12.64 308 MET B CA 1
ATOM 5825 C C . MET B 1 308 ? 3.974 -5.532 22.143 1.00 14.49 308 MET B C 1
ATOM 5826 O O . MET B 1 308 ? 4.538 -4.957 21.207 1.00 14.30 308 MET B O 1
ATOM 5831 N N . THR B 1 309 ? 3.832 -4.963 23.350 1.00 13.19 309 THR B N 1
ATOM 5832 C CA . THR B 1 309 ? 4.338 -3.615 23.561 1.00 13.35 309 THR B CA 1
ATOM 5833 C C . THR B 1 309 ? 5.866 -3.622 23.404 1.00 14.27 309 THR B C 1
ATOM 5834 O O . THR B 1 309 ? 6.407 -2.697 22.783 1.00 14.84 309 THR B O 1
ATOM 5838 N N . GLY B 1 310 ? 6.518 -4.686 23.901 1.00 13.89 310 GLY B N 1
ATOM 5839 C CA . GLY B 1 310 ? 7.960 -4.826 23.728 1.00 13.78 310 GLY B CA 1
ATOM 5840 C C . GLY B 1 310 ? 8.348 -4.931 22.263 1.00 16.08 310 GLY B C 1
ATOM 5841 O O . GLY B 1 310 ? 9.378 -4.375 21.850 1.00 16.17 310 GLY B O 1
ATOM 5842 N N . HIS B 1 311 ? 7.512 -5.606 21.441 1.00 14.10 311 HIS B N 1
ATOM 5843 C CA . HIS B 1 311 ? 7.799 -5.706 20.013 1.00 12.79 311 HIS B CA 1
ATOM 5844 C C . HIS B 1 311 ? 7.795 -4.315 19.359 1.00 14.93 311 HIS B C 1
ATOM 5845 O O . HIS B 1 311 ? 8.634 -4.046 18.484 1.00 16.24 311 HIS B O 1
ATOM 5852 N N . ALA B 1 312 ? 6.876 -3.423 19.785 1.00 13.29 312 ALA B N 1
ATOM 5853 C CA . ALA B 1 312 ? 6.832 -2.054 19.260 1.00 13.13 312 ALA B CA 1
ATOM 5854 C C . ALA B 1 312 ? 8.039 -1.264 19.785 1.00 15.71 312 ALA B C 1
ATOM 5855 O O . ALA B 1 312 ? 8.663 -0.531 19.026 1.00 15.42 312 ALA B O 1
ATOM 5857 N N . GLU B 1 313 ? 8.377 -1.429 21.068 1.00 13.58 313 GLU B N 1
ATOM 5858 C CA . GLU B 1 313 ? 9.533 -0.717 21.641 1.00 13.58 313 GLU B CA 1
ATOM 5859 C C . GLU B 1 313 ? 10.820 -1.093 20.912 1.00 16.13 313 GLU B C 1
ATOM 5860 O O . GLU B 1 313 ? 11.689 -0.229 20.709 1.00 15.99 313 GLU B O 1
ATOM 5866 N N A LYS B 1 314 ? 10.934 -2.366 20.494 0.82 14.29 314 LYS B N 1
ATOM 5867 N N B LYS B 1 314 ? 10.941 -2.371 20.499 0.18 12.86 314 LYS B N 1
ATOM 5868 C CA A LYS B 1 314 ? 12.148 -2.801 19.790 0.82 14.56 314 LYS B CA 1
ATOM 5869 C CA B LYS B 1 314 ? 12.117 -2.859 19.778 0.18 12.65 314 LYS B CA 1
ATOM 5870 C C A LYS B 1 314 ? 12.361 -2.044 18.482 0.82 15.44 314 LYS B C 1
ATOM 5871 C C B LYS B 1 314 ? 12.353 -2.101 18.473 0.18 16.55 314 LYS B C 1
ATOM 5872 O O A LYS B 1 314 ? 13.510 -1.774 18.109 0.82 16.22 314 LYS B O 1
ATOM 5873 O O B LYS B 1 314 ? 13.511 -1.874 18.114 0.18 16.39 314 LYS B O 1
ATOM 5884 N N . VAL B 1 315 ? 11.268 -1.679 17.783 1.00 14.03 315 VAL B N 1
ATOM 5885 C CA . VAL B 1 315 ? 11.403 -0.900 16.556 1.00 13.41 315 VAL B CA 1
ATOM 5886 C C . VAL B 1 315 ? 12.068 0.434 16.897 1.00 15.30 315 VAL B C 1
ATOM 5887 O O . VAL B 1 315 ? 13.015 0.850 16.237 1.00 15.26 315 VAL B O 1
ATOM 5891 N N . LEU B 1 316 ? 11.570 1.084 17.966 1.00 13.41 316 LEU B N 1
ATOM 5892 C CA . LEU B 1 316 ? 12.111 2.396 18.358 1.00 14.20 316 LEU B CA 1
ATOM 5893 C C . LEU B 1 316 ? 13.570 2.276 18.806 1.00 16.23 316 LEU B C 1
ATOM 5894 O O . LEU B 1 316 ? 14.415 3.096 18.433 1.00 16.73 316 LEU B O 1
ATOM 5899 N N . GLN B 1 317 ? 13.863 1.236 19.611 1.00 14.85 317 GLN B N 1
ATOM 5900 C CA . GLN B 1 317 ? 15.243 1.065 20.090 1.00 14.57 317 GLN B CA 1
ATOM 5901 C C . GLN B 1 317 ? 16.206 0.825 18.942 1.00 17.19 317 GLN B C 1
ATOM 5902 O O . GLN B 1 317 ? 17.278 1.445 18.898 1.00 17.83 317 GLN B O 1
ATOM 5908 N N . LEU B 1 318 ? 15.824 -0.058 17.986 1.00 15.35 318 LEU B N 1
ATOM 5909 C CA . LEU B 1 318 ? 16.730 -0.333 16.855 1.00 16.16 318 LEU B CA 1
ATOM 5910 C C . LEU B 1 318 ? 16.948 0.886 15.962 1.00 18.09 318 LEU B C 1
ATOM 5911 O O . LEU B 1 318 ? 18.016 1.024 15.364 1.00 17.93 318 LEU B O 1
ATOM 5916 N N . LEU B 1 319 ? 15.933 1.780 15.890 1.00 15.35 319 LEU B N 1
ATOM 5917 C CA . LEU B 1 319 ? 16.044 3.028 15.163 1.00 15.29 319 LEU B CA 1
ATOM 5918 C C . LEU B 1 319 ? 16.731 4.121 15.974 1.00 17.74 319 LEU B C 1
ATOM 5919 O O . LEU B 1 319 ? 16.958 5.185 15.413 1.00 17.69 319 LEU B O 1
ATOM 5924 N N . GLY B 1 320 ? 17.075 3.864 17.238 1.00 15.45 320 GLY B N 1
ATOM 5925 C CA . GLY B 1 320 ? 17.776 4.842 18.073 1.00 16.38 320 GLY B CA 1
ATOM 5926 C C . GLY B 1 320 ? 16.923 6.042 18.424 1.00 18.96 320 GLY B C 1
ATOM 5927 O O . GLY B 1 320 ? 17.437 7.162 18.596 1.00 20.83 320 GLY B O 1
ATOM 5928 N N . LEU B 1 321 ? 15.614 5.815 18.567 1.00 16.52 321 LEU B N 1
ATOM 5929 C CA . LEU B 1 321 ? 14.681 6.898 18.851 1.00 15.90 321 LEU B CA 1
ATOM 5930 C C . LEU B 1 321 ? 14.251 6.920 20.314 1.00 18.04 321 LEU B C 1
ATOM 5931 O O . LEU B 1 321 ? 13.549 6.011 20.751 1.00 17.69 321 LEU B O 1
ATOM 5936 N N . PRO B 1 322 ? 14.598 7.970 21.075 1.00 15.88 322 PRO B N 1
ATOM 5937 C CA . PRO B 1 322 ? 14.178 8.021 22.475 1.00 14.89 322 PRO B CA 1
ATOM 5938 C C . PRO B 1 322 ? 12.659 8.102 22.591 1.00 15.87 322 PRO B C 1
ATOM 5939 O O . PRO B 1 322 ? 11.987 8.709 21.746 1.00 16.49 322 PRO B O 1
ATOM 5943 N N . TYR B 1 323 ? 12.124 7.474 23.646 1.00 15.07 323 TYR B N 1
ATOM 5944 C CA . TYR B 1 323 ? 10.684 7.422 23.826 1.00 14.03 323 TYR B CA 1
ATOM 5945 C C . TYR B 1 323 ? 10.333 7.243 25.289 1.00 17.32 323 TYR B C 1
ATOM 5946 O O . TYR B 1 323 ? 11.207 7.018 26.145 1.00 17.36 323 TYR B O 1
ATOM 5955 N N . ARG B 1 324 ? 9.047 7.398 25.568 1.00 15.91 324 ARG B N 1
ATOM 5956 C CA . ARG B 1 324 ? 8.481 7.116 26.878 1.00 15.79 324 ARG B CA 1
ATOM 5957 C C . ARG B 1 324 ? 7.278 6.196 26.699 1.00 17.05 324 ARG B C 1
ATOM 5958 O O . ARG B 1 324 ? 6.600 6.225 25.648 1.00 16.53 324 ARG B O 1
ATOM 5966 N N . LYS B 1 325 ? 7.039 5.348 27.699 1.00 15.87 325 LYS B N 1
ATOM 5967 C CA . LYS B 1 325 ? 5.932 4.419 27.694 1.00 14.81 325 LYS B CA 1
ATOM 5968 C C . LYS B 1 325 ? 4.974 4.895 28.763 1.00 17.23 325 LYS B C 1
ATOM 5969 O O . LYS B 1 325 ? 5.375 5.072 29.932 1.00 17.91 325 LYS B O 1
ATOM 5975 N N . ILE B 1 326 ? 3.722 5.109 28.354 1.00 16.08 326 ILE B N 1
ATOM 5976 C CA . ILE B 1 326 ? 2.660 5.629 29.215 1.00 17.42 326 ILE B CA 1
ATOM 5977 C C . ILE B 1 326 ? 1.551 4.611 29.349 1.00 18.59 326 ILE B C 1
ATOM 5978 O O . ILE B 1 326 ? 1.185 4.005 28.351 1.00 17.78 326 ILE B O 1
ATOM 5983 N N . ILE B 1 327 ? 0.976 4.452 30.542 1.00 16.14 327 ILE B N 1
ATOM 5984 C CA . ILE B 1 327 ? -0.258 3.677 30.680 1.00 15.16 327 ILE B CA 1
ATOM 5985 C C . ILE B 1 327 ? -1.400 4.705 30.627 1.00 16.84 327 ILE B C 1
ATOM 5986 O O . ILE B 1 327 ? -1.362 5.713 31.342 1.00 17.30 327 ILE B O 1
ATOM 5991 N N . LEU B 1 328 ? -2.389 4.491 29.746 1.00 16.40 328 LEU B N 1
ATOM 5992 C CA . LEU B 1 328 ? -3.499 5.429 29.645 1.00 16.25 328 LEU B CA 1
ATOM 5993 C C . LEU B 1 328 ? -4.437 5.272 30.833 1.00 18.66 328 LEU B C 1
ATOM 5994 O O . LEU B 1 328 ? -4.586 4.169 31.381 1.00 17.93 328 LEU B O 1
ATOM 5999 N N . CYS B 1 329 ? -5.021 6.398 31.265 1.00 18.56 329 CYS B N 1
ATOM 6000 C CA . CYS B 1 329 ? -5.990 6.367 32.350 1.00 17.67 329 CYS B CA 1
ATOM 6001 C C . CYS B 1 329 ? -7.377 5.965 31.814 1.00 20.21 329 CYS B C 1
ATOM 6002 O O . CYS B 1 329 ? -7.587 5.912 30.597 1.00 19.27 329 CYS B O 1
ATOM 6005 N N . THR B 1 330 ? -8.324 5.699 32.736 1.00 19.07 330 THR B N 1
ATOM 6006 C CA . THR B 1 330 ? -9.661 5.231 32.330 1.00 19.33 330 THR B CA 1
ATOM 6007 C C . THR B 1 330 ? -10.366 6.153 31.351 1.00 23.43 330 THR B C 1
ATOM 6008 O O . THR B 1 330 ? -11.073 5.681 30.463 1.00 24.55 330 THR B O 1
ATOM 6012 N N . GLY B 1 331 ? -10.164 7.450 31.514 1.00 19.26 331 GLY B N 1
ATOM 6013 C CA . GLY B 1 331 ? -10.833 8.456 30.695 1.00 19.54 331 GLY B CA 1
ATOM 6014 C C . GLY B 1 331 ? -10.209 8.758 29.356 1.00 24.85 331 GLY B C 1
ATOM 6015 O O . GLY B 1 331 ? -10.827 9.476 28.562 1.00 26.87 331 GLY B O 1
ATOM 6016 N N . ASP B 1 332 ? -9.012 8.228 29.089 1.00 19.44 332 ASP B N 1
ATOM 6017 C CA . ASP B 1 332 ? -8.294 8.531 27.823 1.00 20.47 332 ASP B CA 1
ATOM 6018 C C . ASP B 1 332 ? -8.174 7.297 26.923 1.00 24.42 332 ASP B C 1
ATOM 6019 O O . ASP B 1 332 ? -7.471 7.375 25.933 1.00 26.75 332 ASP B O 1
ATOM 6024 N N . MET B 1 333 ? -8.877 6.217 27.238 1.00 22.13 333 MET B N 1
ATOM 6025 C CA . MET B 1 333 ? -8.717 4.989 26.423 1.00 19.66 333 MET B CA 1
ATOM 6026 C C . MET B 1 333 ? -9.719 4.882 25.277 1.00 22.54 333 MET B C 1
ATOM 6027 O O . MET B 1 333 ? -10.770 5.507 25.343 1.00 22.54 333 MET B O 1
ATOM 6032 N N . GLY B 1 334 ? -9.356 4.072 24.280 1.00 18.77 334 GLY B N 1
ATOM 6033 C CA . GLY B 1 334 ? -10.227 3.778 23.131 1.00 18.07 334 GLY B CA 1
ATOM 6034 C C . GLY B 1 334 ? -11.402 2.912 23.565 1.00 20.52 334 GLY B C 1
ATOM 6035 O O . GLY B 1 334 ? -11.282 2.185 24.550 1.00 19.37 334 GLY B O 1
ATOM 6036 N N . PHE B 1 335 ? -12.495 3.011 22.818 1.00 17.80 335 PHE B N 1
ATOM 6037 C CA . PHE B 1 335 ? -13.755 2.315 23.108 1.00 16.44 335 PHE B CA 1
ATOM 6038 C C . PHE B 1 335 ? -13.598 0.845 23.538 1.00 17.51 335 PHE B C 1
ATOM 6039 O O . PHE B 1 335 ? -14.172 0.430 24.552 1.00 18.05 335 PHE B O 1
ATOM 6047 N N . GLY B 1 336 ? -12.848 0.085 22.761 1.00 16.74 336 GLY B N 1
ATOM 6048 C CA . GLY B 1 336 ? -12.704 -1.339 23.007 1.00 16.36 336 GLY B CA 1
ATOM 6049 C C . GLY B 1 336 ? -11.610 -1.763 23.950 1.00 19.06 336 GLY B C 1
ATOM 6050 O O . GLY B 1 336 ? -11.549 -2.932 24.327 1.00 17.14 336 GLY B O 1
ATOM 6051 N N . ALA B 1 337 ? -10.724 -0.827 24.358 1.00 16.82 337 ALA B N 1
ATOM 6052 C CA . ALA B 1 337 ? -9.598 -1.235 25.191 1.00 16.03 337 ALA B CA 1
ATOM 6053 C C . ALA B 1 337 ? -9.957 -1.468 26.642 1.00 18.33 337 ALA B C 1
ATOM 6054 O O . ALA B 1 337 ? -10.762 -0.727 27.207 1.00 17.56 337 ALA B O 1
ATOM 6056 N N . CYS B 1 338 ? -9.332 -2.490 27.270 1.00 15.88 338 CYS B N 1
ATOM 6057 C CA . CYS B 1 338 ? -9.427 -2.615 28.718 1.00 16.15 338 CYS B CA 1
ATOM 6058 C C . CYS B 1 338 ? -8.120 -2.117 29.382 1.00 17.83 338 CYS B C 1
ATOM 6059 O O . CYS B 1 338 ? -8.131 -1.791 30.563 1.00 17.73 338 CYS B O 1
ATOM 6062 N N . LYS B 1 339 ? -6.997 -2.063 28.626 1.00 15.00 339 LYS B N 1
ATOM 6063 C CA . LYS B 1 339 ? -5.699 -1.601 29.127 1.00 14.32 339 LYS B CA 1
ATOM 6064 C C . LYS B 1 339 ? -4.874 -1.223 27.921 1.00 15.19 339 LYS B C 1
ATOM 6065 O O . LYS B 1 339 ? -4.836 -1.989 26.949 1.00 15.46 339 LYS B O 1
ATOM 6071 N N . THR B 1 340 ? -4.276 -0.032 27.947 1.00 14.77 340 THR B N 1
ATOM 6072 C CA . THR B 1 340 ? -3.474 0.430 26.825 1.00 14.03 340 THR B CA 1
ATOM 6073 C C . THR B 1 340 ? -2.189 1.071 27.278 1.00 16.12 340 THR B C 1
ATOM 6074 O O . THR B 1 340 ? -2.200 1.901 28.201 1.00 16.50 340 THR B O 1
ATOM 6078 N N . TYR B 1 341 ? -1.098 0.748 26.563 1.00 14.70 341 TYR B N 1
ATOM 6079 C CA . TYR B 1 341 ? 0.147 1.483 26.687 1.00 15.25 341 TYR B CA 1
ATOM 6080 C C . TYR B 1 341 ? 0.327 2.298 25.449 1.00 17.55 341 TYR B C 1
ATOM 6081 O O . TYR B 1 341 ? 0.142 1.798 24.334 1.00 16.64 341 TYR B O 1
ATOM 6090 N N A ASP B 1 342 ? 0.707 3.559 25.613 0.62 14.56 342 ASP B N 1
ATOM 6091 N N B ASP B 1 342 ? 0.713 3.572 25.628 0.38 14.96 342 ASP B N 1
ATOM 6092 C CA A ASP B 1 342 ? 1.101 4.311 24.459 0.62 13.86 342 ASP B CA 1
ATOM 6093 C CA B ASP B 1 342 ? 0.982 4.561 24.591 0.38 14.73 342 ASP B CA 1
ATOM 6094 C C A ASP B 1 342 ? 2.592 4.496 24.521 0.62 15.59 342 ASP B C 1
ATOM 6095 C C B ASP B 1 342 ? 2.515 4.788 24.520 0.38 17.05 342 ASP B C 1
ATOM 6096 O O A ASP B 1 342 ? 3.205 4.595 25.601 0.62 14.29 342 ASP B O 1
ATOM 6097 O O B ASP B 1 342 ? 3.084 5.249 25.520 0.38 16.35 342 ASP B O 1
ATOM 6106 N N . LEU B 1 343 ? 3.175 4.504 23.348 1.00 14.25 343 LEU B N 1
ATOM 6107 C CA . LEU B 1 343 ? 4.597 4.781 23.217 1.00 13.76 343 LEU B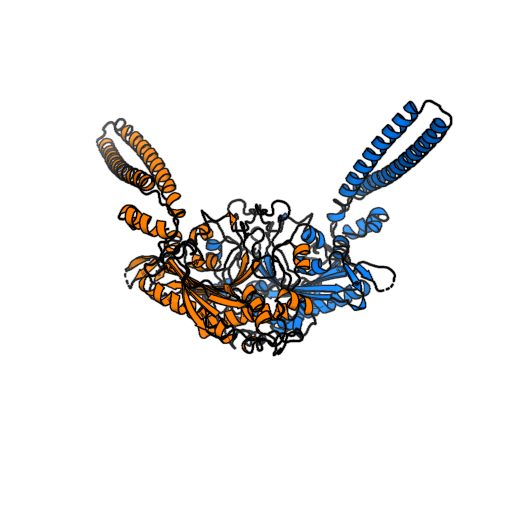 CA 1
ATOM 6108 C C . LEU B 1 343 ? 4.654 6.159 22.591 1.00 15.78 343 LEU B C 1
ATOM 6109 O O . LEU B 1 343 ? 4.008 6.410 21.552 1.00 15.37 343 LEU B O 1
ATOM 6114 N N . GLU B 1 344 ? 5.396 7.067 23.232 1.00 14.53 344 GLU B N 1
ATOM 6115 C CA . GLU B 1 344 ? 5.523 8.422 22.721 1.00 14.01 344 GLU B CA 1
ATOM 6116 C C . GLU B 1 344 ? 6.967 8.670 22.388 1.00 15.88 344 GLU B C 1
ATOM 6117 O O . GLU B 1 344 ? 7.826 8.518 23.260 1.00 16.21 344 GLU B O 1
ATOM 6123 N N . VAL B 1 345 ? 7.241 9.045 21.140 1.00 14.58 345 VAL B N 1
ATOM 6124 C CA . VAL B 1 345 ? 8.605 9.252 20.637 1.00 13.60 345 VAL B CA 1
ATOM 6125 C C . VAL B 1 345 ? 9.012 10.709 20.710 1.00 16.23 345 VAL B C 1
ATOM 6126 O O . VAL B 1 345 ? 8.180 11.608 20.507 1.00 16.15 345 VAL B O 1
ATOM 6130 N N . TRP B 1 346 ? 10.304 10.953 20.958 1.00 15.88 346 TRP B N 1
ATOM 6131 C CA . TRP B 1 346 ? 10.830 12.298 21.010 1.00 15.28 346 TRP B CA 1
ATOM 6132 C C . TRP B 1 346 ? 10.772 12.950 19.630 1.00 17.90 346 TRP B C 1
ATOM 6133 O O . TRP B 1 346 ? 11.278 12.372 18.666 1.00 16.05 346 TRP B O 1
ATOM 6144 N N . ILE B 1 347 ? 10.219 14.202 19.551 1.00 15.84 347 ILE B N 1
ATOM 6145 C CA . ILE B 1 347 ? 10.115 14.964 18.293 1.00 15.43 347 ILE B CA 1
ATOM 6146 C C . ILE B 1 347 ? 10.848 16.295 18.532 1.00 18.35 347 ILE B C 1
ATOM 6147 O O . ILE B 1 347 ? 10.273 17.226 19.112 1.00 18.88 347 ILE B O 1
ATOM 6152 N N . PRO B 1 348 ? 12.137 16.365 18.129 1.00 16.42 348 PRO B N 1
ATOM 6153 C CA . PRO B 1 348 ? 12.944 17.549 18.436 1.00 17.41 348 PRO B CA 1
ATOM 6154 C C . PRO B 1 348 ? 12.325 18.894 18.143 1.00 17.54 348 PRO B C 1
ATOM 6155 O O . PRO B 1 348 ? 12.434 19.769 18.994 1.00 20.12 348 PRO B O 1
ATOM 6159 N N . ALA B 1 349 ? 11.715 19.085 16.961 1.00 16.45 349 ALA B N 1
ATOM 6160 C CA . ALA B 1 349 ? 11.218 20.434 16.665 1.00 16.80 349 ALA B CA 1
ATOM 6161 C C . ALA B 1 349 ? 10.030 20.856 17.505 1.00 19.55 349 ALA B C 1
ATOM 6162 O O . ALA B 1 349 ? 9.830 22.057 17.722 1.00 19.45 349 ALA B O 1
ATOM 6164 N N . GLN B 1 350 ? 9.265 19.887 17.996 1.00 17.48 350 GLN B N 1
ATOM 6165 C CA . GLN B 1 350 ? 8.137 20.183 18.875 1.00 17.22 350 GLN B CA 1
ATOM 6166 C C . GLN B 1 350 ? 8.561 20.266 20.340 1.00 20.79 350 GLN B C 1
ATOM 6167 O O . GLN B 1 350 ? 7.764 20.714 21.167 1.00 19.67 350 GLN B O 1
ATOM 6173 N N A ASN B 1 351 ? 9.782 19.804 20.671 0.62 18.67 351 ASN B N 1
ATOM 6174 N N B ASN B 1 351 ? 9.780 19.774 20.668 0.38 18.20 351 ASN B N 1
ATOM 6175 C CA A ASN B 1 351 ? 10.291 19.777 22.044 0.62 17.88 351 ASN B CA 1
ATOM 6176 C CA B ASN B 1 351 ? 10.340 19.727 22.025 0.38 17.65 351 ASN B CA 1
ATOM 6177 C C A ASN B 1 351 ? 9.301 19.027 22.961 0.62 19.98 351 ASN B C 1
ATOM 6178 C C B ASN B 1 351 ? 9.424 18.962 22.990 0.38 21.09 351 ASN B C 1
ATOM 6179 O O A ASN B 1 351 ? 8.968 19.481 24.052 0.62 19.66 351 ASN B O 1
ATOM 6180 O O B ASN B 1 351 ? 9.303 19.320 24.165 0.38 20.68 351 ASN B O 1
ATOM 6189 N N . THR B 1 352 ? 8.821 17.871 22.489 1.00 18.49 352 THR B N 1
ATOM 6190 C CA . THR B 1 352 ? 7.925 17.033 23.271 1.00 17.27 352 THR B CA 1
ATOM 6191 C C . THR B 1 352 ? 7.961 15.637 22.664 1.00 17.43 352 THR B C 1
ATOM 6192 O O . THR B 1 352 ? 8.570 15.418 21.607 1.00 17.20 352 THR B O 1
ATOM 6196 N N . TYR B 1 353 ? 7.293 14.699 23.330 1.00 16.52 353 TYR B N 1
ATOM 6197 C CA . TYR B 1 353 ? 7.134 13.354 22.806 1.00 14.97 353 TYR B CA 1
ATOM 6198 C C . TYR B 1 353 ? 5.744 13.280 22.185 1.00 17.82 353 TYR B C 1
ATOM 6199 O O . TYR B 1 353 ? 4.795 13.861 22.723 1.00 17.67 353 TYR B O 1
ATOM 6208 N N . ARG B 1 354 ? 5.609 12.552 21.067 1.00 15.03 354 ARG B N 1
ATOM 6209 C CA . ARG B 1 354 ? 4.293 12.390 20.427 1.00 15.44 354 ARG B CA 1
ATOM 6210 C C . ARG B 1 354 ? 4.000 10.923 20.225 1.00 17.33 354 ARG B C 1
ATOM 6211 O O . ARG B 1 354 ? 4.903 10.116 19.972 1.00 15.51 354 ARG B O 1
ATOM 6219 N N . GLU B 1 355 ? 2.727 10.557 20.324 1.00 14.82 355 GLU B N 1
ATOM 6220 C CA . GLU B 1 355 ? 2.320 9.152 20.230 1.00 13.73 355 GLU B CA 1
ATOM 6221 C C . GLU B 1 355 ? 2.724 8.496 18.906 1.00 15.78 355 GLU B C 1
ATOM 6222 O O . GLU B 1 355 ? 2.380 9.018 17.835 1.00 16.64 355 GLU B O 1
ATOM 6228 N N . ILE B 1 356 ? 3.422 7.364 18.987 1.00 13.17 356 ILE B N 1
ATOM 6229 C CA . ILE B 1 356 ? 3.864 6.631 17.813 1.00 13.47 356 ILE B CA 1
ATOM 6230 C C . ILE B 1 356 ? 3.240 5.226 17.773 1.00 14.67 356 ILE B C 1
ATOM 6231 O O . ILE B 1 356 ? 3.267 4.561 16.735 1.00 14.84 356 ILE B O 1
ATOM 6236 N N . SER B 1 357 ? 2.714 4.754 18.905 1.00 13.20 357 SER B N 1
ATOM 6237 C CA . SER B 1 357 ? 2.019 3.484 18.958 1.00 13.23 357 SER B CA 1
ATOM 6238 C C . SER B 1 357 ? 1.048 3.472 20.116 1.00 15.03 357 SER B C 1
ATOM 6239 O O . SER B 1 357 ? 1.299 4.092 21.162 1.00 15.06 357 SER B O 1
ATOM 6242 N N A SER B 1 358 ? -0.069 2.791 19.916 0.55 13.23 358 SER B N 1
ATOM 6243 N N B SER B 1 358 ? -0.061 2.745 19.945 0.45 13.71 358 SER B N 1
ATOM 6244 C CA A SER B 1 358 ? -0.974 2.435 20.987 0.55 12.08 358 SER B CA 1
ATOM 6245 C CA B SER B 1 358 ? -1.030 2.474 21.002 0.45 12.91 358 SER B CA 1
ATOM 6246 C C A SER B 1 358 ? -0.960 0.900 20.986 0.55 14.31 358 SER B C 1
ATOM 6247 C C B SER B 1 358 ? -1.212 0.941 21.050 0.45 16.13 358 SER B C 1
ATOM 6248 O O A SER B 1 358 ? -1.033 0.289 19.903 0.55 13.53 358 SER B O 1
ATOM 6249 O O B SER B 1 358 ? -1.678 0.364 20.063 0.45 15.71 358 SER B O 1
ATOM 6254 N N . CYS B 1 359 ? -0.819 0.290 22.178 1.00 13.10 359 CYS B N 1
ATOM 6255 C CA . CYS B 1 359 ? -0.847 -1.178 22.317 1.00 12.49 359 CYS B CA 1
ATOM 6256 C C . CYS B 1 359 ? -1.925 -1.505 23.317 1.00 14.00 359 CYS B C 1
ATOM 6257 O O . CYS B 1 359 ? -1.833 -1.070 24.478 1.00 13.64 359 CYS B O 1
ATOM 6260 N N . SER B 1 360 ? -2.933 -2.275 22.900 1.00 13.12 360 SER B N 1
ATOM 6261 C CA . SER B 1 360 ? -4.051 -2.546 23.805 1.00 12.83 360 SER B CA 1
ATOM 6262 C C . SER B 1 360 ? -4.391 -3.998 23.974 1.00 14.70 360 SER B C 1
ATOM 6263 O O . SER B 1 360 ? -4.352 -4.768 23.011 1.00 15.10 360 SER B O 1
ATOM 6266 N N . ASN B 1 361 ? -4.928 -4.279 25.155 1.00 12.90 361 ASN B N 1
ATOM 6267 C CA . ASN B 1 361 ? -5.567 -5.581 25.446 1.00 13.04 361 ASN B CA 1
ATOM 6268 C C . ASN B 1 361 ? -7.061 -5.262 25.330 1.00 16.05 361 ASN B C 1
ATOM 6269 O O . ASN B 1 361 ? -7.509 -4.344 26.004 1.00 16.16 361 ASN B O 1
ATOM 6274 N N . VAL B 1 362 ? -7.763 -5.932 24.423 1.00 14.36 362 VAL B N 1
ATOM 6275 C CA . VAL B 1 362 ? -9.208 -5.657 24.202 1.00 13.39 362 VAL B CA 1
ATOM 6276 C C . VAL B 1 362 ? -10.057 -6.654 24.994 1.00 16.23 362 VAL B C 1
ATOM 6277 O O . VAL B 1 362 ? -11.266 -6.603 24.864 1.00 15.51 362 VAL B O 1
ATOM 6281 N N . TRP B 1 363 ? -9.402 -7.556 25.722 1.00 15.01 363 TRP B N 1
ATOM 6282 C CA . TRP B 1 363 ? -10.107 -8.609 26.502 1.00 14.68 363 TRP B CA 1
ATOM 6283 C C . TRP B 1 363 ? -10.985 -9.431 25.542 1.00 16.97 363 TRP B C 1
ATOM 6284 O O . TRP B 1 363 ? -10.503 -9.769 24.461 1.00 15.49 363 TRP B O 1
ATOM 6295 N N . ASP B 1 364 ? -12.228 -9.733 25.920 1.00 15.26 364 ASP B N 1
ATOM 6296 C CA . ASP B 1 364 ? -13.143 -10.540 25.069 1.00 16.02 364 ASP B CA 1
ATOM 6297 C C . ASP B 1 364 ? -14.156 -9.639 24.345 1.00 18.41 364 ASP B C 1
ATOM 6298 O O . ASP B 1 364 ? -15.094 -10.166 23.788 1.00 17.42 364 ASP B O 1
ATOM 6303 N N . PHE B 1 365 ? -13.941 -8.323 24.355 1.00 15.94 365 PHE B N 1
ATOM 6304 C CA . PHE B 1 365 ? -14.927 -7.340 23.826 1.00 14.83 365 PHE B CA 1
ATOM 6305 C C . PHE B 1 365 ? -15.173 -7.472 22.317 1.00 17.48 365 PHE B C 1
ATOM 6306 O O . PHE B 1 365 ? -16.314 -7.514 21.901 1.00 17.54 365 PHE B O 1
ATOM 6314 N N . GLN B 1 366 ? -14.113 -7.555 21.519 1.00 15.15 366 GLN B N 1
ATOM 6315 C CA . GLN B 1 366 ? -14.314 -7.769 20.085 1.00 14.41 366 GLN B CA 1
ATOM 6316 C C . GLN B 1 366 ? -14.666 -9.226 19.829 1.00 17.61 366 GLN B C 1
ATOM 6317 O O . GLN B 1 366 ? -15.495 -9.511 18.968 1.00 17.12 366 GLN B O 1
ATOM 6323 N N . ALA B 1 367 ? -14.038 -10.151 20.558 1.00 15.13 367 ALA B N 1
ATOM 6324 C CA . ALA B 1 367 ? -14.342 -11.576 20.364 1.00 15.73 367 ALA B CA 1
ATOM 6325 C C . ALA B 1 367 ? -15.847 -11.815 20.553 1.00 18.51 367 ALA B C 1
ATOM 6326 O O . ALA B 1 367 ? -16.415 -12.652 19.856 1.00 17.44 367 ALA B O 1
ATOM 6328 N N . ARG B 1 368 ? -16.493 -11.110 21.499 1.00 16.25 368 ARG B N 1
ATOM 6329 C CA . ARG B 1 368 ? -17.923 -11.289 21.722 1.00 16.74 368 ARG B CA 1
ATOM 6330 C C . ARG B 1 368 ? -18.747 -10.818 20.520 1.00 18.84 368 ARG B C 1
ATOM 6331 O O . ARG B 1 368 ? -19.697 -11.499 20.115 1.00 19.36 368 ARG B O 1
ATOM 6339 N N . ARG B 1 369 ? -18.383 -9.649 19.959 1.00 17.92 369 ARG B N 1
ATOM 6340 C CA . ARG B 1 369 ? -19.063 -9.125 18.794 1.00 16.73 369 ARG B CA 1
ATOM 6341 C C . ARG B 1 369 ? -18.878 -10.066 17.611 1.00 20.60 369 ARG B C 1
ATOM 6342 O O . ARG B 1 369 ? -19.806 -10.249 16.826 1.00 22.44 369 ARG B O 1
ATOM 6350 N N . MET B 1 370 ? -17.677 -10.644 17.477 1.00 17.02 370 MET B N 1
ATOM 6351 C CA . MET B 1 370 ? -17.351 -11.506 16.338 1.00 15.90 370 MET B CA 1
ATOM 6352 C C . MET B 1 370 ? -17.682 -12.975 16.558 1.00 19.61 370 MET B C 1
ATOM 6353 O O . MET B 1 370 ? -17.533 -13.755 15.609 1.00 20.75 370 MET B O 1
ATOM 6358 N N A GLN B 1 371 ? -18.075 -13.389 17.785 0.35 17.14 371 GLN B N 1
ATOM 6359 N N B GLN B 1 371 ? -18.077 -13.354 17.779 0.65 18.78 371 GLN B N 1
ATOM 6360 C CA A GLN B 1 371 ? -18.339 -14.805 18.137 0.35 16.71 371 GLN B CA 1
ATOM 6361 C CA B GLN B 1 371 ? -18.266 -14.753 18.171 0.65 18.87 371 GLN B CA 1
ATOM 6362 C C A GLN B 1 371 ? -17.064 -15.678 17.910 0.35 20.30 371 GLN B C 1
ATOM 6363 C C B GLN B 1 371 ? -17.032 -15.580 17.735 0.65 20.17 371 GLN B C 1
ATOM 6364 O O A GLN B 1 371 ? -17.174 -16.846 17.501 0.35 19.39 371 GLN B O 1
ATOM 6365 O O B GLN B 1 371 ? -17.119 -16.555 16.968 0.65 19.34 371 GLN B O 1
ATOM 6376 N N . ALA B 1 372 ? -15.860 -15.101 18.192 1.00 18.07 372 ALA B N 1
ATOM 6377 C CA . ALA B 1 372 ? -14.559 -15.756 17.971 1.00 17.69 372 ALA B CA 1
ATOM 6378 C C . ALA B 1 372 ? -14.259 -16.524 19.239 1.00 19.17 372 ALA B C 1
ATOM 6379 O O . ALA B 1 372 ? -14.081 -15.938 20.323 1.00 16.94 372 ALA B O 1
ATOM 6381 N N . ARG B 1 373 ? -14.274 -17.851 19.132 1.00 19.49 373 ARG B N 1
ATOM 6382 C CA . ARG B 1 373 ? -14.148 -18.706 20.301 1.00 20.39 373 ARG B CA 1
ATOM 6383 C C . ARG B 1 373 ? -12.974 -19.657 20.244 1.00 23.14 373 ARG B C 1
ATOM 6384 O O . ARG B 1 373 ? -12.380 -19.848 19.193 1.00 22.80 373 ARG B O 1
ATOM 6392 N N . CYS B 1 374 ? -12.653 -20.263 21.387 1.00 21.36 374 CYS B N 1
ATOM 6393 C CA . CYS B 1 374 ? -11.621 -21.277 21.435 1.00 21.95 374 CYS B CA 1
ATOM 6394 C C . CYS B 1 374 ? -12.094 -22.478 22.224 1.00 25.23 374 CYS B C 1
ATOM 6395 O O . CYS B 1 374 ? -12.960 -22.365 23.097 1.00 23.84 374 CYS B O 1
ATOM 6398 N N . ARG B 1 375 ? -11.547 -23.642 21.874 1.00 25.48 375 ARG B N 1
ATOM 6399 C CA . ARG B 1 375 ? -11.948 -24.920 22.459 1.00 26.94 375 ARG B CA 1
ATOM 6400 C C . ARG B 1 375 ? -10.765 -25.563 23.173 1.00 32.98 375 ARG B C 1
ATOM 6401 O O . ARG B 1 375 ? -9.703 -25.679 22.588 1.00 30.47 375 ARG B O 1
ATOM 6409 N N . SER B 1 376 ? -10.965 -26.014 24.429 1.00 35.82 376 SER B N 1
ATOM 6410 C CA . SER B 1 376 ? -9.914 -26.652 25.234 1.00 38.54 376 SER B CA 1
ATOM 6411 C C . SER B 1 376 ? -9.897 -28.162 25.043 1.00 47.19 376 SER B C 1
ATOM 6412 O O . SER B 1 376 ? -10.953 -28.760 24.812 1.00 45.81 376 SER B O 1
ATOM 6415 N N . LYS B 1 377 ? -8.695 -28.774 25.132 1.00 47.45 377 LYS B N 1
ATOM 6416 C CA . LYS B 1 377 ? -8.509 -30.220 24.985 1.00 48.93 377 LYS B CA 1
ATOM 6417 C C . LYS B 1 377 ? -9.085 -30.970 26.188 1.00 54.78 377 LYS B C 1
ATOM 6418 O O . LYS B 1 377 ? -9.817 -31.939 26.000 1.00 55.96 377 LYS B O 1
ATOM 6420 N N . SER B 1 378 ? -8.991 -30.368 27.382 1.00 51.31 378 SER B N 1
ATOM 6421 C C . ASP B 1 379 ? -14.167 -30.552 26.889 1.00 60.14 379 ASP B C 1
ATOM 6422 O O . ASP B 1 379 ? -13.485 -30.961 27.829 1.00 60.31 379 ASP B O 1
ATOM 6423 N N . LYS B 1 380 ? -13.640 -29.881 25.848 1.00 55.47 380 LYS B N 1
ATOM 6424 C CA . LYS B 1 380 ? -14.341 -29.635 24.580 1.00 54.19 380 LYS B CA 1
ATOM 6425 C C . LYS B 1 380 ? -15.315 -28.431 24.628 1.00 54.55 380 LYS B C 1
ATOM 6426 O O . LYS B 1 380 ? -15.892 -28.080 23.595 1.00 54.02 380 LYS B O 1
ATOM 6429 N N . LYS B 1 381 ? -15.491 -27.795 25.807 1.00 48.01 381 LYS B N 1
ATOM 6430 C CA . LYS B 1 381 ? -16.371 -26.628 25.961 1.00 45.73 381 LYS B CA 1
ATOM 6431 C C . LYS B 1 381 ? -15.685 -25.384 25.368 1.00 42.41 381 LYS B C 1
ATOM 6432 O O . LYS B 1 381 ? -14.450 -25.286 25.433 1.00 43.03 381 LYS B O 1
ATOM 6438 N N . THR B 1 382 ? -16.475 -24.462 24.768 1.00 32.95 382 THR B N 1
ATOM 6439 C CA . THR B 1 382 ? -15.906 -23.252 24.127 1.00 29.95 382 THR B CA 1
ATOM 6440 C C . THR B 1 382 ? -16.024 -21.975 24.955 1.00 29.83 382 THR B C 1
ATOM 6441 O O . THR B 1 382 ? -16.925 -21.814 25.775 1.00 28.63 382 THR B O 1
ATOM 6445 N N . ARG B 1 383 ? -15.129 -21.034 24.690 1.00 24.69 383 ARG B N 1
ATOM 6446 C CA . ARG B 1 383 ? -15.172 -19.755 25.374 1.00 23.96 383 ARG B CA 1
ATOM 6447 C C . ARG B 1 383 ? -14.601 -18.711 24.448 1.00 24.43 383 ARG B C 1
ATOM 6448 O O . ARG B 1 383 ? -13.881 -19.045 23.514 1.00 23.89 383 ARG B O 1
ATOM 6456 N N . LEU B 1 384 ? -14.874 -17.454 24.724 1.00 19.76 384 LEU B N 1
ATOM 6457 C CA . LEU B 1 384 ? -14.353 -16.402 23.858 1.00 18.34 384 LEU B CA 1
ATOM 6458 C C . LEU B 1 384 ? -12.864 -16.238 23.988 1.00 19.30 384 LEU B C 1
ATOM 6459 O O . LEU B 1 384 ? -12.312 -16.318 25.092 1.00 19.55 384 LEU B O 1
ATOM 6464 N N . VAL B 1 385 ? -12.213 -15.965 22.872 1.00 16.77 385 VAL B N 1
ATOM 6465 C CA . VAL B 1 385 ? -10.787 -15.638 22.899 1.00 15.36 385 VAL B CA 1
ATOM 6466 C C . VAL B 1 385 ? -10.633 -14.182 23.384 1.00 18.14 385 VAL B C 1
ATOM 6467 O O . VAL B 1 385 ? -11.628 -13.470 23.535 1.00 17.32 385 VAL B O 1
ATOM 6471 N N . HIS B 1 386 ? -9.382 -13.746 23.592 1.00 14.70 386 HIS B N 1
ATOM 6472 C CA . HIS B 1 386 ? -9.073 -12.336 23.805 1.00 13.42 386 HIS B CA 1
ATOM 6473 C C . HIS B 1 386 ? -8.339 -11.834 22.577 1.00 14.66 386 HIS B C 1
ATOM 6474 O O . HIS B 1 386 ? -7.713 -12.626 21.860 1.00 14.63 386 HIS B O 1
ATOM 6481 N N . THR B 1 387 ? -8.462 -10.518 22.307 1.00 13.67 387 THR B N 1
ATOM 6482 C CA . THR B 1 387 ? -7.739 -9.939 21.169 1.00 13.34 387 THR B CA 1
ATOM 6483 C C . THR B 1 387 ? -6.916 -8.773 21.659 1.00 14.60 387 THR B C 1
ATOM 6484 O O . THR B 1 387 ? -7.230 -8.154 22.698 1.00 14.22 387 THR B O 1
ATOM 6488 N N . LEU B 1 388 ? -5.818 -8.512 20.927 1.00 12.95 388 LEU B N 1
ATOM 6489 C CA . LEU B 1 388 ? -4.915 -7.390 21.226 1.00 12.33 388 LEU B CA 1
ATOM 6490 C C . LEU B 1 388 ? -4.451 -6.794 19.922 1.00 13.22 388 LEU B C 1
ATOM 6491 O O . LEU B 1 388 ? -4.344 -7.490 18.913 1.00 13.72 388 LEU B O 1
ATOM 6496 N N . ASN B 1 389 ? -4.158 -5.492 19.950 1.00 12.19 389 ASN B N 1
ATOM 6497 C CA . ASN B 1 389 ? -3.629 -4.842 18.760 1.00 12.53 389 ASN B CA 1
ATOM 6498 C C . ASN B 1 389 ? -2.644 -3.774 19.191 1.00 14.21 389 ASN B C 1
ATOM 6499 O O . ASN B 1 389 ? -2.746 -3.220 20.286 1.00 13.89 389 ASN B O 1
ATOM 6504 N N . GLY B 1 390 ? -1.674 -3.519 18.346 1.00 12.17 390 GLY B N 1
ATOM 6505 C CA . GLY B 1 390 ? -0.655 -2.540 18.691 1.00 12.27 390 GLY B CA 1
ATOM 6506 C C . GLY B 1 390 ? 0.098 -2.044 17.487 1.00 13.88 390 GLY B C 1
ATOM 6507 O O . GLY B 1 390 ? 0.389 -2.823 16.583 1.00 13.44 390 GLY B O 1
ATOM 6508 N N . SER B 1 391 ? 0.444 -0.751 17.471 1.00 12.06 391 SER B N 1
ATOM 6509 C CA . SER B 1 391 ? 1.159 -0.253 16.302 1.00 11.39 391 SER B CA 1
ATOM 6510 C C . SER B 1 391 ? 2.617 -0.646 16.395 1.00 14.41 391 SER B C 1
ATOM 6511 O O . SER B 1 391 ? 3.227 -0.473 17.468 1.00 14.57 391 SER B O 1
ATOM 6514 N N . GLY B 1 392 ? 3.201 -1.094 15.282 1.00 13.16 392 GLY B N 1
ATOM 6515 C CA . GLY B 1 392 ? 4.617 -1.426 15.324 1.00 13.35 392 GLY B CA 1
ATOM 6516 C C . GLY B 1 392 ? 5.395 -1.002 14.090 1.00 15.22 392 GLY B C 1
ATOM 6517 O O . GLY B 1 392 ? 6.100 -1.829 13.535 1.00 14.77 392 GLY B O 1
ATOM 6518 N N . LEU B 1 393 ? 5.301 0.261 13.604 1.00 12.19 393 LEU B N 1
ATOM 6519 C CA . LEU B 1 393 ? 4.682 1.451 14.230 1.00 11.73 393 LEU B CA 1
ATOM 6520 C C . LEU B 1 393 ? 3.839 2.183 13.173 1.00 14.46 393 LEU B C 1
ATOM 6521 O O . LEU B 1 393 ? 3.764 1.741 12.008 1.00 13.10 393 LEU B O 1
ATOM 6526 N N . ALA B 1 394 ? 3.275 3.360 13.540 1.00 13.10 394 ALA B N 1
ATOM 6527 C CA . ALA B 1 394 ? 2.682 4.274 12.536 1.00 14.35 394 ALA B CA 1
ATOM 6528 C C . ALA B 1 394 ? 3.876 4.760 11.694 1.00 14.50 394 ALA B C 1
ATOM 6529 O O . ALA B 1 394 ? 4.830 5.329 12.243 1.00 14.87 394 ALA B O 1
ATOM 6531 N N . VAL B 1 395 ? 3.867 4.510 10.391 1.00 12.42 395 VAL B N 1
ATOM 6532 C CA . VAL B 1 395 ? 5.055 4.792 9.567 1.00 11.70 395 VAL B CA 1
ATOM 6533 C C . VAL B 1 395 ? 5.281 6.280 9.347 1.00 14.56 395 VAL B C 1
ATOM 6534 O O . VAL B 1 395 ? 6.429 6.734 9.387 1.00 14.33 395 VAL B O 1
ATOM 6538 N N . GLY B 1 396 ? 4.218 7.042 9.089 1.00 12.63 396 GLY B N 1
ATOM 6539 C CA . GLY B 1 396 ? 4.391 8.474 8.861 1.00 12.33 396 GLY B CA 1
ATOM 6540 C C . GLY B 1 396 ? 5.002 9.165 10.060 1.00 13.82 396 GLY B C 1
ATOM 6541 O O . GLY B 1 396 ? 5.963 9.928 9.912 1.00 13.97 396 GLY B O 1
ATOM 6542 N N . ARG B 1 397 ? 4.461 8.878 11.254 1.00 12.77 397 ARG B N 1
ATOM 6543 C CA . ARG B 1 397 ? 5.029 9.503 12.455 1.00 13.22 397 ARG B CA 1
ATOM 6544 C C . ARG B 1 397 ? 6.457 9.001 12.734 1.00 14.19 397 ARG B C 1
ATOM 6545 O O . ARG B 1 397 ? 7.275 9.757 13.281 1.00 14.30 397 ARG B O 1
ATOM 6553 N N . THR B 1 398 ? 6.757 7.743 12.359 1.00 12.99 398 THR B N 1
ATOM 6554 C CA . THR B 1 398 ? 8.128 7.259 12.522 1.00 12.56 398 THR B CA 1
ATOM 6555 C C . THR B 1 398 ? 9.052 8.045 11.597 1.00 14.25 398 THR B C 1
ATOM 6556 O O . THR B 1 398 ? 10.184 8.364 11.969 1.00 14.48 398 THR B O 1
ATOM 6560 N N . LEU B 1 399 ? 8.612 8.296 10.366 1.00 13.39 399 LEU B N 1
ATOM 6561 C CA . LEU B 1 399 ? 9.400 9.114 9.440 1.00 13.57 399 LEU B CA 1
ATOM 6562 C C . LEU B 1 399 ? 9.657 10.510 10.033 1.00 15.64 399 LEU B C 1
ATOM 6563 O O . LEU B 1 399 ? 10.780 10.994 9.963 1.00 15.58 399 LEU B O 1
ATOM 6568 N N . VAL B 1 400 ? 8.641 11.134 10.649 1.00 13.23 400 VAL B N 1
ATOM 6569 C CA . VAL B 1 400 ? 8.844 12.454 11.288 1.00 12.38 400 VAL B CA 1
ATOM 6570 C C . VAL B 1 400 ? 9.976 12.319 12.317 1.00 16.18 400 VAL B C 1
ATOM 6571 O O . VAL B 1 400 ? 10.903 13.145 12.357 1.00 16.06 400 VAL B O 1
ATOM 6575 N N . ALA B 1 401 ? 9.877 11.293 13.185 1.00 14.48 401 ALA B N 1
ATOM 6576 C CA . ALA B 1 401 ? 10.868 11.115 14.254 1.00 14.59 401 ALA B CA 1
ATOM 6577 C C . ALA B 1 401 ? 12.262 10.858 13.676 1.00 15.50 401 ALA B C 1
ATOM 6578 O O . ALA B 1 401 ? 13.247 11.407 14.193 1.00 15.68 401 ALA B O 1
ATOM 6580 N N . VAL B 1 402 ? 12.368 10.055 12.606 1.00 13.60 402 VAL B N 1
ATOM 6581 C CA . VAL B 1 402 ? 13.699 9.808 12.049 1.00 14.02 402 VAL B CA 1
ATOM 6582 C C . VAL B 1 402 ? 14.242 11.101 11.428 1.00 16.22 402 VAL B C 1
ATOM 6583 O O . VAL B 1 402 ? 15.413 11.465 11.649 1.00 17.22 402 VAL B O 1
ATOM 6587 N N . MET B 1 403 ? 13.423 11.789 10.621 1.00 15.02 403 MET B N 1
ATOM 6588 C CA . MET B 1 403 ? 13.910 13.022 9.980 1.00 14.78 403 MET B CA 1
ATOM 6589 C C . MET B 1 403 ? 14.389 14.044 10.972 1.00 16.67 403 MET B C 1
ATOM 6590 O O . MET B 1 403 ? 15.473 14.618 10.793 1.00 18.01 403 MET B O 1
ATOM 6595 N N . GLU B 1 404 ? 13.613 14.248 12.048 1.00 15.74 404 GLU B N 1
ATOM 6596 C CA . GLU B 1 404 ? 13.990 15.284 12.991 1.00 15.63 404 GLU B CA 1
ATOM 6597 C C . GLU B 1 404 ? 15.112 14.874 13.924 1.00 18.24 404 GLU B C 1
ATOM 6598 O O . GLU B 1 404 ? 15.964 15.701 14.224 1.00 19.69 404 GLU B O 1
ATOM 6604 N N . ASN B 1 405 ? 15.146 13.601 14.336 1.00 16.19 405 ASN B N 1
ATOM 6605 C CA . ASN B 1 405 ? 16.212 13.198 15.279 1.00 16.16 405 ASN B CA 1
ATOM 6606 C C . ASN B 1 405 ? 17.571 12.979 14.582 1.00 17.82 405 ASN B C 1
ATOM 6607 O O . ASN B 1 405 ? 18.605 13.080 15.240 1.00 18.25 405 ASN B O 1
ATOM 6612 N N . TYR B 1 406 ? 17.567 12.666 13.277 1.00 17.59 406 TYR B N 1
ATOM 6613 C CA . TYR B 1 406 ? 18.803 12.395 12.539 1.00 16.98 406 TYR B CA 1
ATOM 6614 C C . TYR B 1 406 ? 19.279 13.556 11.651 1.00 19.80 406 TYR B C 1
ATOM 6615 O O . TYR B 1 406 ? 20.237 13.392 10.909 1.00 20.11 406 TYR B O 1
ATOM 6624 N N . GLN B 1 407 ? 18.633 14.735 11.741 1.00 18.68 407 GLN B N 1
ATOM 6625 C CA . GLN B 1 407 ? 19.017 15.903 10.935 1.00 18.92 407 GLN B CA 1
ATOM 6626 C C . GLN B 1 407 ? 20.409 16.398 11.324 1.00 22.47 407 GLN B C 1
ATOM 6627 O O . GLN B 1 407 ? 20.818 16.278 12.490 1.00 21.83 407 GLN B O 1
ATOM 6633 N N . GLN B 1 408 ? 21.104 16.959 10.338 1.00 21.00 408 GLN B N 1
ATOM 6634 C CA . GLN B 1 408 ? 22.452 17.514 10.499 1.00 22.61 408 GLN B CA 1
ATOM 6635 C C . GLN B 1 408 ? 22.344 19.041 10.349 1.00 26.27 408 GLN B C 1
ATOM 6636 O O . GLN B 1 408 ? 21.347 19.539 9.830 1.00 24.62 408 GLN B O 1
ATOM 6642 N N . ALA B 1 409 ? 23.355 19.788 10.798 1.00 26.56 409 ALA B N 1
ATOM 6643 C CA . ALA B 1 409 ? 23.326 21.253 10.695 1.00 25.90 409 ALA B CA 1
ATOM 6644 C C . ALA B 1 409 ? 22.998 21.790 9.286 1.00 30.91 409 ALA B C 1
ATOM 6645 O O . ALA B 1 409 ? 22.287 22.790 9.164 1.00 30.19 409 ALA B O 1
ATOM 6647 N N . ASP B 1 410 ? 23.495 21.128 8.227 1.00 28.67 410 ASP B N 1
ATOM 6648 C CA . ASP B 1 410 ? 23.265 21.580 6.848 1.00 29.37 410 ASP B CA 1
ATOM 6649 C C . ASP B 1 410 ? 21.925 21.119 6.230 1.00 32.47 410 ASP B C 1
ATOM 6650 O O . ASP B 1 410 ? 21.642 21.404 5.064 1.00 32.92 410 ASP B O 1
ATOM 6655 N N . GLY B 1 411 ? 21.100 20.440 7.005 1.00 28.15 411 GLY B N 1
ATOM 6656 C CA . GLY B 1 411 ? 19.815 19.995 6.486 1.00 26.98 411 GLY B CA 1
ATOM 6657 C C . GLY B 1 411 ? 19.795 18.562 6.017 1.00 28.52 411 GLY B C 1
ATOM 6658 O O . GLY B 1 411 ? 18.702 18.025 5.820 1.00 29.43 411 GLY B O 1
ATOM 6659 N N . ARG B 1 412 ? 20.989 17.907 5.860 1.00 23.46 412 ARG B N 1
ATOM 6660 C CA A ARG B 1 412 ? 21.022 16.492 5.469 0.53 22.13 412 ARG B CA 1
ATOM 6661 C CA B ARG B 1 412 ? 21.036 16.493 5.474 0.47 22.26 412 ARG B CA 1
ATOM 6662 C C . ARG B 1 412 ? 20.447 15.674 6.623 1.00 24.72 412 ARG B C 1
ATOM 6663 O O . ARG B 1 412 ? 20.409 16.148 7.767 1.00 22.88 412 ARG B O 1
ATOM 6678 N N . ILE B 1 413 ? 20.023 14.451 6.343 1.00 20.69 413 ILE B N 1
ATOM 6679 C CA . ILE B 1 413 ? 19.475 13.593 7.378 1.00 19.09 413 ILE B CA 1
ATOM 6680 C C . ILE B 1 413 ? 20.264 12.300 7.335 1.00 21.04 413 ILE B C 1
ATOM 6681 O O . ILE B 1 413 ? 20.324 11.675 6.295 1.00 20.95 413 ILE B O 1
ATOM 6686 N N . GLU B 1 414 ? 20.884 11.920 8.448 1.00 19.96 414 GLU B N 1
ATOM 6687 C CA . GLU B 1 414 ? 21.625 10.666 8.492 1.00 19.22 414 GLU B CA 1
ATOM 6688 C C . GLU B 1 414 ? 20.600 9.533 8.438 1.00 21.23 414 GLU B C 1
ATOM 6689 O O . GLU B 1 414 ? 19.573 9.582 9.125 1.00 21.17 414 GLU B O 1
ATOM 6695 N N . VAL B 1 415 ? 20.863 8.530 7.592 1.00 18.07 415 VAL B N 1
ATOM 6696 C CA . VAL B 1 415 ? 19.987 7.363 7.508 1.00 17.92 415 VAL B CA 1
ATOM 6697 C C . VAL B 1 415 ? 20.343 6.447 8.711 1.00 19.98 415 VAL B C 1
ATOM 6698 O O . VAL B 1 415 ? 21.498 6.015 8.846 1.00 20.60 415 VAL B O 1
ATOM 6702 N N . PRO B 1 416 ? 19.346 6.074 9.553 1.00 17.87 416 PRO B N 1
ATOM 6703 C CA . PRO B 1 416 ? 19.627 5.146 10.664 1.00 17.76 416 PRO B CA 1
ATOM 6704 C C . PRO B 1 416 ? 20.238 3.860 10.136 1.00 20.21 416 PRO B C 1
ATOM 6705 O O . PRO B 1 416 ? 19.839 3.366 9.064 1.00 18.90 416 PRO B O 1
ATOM 6709 N N . GLU B 1 417 ? 21.207 3.349 10.886 1.00 21.91 417 GLU B N 1
ATOM 6710 C CA . GLU B 1 417 ? 21.948 2.146 10.527 1.00 23.35 417 GLU B CA 1
ATOM 6711 C C . GLU B 1 417 ? 21.068 1.006 10.042 1.00 23.40 417 GLU B C 1
ATOM 6712 O O . GLU B 1 417 ? 21.354 0.392 9.001 1.00 23.85 417 GLU B O 1
ATOM 6718 N N . VAL B 1 418 ? 19.962 0.727 10.764 1.00 19.03 418 VAL B N 1
ATOM 6719 C CA . VAL B 1 418 ? 19.111 -0.421 10.398 1.00 19.20 418 VAL B CA 1
ATOM 6720 C C . VAL B 1 418 ? 18.358 -0.252 9.055 1.00 22.14 418 VAL B C 1
ATOM 6721 O O . VAL B 1 418 ? 17.853 -1.250 8.492 1.00 22.60 418 VAL B O 1
ATOM 6725 N N . LEU B 1 419 ? 18.200 1.009 8.583 1.00 18.76 419 LEU B N 1
ATOM 6726 C CA . LEU B 1 419 ? 17.513 1.259 7.316 1.00 18.67 419 LEU B CA 1
ATOM 6727 C C . LEU B 1 419 ? 18.458 1.228 6.135 1.00 20.08 419 LEU B C 1
ATOM 6728 O O . LEU B 1 419 ? 17.982 1.156 4.993 1.00 20.01 419 LEU B O 1
ATOM 6733 N N . ARG B 1 420 ? 19.785 1.307 6.377 1.00 20.67 420 ARG B N 1
ATOM 6734 C CA . ARG B 1 420 ? 20.730 1.371 5.238 1.00 20.36 420 ARG B CA 1
ATOM 6735 C C . ARG B 1 420 ? 20.625 0.171 4.286 1.00 23.17 420 ARG B C 1
ATOM 6736 O O . ARG B 1 420 ? 20.585 0.405 3.067 1.00 22.81 420 ARG B O 1
ATOM 6744 N N . PRO B 1 421 ? 20.465 -1.087 4.795 1.00 23.79 421 PRO B N 1
ATOM 6745 C CA . PRO B 1 421 ? 20.298 -2.234 3.884 1.00 24.33 421 PRO B CA 1
ATOM 6746 C C . PRO B 1 421 ? 19.017 -2.180 3.039 1.00 26.04 421 PRO B C 1
ATOM 6747 O O . PRO B 1 421 ? 18.922 -2.901 2.043 1.00 26.18 421 PRO B O 1
ATOM 6751 N N . TYR B 1 422 ? 18.019 -1.353 3.448 1.00 21.12 422 TYR B N 1
ATOM 6752 C CA . TYR B 1 422 ? 16.754 -1.159 2.723 1.00 20.69 422 TYR B CA 1
ATOM 6753 C C . TYR B 1 422 ? 16.788 0.066 1.805 1.00 23.65 422 TYR B C 1
ATOM 6754 O O . TYR B 1 422 ? 15.836 0.307 1.042 1.00 24.65 422 TYR B O 1
ATOM 6763 N N A MET B 1 423 ? 17.894 0.825 1.844 0.65 19.89 423 MET B N 1
ATOM 6764 N N B MET B 1 423 ? 17.866 0.878 1.934 0.35 19.39 423 MET B N 1
ATOM 6765 C CA A MET B 1 423 ? 18.017 2.029 1.028 0.65 18.54 423 MET B CA 1
ATOM 6766 C CA B MET B 1 423 ? 18.093 2.129 1.202 0.35 18.09 423 MET B CA 1
ATOM 6767 C C A MET B 1 423 ? 19.253 1.971 0.176 0.65 23.66 423 MET B C 1
ATOM 6768 C C B MET B 1 423 ? 19.269 1.994 0.214 0.35 23.82 423 MET B C 1
ATOM 6769 O O A MET B 1 423 ? 19.859 3.006 -0.131 0.65 23.65 423 MET B O 1
ATOM 6770 O O B MET B 1 423 ? 19.851 3.021 -0.156 0.35 23.58 423 MET B O 1
ATOM 6779 N N . ASN B 1 424 ? 19.623 0.746 -0.219 1.00 22.70 424 ASN B N 1
ATOM 6780 C CA . ASN B 1 424 ? 20.766 0.472 -1.102 1.00 23.77 424 ASN B CA 1
ATOM 6781 C C . ASN B 1 424 ? 22.098 1.055 -0.523 1.00 29.57 424 ASN B C 1
ATOM 6782 O O . ASN B 1 424 ? 22.918 1.581 -1.280 1.00 30.92 424 ASN B O 1
ATOM 6787 N N . GLY B 1 425 ? 22.264 1.009 0.808 1.00 25.19 425 GLY B N 1
ATOM 6788 C CA . GLY B 1 425 ? 23.458 1.527 1.483 1.00 24.92 425 GLY B CA 1
ATOM 6789 C C . GLY B 1 425 ? 23.523 3.031 1.687 1.00 27.20 425 GLY B C 1
ATOM 6790 O O . GLY B 1 425 ? 24.531 3.517 2.211 1.00 28.01 425 GLY B O 1
ATOM 6791 N N . LEU B 1 426 ? 22.466 3.796 1.302 1.00 21.97 426 LEU B N 1
ATOM 6792 C CA . LEU B 1 426 ? 22.471 5.266 1.455 1.00 22.00 426 LEU B CA 1
ATOM 6793 C C . LEU B 1 426 ? 22.804 5.687 2.875 1.00 23.82 426 LEU B C 1
ATOM 6794 O O . LEU B 1 426 ? 22.179 5.199 3.812 1.00 23.46 426 LEU B O 1
ATOM 6799 N N . GLU B 1 427 ? 23.788 6.606 3.029 1.00 22.42 427 GLU B N 1
ATOM 6800 C CA . GLU B 1 427 ? 24.197 7.049 4.358 1.00 22.61 427 GLU B CA 1
ATOM 6801 C C . GLU B 1 427 ? 23.475 8.312 4.804 1.00 23.60 427 GLU B C 1
ATOM 6802 O O . GLU B 1 427 ? 23.258 8.478 5.990 1.00 22.58 427 GLU B O 1
ATOM 6808 N N . TYR B 1 428 ? 23.154 9.212 3.867 1.00 22.56 428 TYR B N 1
ATOM 6809 C CA . TYR B 1 428 ? 22.479 10.475 4.177 1.00 22.41 428 TYR B CA 1
ATOM 6810 C C . TYR B 1 428 ? 21.482 10.836 3.107 1.00 25.99 428 TYR B C 1
ATOM 6811 O O . TYR B 1 428 ? 21.725 10.603 1.916 1.00 26.21 428 TYR B O 1
ATOM 6820 N N . ILE B 1 429 ? 20.386 11.469 3.529 1.00 21.51 429 ILE B N 1
ATOM 6821 C CA . ILE B 1 429 ? 19.403 12.075 2.636 1.00 21.40 429 ILE B CA 1
ATOM 6822 C C . ILE B 1 429 ? 20.010 13.453 2.356 1.00 24.69 429 ILE B C 1
ATOM 6823 O O . ILE B 1 429 ? 20.371 14.146 3.307 1.00 24.25 429 ILE B O 1
ATOM 6828 N N . GLY B 1 430 ? 20.090 13.834 1.089 1.00 22.51 430 GLY B N 1
ATOM 6829 C CA . GLY B 1 430 ? 20.604 15.145 0.692 1.00 25.54 430 GLY B CA 1
ATOM 6830 C C . GLY B 1 430 ? 21.981 15.109 0.072 1.00 59.84 430 GLY B C 1
ATOM 6831 O O . GLY B 1 430 ? 22.809 14.296 0.469 1.00 42.98 430 GLY B O 1
#

Organism: Escherichia coli (strain K12) (NCBI:txid83333)

GO terms:
  GO:0042802 identical protein binding (F, IPI)
  GO:0000287 magnesium ion binding (F, IDA)
  GO:0004828 serine-tRNA ligase activity (F, IDA)
  GO:0005829 cytosol (C, IDA)
  GO:0016260 L-selenocysteine biosynthetic process (P, IDA)
  GO:0006434 seryl-tRNA aminoacylation (P, IDA)
  GO:0005829 cytosol (C, HDA)

Sequence (855 aa):
MLDPNLLRNEPDAVAEKLARRRGFKLDVDKLGALEERRKVLQVKTENLQAERNSRSKSIGQAKARGEDIEPLRLEVNKLGEELDAAKAELDALQAEIRRDIALTIPNLPADEVPVGKDENDNVEVSRWGTPREFDFEVRDHVTLGEMHSGLDFAAAVKLTGSSRFVVMKGQIARMMHRALSQFMLDLHTEQHGYSENYVPYLVNQDTLYGTGQLPKFAGDLFHTRPLEEEADTSNYALIPTAEVPLTNLVRGEIIDEDDLPIKMTAHTPCFRSEAGSYGRDTRGLIRMHQFDKVEMVQIVRPEDSMAALEEMTGHAEKVLQLLGLPYRKIILCTGDMMGFGACKTYDDLEVWIPAQNTYREEISSSCSNVWDFQARRMQARCRSKKTRLVHTLNGSGLAVGRTLVAVMENYQQADGRIEVPEVLRPYMMNGLEYIIGMLDPNLLRNEPDAVAEKLARRGFKLDVDKLGALEERRRKVLQQVKTENLQAERNSRSKSIGQAKARGEDIEPLRRLEVNKLGEELDAAKAELDALQAEIRRDIALTIPNLPADEVPVGKDENDNVEVSRWGTPREFDFEVVRDHVTLGEMHSGLDFAAAVKLTGSRFVVMKGQIARMHRALSQFMLDLHTEQHGYSENYVPYLVNQDTLYGTGQLPKFAGDLFHTRPLEEEADTSNYALIPTAEVPLTNLVRGEIIDEDDLPIKMTAHTPCFRSEAGSYGRDTRGLIRMHQFDKVEMVQIVRPEDSMAALEEMTGHAEKKVLQLLGLPYRKIILCTGDMGFGACKTYDDLEVWIPAQNNTYREISSSCSNVWDFQARRMQQARCRSKKKTRLVHTLNGSGLAVGRTLVAVMENYQQADGRRIEVPEVLRPYMMNGLEYIG

CATH classification: 1.10.287.40 (+1 more: 3.30.930.10)

Nearest PDB structures (foldseek):
  6r1m-assembly1_B  TM=1.002E+00  e=4.591E-83  Escherichia coli
  6r1o-assembly1_A-2  TM=9.797E-01  e=2.826E-76  Escherichia coli
  6x94-assembly1_A  TM=9.570E-01  e=4.528E-49  Methanosarcina mazei Go1
  3qo8-assembly1_A-2  TM=9.215E-01  e=2.008E-34  Candida albicans
  6ote-assembly1_A  TM=8.387E-01  e=1.219E-33  Cryptosporidium parvum Iowa II

B-factor: mean 25.94, std 12.1, range [8.48, 100.04]

Radius of gyration: 32.66 Å; Cα contacts (8 Å, |Δi|>4): 1812; chains: 2; bounding box: 89×112×80 Å

Secondary structure (P-SEA, 3-state):
ccccccccccaaaaaaaaaaaccccaaaaaaaaaaaaaaaaaaaaaaaaaaaaaaaaaaaaaaacccaaaaaaaaaaaaaaaaaaaaaaaaaaaaaaaaaaaccccccccccccccccccccccccccccccccccccaaaaaaaaccccaaaaaaaccccccccccaaaaaaaaaaaaaaaaaaaccbbbbbbbbccccaaaaaaacccccccccbbbbcccccccccccccccccccccccccccccccccccccbbbbbbbbbbbcccccccccccccccccbbbbbbbbbbbccccaaaaaaaaaaaaaaaaaaabbbbbbbbbccccccccccbbbbbbbbbccccccccccccccccaaaaaaacccccccbbbbbbbbbbbccaaaaaaaaaaaaacccccccccccccccccccccccc/cccaaaaaccaaaaaaaaaaaccccaaaaaaaaaaaaaaaaaaaaaaaaaaaaaaaaaaaaaaacccaaaaaaaaaaaaaaaaaaaaaaaaaaaaaaaaaaaccccccccccccccccccccccccccccccccccccaaaaaaaaccccaaaaaaaccccccccccaaaaaaaaaaaaaaaaaacccbbbbbbbbccccaaaaaaacccccccccbbbbcccccccccccccccccaaaaaaacccccccccccccbbbbbbbbbbbcccccccccccccccccbbbbbbbbbbbccccaaaaaaaaaaaaaaaaaaacccbbbbbbccccccccccbbbbbbbbbccccccccccccccccaaaaaaaccccccccbbbbbbbbbbbccaaaaaaaaaaaaacccccccccccccccccccccccc